Protein AF-0000000072178822 (afdb_homodimer)

Foldseek 3Di:
DPPPPPPPPPPPPPFWDFWKKKKWAFLQQAPVSFTKIKMFRQTFLQFDLFKFKFAKDFDDQPDKDFFFDQPRGPPRAEDPRRHDLRHDDPLCPPPDHTDGLDIDGDDRIWFMFIDHLFTAATLLAKGKYKGAAAWPDFADAAQDQFQHPVPDRGAQARDEPRNLRRVLRTDHNFQVRSLVSSQVNCAQANYFYDGPHLLHTKMWMWMGARHWIKIKIKGTANVNRHIWIKIFTDPNQKMFMWTSADQAFWDDCVPPVTMDTHPCNQVRCVVVVNDDPPDTGTNLLRIGPFDGPDPLQTVQLRVLVQCLQAVVDDFDNDDDTCSVPNGDDRIDRGPHRHYLVSVLVSLQDLPPPHPRRQQDDCNCPQQRNSEDDDDPDPDDDDRHNYSFYQSGQKMWMKGHHDPDPLQARQLGIWIFMFGGGSLQTATAIGTNLQRTGQQLSSDDRSVDDDLSHNNNLSNLLVVLCSVRVNPLSVVSVVLRVVLVVVRVVLSSVCSNVNDRHNVVSNVSRSVSSSVSSVVSSVSNVCSCVCQPPCARPVVRDHHDTDPSCCVVVCVVVPDDDDDPDDPPDPCPVPPVDDPPD/DPPPPPPPPPPPPPFWDFWKKKKWAFLQQADVSFTKIKMFRQTFLQFDLFKFKFAKDFDDQQDKDFFFDQPRGPPRAEDPRRHDLRHDDPLCPPPDHTDGLDIDGDDRIWFMFIDDLFTAATLLFKGKYKGAAAWPDFADAAQDQFQHPVPDRGAQARDEPRNLRRVLRTPHNFQVRSLVSSQVNCAQANYFYDGPHLLHTKMWMWMGARHWIKIKIKGTANVNGHIWIKIFTDPNQKMFMWTSADQAFWDDCVPPVTMDTHPCNQVRCVVVVNDDPPDTGTNLLRIGPFDGPDPLQTVQLRVLVQCLQAVVDDFDNDDDTCSVPNGDDRIGRGPHRHYLVSVLVSLLDLPPPHPRRQQDDCNCPQQRNSEDDDDPDPDDDDRHNYSFYQSGQKMWMKGHHDPDPLQARQLRIWIFMFGGGSLQTATAIGTNLQRTGQQLSSDDRSVDDDLSHNNNLSNLLVVLCSVRVNPLSVVSVVLRVVLVVVRVVLSSVCSNVNDRHNVVSNVSRSVSSSVSSVVSSVSNVCSCVCQPPCARPVVRHHHDTDPSCCVVVCVVVPDDDDPPDDPDPPCPVPPVDDPVD

Organism: Symbiodinium microadriaticum (NCBI:txid2951)

Secondary structure (DSSP, 8-state):
---------------------EEEE-GGGBSSS-EEEEEEEE--TTB----EEEPPEE--TT-EEEEE----BSSS--SSTT-GGGS--GGGTTPPPP-EEEEEEPPSEE--EEESSSEEEETTS-EEEEEEEEES----BBT--TTPPTT--SB-B-B-HHHHHHHHHHH-SSHHHHHHHHHHHHHHH-B---TT-TT-SEEEEEEE-SS-EEEEEEEE-TTSSSEEEEEEEPPTT-EEEE-SS----EE-TT-TTTEEE-TTHHHHHHHTTS--TTSPEEHHHHHEEE--SBTTTTHHHHHHHHHHH-TTS---S--S-TTTS--S-SEE--SS-B-HHHHHHHHT-S-TTSTT-TTSSGGGTTTT---------SS-------SS-TTEEEEEEEEE--SBTTB-TTTSSEEEEESS-GGG---EEEETT--S--GGGT---TTS--TT-HHHHHHHHHHHHTTSHHHHHHHHHHHHHHHHHHHHHHHHHHHHHT---HHHHHHHHHHHHHHHHHHHHHHHHHHHHHTGGGEETTTTEEPPPPHHHHHHTTGGGSSPPPP---SS-S-------S---/---------------------EEEE-GGGBSSS-EEEEEEE---TTB----EEEPPEE--TT-EEEEE----BSSS--SSTT-GGGS--GGGTTPPPP-EEEEEEPPSEE--EEESSSEEEETTS-EEEEEEEEES----BBT--TTPPTT--SB-B-B-HHHHHHHHHHH-SSHHHHHHHHHHHHHHH-B---TT-TT-SEEEEEEE-SS-EEEEEEEE-TTSSSEEEEEEEPPTT-EEEE-SS----B--TT-TTTEEE-TTHHHHHHHTTS--TTSPPBHHHHHEEE--SSTTTTHHHHHHHHHHH-TTS---S--S-TTTS--S-SEE--SS-B-HHHHHHHHT-S-TTSTT-TTSSGGGTTTT---------SS-------SS-TT--EEEEEEE--SBTTB-TTTSSEEEEESS-GGG---EEEETT--S--GGGT---TTS--TT-HHHHHHHHHHHHTTSHHHHHHHHHHHHHHHHHHHHHHHHHHHHHT---HHHHHHHHHHHHHHHHHHHHHHHHHHHHHTGGGEETTTTEEPPPPHHHHHHTTGGGSSPBPP---SS-S-------S---

Nearest PDB structures (foldseek):
  5img-assembly1_C  TM=8.202E-01  e=1.557E-25  Companilactobacillus farciminis KCTC 3681 = DSM 20184
  5imh-assembly1_A  TM=8.055E-01  e=7.286E-23  Companilactobacillus farciminis KCTC 3681 = DSM 20184
  5img-assembly1_C  TM=8.191E-01  e=2.371E-25  Companilactobacillus farciminis KCTC 3681 = DSM 20184
  5imh-assembly1_A  TM=8.042E-01  e=1.113E-22  Companilactobacillus farciminis KCTC 3681 = DSM 20184

InterPro domains:
  IPR005322 Peptidase C69 [PF03577] (116-481)
  IPR005322 Peptidase C69 [PTHR12994] (16-511)

pLDDT: mean 91.38, std 15.52, range [21.86, 98.94]

Sequence (1162 aa):
MIRALSGLLWLDAASRTAACTVFAVGKAATKDGSVLISHSDDGDPQNDARLLYVPAADHRPDEKRPIFHTAETFPRYLGDHMGPDYRPNADTKGYNVSEPIGYIDQVPHTFGYQSGTYGVLNEHGVSVAESTCSAVFGTCGKGSTVGCEPGRKVGAALMSIDTLSYLAMERSRTSREAVELMGQLASKYGFYGPPDSFEGSGESLIVGDPDEAWAFQILSDPTGTSAIWVAKRLPDDQMTVVANMYTIREVNADDKDNFIVSPNLFGVASSKGWWKQGTAFDFTLMYSGGEYAHKYYSGRRMWRGLQMAKPSLSLPTSYEDIRYKPVYPWSVSPDTKVSHHDLMSWHRDWYAGTEFDMTKGVQAGPFGTPDRYQTTSKVQGHWERSIALYRTNAVYVQQLHHPGEGRPQGTASVAWYAAGPPPYAAFVPIPSGVNETIHALQFANPKQFENYSMNWLVRRVMDVCQIRFDVMHKDVNNAQQAAESDADALLEKVRQAGTTSPVELNKIFQEHASQVLQTWKKLMPYLLFRFSGNTDIETMQSLSYPDAWLEASGYKDGPPDAPKEDKCPPKCDLDWENDVVMIRALSGLLWLDAASRTAACTVFAVGKAATKDGSVLISHSDDGDPQNDARLLYVPAADHRPDEKRPIFHTAETFPRYLGDHMGPDYRPNADTKGYNVSEPIGYIDQVPHTFGYQSGTYGVLNEHGVSVAESTCSAVFGTCGKGSTVGCEPGRKVGAALMSIDTLSYLAMERSRTSREAVELMGQLASKYGFYGPPDSFEGSGESLIVGDPDEAWAFQILSDPTGTSAIWVAKRLPDDQMTVVANMYTIREVNADDKDNFIVSPNLFGVASSKGWWKQGTAFDFTLMYSGGEYAHKYYSGRRMWRGLQMAKPSLSLPTSYEDIRYKPVYPWSVSPDTKVSHHDLMSWHRDWYAGTEFDMTKGVQAGPFGTPDRYQTTSKVQGHWERSIALYRTNAVYVQQLHHPGEGRPQGTASVAWYAAGPPPYAAFVPIPSGVNETIHALQFANPKQFENYSMNWLVRRVMDVCQIRFDVMHKDVNNAQQAAESDADALLEKVRQAGTTSPVELNKIFQEHASQVLQTWKKLMPYLLFRFSGNTDIETMQSLSYPDAWLEASGYKDGPPDAPKEDKCPPKCDLDWENDVV

Solvent-accessible surface area (backbone atoms only — not comparable to full-atom values): 59394 Å² total; per-residue (Å²): 136,85,79,78,76,77,73,78,75,77,71,75,69,74,56,72,54,56,66,12,43,26,41,39,33,18,25,71,30,24,70,84,49,26,20,35,40,26,24,33,45,24,35,48,79,54,34,36,47,33,39,40,38,27,67,53,45,78,45,62,85,87,38,63,37,74,35,58,70,77,70,54,30,60,72,43,60,28,37,70,86,64,23,76,82,33,35,84,49,84,82,46,66,90,61,75,68,64,63,64,66,47,71,44,82,44,61,57,59,36,44,26,29,39,35,46,74,39,22,49,38,11,67,60,33,23,30,50,25,50,18,42,7,16,27,64,30,47,20,10,38,40,80,31,54,57,38,32,43,93,88,47,69,59,23,62,4,64,32,36,67,44,53,37,34,42,50,29,32,27,70,32,66,36,26,68,52,21,54,51,49,38,51,52,50,22,40,69,42,0,19,18,33,61,52,66,27,79,54,27,15,14,40,32,33,41,29,27,12,41,81,48,39,31,42,39,41,41,28,17,28,93,83,23,47,21,36,33,36,44,31,39,52,53,57,45,50,21,32,39,56,40,28,27,34,63,66,59,40,80,61,54,81,82,44,65,88,43,27,50,68,38,91,53,48,62,57,54,37,35,76,69,54,74,47,58,91,91,54,88,45,41,48,24,47,67,42,32,50,31,53,45,91,20,40,51,43,21,56,47,38,37,47,49,53,49,32,72,42,22,70,88,55,88,68,76,88,72,79,92,47,61,52,84,53,64,78,69,74,66,58,44,60,47,76,56,66,43,49,74,65,52,54,56,49,54,46,41,30,39,45,73,91,49,100,64,25,33,47,48,64,69,62,10,34,66,41,34,36,62,68,79,75,66,69,80,58,88,70,67,60,28,76,81,54,51,64,31,44,77,50,21,35,29,30,39,42,36,41,14,31,62,61,47,97,72,19,31,56,36,55,22,19,30,40,29,41,16,41,16,27,48,74,53,30,49,52,44,67,45,34,39,30,45,80,60,55,43,64,38,38,54,44,43,49,68,86,49,94,44,100,65,13,39,35,51,36,23,47,47,38,46,46,59,26,57,55,42,26,70,63,45,45,55,58,46,48,51,52,29,52,51,51,38,51,51,44,53,52,48,52,51,52,44,29,74,69,53,59,55,52,39,72,58,45,37,54,56,44,40,52,49,44,46,51,52,42,52,52,45,62,48,44,42,62,47,51,56,57,46,40,44,85,54,18,38,52,89,77,68,40,70,53,52,65,47,66,72,40,43,69,71,36,44,28,62,71,30,47,52,68,29,74,81,64,71,80,58,57,76,75,53,65,69,71,76,70,66,85,74,119,136,82,79,77,77,76,73,79,76,75,70,75,69,73,55,71,54,56,65,13,43,26,41,38,33,18,26,70,30,24,70,82,48,27,19,36,41,26,24,33,44,24,34,47,80,54,35,35,46,32,38,38,39,26,67,52,46,77,46,61,85,86,40,64,37,74,34,58,72,76,72,54,30,60,71,43,60,28,36,71,86,65,24,77,84,32,36,82,49,85,82,45,65,88,61,75,67,63,64,64,65,47,71,43,82,43,59,57,58,37,43,26,28,39,35,46,74,40,22,49,38,10,66,57,32,23,31,49,25,49,18,40,7,17,27,63,31,48,19,10,38,41,80,30,54,57,39,32,42,92,88,46,68,58,23,61,2,63,32,35,69,45,54,35,33,42,50,27,32,27,70,31,65,35,27,69,52,22,54,51,49,40,51,50,49,21,40,68,41,0,19,18,32,60,52,64,26,80,54,26,17,13,39,32,33,41,28,27,13,38,82,48,38,31,41,37,40,40,28,16,28,92,83,23,47,22,36,33,36,42,30,39,52,52,56,45,50,21,31,39,58,40,28,28,34,63,66,58,43,79,60,53,81,83,44,66,90,42,26,51,67,38,91,53,48,61,57,55,38,35,74,70,53,73,46,56,92,90,54,90,44,42,48,24,48,68,44,34,51,34,50,45,91,19,40,52,43,22,58,48,40,36,48,50,53,49,34,72,42,21,69,88,54,87,69,74,90,73,79,91,46,62,53,85,53,65,80,69,77,67,57,43,59,46,76,56,65,42,50,75,65,53,55,56,50,54,46,41,29,40,46,75,93,49,99,65,26,34,45,49,64,68,62,10,36,67,39,34,36,61,67,78,76,65,69,79,59,88,71,68,61,28,75,82,54,52,62,30,42,76,50,21,35,29,30,38,42,36,40,14,30,62,61,50,98,71,20,33,56,36,56,24,19,32,40,28,40,16,42,16,27,48,75,52,30,49,51,44,67,44,32,39,29,43,78,60,57,45,63,40,38,54,42,44,50,70,86,51,94,45,98,65,14,38,34,50,37,24,46,48,37,46,45,57,27,57,56,43,25,72,60,45,45,53,57,45,47,51,50,30,52,52,50,38,50,51,44,52,53,48,53,51,51,44,29,74,68,53,59,55,52,39,70,59,45,36,52,55,44,40,51,50,44,45,52,52,44,52,52,43,61,49,43,42,61,47,51,55,55,44,41,42,83,54,18,37,52,91,76,68,40,67,53,51,64,47,66,72,40,43,69,70,37,44,28,60,70,31,49,52,70,30,74,86,64,68,81,58,54,77,76,56,66,70,70,75,71,64,82,82,112

Structure (mmCIF, N/CA/C/O backbone):
data_AF-0000000072178822-model_v1
#
loop_
_entity.id
_entity.type
_entity.pdbx_description
1 polymer 'Putative dipeptidase'
#
loop_
_atom_site.group_PDB
_atom_site.id
_atom_site.type_symbol
_atom_site.label_atom_id
_atom_site.label_alt_id
_atom_site.label_comp_id
_atom_site.label_asym_id
_atom_site.label_entity_id
_atom_site.label_seq_id
_atom_site.pdbx_PDB_ins_code
_atom_site.Cartn_x
_atom_site.Cartn_y
_atom_site.Cartn_z
_atom_site.occupancy
_atom_site.B_iso_or_equiv
_atom_site.auth_seq_id
_atom_site.auth_comp_id
_atom_site.auth_asym_id
_atom_site.auth_atom_id
_atom_site.pdbx_PDB_model_num
ATOM 1 N N . MET A 1 1 ? -6.168 -33.375 43.469 1 25.89 1 MET A N 1
ATOM 2 C CA . MET A 1 1 ? -5.938 -34.031 42.188 1 25.89 1 MET A CA 1
ATOM 3 C C . MET A 1 1 ? -6.414 -33.188 41.031 1 25.89 1 MET A C 1
ATOM 5 O O . MET A 1 1 ? -7.602 -33.188 40.688 1 25.89 1 MET A O 1
ATOM 9 N N . ILE A 1 2 ? -5.906 -31.922 40.906 1 29.25 2 ILE A N 1
ATOM 10 C CA . ILE A 1 2 ? -6.215 -30.859 39.969 1 29.25 2 ILE A CA 1
ATOM 11 C C . ILE A 1 2 ? -5.957 -31.328 38.531 1 29.25 2 ILE A C 1
ATOM 13 O O . ILE A 1 2 ? -4.832 -31.703 38.188 1 29.25 2 ILE A O 1
ATOM 17 N N . ARG A 1 3 ? -6.988 -31.891 37.906 1 25.64 3 ARG A N 1
ATOM 18 C CA . ARG A 1 3 ? -7.059 -32.406 36.531 1 25.64 3 ARG A CA 1
ATOM 19 C C . ARG A 1 3 ? -6.652 -31.312 35.531 1 25.64 3 ARG A C 1
ATOM 21 O O . ARG A 1 3 ? -7.297 -30.266 35.469 1 25.64 3 ARG A O 1
ATOM 28 N N . ALA A 1 4 ? -5.375 -31.188 35.219 1 28.78 4 ALA A N 1
ATOM 29 C CA . ALA A 1 4 ? -4.754 -30.375 34.188 1 28.78 4 ALA A CA 1
ATOM 30 C C . ALA A 1 4 ? -5.348 -30.688 32.812 1 28.78 4 ALA A C 1
ATOM 32 O O . ALA A 1 4 ? -5.133 -31.781 32.25 1 28.78 4 ALA A O 1
ATOM 33 N N . LEU A 1 5 ? -6.609 -30.266 32.562 1 30.03 5 LEU A N 1
ATOM 34 C CA . LEU A 1 5 ? -7.188 -30.406 31.234 1 30.03 5 LEU A CA 1
ATOM 35 C C . LEU A 1 5 ? -6.316 -29.719 30.188 1 30.03 5 LEU A C 1
ATOM 37 O O . LEU A 1 5 ? -6.168 -28.5 30.219 1 30.03 5 LEU A O 1
ATOM 41 N N . SER A 1 6 ? -5.258 -30.391 29.75 1 29.77 6 SER A N 1
ATOM 42 C CA . SER A 1 6 ? -4.457 -29.969 28.609 1 29.77 6 SER A CA 1
ATOM 43 C C . SER A 1 6 ? -5.324 -29.781 27.375 1 29.77 6 SER A C 1
ATOM 45 O O . SER A 1 6 ? -5.957 -30.719 26.891 1 29.77 6 SER A O 1
ATOM 47 N N . GLY A 1 7 ? -5.992 -28.672 27.297 1 28.84 7 GLY A N 1
ATOM 48 C CA . GLY A 1 7 ? -6.699 -28.297 26.078 1 28.84 7 GLY A CA 1
ATOM 49 C C . GLY A 1 7 ? -5.836 -28.391 24.828 1 28.84 7 GLY A C 1
ATOM 50 O O . GLY A 1 7 ? -4.762 -27.781 24.766 1 28.84 7 GLY A O 1
ATOM 51 N N . LEU A 1 8 ? -5.926 -29.484 24.062 1 32.25 8 LEU A N 1
ATOM 52 C CA . LEU A 1 8 ? -5.398 -29.672 22.719 1 32.25 8 LEU A CA 1
ATOM 53 C C . LEU A 1 8 ? -5.809 -28.531 21.797 1 32.25 8 LEU A C 1
ATOM 55 O O . LEU A 1 8 ? -6.996 -28.344 21.531 1 32.25 8 LEU A O 1
ATOM 59 N N . LEU A 1 9 ? -5.031 -27.469 21.875 1 30.84 9 LEU A N 1
ATOM 60 C CA . LEU A 1 9 ? -5.152 -26.453 20.844 1 30.84 9 LEU A CA 1
ATOM 61 C C . LEU A 1 9 ? -5.035 -27.078 19.453 1 30.84 9 LEU A C 1
ATOM 63 O O . LEU A 1 9 ? -3.986 -27.625 19.109 1 30.84 9 LEU A O 1
ATOM 67 N N . TRP A 1 10 ? -6.156 -27.547 18.938 1 28.52 10 TRP A N 1
ATOM 68 C CA . TRP A 1 10 ? -6.258 -27.875 17.531 1 28.52 10 TRP A CA 1
ATOM 69 C C . TRP A 1 10 ? -5.762 -26.719 16.656 1 28.52 10 TRP A C 1
ATOM 71 O O . TRP A 1 10 ? -6.375 -25.656 16.625 1 28.52 10 TRP A O 1
ATOM 81 N N . LEU A 1 11 ? -4.477 -26.641 16.547 1 32.97 11 LEU A N 1
ATOM 82 C CA . LEU A 1 11 ? -3.93 -25.859 15.445 1 32.97 11 LEU A CA 1
ATOM 83 C C . LEU A 1 11 ? -4.574 -26.234 14.117 1 32.97 11 LEU A C 1
ATOM 85 O O . LEU A 1 11 ? -4.422 -27.375 13.656 1 32.97 11 LEU A O 1
ATOM 89 N N . ASP A 1 12 ? -5.672 -25.734 13.906 1 31.02 12 ASP A N 1
ATOM 90 C CA . ASP A 1 12 ? -6.191 -25.812 12.547 1 31.02 12 ASP A CA 1
ATOM 91 C C . ASP A 1 12 ? -5.121 -25.422 11.531 1 31.02 12 ASP A C 1
ATOM 93 O O . ASP A 1 12 ? -4.688 -24.266 11.484 1 31.02 12 ASP A O 1
ATOM 97 N N . ALA A 1 13 ? -4.383 -26.438 11.234 1 37 13 ALA A N 1
ATOM 98 C CA . ALA A 1 13 ? -3.49 -26.266 10.086 1 37 13 ALA A CA 1
ATOM 99 C C . ALA A 1 13 ? -4.254 -25.781 8.859 1 37 13 ALA A C 1
ATOM 101 O O . ALA A 1 13 ? -5.152 -26.469 8.367 1 37 13 ALA A O 1
ATOM 102 N N . ALA A 1 14 ? -4.215 -24.594 8.719 1 41.25 14 ALA A N 1
ATOM 103 C CA . ALA A 1 14 ? -4.664 -24 7.457 1 41.25 14 ALA A CA 1
ATOM 104 C C . ALA A 1 14 ? -4.23 -24.844 6.266 1 41.25 14 ALA A C 1
ATOM 106 O O . ALA A 1 14 ? -3.039 -25.078 6.066 1 41.25 14 ALA A O 1
ATOM 107 N N . SER A 1 15 ? -5.09 -25.594 5.855 1 41.75 15 SER A N 1
ATOM 108 C CA . SER A 1 15 ? -4.938 -26.422 4.664 1 41.75 15 SER A CA 1
ATOM 109 C C . SER A 1 15 ? -4.238 -25.656 3.545 1 41.75 15 SER A C 1
ATOM 111 O O . SER A 1 15 ? -4.535 -24.484 3.307 1 41.75 15 SER A O 1
ATOM 113 N N . ARG A 1 16 ? -3.145 -26.25 3.1 1 49.5 16 ARG A N 1
ATOM 114 C CA . ARG A 1 16 ? -2.273 -25.938 1.973 1 49.5 16 ARG A CA 1
ATOM 115 C C . ARG A 1 16 ? -3.041 -25.984 0.655 1 49.5 16 ARG A C 1
ATOM 117 O O . ARG A 1 16 ? -3.637 -27.016 0.318 1 49.5 16 ARG A O 1
ATOM 124 N N . THR A 1 17 ? -3.617 -24.781 0.173 1 51.09 17 THR A N 1
ATOM 125 C CA . THR A 1 17 ? -4.473 -24.719 -1.009 1 51.09 17 THR A CA 1
ATOM 126 C C . THR A 1 17 ? -3.637 -24.5 -2.27 1 51.09 17 THR A C 1
ATOM 128 O O . THR A 1 17 ? -2.881 -23.531 -2.363 1 51.09 17 THR A O 1
ATOM 131 N N . ALA A 1 18 ? -3.279 -25.594 -3.041 1 58.84 18 ALA A N 1
ATOM 132 C CA . ALA A 1 18 ? -2.707 -25.438 -4.375 1 58.84 18 ALA A CA 1
ATOM 133 C C . ALA A 1 18 ? -3.799 -25.406 -5.441 1 58.84 18 ALA A C 1
ATOM 135 O O . ALA A 1 18 ? -4.543 -26.375 -5.598 1 58.84 18 ALA A O 1
ATOM 136 N N . ALA A 1 19 ? -4.406 -24.281 -5.945 1 65.44 19 ALA A N 1
ATOM 137 C CA . ALA A 1 19 ? -5.469 -24.172 -6.941 1 65.44 19 ALA A CA 1
ATOM 138 C C . ALA A 1 19 ? -4.93 -23.594 -8.25 1 65.44 19 ALA A C 1
ATOM 140 O O . ALA A 1 19 ? -5.043 -22.391 -8.492 1 65.44 19 ALA A O 1
ATOM 141 N N . CYS A 1 20 ? -4.484 -24.484 -9.164 1 88.62 20 CYS A N 1
ATOM 142 C CA . CYS A 1 20 ? -3.695 -24.109 -10.328 1 88.62 20 CYS A CA 1
ATOM 143 C C . CYS A 1 20 ? -4.543 -24.141 -11.594 1 88.62 20 CYS A C 1
ATOM 145 O O . CYS A 1 20 ? -5.609 -24.766 -11.617 1 88.62 20 CYS A O 1
ATOM 147 N N . THR A 1 21 ? -4.199 -23.375 -12.508 1 96.81 21 THR A N 1
ATOM 148 C CA . THR A 1 21 ? -4.801 -23.359 -13.836 1 96.81 21 THR A CA 1
ATOM 149 C C . THR A 1 21 ? -3.773 -23.75 -14.898 1 96.81 21 THR A C 1
ATOM 151 O O . THR A 1 21 ? -2.637 -23.266 -14.875 1 96.81 21 THR A O 1
ATOM 154 N N . VAL A 1 22 ? -4.227 -24.641 -15.836 1 98.5 22 VAL A N 1
ATOM 155 C CA . VAL A 1 22 ? -3.35 -25.172 -16.875 1 98.5 22 VAL A CA 1
ATOM 156 C C . VAL A 1 22 ? -3.982 -24.969 -18.25 1 98.5 22 VAL A C 1
ATOM 158 O O . VAL A 1 22 ? -5.191 -25.156 -18.422 1 98.5 22 VAL A O 1
ATOM 161 N N . PHE A 1 23 ? -3.15 -24.516 -19.219 1 98.88 23 PHE A N 1
ATOM 162 C CA . PHE A 1 23 ? -3.559 -24.453 -20.609 1 98.88 23 PHE A CA 1
ATOM 163 C C . PHE A 1 23 ? -2.658 -25.328 -21.484 1 98.88 23 PHE A C 1
ATOM 165 O O . PHE A 1 23 ? -1.471 -25.484 -21.188 1 98.88 23 PHE A O 1
ATOM 172 N N . ALA A 1 24 ? -3.225 -25.859 -22.547 1 98.88 24 ALA A N 1
ATOM 173 C CA . ALA A 1 24 ? -2.477 -26.531 -23.609 1 98.88 24 ALA A CA 1
ATOM 174 C C . ALA A 1 24 ? -3.012 -26.156 -24.984 1 98.88 24 ALA A C 1
ATOM 176 O O . ALA A 1 24 ? -4.227 -26.047 -25.172 1 98.88 24 ALA A O 1
ATOM 177 N N . VAL A 1 25 ? -2.109 -25.938 -25.891 1 98.94 25 VAL A N 1
ATOM 178 C CA . VAL A 1 25 ? -2.453 -25.609 -27.266 1 98.94 25 VAL A CA 1
ATOM 179 C C . VAL A 1 25 ? -1.637 -26.484 -28.219 1 98.94 25 VAL A C 1
ATOM 181 O O . VAL A 1 25 ? -0.406 -26.5 -28.156 1 98.94 25 VAL A O 1
ATOM 184 N N . GLY A 1 26 ? -2.324 -27.172 -29.109 1 98.88 26 GLY A N 1
ATOM 185 C CA . GLY A 1 26 ? -1.644 -28.016 -30.078 1 98.88 26 GLY A CA 1
ATOM 186 C C . GLY A 1 26 ? -0.868 -27.234 -31.125 1 98.88 26 GLY A C 1
ATOM 187 O O . GLY A 1 26 ? -1.162 -26.047 -31.359 1 98.88 26 GLY A O 1
ATOM 188 N N . LYS A 1 27 ? 0.072 -27.906 -31.781 1 98.62 27 LYS A N 1
ATOM 189 C CA . LYS A 1 27 ? 1.048 -27.234 -32.625 1 98.62 27 LYS A CA 1
ATOM 190 C C . LYS A 1 27 ? 0.376 -26.641 -33.875 1 98.62 27 LYS A C 1
ATOM 192 O O . LYS A 1 27 ? 0.858 -25.641 -34.438 1 98.62 27 LYS A O 1
ATOM 197 N N . ALA A 1 28 ? -0.755 -27.203 -34.344 1 98.75 28 ALA A N 1
ATOM 198 C CA . ALA A 1 28 ? -1.444 -26.672 -35.5 1 98.75 28 ALA A CA 1
ATOM 199 C C . ALA A 1 28 ? -2.338 -25.484 -35.125 1 98.75 28 ALA A C 1
ATOM 201 O O . ALA A 1 28 ? -2.834 -24.781 -36.031 1 98.75 28 ALA A O 1
ATOM 202 N N . ALA A 1 29 ? -2.48 -25.203 -33.875 1 98.88 29 ALA A N 1
ATOM 203 C CA . ALA A 1 29 ? -3.324 -24.125 -33.375 1 98.88 29 ALA A CA 1
ATOM 204 C C . ALA A 1 29 ? -2.479 -22.938 -32.906 1 98.88 29 ALA A C 1
ATOM 206 O O . ALA A 1 29 ? -3.012 -21.938 -32.406 1 98.88 29 ALA A O 1
ATOM 207 N N . THR A 1 30 ? -1.188 -23.016 -33.062 1 98.69 30 THR A N 1
ATOM 208 C CA . THR A 1 30 ? -0.308 -21.953 -32.562 1 98.69 30 THR A CA 1
ATOM 209 C C . THR A 1 30 ? 0.287 -21.172 -33.75 1 98.69 30 THR A C 1
ATOM 211 O O . THR A 1 30 ? 0.323 -21.672 -34.875 1 98.69 30 THR A O 1
ATOM 214 N N . LYS A 1 31 ? 0.739 -19.969 -33.5 1 97.88 31 LYS A N 1
ATOM 215 C CA . LYS A 1 31 ? 1.238 -19.062 -34.531 1 97.88 31 LYS A CA 1
ATOM 216 C C . LYS A 1 31 ? 2.582 -19.531 -35.062 1 97.88 31 LYS A C 1
ATOM 218 O O . LYS A 1 31 ? 2.879 -19.344 -36.25 1 97.88 31 LYS A O 1
ATOM 223 N N . ASP A 1 32 ? 3.395 -20.172 -34.219 1 96.31 32 ASP A N 1
ATOM 224 C CA . ASP A 1 32 ? 4.75 -20.484 -34.656 1 96.31 32 ASP A CA 1
ATOM 225 C C . ASP A 1 32 ? 4.945 -22 -34.812 1 96.31 32 ASP A C 1
ATOM 227 O O . ASP A 1 32 ? 6.078 -22.469 -34.906 1 96.31 32 ASP A O 1
ATOM 231 N N . GLY A 1 33 ? 3.914 -22.797 -34.625 1 97.19 33 GLY A N 1
ATOM 232 C CA . GLY A 1 33 ? 3.975 -24.234 -34.812 1 97.19 33 GLY A CA 1
ATOM 233 C C . GLY A 1 33 ? 4.469 -24.969 -33.562 1 97.19 33 GLY A C 1
ATOM 234 O O . GLY A 1 33 ? 4.711 -26.188 -33.625 1 97.19 33 GLY A O 1
ATOM 235 N N . SER A 1 34 ? 4.633 -24.312 -32.531 1 98 34 SER A N 1
ATOM 236 C CA . SER A 1 34 ? 5.023 -24.953 -31.266 1 98 34 SER A CA 1
ATOM 237 C C . SER A 1 34 ? 3.816 -25.531 -30.547 1 98 34 SER A C 1
ATOM 239 O O . SER A 1 34 ? 2.684 -25.109 -30.781 1 98 34 SER A O 1
ATOM 241 N N . VAL A 1 35 ? 4.055 -26.547 -29.75 1 98.81 35 VAL A N 1
ATOM 242 C CA . VAL A 1 35 ? 3.107 -26.891 -28.703 1 98.81 35 VAL A CA 1
ATOM 243 C C . VAL A 1 35 ? 3.258 -25.938 -27.516 1 98.81 35 VAL A C 1
ATOM 245 O O . VAL A 1 35 ? 4.375 -25.625 -27.094 1 98.81 35 VAL A O 1
ATOM 248 N N . LEU A 1 36 ? 2.158 -25.406 -27.062 1 98.88 36 LEU A N 1
ATOM 249 C CA . LEU A 1 36 ? 2.199 -24.531 -25.891 1 98.88 36 LEU A CA 1
ATOM 250 C C . LEU A 1 36 ? 1.513 -25.172 -24.703 1 98.88 36 LEU A C 1
ATOM 252 O O . LEU A 1 36 ? 0.409 -25.703 -24.828 1 98.88 36 LEU A O 1
ATOM 256 N N . ILE A 1 37 ? 2.105 -25.188 -23.562 1 98.69 37 ILE A N 1
ATOM 257 C CA . ILE A 1 37 ? 1.507 -25.594 -22.297 1 98.69 37 ILE A CA 1
ATOM 258 C C . ILE A 1 37 ? 1.834 -24.547 -21.219 1 98.69 37 ILE A C 1
ATOM 260 O O . ILE A 1 37 ? 2.9 -23.938 -21.25 1 98.69 37 ILE A O 1
ATOM 264 N N . SER A 1 38 ? 0.942 -24.281 -20.312 1 98.69 38 SER A N 1
ATOM 265 C CA . SER A 1 38 ? 1.216 -23.312 -19.25 1 98.69 38 SER A CA 1
ATOM 266 C C . SER A 1 38 ? 0.602 -23.75 -17.922 1 98.69 38 SER A C 1
ATOM 268 O O . SER A 1 38 ? -0.328 -24.562 -17.906 1 98.69 38 SER A O 1
ATOM 270 N N . HIS A 1 39 ? 1.198 -23.25 -16.875 1 97.69 39 HIS A N 1
ATOM 271 C CA . HIS A 1 39 ? 0.858 -23.641 -15.516 1 97.69 39 HIS A CA 1
ATOM 272 C C . HIS A 1 39 ? 0.969 -22.453 -14.562 1 97.69 39 HIS A C 1
ATOM 274 O O . HIS A 1 39 ? 1.981 -21.734 -14.562 1 97.69 39 HIS A O 1
ATOM 280 N N . SER A 1 40 ? -0.11 -22.234 -13.781 1 97.56 40 SER A N 1
ATOM 281 C CA . SER A 1 40 ? 0.019 -21.359 -12.617 1 97.56 40 SER A CA 1
ATOM 282 C C . SER A 1 40 ? 0.143 -22.172 -11.328 1 97.56 40 SER A C 1
ATOM 284 O O . SER A 1 40 ? -0.752 -22.953 -10.992 1 97.56 40 SER A O 1
ATOM 286 N N . ASP A 1 41 ? 1.225 -22 -10.656 1 95.81 41 ASP A N 1
ATOM 287 C CA . ASP A 1 41 ? 1.43 -22.625 -9.352 1 95.81 41 ASP A CA 1
ATOM 288 C C . ASP A 1 41 ? 0.86 -21.75 -8.227 1 95.81 41 ASP A C 1
ATOM 290 O O . ASP A 1 41 ? 1.587 -20.969 -7.617 1 95.81 41 ASP A O 1
ATOM 294 N N . ASP A 1 42 ? -0.465 -21.969 -8 1 92.81 42 ASP A N 1
ATOM 295 C CA . ASP A 1 42 ? -1.202 -21.125 -7.07 1 92.81 42 ASP A CA 1
ATOM 296 C C . ASP A 1 42 ? -1.148 -21.688 -5.652 1 92.81 42 ASP A C 1
ATOM 298 O O . ASP A 1 42 ? -2.094 -22.344 -5.199 1 92.81 42 ASP A O 1
ATOM 302 N N . GLY A 1 43 ? -0.075 -21.484 -5.016 1 84.5 43 GLY A N 1
ATOM 303 C CA . GLY A 1 43 ? 0.112 -22.062 -3.695 1 84.5 43 GLY A CA 1
ATOM 304 C C . GLY A 1 43 ? -0.055 -21.047 -2.57 1 84.5 43 GLY A C 1
ATOM 305 O O . GLY A 1 43 ? -0.808 -20.094 -2.703 1 84.5 43 GLY A O 1
ATOM 306 N N . ASP A 1 44 ? 0.485 -21.438 -1.374 1 82.06 44 ASP A N 1
ATOM 307 C CA . ASP A 1 44 ? 0.468 -20.609 -0.163 1 82.06 44 ASP A CA 1
ATOM 308 C C . ASP A 1 44 ? 1.768 -19.828 -0.012 1 82.06 44 ASP A C 1
ATOM 310 O O . ASP A 1 44 ? 2.748 -20.094 -0.709 1 82.06 44 ASP A O 1
ATOM 314 N N . PRO A 1 45 ? 1.714 -18.891 0.796 1 81.06 45 PRO A N 1
ATOM 315 C CA . PRO A 1 45 ? 2.906 -18.062 0.975 1 81.06 45 PRO A CA 1
ATOM 316 C C . PRO A 1 45 ? 4.125 -18.859 1.419 1 81.06 45 PRO A C 1
ATOM 318 O O . PRO A 1 45 ? 5.262 -18.406 1.28 1 81.06 45 PRO A O 1
ATOM 321 N N . GLN A 1 46 ? 3.971 -20.078 1.85 1 88 46 GLN A N 1
ATOM 322 C CA . GLN A 1 46 ? 5.082 -20.875 2.355 1 88 46 GLN A CA 1
ATOM 323 C C . GLN A 1 46 ? 5.66 -21.766 1.262 1 88 46 GLN A C 1
ATOM 325 O O . GLN A 1 46 ? 6.703 -22.391 1.453 1 88 46 GLN A O 1
ATOM 330 N N . ASN A 1 47 ? 5.016 -21.766 0.157 1 91.75 47 ASN A N 1
ATOM 331 C CA . ASN A 1 47 ? 5.453 -22.672 -0.906 1 91.75 47 ASN A CA 1
ATOM 332 C C . ASN A 1 47 ? 6.824 -22.266 -1.448 1 91.75 47 ASN A C 1
ATOM 334 O O . ASN A 1 47 ? 7.223 -21.109 -1.347 1 91.75 47 ASN A O 1
ATOM 338 N N . ASP A 1 48 ? 7.551 -23.219 -1.938 1 94.56 48 ASP A N 1
ATOM 339 C CA . ASP A 1 48 ? 8.875 -23.016 -2.52 1 94.56 48 ASP A CA 1
ATOM 340 C C . ASP A 1 48 ? 8.766 -22.453 -3.936 1 94.56 48 ASP A C 1
ATOM 342 O O . ASP A 1 48 ? 8.414 -23.172 -4.871 1 94.56 48 ASP A O 1
ATOM 346 N N . ALA A 1 49 ? 9.133 -21.234 -4.082 1 93.44 49 ALA A N 1
ATOM 347 C CA . ALA A 1 49 ? 8.984 -20.547 -5.367 1 93.44 49 ALA A CA 1
ATOM 348 C C . ALA A 1 49 ? 10.266 -20.625 -6.184 1 93.44 49 ALA A C 1
ATOM 350 O O . ALA A 1 49 ? 10.359 -20.062 -7.273 1 93.44 49 ALA A O 1
ATOM 351 N N . ARG A 1 50 ? 11.344 -21.344 -5.758 1 96 50 ARG A N 1
ATOM 352 C CA . ARG A 1 50 ? 12.625 -21.422 -6.453 1 96 50 ARG A CA 1
ATOM 353 C C . ARG A 1 50 ? 12.492 -22.203 -7.754 1 96 50 ARG A C 1
ATOM 355 O O . ARG A 1 50 ? 11.758 -23.203 -7.82 1 96 50 ARG A O 1
ATOM 362 N N . LEU A 1 51 ? 13.086 -21.781 -8.742 1 98.19 51 LEU A N 1
ATOM 363 C CA . LEU A 1 51 ? 13.367 -22.562 -9.938 1 98.19 51 LEU A CA 1
ATOM 364 C C . LEU A 1 51 ? 14.836 -22.969 -9.977 1 98.19 51 LEU A C 1
ATOM 366 O O . LEU A 1 51 ? 15.727 -22.125 -10.055 1 98.19 51 LEU A O 1
ATOM 370 N N . LEU A 1 52 ? 15.094 -24.297 -9.992 1 98.25 52 LEU A N 1
ATOM 371 C CA . LEU A 1 52 ? 16.453 -24.812 -9.898 1 98.25 52 LEU A CA 1
ATOM 372 C C . LEU A 1 52 ? 16.766 -25.766 -11.047 1 98.25 52 LEU A C 1
ATOM 374 O O . LEU A 1 52 ? 15.844 -26.297 -11.672 1 98.25 52 LEU A O 1
ATOM 378 N N . TYR A 1 53 ? 18.016 -25.875 -11.328 1 98.62 53 TYR A N 1
ATOM 379 C CA . TYR A 1 53 ? 18.438 -26.797 -12.375 1 98.62 53 TYR A CA 1
ATOM 380 C C . TYR A 1 53 ? 18.953 -28.109 -11.789 1 98.62 53 TYR A C 1
ATOM 382 O O . TYR A 1 53 ? 19.781 -28.094 -10.867 1 98.62 53 TYR A O 1
ATOM 390 N N . VAL A 1 54 ? 18.453 -29.219 -12.266 1 98.62 54 VAL A N 1
ATOM 391 C CA . VAL A 1 54 ? 18.953 -30.547 -11.953 1 98.62 54 VAL A CA 1
ATOM 392 C C . VAL A 1 54 ? 19.797 -31.078 -13.109 1 98.62 54 VAL A C 1
ATOM 394 O O . VAL A 1 54 ? 19.281 -31.281 -14.211 1 98.62 54 VAL A O 1
ATOM 397 N N . PRO A 1 55 ? 21.031 -31.344 -12.898 1 98.38 55 PRO A N 1
ATOM 398 C CA . PRO A 1 55 ? 21.906 -31.734 -14.008 1 98.38 55 PRO A CA 1
ATOM 399 C C . PRO A 1 55 ? 21.672 -33.188 -14.461 1 98.38 55 PRO A C 1
ATOM 401 O O . PRO A 1 55 ? 21.25 -34 -13.664 1 98.38 55 PRO A O 1
ATOM 404 N N . ALA A 1 56 ? 21.906 -33.406 -15.766 1 98.25 56 ALA A N 1
ATOM 405 C CA . ALA A 1 56 ? 21.984 -34.781 -16.234 1 98.25 56 ALA A CA 1
ATOM 406 C C . ALA A 1 56 ? 23.062 -35.531 -15.484 1 98.25 56 ALA A C 1
ATOM 408 O O . ALA A 1 56 ? 24.031 -34.969 -14.992 1 98.25 56 ALA A O 1
ATOM 409 N N . ALA A 1 57 ? 22.797 -36.875 -15.461 1 98.06 57 ALA A N 1
ATOM 410 C CA . ALA A 1 57 ? 23.75 -37.688 -14.688 1 98.06 57 ALA A CA 1
ATOM 411 C C . ALA A 1 57 ? 23.781 -39.125 -15.188 1 98.06 57 ALA A C 1
ATOM 413 O O . ALA A 1 57 ? 22.766 -39.656 -15.672 1 98.06 57 ALA A O 1
ATOM 414 N N . ASP A 1 58 ? 24.875 -39.75 -14.953 1 97.94 58 ASP A N 1
ATOM 415 C CA . ASP A 1 58 ? 25.031 -41.188 -15.156 1 97.94 58 ASP A CA 1
ATOM 416 C C . ASP A 1 58 ? 25 -41.938 -13.828 1 97.94 58 ASP A C 1
ATOM 418 O O . ASP A 1 58 ? 25.453 -41.406 -12.805 1 97.94 58 ASP A O 1
ATOM 422 N N . HIS A 1 59 ? 24.406 -43.125 -13.93 1 97.5 59 HIS A N 1
ATOM 423 C CA . HIS A 1 59 ? 24.219 -43.906 -12.711 1 97.5 59 HIS A CA 1
ATOM 424 C C . HIS A 1 59 ? 24.75 -45.312 -12.883 1 97.5 59 HIS A C 1
ATOM 426 O O . HIS A 1 59 ? 24.734 -45.844 -14 1 97.5 59 HIS A O 1
ATOM 432 N N . ARG A 1 60 ? 25.281 -45.938 -11.641 1 92.25 60 ARG A N 1
ATOM 433 C CA . ARG A 1 60 ? 25.75 -47.344 -11.633 1 92.25 60 ARG A CA 1
ATOM 434 C C . ARG A 1 60 ? 24.578 -48.312 -11.789 1 92.25 60 ARG A C 1
ATOM 436 O O . ARG A 1 60 ? 23.453 -48 -11.367 1 92.25 60 ARG A O 1
ATOM 443 N N . PRO A 1 61 ? 24.688 -49.438 -12.414 1 92.69 61 PRO A N 1
ATOM 444 C CA . PRO A 1 61 ? 23.594 -50.375 -12.648 1 92.69 61 PRO A CA 1
ATOM 445 C C . PRO A 1 61 ? 22.891 -50.781 -11.359 1 92.69 61 PRO A C 1
ATOM 447 O O . PRO A 1 61 ? 21.672 -51.062 -11.375 1 92.69 61 PRO A O 1
ATOM 450 N N . ASP A 1 62 ? 23.438 -50.844 -10.266 1 93.19 62 ASP A N 1
ATOM 451 C CA . ASP A 1 62 ? 22.828 -51.312 -9.031 1 93.19 62 ASP A CA 1
ATOM 452 C C . ASP A 1 62 ? 22.344 -50.156 -8.172 1 93.19 62 ASP A C 1
ATOM 454 O O . ASP A 1 62 ? 21.828 -50.375 -7.07 1 93.19 62 ASP A O 1
ATOM 458 N N . GLU A 1 63 ? 22.406 -49.062 -8.789 1 95.62 63 GLU A N 1
ATOM 459 C CA . GLU A 1 63 ? 22 -47.875 -8.023 1 95.62 63 GLU A CA 1
ATOM 460 C C . GLU A 1 63 ? 20.469 -47.781 -7.945 1 95.62 63 GLU A C 1
ATOM 462 O O . GLU A 1 63 ? 19.766 -48.188 -8.875 1 95.62 63 GLU A O 1
ATOM 467 N N . LYS A 1 64 ? 19.953 -47.25 -6.801 1 97.56 64 LYS A N 1
ATOM 468 C CA . LYS A 1 64 ? 18.531 -47 -6.605 1 97.56 64 LYS A CA 1
ATOM 469 C C . LYS A 1 64 ? 18.234 -45.5 -6.59 1 97.56 64 LYS A C 1
ATOM 471 O O . LYS A 1 64 ? 19.094 -44.688 -6.207 1 97.56 64 LYS A O 1
ATOM 476 N N . ARG A 1 65 ? 17.156 -45.219 -7.082 1 97.81 65 ARG A N 1
ATOM 477 C CA . ARG A 1 65 ? 16.656 -43.844 -7.031 1 97.81 65 ARG A CA 1
ATOM 478 C C . ARG A 1 65 ? 15.805 -43.625 -5.789 1 97.81 65 ARG A C 1
ATOM 480 O O . ARG A 1 65 ? 14.727 -44.188 -5.652 1 97.81 65 ARG A O 1
ATOM 487 N N . PRO A 1 66 ? 16.312 -42.75 -4.863 1 97.56 66 PRO A N 1
ATOM 488 C CA . PRO A 1 66 ? 15.484 -42.469 -3.689 1 97.56 66 PRO A CA 1
ATOM 489 C C . PRO A 1 66 ? 14.234 -41.688 -4.027 1 97.56 66 PRO A C 1
ATOM 491 O O . PRO A 1 66 ? 14.266 -40.844 -4.926 1 97.56 66 PRO A O 1
ATOM 494 N N . ILE A 1 67 ? 13.148 -41.969 -3.346 1 97.44 67 ILE A N 1
ATOM 495 C CA . ILE A 1 67 ? 11.891 -41.25 -3.42 1 97.44 67 ILE A CA 1
ATOM 496 C C . ILE A 1 67 ? 11.672 -40.469 -2.123 1 97.44 67 ILE A C 1
ATOM 498 O O . ILE A 1 67 ? 11.82 -41.031 -1.029 1 97.44 67 ILE A O 1
ATOM 502 N N . PHE A 1 68 ? 11.344 -39.188 -2.268 1 94.06 68 PHE A N 1
ATOM 503 C CA . PHE A 1 68 ? 11.156 -38.344 -1.106 1 94.06 68 PHE A CA 1
ATOM 504 C C . PHE A 1 68 ? 9.703 -37.875 -1.004 1 94.06 68 PHE A C 1
ATOM 506 O O . PHE A 1 68 ? 9 -37.812 -2.012 1 94.06 68 PHE A O 1
ATOM 513 N N . HIS A 1 69 ? 9.336 -37.594 0.24 1 88.31 69 HIS A N 1
ATOM 514 C CA . HIS A 1 69 ? 8.078 -36.875 0.417 1 88.31 69 HIS A CA 1
ATOM 515 C C . HIS A 1 69 ? 8.164 -35.469 -0.157 1 88.31 69 HIS A C 1
ATOM 517 O O . HIS A 1 69 ? 9.18 -34.781 0.004 1 88.31 69 HIS A O 1
ATOM 523 N N . THR A 1 70 ? 7.141 -35.094 -0.799 1 78.25 70 THR A N 1
ATOM 524 C CA . THR A 1 70 ? 7.152 -33.75 -1.386 1 78.25 70 THR A CA 1
ATOM 525 C C . THR A 1 70 ? 6.266 -32.812 -0.583 1 78.25 70 THR A C 1
ATOM 527 O O . THR A 1 70 ? 5.039 -32.906 -0.609 1 78.25 70 THR A O 1
ATOM 530 N N . ALA A 1 71 ? 6.711 -31.859 0.245 1 73.88 71 ALA A N 1
ATOM 531 C CA . ALA A 1 71 ? 5.996 -30.922 1.103 1 73.88 7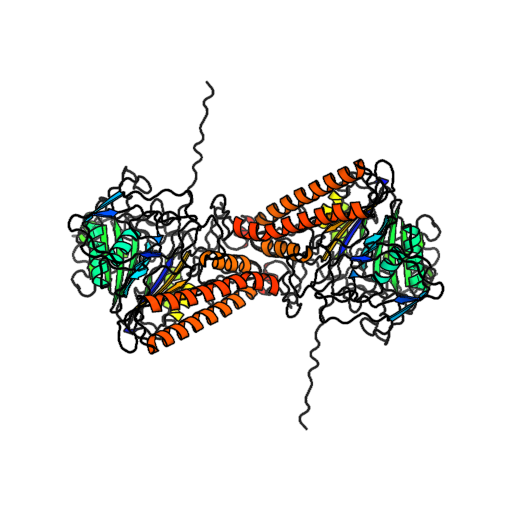1 ALA A CA 1
ATOM 532 C C . ALA A 1 71 ? 5.535 -29.688 0.311 1 73.88 71 ALA A C 1
ATOM 534 O O . ALA A 1 71 ? 4.543 -29.047 0.668 1 73.88 71 ALA A O 1
ATOM 535 N N . GLU A 1 72 ? 5.805 -29.312 -0.866 1 83.56 72 GLU A N 1
ATOM 536 C CA . GLU A 1 72 ? 5.617 -28.125 -1.702 1 83.56 72 GLU A CA 1
ATOM 537 C C . GLU A 1 72 ? 6.074 -26.859 -0.979 1 83.56 72 GLU A C 1
ATOM 539 O O . GLU A 1 72 ? 6.359 -25.844 -1.615 1 83.56 72 GLU A O 1
ATOM 544 N N . THR A 1 73 ? 6.141 -26.906 0.376 1 90.31 73 THR A N 1
ATOM 545 C CA . THR A 1 73 ? 6.605 -25.766 1.176 1 90.31 73 THR A CA 1
ATOM 546 C C . THR A 1 73 ? 8.125 -25.641 1.093 1 90.31 73 THR A C 1
ATOM 548 O O . THR A 1 73 ? 8.82 -26.609 0.792 1 90.31 73 THR A O 1
ATOM 551 N N . PHE A 1 74 ? 8.594 -24.5 1.328 1 93.44 74 PHE A N 1
ATOM 552 C CA . PHE A 1 74 ? 10.023 -24.219 1.313 1 93.44 74 PHE A CA 1
ATOM 553 C C . PHE A 1 74 ? 10.711 -24.844 2.516 1 93.44 74 PHE A C 1
ATOM 555 O O . PHE A 1 74 ? 10.281 -24.656 3.654 1 93.44 74 PHE A O 1
ATOM 562 N N . PRO A 1 75 ? 11.844 -25.594 2.342 1 95.19 75 PRO A N 1
ATOM 563 C CA . PRO A 1 75 ? 12.281 -26.047 1.022 1 95.19 75 PRO A CA 1
ATOM 564 C C . PRO A 1 75 ? 11.602 -27.344 0.598 1 95.19 75 PRO A C 1
ATOM 566 O O . PRO A 1 75 ? 11.391 -28.234 1.425 1 95.19 75 PRO A O 1
ATOM 569 N N . ARG A 1 76 ? 11.289 -27.453 -0.609 1 94.31 76 ARG A N 1
ATOM 570 C CA . ARG A 1 76 ? 10.562 -28.625 -1.08 1 94.31 76 ARG A CA 1
ATOM 571 C C . ARG A 1 76 ? 11.445 -29.875 -1.026 1 94.31 76 ARG A C 1
ATOM 573 O O . ARG A 1 76 ? 10.938 -30.984 -0.894 1 94.31 76 ARG A O 1
ATOM 580 N N . TYR A 1 77 ? 12.672 -29.656 -1.164 1 95.69 77 TYR A N 1
ATOM 581 C CA . TYR A 1 77 ? 13.711 -30.672 -0.995 1 95.69 77 TYR A CA 1
ATOM 582 C C . TYR A 1 77 ? 15.023 -30.031 -0.558 1 95.69 77 TYR A C 1
ATOM 584 O O . TYR A 1 77 ? 15.367 -28.938 -0.989 1 95.69 77 TYR A O 1
ATOM 592 N N . LEU A 1 78 ? 15.719 -30.734 0.233 1 96.31 78 LEU A N 1
ATOM 593 C CA . LEU A 1 78 ? 17.062 -30.344 0.662 1 96.31 78 LEU A CA 1
ATOM 594 C C . LEU A 1 78 ? 17.969 -31.562 0.754 1 96.31 78 LEU A C 1
ATOM 596 O O . LEU A 1 78 ? 17.688 -32.5 1.488 1 96.31 78 LEU A O 1
ATOM 600 N N . GLY A 1 79 ? 19 -31.578 -0.074 1 96.44 79 GLY A N 1
ATOM 601 C CA . GLY A 1 79 ? 19.938 -32.688 -0.081 1 96.44 79 GLY A CA 1
ATOM 602 C C . GLY A 1 79 ? 20.781 -32.75 -1.335 1 96.44 79 GLY A C 1
ATOM 603 O O . GLY A 1 79 ? 20.766 -31.828 -2.145 1 96.44 79 GLY A O 1
ATOM 604 N N . ASP A 1 80 ? 21.453 -33.812 -1.538 1 95.19 80 ASP A N 1
ATOM 605 C CA . ASP A 1 80 ? 22.453 -33.906 -2.594 1 95.19 80 ASP A CA 1
ATOM 606 C C . ASP A 1 80 ? 21.859 -34.531 -3.854 1 95.19 80 ASP A C 1
ATOM 608 O O . ASP A 1 80 ? 22.391 -34.344 -4.953 1 95.19 80 ASP A O 1
ATOM 612 N N . HIS A 1 81 ? 20.812 -35.188 -3.703 1 95.12 81 HIS A N 1
ATOM 613 C CA . HIS A 1 81 ? 20.328 -36.062 -4.762 1 95.12 81 HIS A CA 1
ATOM 614 C C . HIS A 1 81 ? 19.906 -35.25 -5.988 1 95.12 81 HIS A C 1
ATOM 616 O O . HIS A 1 81 ? 20.094 -35.688 -7.125 1 95.12 81 HIS A O 1
ATOM 622 N N . MET A 1 82 ? 19.234 -34.125 -5.805 1 95.81 82 MET A N 1
ATOM 623 C CA . MET A 1 82 ? 18.625 -33.406 -6.914 1 95.81 82 MET A CA 1
ATOM 624 C C . MET A 1 82 ? 19.578 -32.344 -7.473 1 95.81 82 MET A C 1
ATOM 626 O O . MET A 1 82 ? 19.172 -31.484 -8.258 1 95.81 82 MET A O 1
ATOM 630 N N . GLY A 1 83 ? 20.844 -32.375 -7.051 1 95.12 83 GLY A N 1
ATOM 631 C CA . GLY A 1 83 ? 21.828 -31.469 -7.617 1 95.12 83 GLY A CA 1
ATOM 632 C C . GLY A 1 83 ? 22.344 -30.453 -6.609 1 95.12 83 GLY A C 1
ATOM 633 O O . GLY A 1 83 ? 21.828 -30.359 -5.488 1 95.12 83 GLY A O 1
ATOM 634 N N . PRO A 1 84 ? 23.312 -29.641 -7.008 1 96.31 84 PRO A N 1
ATOM 635 C CA . PRO A 1 84 ? 24.047 -28.797 -6.066 1 96.31 84 PRO A CA 1
ATOM 636 C C . PRO A 1 84 ? 23.188 -27.672 -5.5 1 96.31 84 PRO A C 1
ATOM 638 O O . PRO A 1 84 ? 23.375 -27.266 -4.348 1 96.31 84 PRO A O 1
ATOM 641 N N 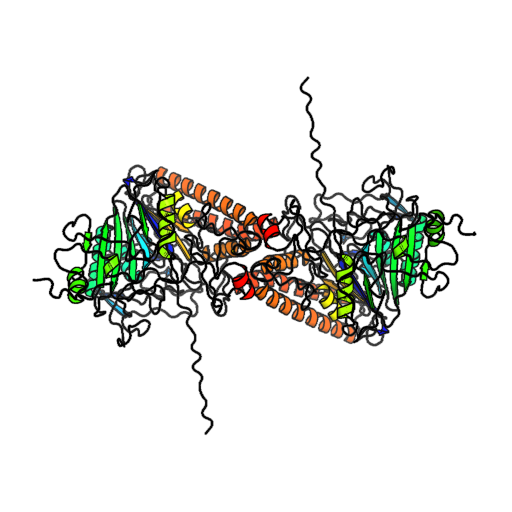. ASP A 1 85 ? 22.297 -27.203 -6.25 1 96.19 85 ASP A N 1
ATOM 642 C CA . ASP A 1 85 ? 21.516 -26.047 -5.828 1 96.19 85 ASP A CA 1
ATOM 643 C C . ASP A 1 85 ? 20.453 -26.422 -4.797 1 96.19 85 ASP A C 1
ATOM 645 O O . ASP A 1 85 ? 19.875 -25.562 -4.145 1 96.19 85 ASP A O 1
ATOM 649 N N . TYR A 1 86 ? 20.266 -27.672 -4.578 1 96.75 86 TYR A N 1
ATOM 650 C CA . TYR A 1 86 ? 19.328 -28.172 -3.57 1 96.75 86 TYR A CA 1
ATOM 651 C C . TYR A 1 86 ? 20.047 -28.469 -2.26 1 96.75 86 TYR A C 1
ATOM 653 O O . TYR A 1 86 ? 19.406 -28.859 -1.275 1 96.75 86 TYR A O 1
ATOM 661 N N . ARG A 1 87 ? 21.344 -28.344 -2.221 1 97 87 ARG A N 1
ATOM 662 C CA . ARG A 1 87 ? 22.094 -28.578 -0.995 1 97 87 ARG A CA 1
ATOM 663 C C . ARG A 1 87 ? 21.875 -27.453 0.007 1 97 87 ARG A C 1
ATOM 665 O O . ARG A 1 87 ? 21.531 -26.328 -0.38 1 97 87 ARG A O 1
ATOM 672 N N . PRO A 1 88 ? 22.031 -27.812 1.278 1 95.44 88 PRO A N 1
ATOM 673 C CA . PRO A 1 88 ? 21.891 -26.75 2.289 1 95.44 88 PRO A CA 1
ATOM 674 C C . PRO A 1 88 ? 22.812 -25.562 2.035 1 95.44 88 PRO A C 1
ATOM 676 O O . PRO A 1 88 ? 23.953 -25.75 1.614 1 95.44 88 PRO A O 1
ATOM 679 N N . ASN A 1 89 ? 22.328 -24.344 2.26 1 92.75 89 ASN A N 1
ATOM 680 C CA . ASN A 1 89 ? 23.047 -23.078 2.146 1 92.75 89 ASN A CA 1
ATOM 681 C C . ASN A 1 89 ? 22.547 -22.047 3.148 1 92.75 89 ASN A C 1
ATOM 683 O O . ASN A 1 89 ? 21.875 -22.391 4.117 1 92.75 89 ASN A O 1
ATOM 687 N N . ALA A 1 90 ? 22.938 -20.797 2.963 1 88.62 90 ALA A N 1
ATOM 688 C CA . ALA A 1 90 ? 22.609 -19.766 3.932 1 88.62 90 ALA A CA 1
ATOM 689 C C . ALA A 1 90 ? 21.109 -19.516 3.99 1 88.62 90 ALA A C 1
ATOM 691 O O . ALA A 1 90 ? 20.562 -19.219 5.055 1 88.62 90 ALA A O 1
ATOM 692 N N . ASP A 1 91 ? 20.406 -19.734 2.93 1 90.06 91 ASP A N 1
ATOM 693 C CA . ASP A 1 91 ? 18.969 -19.453 2.83 1 90.06 91 ASP A CA 1
ATOM 694 C C . ASP A 1 91 ? 18.156 -20.578 3.457 1 90.06 91 ASP A C 1
ATOM 696 O O . ASP A 1 91 ? 16.969 -20.391 3.744 1 90.06 91 ASP A O 1
ATOM 700 N N . THR A 1 92 ? 18.75 -21.656 3.605 1 93.94 92 THR A N 1
ATOM 701 C CA . THR A 1 92 ? 18.016 -22.797 4.117 1 93.94 92 THR A CA 1
ATOM 702 C C . THR A 1 92 ? 18.562 -23.234 5.477 1 93.94 92 THR A C 1
ATOM 704 O O . THR A 1 92 ? 18.359 -24.375 5.902 1 93.94 92 THR A O 1
ATOM 707 N N . LYS A 1 93 ? 19.203 -22.094 6.066 1 86.44 93 LYS A N 1
ATOM 708 C CA . LYS A 1 93 ? 19.734 -22.375 7.402 1 86.44 93 LYS A CA 1
ATOM 709 C C . LYS A 1 93 ? 18.609 -22.656 8.391 1 86.44 93 LYS A C 1
ATOM 711 O O . LYS A 1 93 ? 17.578 -21.969 8.391 1 86.44 93 LYS A O 1
ATOM 716 N N . GLY A 1 94 ? 18.5 -23.812 8.93 1 88.88 94 GLY A N 1
ATOM 717 C CA . GLY A 1 94 ? 17.5 -24.141 9.938 1 88.88 94 GLY A CA 1
ATOM 718 C C . GLY A 1 94 ? 16.516 -25.188 9.469 1 88.88 94 GLY A C 1
ATOM 719 O O . GLY A 1 94 ? 15.602 -25.562 10.211 1 88.88 94 GLY A O 1
ATOM 720 N N . TYR A 1 95 ? 16.609 -25.484 8.227 1 93.75 95 TYR A N 1
ATOM 721 C CA . TYR A 1 95 ? 15.734 -26.531 7.711 1 93.75 95 TYR A CA 1
ATOM 722 C C . TYR A 1 95 ? 16.438 -27.875 7.703 1 93.75 95 TYR A C 1
ATOM 724 O O . TYR A 1 95 ? 17.672 -27.953 7.621 1 93.75 95 TYR A O 1
ATOM 732 N N . ASN A 1 96 ? 15.68 -28.922 7.75 1 93.69 96 ASN A N 1
ATOM 733 C CA . ASN A 1 96 ? 16.219 -30.281 7.777 1 93.69 96 ASN A CA 1
ATOM 734 C C . ASN A 1 96 ? 16.406 -30.844 6.371 1 93.69 96 ASN A C 1
ATOM 736 O O . ASN A 1 96 ? 15.594 -30.578 5.484 1 93.69 96 ASN A O 1
ATOM 740 N N . VAL A 1 97 ? 17.359 -31.641 6.25 1 95.44 97 VAL A N 1
ATOM 741 C CA . VAL A 1 97 ? 17.578 -32.344 5 1 95.44 97 VAL A CA 1
ATOM 742 C C . VAL A 1 97 ? 16.453 -33.375 4.789 1 95.44 97 VAL A C 1
ATOM 744 O O . VAL A 1 97 ? 15.938 -33.938 5.746 1 95.44 97 VAL A O 1
ATOM 747 N N . SER A 1 98 ? 16.172 -33.656 3.576 1 95.19 98 SER A N 1
ATOM 748 C CA . SER A 1 98 ? 15.078 -34.562 3.23 1 95.19 98 SER A CA 1
ATOM 749 C C . SER A 1 98 ? 15.492 -36 3.391 1 95.19 98 SER A C 1
ATOM 751 O O . SER A 1 98 ? 16.609 -36.375 3.039 1 95.19 98 SER A O 1
ATOM 753 N N . GLU A 1 99 ? 14.586 -36.812 3.938 1 94.06 99 GLU A N 1
ATOM 754 C CA . GLU A 1 99 ? 14.805 -38.25 4.074 1 94.06 99 GLU A CA 1
ATOM 755 C C . GLU A 1 99 ? 13.938 -39.031 3.094 1 94.06 99 GLU A C 1
ATOM 757 O O . GLU A 1 99 ? 12.75 -38.719 2.926 1 94.06 99 GLU A O 1
ATOM 762 N N . PRO A 1 100 ? 14.508 -40.031 2.461 1 95.62 100 PRO A N 1
ATOM 763 C CA . PRO A 1 100 ? 13.711 -40.812 1.521 1 95.62 100 PRO A CA 1
ATOM 764 C C . PRO A 1 100 ? 12.625 -41.625 2.213 1 95.62 100 PRO A C 1
ATOM 766 O O . PRO A 1 100 ? 12.836 -42.125 3.316 1 95.62 100 PRO A O 1
ATOM 769 N N . ILE A 1 101 ? 11.562 -41.812 1.535 1 94.94 101 ILE A N 1
ATOM 770 C CA . ILE A 1 101 ? 10.477 -42.625 2.068 1 94.94 101 ILE A CA 1
ATOM 771 C C . ILE A 1 101 ? 10.469 -44 1.372 1 94.94 101 ILE A C 1
ATOM 773 O O . ILE A 1 101 ? 9.688 -44.875 1.729 1 94.94 101 ILE A O 1
ATOM 777 N N . GLY A 1 102 ? 11.266 -44.188 0.338 1 96.62 102 GLY A N 1
ATOM 778 C CA . GLY A 1 102 ? 11.422 -45.406 -0.418 1 96.62 102 GLY A CA 1
ATOM 779 C C . GLY A 1 102 ? 12.406 -45.281 -1.562 1 96.62 102 GLY A C 1
ATOM 780 O O . GLY A 1 102 ? 13.117 -44.281 -1.674 1 96.62 102 GLY A O 1
ATOM 781 N N . TYR A 1 103 ? 12.5 -46.406 -2.336 1 97.38 103 TYR A N 1
ATOM 782 C CA . TYR A 1 103 ? 13.445 -46.469 -3.443 1 97.38 103 TYR A CA 1
ATOM 783 C C . TYR A 1 103 ? 12.844 -47.188 -4.641 1 97.38 103 TYR A C 1
ATOM 785 O O . TYR A 1 103 ? 11.992 -48.062 -4.477 1 97.38 103 TYR A O 1
ATOM 793 N N . ILE A 1 104 ? 13.266 -46.812 -5.793 1 98.12 104 ILE A N 1
ATOM 794 C CA . ILE A 1 104 ? 12.961 -47.562 -7.008 1 98.12 104 ILE A CA 1
ATOM 795 C C . ILE A 1 104 ? 14.25 -47.781 -7.797 1 98.12 104 ILE A C 1
ATOM 797 O O . ILE A 1 104 ? 15.305 -47.25 -7.465 1 98.12 104 ILE A O 1
ATOM 801 N N . ASP A 1 105 ? 14.195 -48.594 -8.859 1 97.38 105 ASP A N 1
ATOM 802 C CA . ASP A 1 105 ? 15.359 -48.812 -9.695 1 97.38 105 ASP A CA 1
ATOM 803 C C . ASP A 1 105 ? 15.789 -47.562 -10.43 1 97.38 105 ASP A C 1
ATOM 805 O O . ASP A 1 105 ? 14.938 -46.781 -10.883 1 97.38 105 ASP A O 1
ATOM 809 N N . GLN A 1 106 ? 17.047 -47.406 -10.5 1 97.75 106 GLN A N 1
ATOM 810 C CA . GLN A 1 106 ? 17.594 -46.281 -11.242 1 97.75 106 GLN A CA 1
ATOM 811 C C . GLN A 1 106 ? 17.875 -46.656 -12.695 1 97.75 106 GLN A C 1
ATOM 813 O O . GLN A 1 106 ? 18.109 -47.844 -13 1 97.75 106 GLN A O 1
ATOM 818 N N . VAL A 1 107 ? 17.75 -45.719 -13.555 1 97.81 107 VAL A N 1
ATOM 819 C CA . VAL A 1 107 ? 18.125 -45.906 -14.953 1 97.81 107 VAL A CA 1
ATOM 820 C C . VAL A 1 107 ? 19.594 -45.531 -15.148 1 97.81 107 VAL A C 1
ATOM 822 O O . VAL A 1 107 ? 20.156 -44.781 -14.344 1 97.81 107 VAL A O 1
ATOM 825 N N . PRO A 1 108 ? 20.219 -45.938 -16.219 1 97.69 108 PRO A N 1
ATOM 826 C CA . PRO A 1 108 ? 21.641 -45.688 -16.406 1 97.69 108 PRO A CA 1
ATOM 827 C C . PRO A 1 108 ? 21.953 -44.188 -16.609 1 97.69 108 PRO A C 1
ATOM 829 O O . PRO A 1 108 ? 23.062 -43.75 -16.297 1 97.69 108 PRO A O 1
ATOM 832 N N . HIS A 1 109 ? 20.969 -43.469 -17.172 1 98.31 109 HIS A N 1
ATOM 833 C CA . HIS A 1 109 ? 21.156 -42.062 -17.469 1 98.31 109 HIS A CA 1
ATOM 834 C C . HIS A 1 109 ? 19.891 -41.281 -17.219 1 98.31 109 HIS A C 1
ATOM 836 O O . HIS A 1 109 ? 18.812 -41.656 -17.656 1 98.31 109 HIS A O 1
ATOM 842 N N . THR A 1 110 ? 20.047 -40.188 -16.484 1 98.56 110 THR A N 1
ATOM 843 C CA . THR A 1 110 ? 18.953 -39.25 -16.297 1 98.56 110 THR A CA 1
ATOM 844 C C . THR A 1 110 ? 19.234 -37.906 -17 1 98.56 110 THR A C 1
ATOM 846 O O . THR A 1 110 ? 20.391 -37.5 -17.078 1 98.56 110 THR A O 1
ATOM 849 N N . PHE A 1 111 ? 18.219 -37.25 -17.469 1 98.56 111 PHE A N 1
ATOM 850 C CA . PHE A 1 111 ? 18.344 -36.031 -18.234 1 98.56 111 PHE A CA 1
ATOM 851 C C . PHE A 1 111 ? 18.344 -34.812 -17.297 1 98.56 111 PHE A C 1
ATOM 853 O O . PHE A 1 111 ? 17.859 -34.875 -16.172 1 98.56 111 PHE A O 1
ATOM 860 N N . GLY A 1 112 ? 18.984 -33.688 -17.812 1 98.31 112 GLY A N 1
ATOM 861 C CA . GLY A 1 112 ? 18.906 -32.438 -17.094 1 98.31 112 GLY A CA 1
ATOM 862 C C . GLY A 1 112 ? 17.578 -31.734 -17.297 1 98.31 112 GLY A C 1
ATOM 863 O O . GLY A 1 112 ? 16.953 -31.859 -18.344 1 98.31 112 GLY A O 1
ATOM 864 N N . TYR A 1 113 ? 17.156 -30.938 -16.281 1 98.38 113 TYR A N 1
ATOM 865 C CA . TYR A 1 113 ? 15.875 -30.25 -16.406 1 98.38 113 TYR A CA 1
ATOM 866 C C . TYR A 1 113 ? 15.766 -29.109 -15.406 1 98.38 113 TYR A C 1
ATOM 868 O O . TYR A 1 113 ? 16.484 -29.094 -14.406 1 98.38 113 TYR A O 1
ATOM 876 N N . GLN A 1 114 ? 14.93 -28.141 -15.789 1 98.06 114 GLN A N 1
ATOM 877 C CA . GLN A 1 114 ? 14.5 -27.109 -14.852 1 98.06 114 GLN A CA 1
ATOM 8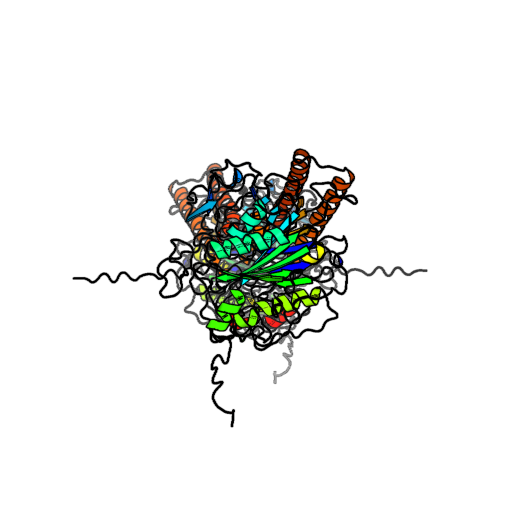78 C C . GLN A 1 114 ? 13.438 -27.625 -13.891 1 98.06 114 GLN A C 1
ATOM 880 O O . GLN A 1 114 ? 12.438 -28.203 -14.32 1 98.06 114 GLN A O 1
ATOM 885 N N . SER A 1 115 ? 13.695 -27.344 -12.633 1 97.19 115 SER A N 1
ATOM 886 C CA . SER A 1 115 ? 12.867 -27.953 -11.594 1 97.19 115 SER A CA 1
ATOM 887 C C . SER A 1 115 ? 12.18 -26.875 -10.75 1 97.19 115 SER A C 1
ATOM 889 O O . SER A 1 115 ? 12.852 -26.109 -10.055 1 97.19 115 SER A O 1
ATOM 891 N N . GLY A 1 116 ? 10.859 -26.781 -10.828 1 95.81 116 GLY A N 1
ATOM 892 C CA . GLY A 1 116 ? 10.016 -26.078 -9.875 1 95.81 116 GLY A CA 1
ATOM 893 C C . GLY A 1 116 ? 9.281 -27.016 -8.93 1 95.81 116 GLY A C 1
ATOM 894 O O . GLY A 1 116 ? 9.812 -28.047 -8.531 1 95.81 116 GLY A O 1
ATOM 895 N N . THR A 1 117 ? 8.086 -26.609 -8.508 1 94.56 117 THR A N 1
ATOM 896 C CA . THR A 1 117 ? 7.277 -27.578 -7.754 1 94.56 117 THR A CA 1
ATOM 897 C C . THR A 1 117 ? 7.094 -28.859 -8.539 1 94.56 117 THR A C 1
ATOM 899 O O . THR A 1 117 ? 7.059 -29.953 -7.961 1 94.56 117 THR A O 1
ATOM 902 N N . TYR A 1 118 ? 7.059 -28.656 -9.797 1 96.12 118 TYR A N 1
ATOM 903 C CA . TYR A 1 118 ? 6.984 -29.75 -10.75 1 96.12 118 TYR A CA 1
ATOM 904 C C . TYR A 1 118 ? 8.109 -29.656 -11.773 1 96.12 118 TYR A C 1
ATOM 906 O O . TYR A 1 118 ? 8.898 -28.719 -11.758 1 96.12 118 TYR A O 1
ATOM 914 N N . GLY A 1 119 ? 8.219 -30.75 -12.547 1 96.62 119 GLY A N 1
ATOM 915 C CA . GLY A 1 119 ? 9.148 -30.672 -13.664 1 96.62 119 GLY A CA 1
ATOM 916 C C . GLY A 1 119 ? 8.727 -29.672 -14.719 1 96.62 119 GLY A C 1
ATOM 917 O O . GLY A 1 119 ? 7.656 -29.797 -15.312 1 96.62 119 GLY A O 1
ATOM 918 N N . VAL A 1 120 ? 9.641 -28.703 -15.023 1 97.69 120 VAL A N 1
ATOM 919 C CA . VAL A 1 120 ? 9.258 -27.578 -15.859 1 97.69 120 VAL A CA 1
ATOM 920 C C . VAL A 1 120 ? 9.617 -27.859 -17.312 1 97.69 120 VAL A C 1
ATOM 922 O O . VAL A 1 120 ? 8.758 -27.828 -18.188 1 97.69 120 VAL A O 1
ATOM 925 N N . LEU A 1 121 ? 10.875 -28.203 -17.562 1 98.5 121 LEU A N 1
ATOM 926 C CA . LEU A 1 121 ? 11.352 -28.484 -18.922 1 98.5 121 LEU A CA 1
ATOM 927 C C . LEU A 1 121 ? 12.641 -29.281 -18.891 1 98.5 121 LEU A C 1
ATOM 929 O O . LEU A 1 121 ? 13.609 -28.906 -18.219 1 98.5 121 LEU A O 1
ATOM 933 N N . ASN A 1 122 ? 12.688 -30.438 -19.594 1 98.25 122 ASN A N 1
ATOM 934 C CA . ASN A 1 122 ? 13.953 -31.156 -19.672 1 98.25 122 ASN A CA 1
ATOM 935 C C . ASN A 1 122 ? 14.664 -30.891 -21 1 98.25 122 ASN A C 1
ATOM 937 O O . ASN A 1 122 ? 14.141 -30.172 -21.859 1 98.25 122 ASN A O 1
ATOM 941 N N . GLU A 1 123 ? 15.812 -31.359 -21.172 1 97 123 GLU A N 1
ATOM 942 C CA . GLU A 1 123 ? 16.703 -31.047 -22.281 1 97 123 GLU A CA 1
ATOM 943 C C . GLU A 1 123 ? 16.172 -31.625 -23.594 1 97 123 GLU A C 1
ATOM 945 O O . GLU A 1 123 ? 16.703 -31.344 -24.672 1 97 123 GLU A O 1
ATOM 950 N N . HIS A 1 124 ? 15.055 -32.406 -23.531 1 96.69 124 HIS A N 1
ATOM 951 C CA . HIS A 1 124 ? 14.484 -33 -24.734 1 96.69 124 HIS A CA 1
ATOM 952 C C . HIS A 1 124 ? 13.164 -32.312 -25.094 1 96.69 124 HIS A C 1
ATOM 954 O O . HIS A 1 124 ? 12.477 -32.75 -26.031 1 96.69 124 HIS A O 1
ATOM 960 N N . GLY A 1 125 ? 12.773 -31.312 -24.375 1 97.5 125 GLY A N 1
ATOM 961 C CA . GLY A 1 125 ? 11.578 -30.547 -24.688 1 97.5 125 GLY A CA 1
ATOM 962 C C . GLY A 1 125 ? 10.32 -31.125 -24.047 1 97.5 125 GLY A C 1
ATOM 963 O O . GLY A 1 125 ? 9.203 -30.797 -24.469 1 97.5 125 GLY A O 1
ATOM 964 N N . VAL A 1 126 ? 10.469 -32 -23.109 1 98.56 126 VAL A N 1
ATOM 965 C CA . VAL A 1 126 ? 9.328 -32.5 -22.359 1 98.56 126 VAL A CA 1
ATOM 966 C C . VAL A 1 126 ? 9.016 -31.562 -21.203 1 98.56 126 VAL A C 1
ATOM 968 O O . VAL A 1 126 ? 9.93 -31.062 -20.531 1 98.56 126 VAL A O 1
ATOM 971 N N . SER A 1 127 ? 7.773 -31.312 -21.016 1 98.12 127 SER A N 1
ATOM 972 C CA . SER A 1 127 ? 7.34 -30.422 -19.953 1 98.12 127 SER A CA 1
ATOM 973 C C . SER A 1 127 ? 6.027 -30.906 -19.328 1 98.12 127 SER A C 1
ATOM 975 O O . SER A 1 127 ? 5.297 -31.688 -19.953 1 98.12 127 SER A O 1
ATOM 977 N N . VAL A 1 128 ? 5.773 -30.453 -18.062 1 98 128 VAL A N 1
ATOM 978 C CA . VAL A 1 128 ? 4.543 -30.828 -17.359 1 98 128 VAL A CA 1
ATOM 979 C C . VAL A 1 128 ? 3.91 -29.578 -16.75 1 98 128 VAL A C 1
ATOM 981 O O . VAL A 1 128 ? 4.617 -28.656 -16.312 1 98 128 VAL A O 1
ATOM 984 N N . ALA A 1 129 ? 2.611 -29.484 -16.75 1 98.06 129 ALA A N 1
ATOM 985 C CA . ALA A 1 129 ? 1.774 -28.516 -16.031 1 98.06 129 ALA A CA 1
ATOM 986 C C . ALA A 1 129 ? 0.762 -29.234 -15.141 1 98.06 129 ALA A C 1
ATOM 988 O O . ALA A 1 129 ? 0.212 -30.266 -15.523 1 98.06 129 ALA A O 1
ATOM 989 N N . GLU A 1 130 ? 0.521 -28.703 -13.977 1 96.62 130 GLU A N 1
ATOM 990 C CA . GLU A 1 130 ? -0.24 -29.469 -13 1 96.62 130 GLU A CA 1
ATOM 991 C C . GLU A 1 130 ? -1.472 -28.703 -12.531 1 96.62 130 GLU A C 1
ATOM 993 O O . GLU A 1 130 ? -1.445 -27.469 -12.445 1 96.62 130 GLU A O 1
ATOM 998 N N . SER A 1 131 ? -2.508 -29.422 -12.234 1 96.25 131 SER A N 1
ATOM 999 C CA . SER A 1 131 ? -3.697 -28.938 -11.539 1 96.25 131 SER A CA 1
ATOM 1000 C C . SER A 1 131 ? -4.211 -29.969 -10.539 1 96.25 131 SER A C 1
ATOM 1002 O O . SER A 1 131 ? -4.602 -31.078 -10.914 1 96.25 131 SER A O 1
ATOM 1004 N N . THR A 1 132 ? -4.266 -29.562 -9.273 1 94.38 132 THR A N 1
ATOM 1005 C CA . THR A 1 132 ? -4.809 -30.453 -8.25 1 94.38 132 THR A CA 1
ATOM 1006 C C . THR A 1 132 ? -6.32 -30.594 -8.406 1 94.38 132 THR A C 1
ATOM 1008 O O . THR A 1 132 ? -7.023 -29.609 -8.641 1 94.38 132 THR A O 1
ATOM 1011 N N . CYS A 1 133 ? -6.758 -31.812 -8.281 1 94.19 133 CYS A N 1
ATOM 1012 C CA . CYS A 1 133 ? -8.172 -32.094 -8.484 1 94.19 133 CYS A CA 1
ATOM 1013 C C . CYS A 1 133 ? -8.734 -32.906 -7.336 1 94.19 133 CYS A C 1
ATOM 1015 O O . CYS A 1 133 ? -8.008 -33.688 -6.688 1 94.19 133 CYS A O 1
ATOM 1017 N N . SER A 1 134 ? -10.062 -32.781 -7.137 1 90.12 134 SER A N 1
ATOM 1018 C CA . SER A 1 134 ? -10.742 -33.688 -6.215 1 90.12 134 SER A CA 1
ATOM 1019 C C . SER A 1 134 ? -11.047 -35.031 -6.879 1 90.12 134 SER A C 1
ATOM 1021 O O . SER A 1 134 ? -11.422 -35.062 -8.055 1 90.12 134 SER A O 1
ATOM 1023 N N . ALA A 1 135 ? -10.836 -36.062 -6.129 1 91.75 135 ALA A N 1
ATOM 1024 C CA . ALA A 1 135 ? -11.094 -37.406 -6.625 1 91.75 135 ALA A CA 1
ATOM 1025 C C . ALA A 1 135 ? -11.859 -38.25 -5.594 1 91.75 135 ALA A C 1
ATOM 1027 O O . ALA A 1 135 ? -11.891 -37.906 -4.41 1 91.75 135 ALA A O 1
ATOM 1028 N N . VAL A 1 136 ? -12.43 -39.312 -6 1 89.81 136 VAL A N 1
ATOM 1029 C CA . VAL A 1 136 ? -13.305 -40.125 -5.152 1 89.81 136 VAL A CA 1
ATOM 1030 C C . VAL A 1 136 ? -12.469 -40.969 -4.203 1 89.81 136 VAL A C 1
ATOM 1032 O O . VAL A 1 136 ? -12.953 -41.375 -3.143 1 89.81 136 VAL A O 1
ATOM 1035 N N . PHE A 1 137 ? -11.266 -41.25 -4.629 1 88.62 137 PHE A N 1
ATOM 1036 C CA . PHE A 1 137 ? -10.367 -42 -3.762 1 88.62 137 PHE A CA 1
ATOM 1037 C C . PHE A 1 137 ? -9.125 -41.188 -3.439 1 88.62 137 PHE A C 1
ATOM 1039 O O . PHE A 1 137 ? -8.727 -40.312 -4.215 1 88.62 137 PHE A O 1
ATOM 1046 N N . GLY A 1 138 ? -8.562 -41.406 -2.283 1 88.75 138 GLY A N 1
ATOM 1047 C CA . GLY A 1 138 ? -7.301 -40.844 -1.846 1 88.75 138 GLY A CA 1
ATOM 1048 C C . GLY A 1 138 ? -6.578 -41.688 -0.818 1 88.75 138 GLY A C 1
ATOM 1049 O O . GLY A 1 138 ? -7.18 -42.562 -0.204 1 88.75 138 GLY A O 1
ATOM 1050 N N . THR A 1 139 ? -5.352 -41.469 -0.711 1 88.5 139 THR A N 1
ATOM 1051 C CA . THR A 1 139 ? -4.547 -42.125 0.311 1 88.5 139 THR A CA 1
ATOM 1052 C C . THR A 1 139 ? -3.387 -41.219 0.74 1 88.5 139 THR A C 1
ATOM 1054 O O . THR A 1 139 ? -3.309 -40.062 0.337 1 88.5 139 THR A O 1
ATOM 1057 N N . CYS A 1 140 ? -2.605 -41.719 1.704 1 87.88 140 CYS A N 1
ATOM 1058 C CA . CYS A 1 140 ? -1.428 -41 2.158 1 87.88 140 CYS A CA 1
ATOM 1059 C C . CYS A 1 140 ? -0.148 -41.688 1.692 1 87.88 140 CYS A C 1
ATOM 1061 O O . CYS A 1 140 ? -0.166 -42.875 1.324 1 87.88 140 CYS A O 1
ATOM 1063 N N . GLY A 1 141 ? 0.861 -40.875 1.69 1 89 141 GLY A N 1
ATOM 1064 C CA . GLY A 1 141 ? 2.156 -41.406 1.294 1 89 141 GLY A CA 1
ATOM 1065 C C . GLY A 1 141 ? 2.703 -42.438 2.268 1 89 141 GLY A C 1
ATOM 1066 O O . GLY A 1 141 ? 2.293 -42.469 3.43 1 89 141 GLY A O 1
ATOM 1067 N N . LYS A 1 142 ? 3.586 -43.125 1.778 1 90.94 142 LYS A N 1
ATOM 1068 C CA . LYS A 1 142 ? 4.199 -44.156 2.576 1 90.94 142 LYS A CA 1
ATOM 1069 C C . LYS A 1 142 ? 4.758 -43.625 3.883 1 90.94 142 LYS A C 1
ATOM 1071 O O . LYS A 1 142 ? 5.523 -42.656 3.879 1 90.94 142 LYS A O 1
ATOM 1076 N N . GLY A 1 143 ? 4.359 -44.219 4.949 1 86.38 143 GLY A N 1
ATOM 1077 C CA . GLY A 1 143 ? 4.844 -43.875 6.273 1 86.38 143 GLY A CA 1
ATOM 1078 C C . GLY A 1 143 ? 4.094 -42.719 6.891 1 86.38 143 GLY A C 1
ATOM 1079 O O . GLY A 1 143 ? 4.242 -42.438 8.078 1 86.38 143 GLY A O 1
ATOM 1080 N N . SER A 1 144 ? 3.34 -42.062 6.125 1 83.19 144 SER A N 1
ATOM 1081 C CA . SER A 1 144 ? 2.602 -40.906 6.637 1 83.19 144 SER A CA 1
ATOM 1082 C C . SER A 1 144 ? 1.227 -41.312 7.152 1 83.19 144 SER A C 1
ATOM 1084 O O . SER A 1 144 ? 0.653 -42.312 6.691 1 83.19 144 SER A O 1
ATOM 1086 N N . THR A 1 145 ? 0.768 -40.5 8.094 1 75.62 145 THR A N 1
ATOM 1087 C CA . THR A 1 145 ? -0.6 -40.688 8.578 1 75.62 145 THR A CA 1
ATOM 1088 C C . THR A 1 145 ? -1.459 -39.469 8.18 1 75.62 145 THR A C 1
ATOM 1090 O O . THR A 1 145 ? -2.678 -39.5 8.352 1 75.62 145 THR A O 1
ATOM 1093 N N . VAL A 1 146 ? -0.798 -38.594 7.625 1 69.38 146 VAL A N 1
ATOM 1094 C CA . VAL A 1 146 ? -1.502 -37.344 7.297 1 69.38 146 VAL A CA 1
ATOM 1095 C C . VAL A 1 146 ? -2.262 -37.531 5.98 1 69.38 146 VAL A C 1
ATOM 1097 O O . VAL A 1 146 ? -1.683 -37.938 4.969 1 69.38 146 VAL A O 1
ATOM 1100 N N . GLY A 1 147 ? -3.586 -37.25 6.07 1 64.62 147 GLY A N 1
ATOM 1101 C CA . GLY A 1 147 ? -4.414 -37.281 4.879 1 64.62 147 GLY A CA 1
ATOM 1102 C C . GLY A 1 147 ? -4.922 -38.688 4.57 1 64.62 147 GLY A C 1
ATOM 1103 O O . GLY A 1 147 ? -5.512 -38.938 3.514 1 64.62 147 GLY A O 1
ATOM 1104 N N . CYS A 1 148 ? -4.586 -39.562 5.48 1 69 148 CYS A N 1
ATOM 1105 C CA . CYS A 1 148 ? -5.023 -40.906 5.246 1 69 148 CYS A CA 1
ATOM 1106 C C . CYS A 1 148 ? -6.52 -41.062 5.5 1 69 148 CYS A C 1
ATOM 1108 O O . CYS A 1 148 ? -7.086 -40.344 6.328 1 69 148 CYS A O 1
ATOM 1110 N N . GLU A 1 149 ? -7.195 -41.781 4.562 1 63.66 149 GLU A N 1
ATOM 1111 C CA . GLU A 1 149 ? -8.609 -42.062 4.797 1 63.66 149 GLU A CA 1
ATOM 1112 C C . GLU A 1 149 ? -8.82 -42.688 6.18 1 63.66 149 GLU A C 1
ATOM 1114 O O . GLU A 1 149 ? -7.922 -43.312 6.73 1 63.66 149 GLU A O 1
ATOM 1119 N N . PRO A 1 150 ? -10.141 -42.312 6.617 1 60.06 150 PRO A N 1
ATOM 1120 C CA . PRO A 1 150 ? -10.461 -42.938 7.906 1 60.06 150 PRO A CA 1
ATOM 1121 C C . PRO A 1 150 ? -10.25 -44.469 7.898 1 60.06 150 PRO A C 1
ATOM 1123 O O . PRO A 1 150 ? -10.68 -45.125 6.965 1 60.06 150 PRO A O 1
ATOM 1126 N N . GLY A 1 151 ? -9.5 -45 8.734 1 58.47 151 GLY A N 1
ATOM 1127 C CA . GLY A 1 151 ? -9.25 -46.406 8.867 1 58.47 151 GLY A CA 1
ATOM 1128 C C . GLY A 1 151 ? -7.883 -46.844 8.352 1 58.47 151 GLY A C 1
ATOM 1129 O O . GLY A 1 151 ? -7.418 -47.938 8.641 1 58.47 151 GLY A O 1
ATOM 1130 N N . ARG A 1 152 ? -7.426 -45.969 7.379 1 61.25 152 ARG A N 1
ATOM 1131 C CA . ARG A 1 152 ? -6.066 -46.281 6.949 1 61.25 152 ARG A CA 1
ATOM 1132 C C . ARG A 1 152 ? -5.035 -45.625 7.859 1 61.25 152 ARG A C 1
ATOM 1134 O O . ARG A 1 152 ? -5.023 -44.406 8 1 61.25 152 ARG A O 1
ATOM 1141 N N . LYS A 1 153 ? -4.375 -46.406 8.602 1 63.88 153 LYS A N 1
ATOM 1142 C CA . LYS A 1 153 ? -3.484 -45.906 9.633 1 63.88 153 LYS A CA 1
ATOM 1143 C C . LYS A 1 153 ? -2.215 -45.312 9.023 1 63.88 153 LYS A C 1
ATOM 1145 O O . LYS A 1 153 ? -1.802 -44.219 9.391 1 63.88 153 LYS A O 1
ATOM 1150 N N . VAL A 1 154 ? -1.617 -46.125 8.016 1 76 154 VAL A N 1
ATOM 1151 C CA . VAL A 1 154 ? -0.352 -45.656 7.449 1 76 154 VAL A CA 1
ATOM 1152 C C . VAL A 1 154 ? -0.367 -45.844 5.934 1 76 154 VAL A C 1
ATOM 1154 O O . VAL A 1 154 ? -0.846 -46.875 5.434 1 76 154 VAL A O 1
ATOM 1157 N N . GLY A 1 155 ? 0.005 -44.938 5.215 1 81.44 155 GLY A N 1
ATOM 1158 C CA . GLY A 1 155 ? 0.011 -45 3.762 1 81.44 155 GLY A CA 1
ATOM 1159 C C . GLY A 1 155 ? 1.06 -45.938 3.211 1 81.44 155 GLY A C 1
ATOM 1160 O O . GLY A 1 155 ? 2.039 -46.25 3.891 1 81.44 155 GLY A O 1
ATOM 1161 N N . ALA A 1 156 ? 0.823 -46.438 1.969 1 88.31 156 ALA A N 1
ATOM 1162 C CA . ALA A 1 156 ? 1.757 -47.344 1.314 1 88.31 156 ALA A CA 1
ATOM 1163 C C . ALA A 1 156 ? 2.207 -46.781 -0.036 1 88.31 156 ALA A C 1
ATOM 1165 O O . ALA A 1 156 ? 3.145 -47.312 -0.645 1 88.31 156 ALA A O 1
ATOM 1166 N N . ALA A 1 157 ? 1.59 -45.781 -0.469 1 93.81 157 ALA A N 1
ATOM 1167 C CA . ALA A 1 157 ? 1.872 -45.219 -1.798 1 93.81 157 ALA A CA 1
ATOM 1168 C C . ALA A 1 157 ? 3.191 -44.469 -1.809 1 93.81 157 ALA A C 1
ATOM 1170 O O . ALA A 1 157 ? 3.496 -43.719 -0.866 1 93.81 157 ALA A O 1
ATOM 1171 N N . LEU A 1 158 ? 3.945 -44.562 -2.869 1 96 158 LEU A N 1
ATOM 1172 C CA . LEU A 1 158 ? 5.262 -43.969 -2.951 1 96 158 LEU A CA 1
ATOM 1173 C C . LEU A 1 158 ? 5.23 -42.719 -3.852 1 96 158 LEU A C 1
ATOM 1175 O O . LEU A 1 158 ? 6.074 -41.844 -3.727 1 96 158 LEU A O 1
ATOM 1179 N N . MET A 1 159 ? 4.305 -42.656 -4.75 1 96.88 159 MET A N 1
ATOM 1180 C CA . MET A 1 159 ? 4.398 -41.688 -5.82 1 96.88 159 MET A CA 1
ATOM 1181 C C . MET A 1 159 ? 3.461 -40.5 -5.559 1 96.88 159 MET A C 1
ATOM 1183 O O . MET A 1 159 ? 2.248 -40.688 -5.449 1 96.88 159 MET A O 1
ATOM 1187 N N . SER A 1 160 ? 3.988 -39.344 -5.406 1 94.75 160 SER A N 1
ATOM 1188 C CA . SER A 1 160 ? 3.219 -38.094 -5.527 1 94.75 160 SER A CA 1
ATOM 1189 C C . SER A 1 160 ? 3.279 -37.562 -6.949 1 94.75 160 SER A C 1
ATOM 1191 O O . SER A 1 160 ? 4.059 -38.031 -7.773 1 94.75 160 SER A O 1
ATOM 1193 N N . ILE A 1 161 ? 2.449 -36.594 -7.234 1 95.94 161 ILE A N 1
ATOM 1194 C CA . ILE A 1 161 ? 2.443 -36.031 -8.586 1 95.94 161 ILE A CA 1
ATOM 1195 C C . ILE A 1 161 ? 3.748 -35.281 -8.836 1 95.94 161 ILE A C 1
ATOM 1197 O O . ILE A 1 161 ? 4.262 -35.281 -9.953 1 95.94 161 ILE A O 1
ATOM 1201 N N . ASP A 1 162 ? 4.301 -34.594 -7.809 1 95.56 162 ASP A N 1
ATOM 1202 C CA . ASP A 1 162 ? 5.598 -33.938 -7.91 1 95.56 162 ASP A CA 1
ATOM 1203 C C . ASP A 1 162 ? 6.691 -34.906 -8.289 1 95.56 162 ASP A C 1
ATOM 1205 O O . ASP A 1 162 ? 7.457 -34.688 -9.227 1 95.56 162 ASP A O 1
ATOM 1209 N N . THR A 1 163 ? 6.703 -36 -7.59 1 96.88 163 THR A N 1
ATOM 1210 C CA . THR A 1 163 ? 7.695 -37.031 -7.824 1 96.88 163 THR A CA 1
ATOM 1211 C C . THR A 1 163 ? 7.566 -37.594 -9.242 1 96.88 163 THR A C 1
ATOM 1213 O O . THR A 1 163 ? 8.562 -37.75 -9.945 1 96.88 163 THR A O 1
ATOM 1216 N N . LEU A 1 164 ? 6.367 -37.875 -9.594 1 98.56 164 LEU A N 1
ATOM 1217 C CA . LEU A 1 164 ? 6.141 -38.406 -10.93 1 98.56 164 LEU A CA 1
ATOM 1218 C C . LEU A 1 164 ? 6.605 -37.438 -12 1 98.56 164 LEU A C 1
ATOM 1220 O O . LEU A 1 164 ? 7.195 -37.812 -13.008 1 98.56 164 LEU A O 1
ATOM 1224 N N . SER A 1 165 ? 6.332 -36.219 -11.828 1 98.06 165 SER A N 1
ATOM 1225 C CA . SER A 1 165 ? 6.746 -35.188 -12.789 1 98.06 165 SER A CA 1
ATOM 1226 C C . SER A 1 165 ? 8.266 -35.125 -12.898 1 98.06 165 SER A C 1
ATOM 1228 O O . SER A 1 165 ? 8.805 -34.969 -14 1 98.06 165 SER A O 1
ATOM 1230 N N . TYR A 1 166 ? 9.023 -35.219 -11.797 1 98.12 166 TYR A N 1
ATOM 1231 C CA . TYR A 1 166 ? 10.477 -35.219 -11.828 1 98.12 166 TYR A CA 1
ATOM 1232 C C . TYR A 1 166 ? 11.008 -36.438 -12.555 1 98.12 166 TYR A C 1
ATOM 1234 O O . TYR A 1 166 ? 11.93 -36.344 -13.367 1 98.12 166 TYR A O 1
ATOM 1242 N N . LEU A 1 167 ? 10.391 -37.531 -12.242 1 98.75 167 LEU A N 1
ATOM 1243 C CA . LEU A 1 167 ? 10.812 -38.75 -12.898 1 98.75 167 LEU A CA 1
ATOM 1244 C C . LEU A 1 167 ? 10.57 -38.688 -14.406 1 98.75 167 LEU A C 1
ATOM 1246 O O . LEU A 1 167 ? 11.375 -39.188 -15.188 1 98.75 167 LEU A O 1
ATOM 1250 N N . ALA A 1 168 ? 9.477 -38.125 -14.766 1 98.81 168 ALA A N 1
ATOM 1251 C CA . ALA A 1 168 ? 9.219 -37.906 -16.188 1 98.81 168 ALA A CA 1
ATOM 1252 C C . ALA A 1 168 ? 10.312 -37.062 -16.828 1 98.81 168 ALA A C 1
ATOM 1254 O O . ALA A 1 168 ? 10.773 -37.344 -17.922 1 98.81 168 ALA A O 1
ATOM 1255 N N . MET A 1 169 ? 10.734 -36 -16.188 1 98.56 169 MET A N 1
ATOM 1256 C CA . MET A 1 169 ? 11.797 -35.125 -16.703 1 98.56 169 MET A CA 1
ATOM 1257 C C . MET A 1 169 ? 13.109 -35.906 -16.828 1 98.56 169 MET A C 1
ATOM 1259 O O . MET A 1 169 ? 13.859 -35.719 -17.781 1 98.56 169 MET A O 1
ATOM 1263 N N . GLU A 1 170 ? 13.336 -36.781 -15.938 1 98.69 170 GLU A N 1
ATOM 1264 C CA . GLU A 1 170 ? 14.609 -37.5 -15.859 1 98.69 170 GLU A CA 1
ATOM 1265 C C . GLU A 1 170 ? 14.703 -38.562 -16.953 1 98.69 170 GLU A C 1
ATOM 1267 O O . GLU A 1 170 ? 15.797 -38.875 -17.422 1 98.69 170 GLU A O 1
ATOM 1272 N N . ARG A 1 171 ? 13.562 -39.094 -17.359 1 98.75 171 ARG A N 1
ATOM 1273 C CA . ARG A 1 171 ? 13.664 -40.375 -18.031 1 98.75 171 ARG A CA 1
ATOM 1274 C C . ARG A 1 171 ? 12.961 -40.375 -19.375 1 98.75 171 ARG A C 1
ATOM 1276 O O . ARG A 1 171 ? 13.008 -41.344 -20.125 1 98.75 171 ARG A O 1
ATOM 1283 N N . SER A 1 172 ? 12.273 -39.25 -19.719 1 98.75 172 SER A N 1
ATOM 1284 C CA . SER A 1 172 ? 11.453 -39.312 -20.922 1 98.75 172 SER A CA 1
ATOM 1285 C C . SER A 1 172 ? 11.961 -38.344 -21.969 1 98.75 172 SER A C 1
ATOM 1287 O O . SER A 1 172 ? 12.453 -37.25 -21.641 1 98.75 172 SER A O 1
ATOM 1289 N N . ARG A 1 173 ? 11.773 -38.688 -23.266 1 98.38 173 ARG A N 1
ATOM 1290 C CA . ARG A 1 173 ? 12.148 -37.844 -24.391 1 98.38 173 ARG A CA 1
ATOM 1291 C C . ARG A 1 173 ? 10.914 -37.312 -25.125 1 98.38 173 ARG A C 1
ATOM 1293 O O . ARG A 1 173 ? 11.008 -36.375 -25.922 1 98.38 173 ARG A O 1
ATOM 1300 N N . THR A 1 174 ? 9.781 -37.938 -24.828 1 98.75 174 THR A N 1
ATOM 1301 C CA . THR A 1 174 ? 8.516 -37.531 -25.422 1 98.75 174 THR A CA 1
ATOM 1302 C C . THR A 1 174 ? 7.418 -37.5 -24.359 1 98.75 174 THR A C 1
ATOM 1304 O O . THR A 1 174 ? 7.562 -38.062 -23.281 1 98.75 174 THR A O 1
ATOM 1307 N N . SER A 1 175 ? 6.383 -36.75 -24.719 1 98.81 175 SER A N 1
ATOM 1308 C CA . SER A 1 175 ? 5.262 -36.688 -23.781 1 98.81 175 SER A CA 1
ATOM 1309 C C . SER A 1 175 ? 4.566 -38.031 -23.656 1 98.81 175 SER A C 1
ATOM 1311 O O . SER A 1 175 ? 4.102 -38.406 -22.578 1 98.81 175 SER A O 1
ATOM 1313 N N . ARG A 1 176 ? 4.457 -38.75 -24.688 1 98.75 176 ARG A N 1
ATOM 1314 C CA . ARG A 1 176 ? 3.869 -40.094 -24.641 1 98.75 176 ARG A CA 1
ATOM 1315 C C . ARG A 1 176 ? 4.648 -41 -23.703 1 98.75 176 ARG A C 1
ATOM 1317 O O . ARG A 1 176 ? 4.062 -41.688 -22.859 1 98.75 176 ARG A O 1
ATOM 1324 N N . GLU A 1 177 ? 5.992 -41 -23.875 1 98.62 177 GLU A N 1
ATOM 1325 C CA . GLU A 1 177 ? 6.852 -41.75 -22.969 1 98.62 177 GLU A CA 1
ATOM 1326 C C . GLU A 1 177 ? 6.633 -41.312 -21.516 1 98.62 177 GLU A C 1
ATOM 1328 O O . GLU A 1 177 ? 6.617 -42.156 -20.609 1 98.62 177 GLU A O 1
ATOM 1333 N N . ALA A 1 178 ? 6.492 -40.094 -21.328 1 98.94 178 ALA A N 1
ATOM 1334 C CA . ALA A 1 178 ? 6.336 -39.531 -20 1 98.94 178 ALA A CA 1
ATOM 1335 C C . ALA A 1 178 ? 5.039 -40 -19.344 1 98.94 178 ALA A C 1
ATOM 1337 O O . ALA A 1 178 ? 5.035 -40.438 -18.188 1 98.94 178 ALA A O 1
ATOM 1338 N N . VAL A 1 179 ? 3.914 -39.906 -20.031 1 98.81 179 VAL A N 1
ATOM 1339 C CA . VAL A 1 179 ? 2.615 -40.312 -19.5 1 98.81 179 VAL A CA 1
ATOM 1340 C C . VAL A 1 179 ? 2.611 -41.812 -19.188 1 98.81 179 VAL A C 1
ATOM 1342 O O . VAL A 1 179 ? 2.088 -42.25 -18.156 1 98.81 179 VAL A O 1
ATOM 1345 N N . GLU A 1 180 ? 3.168 -42.562 -20.062 1 98.75 180 GLU A N 1
ATOM 1346 C CA . GLU A 1 180 ? 3.254 -44 -19.844 1 98.75 180 GLU A CA 1
ATOM 1347 C C . GLU A 1 180 ? 4.109 -44.344 -18.625 1 98.75 180 GLU A C 1
ATOM 1349 O O . GLU A 1 180 ? 3.734 -45.156 -17.797 1 98.75 180 GLU A O 1
ATOM 1354 N N . LEU A 1 181 ? 5.246 -43.688 -18.594 1 98.88 181 LEU A N 1
ATOM 1355 C CA . LEU A 1 181 ? 6.152 -43.906 -17.469 1 98.88 181 LEU A CA 1
ATOM 1356 C C . LEU A 1 181 ? 5.469 -43.562 -16.156 1 98.88 181 LEU A C 1
ATOM 1358 O O . LEU A 1 181 ? 5.5 -44.344 -15.203 1 98.88 181 LEU A O 1
ATOM 1362 N N . MET A 1 182 ? 4.879 -42.375 -16.047 1 98.88 182 MET A N 1
ATOM 1363 C CA . MET A 1 182 ? 4.23 -41.938 -14.82 1 98.88 182 MET A CA 1
ATOM 1364 C C . MET A 1 182 ? 3.105 -42.906 -14.43 1 98.88 182 MET A C 1
ATOM 1366 O O . MET A 1 182 ? 2.988 -43.281 -13.258 1 98.88 182 MET A O 1
ATOM 1370 N N . GLY A 1 183 ? 2.299 -43.25 -15.383 1 98.88 183 GLY A N 1
ATOM 1371 C CA . GLY A 1 183 ? 1.226 -44.188 -15.109 1 98.88 183 GLY A CA 1
ATOM 1372 C C . GLY A 1 183 ? 1.721 -45.531 -14.578 1 98.88 183 GLY A C 1
ATOM 1373 O O . GLY A 1 183 ? 1.186 -46.031 -13.602 1 98.88 183 GLY A O 1
ATOM 1374 N N . GLN A 1 184 ? 2.729 -46.062 -15.234 1 98.69 184 GLN A N 1
ATOM 1375 C CA . GLN A 1 184 ? 3.275 -47.344 -14.836 1 98.69 184 GLN A CA 1
ATOM 1376 C C . GLN A 1 184 ? 3.85 -47.281 -13.422 1 98.69 184 GLN A C 1
ATOM 1378 O O . GLN A 1 184 ? 3.619 -48.188 -12.617 1 98.69 184 GLN A O 1
ATOM 1383 N N . LEU A 1 185 ? 4.59 -46.281 -13.141 1 98.75 185 LEU A N 1
ATOM 1384 C CA . LEU A 1 185 ? 5.191 -46.125 -11.82 1 98.75 185 LEU A CA 1
ATOM 1385 C C . LEU A 1 185 ? 4.117 -45.969 -10.75 1 98.75 185 LEU A C 1
ATOM 1387 O O . LEU A 1 185 ? 4.223 -46.562 -9.664 1 98.75 185 LEU A O 1
ATOM 1391 N N . ALA A 1 186 ? 3.109 -45.219 -11.031 1 98.62 186 ALA A N 1
ATOM 1392 C CA . ALA A 1 186 ? 2.018 -45 -10.086 1 98.62 186 ALA A CA 1
ATOM 1393 C C . ALA A 1 186 ? 1.261 -46.312 -9.844 1 98.62 186 ALA A C 1
ATOM 1395 O O . ALA A 1 186 ? 0.875 -46.625 -8.711 1 98.62 186 ALA A O 1
ATOM 1396 N N . SER A 1 187 ? 1.008 -47 -10.906 1 98.56 187 SER A N 1
ATOM 1397 C CA . SER A 1 187 ? 0.306 -48.281 -10.789 1 98.56 187 SER A CA 1
ATOM 1398 C C . SER A 1 187 ? 1.117 -49.281 -9.969 1 98.56 187 SER A C 1
ATOM 1400 O O . SER A 1 187 ? 0.555 -50.062 -9.195 1 98.56 187 SER A O 1
ATOM 1402 N N . LYS A 1 188 ? 2.359 -49.281 -10.172 1 98.38 188 LYS A N 1
ATOM 1403 C CA . LYS A 1 188 ? 3.234 -50.25 -9.531 1 98.38 188 LYS A CA 1
ATOM 1404 C C . LYS A 1 188 ? 3.488 -49.906 -8.07 1 98.38 188 LYS A C 1
ATOM 1406 O O . LYS A 1 188 ? 3.514 -50.781 -7.203 1 98.38 188 LYS A O 1
ATOM 1411 N N . TYR A 1 189 ? 3.697 -48.625 -7.781 1 97.88 189 TYR A N 1
ATOM 1412 C CA . TYR A 1 189 ? 4.207 -48.219 -6.469 1 97.88 189 TYR A CA 1
ATOM 1413 C C . TYR A 1 189 ? 3.164 -47.438 -5.691 1 97.88 189 TYR A C 1
ATOM 1415 O O . TYR A 1 189 ? 3.41 -47.031 -4.555 1 97.88 189 TYR A O 1
ATOM 1423 N N . GLY A 1 190 ? 2.051 -47.219 -6.266 1 96.19 190 GLY A N 1
ATOM 1424 C CA . GLY A 1 190 ? 0.989 -46.469 -5.613 1 96.19 190 GLY A CA 1
ATOM 1425 C C . GLY A 1 190 ? 1.104 -44.969 -5.82 1 96.19 190 GLY A C 1
ATOM 1426 O O . GLY A 1 190 ? 2.203 -44.469 -6.016 1 96.19 190 GLY A O 1
ATOM 1427 N N . PHE A 1 191 ? -0.11 -44.312 -5.711 1 96 191 PHE A N 1
ATOM 1428 C CA . PHE A 1 191 ? -0.193 -42.875 -5.859 1 96 191 PHE A CA 1
ATOM 1429 C C . PHE A 1 191 ? -0.938 -42.25 -4.688 1 96 191 PHE A C 1
ATOM 1431 O O . PHE A 1 191 ? -1.944 -42.781 -4.227 1 96 191 PHE A O 1
ATOM 1438 N N . TYR A 1 192 ? -0.378 -41.125 -4.195 1 92.25 192 TYR A N 1
ATOM 1439 C CA . TYR A 1 192 ? -1.09 -40.344 -3.195 1 92.25 192 TYR A CA 1
ATOM 1440 C C . TYR A 1 192 ? -1.104 -38.844 -3.576 1 92.25 192 TYR A C 1
ATOM 1442 O O . TYR A 1 192 ? -0.135 -38.344 -4.141 1 92.25 192 TYR A O 1
ATOM 1450 N N . GLY A 1 193 ? -2.273 -38.188 -3.428 1 88.56 193 GLY A N 1
ATOM 1451 C CA . GLY A 1 193 ? -2.414 -36.75 -3.627 1 88.56 193 GLY A CA 1
ATOM 1452 C C . GLY A 1 193 ? -2.062 -35.938 -2.395 1 88.56 193 GLY A C 1
ATOM 1453 O O . GLY A 1 193 ? -1.467 -36.469 -1.45 1 88.56 193 GLY A O 1
ATOM 1454 N N . PRO A 1 194 ? -2.285 -34.625 -2.486 1 79 194 PRO A N 1
ATOM 1455 C CA . PRO A 1 194 ? -1.979 -33.781 -1.319 1 79 194 PRO A CA 1
ATOM 1456 C C . PRO A 1 194 ? -2.775 -34.188 -0.082 1 79 194 PRO A C 1
ATOM 1458 O O . PRO A 1 194 ? -3.969 -34.5 -0.181 1 79 194 PRO A O 1
ATOM 1461 N N . PRO A 1 195 ? -2 -34.188 1.012 1 63.22 195 PRO A N 1
ATOM 1462 C CA . PRO A 1 195 ? -2.654 -34.625 2.248 1 63.22 195 PRO A CA 1
ATOM 1463 C C . PRO A 1 195 ? -3.639 -33.594 2.789 1 63.22 195 PRO A C 1
ATOM 1465 O O . PRO A 1 195 ? -3.367 -32.406 2.732 1 63.22 195 PRO A O 1
ATOM 1468 N N . ASP A 1 196 ? -4.695 -34.062 3.389 1 58.5 196 ASP A N 1
ATOM 1469 C CA . ASP A 1 196 ? -5.609 -33.25 4.191 1 58.5 196 ASP A CA 1
ATOM 1470 C C . ASP A 1 196 ? -5.988 -31.953 3.463 1 58.5 196 ASP A C 1
ATOM 1472 O O . ASP A 1 196 ? -6.094 -30.891 4.082 1 58.5 196 ASP A O 1
ATOM 1476 N N . SER A 1 197 ? -6.074 -32.125 2.18 1 64.19 197 SER A N 1
ATOM 1477 C CA . SER A 1 197 ? -6.387 -30.922 1.432 1 64.19 197 SER A CA 1
ATOM 1478 C C . SER A 1 197 ? -7.859 -30.875 1.037 1 64.19 197 SER A C 1
ATOM 1480 O O . SER A 1 197 ? -8.453 -31.906 0.713 1 64.19 197 SER A O 1
ATOM 1482 N N . PHE A 1 198 ? -8.398 -29.719 1.266 1 61.84 198 PHE A N 1
ATOM 1483 C CA . PHE A 1 198 ? -9.742 -29.516 0.741 1 61.84 198 PHE A CA 1
ATOM 1484 C C . PHE A 1 198 ? -9.758 -29.641 -0.779 1 61.84 198 PHE A C 1
ATOM 1486 O O . PHE A 1 198 ? -10.812 -29.828 -1.384 1 61.84 198 PHE A O 1
ATOM 1493 N N . GLU A 1 199 ? -8.562 -29.609 -1.374 1 68.62 199 GLU A N 1
ATOM 1494 C CA . GLU A 1 199 ? -8.422 -29.625 -2.828 1 68.62 199 GLU A CA 1
ATOM 1495 C C . GLU A 1 199 ? -8.648 -31.016 -3.396 1 68.62 199 GLU A C 1
ATOM 1497 O O . GLU A 1 199 ? -8.938 -31.172 -4.586 1 68.62 199 GLU A O 1
ATOM 1502 N N . GLY A 1 200 ? -8.547 -31.938 -2.547 1 73.56 200 GLY A N 1
ATOM 1503 C CA . GLY A 1 200 ? -8.812 -33.312 -2.979 1 73.56 200 GLY A CA 1
ATOM 1504 C C . GLY A 1 200 ? -7.559 -34.156 -3.084 1 73.56 200 GLY A C 1
ATOM 1505 O O . GLY A 1 200 ? -6.488 -33.75 -2.625 1 73.56 200 GLY A O 1
ATOM 1506 N N . SER A 1 201 ? -7.77 -35.344 -3.598 1 85.38 201 SER A N 1
ATOM 1507 C CA . SER A 1 201 ? -6.75 -36.375 -3.537 1 85.38 201 SER A CA 1
ATOM 1508 C C . SER A 1 201 ? -6.258 -36.75 -4.934 1 85.38 201 SER A C 1
ATOM 1510 O O . SER A 1 201 ? -5.375 -37.594 -5.082 1 85.38 201 SER A O 1
ATOM 1512 N N . GLY A 1 202 ? -6.785 -36.125 -5.973 1 92.75 202 GLY A N 1
ATOM 1513 C CA . GLY A 1 202 ? -6.402 -36.406 -7.344 1 92.75 202 GLY A CA 1
ATOM 1514 C C . GLY A 1 202 ? -5.547 -35.312 -7.973 1 92.75 202 GLY A C 1
ATOM 1515 O O . GLY A 1 202 ? -5.348 -34.25 -7.379 1 92.75 202 GLY A O 1
ATOM 1516 N N . GLU A 1 203 ? -5 -35.656 -9.148 1 96.38 203 GLU A N 1
ATOM 1517 C CA . GLU A 1 203 ? -4.145 -34.719 -9.867 1 96.38 203 GLU A CA 1
ATOM 1518 C C . GLU A 1 203 ? -4.391 -34.812 -11.375 1 96.38 203 GLU A C 1
ATOM 1520 O O . GLU A 1 203 ? -4.738 -35.875 -11.898 1 96.38 203 GLU A O 1
ATOM 1525 N N . SER A 1 204 ? -4.262 -33.688 -11.961 1 97.44 204 SER A N 1
ATOM 1526 C CA . SER A 1 204 ? -4.266 -33.594 -13.422 1 97.44 204 SER A CA 1
ATOM 1527 C C . SER A 1 204 ? -3 -32.938 -13.93 1 97.44 204 SER A C 1
ATOM 1529 O O . SER A 1 204 ? -2.584 -31.891 -13.406 1 97.44 204 SER A O 1
ATOM 1531 N N . LEU A 1 205 ? -2.357 -33.531 -14.922 1 98.25 205 LEU A N 1
ATOM 1532 C CA . LEU A 1 205 ? -1.224 -32.938 -15.609 1 98.25 205 LEU A CA 1
ATOM 1533 C C . LEU A 1 205 ? -1.531 -32.719 -17.094 1 98.25 205 LEU A C 1
ATOM 1535 O O . LEU A 1 205 ? -2.305 -33.5 -17.688 1 98.25 205 LEU A O 1
ATOM 1539 N N . ILE A 1 206 ? -1.043 -31.688 -17.594 1 98.75 206 ILE A N 1
ATOM 1540 C CA . ILE A 1 206 ? -0.755 -31.641 -19.016 1 98.75 206 ILE A CA 1
ATOM 1541 C C . ILE A 1 206 ? 0.728 -31.922 -19.25 1 98.75 206 ILE A C 1
ATOM 1543 O O . ILE A 1 206 ? 1.589 -31.328 -18.609 1 98.75 206 ILE A O 1
ATOM 1547 N N . VAL A 1 207 ? 1.004 -32.844 -20.109 1 98.88 207 VAL A N 1
ATOM 1548 C CA . VAL A 1 207 ? 2.367 -33.219 -20.484 1 98.88 207 VAL A CA 1
ATOM 1549 C C . VAL A 1 207 ? 2.586 -32.906 -21.969 1 98.88 207 VAL A C 1
ATOM 1551 O O . VAL A 1 207 ? 1.807 -33.375 -22.828 1 98.88 207 VAL A O 1
ATOM 1554 N N . GLY A 1 208 ? 3.602 -32.156 -22.234 1 98.81 208 GLY A N 1
ATOM 1555 C CA . GLY A 1 208 ? 3.826 -31.781 -23.609 1 98.81 208 GLY A CA 1
ATOM 1556 C C . GLY A 1 208 ? 5.246 -32.031 -24.094 1 98.81 208 GLY A C 1
ATOM 1557 O O . GLY A 1 208 ? 6.156 -32.188 -23.266 1 98.81 208 GLY A O 1
ATOM 1558 N N . ASP A 1 209 ? 5.453 -32.156 -25.328 1 98.81 209 ASP A N 1
ATOM 1559 C CA . ASP A 1 209 ? 6.695 -32.125 -26.109 1 98.81 209 ASP A CA 1
ATOM 1560 C C . ASP A 1 209 ? 6.496 -31.438 -27.453 1 98.81 209 ASP A C 1
ATOM 1562 O O . ASP A 1 209 ? 5.418 -30.906 -27.734 1 98.81 209 ASP A O 1
ATOM 1566 N N . PRO A 1 210 ? 7.531 -31.297 -28.266 1 98.31 210 PRO A N 1
ATOM 1567 C CA . PRO A 1 210 ? 7.391 -30.531 -29.516 1 98.31 210 PRO A CA 1
ATOM 1568 C C . PRO A 1 210 ? 6.355 -31.141 -30.453 1 98.31 210 PRO A C 1
ATOM 1570 O O . PRO A 1 210 ? 5.91 -30.484 -31.391 1 98.31 210 PRO A O 1
ATOM 1573 N N . ASP A 1 211 ? 5.922 -32.344 -30.219 1 98.5 211 ASP A N 1
ATOM 1574 C CA . ASP A 1 211 ? 5.047 -33.031 -31.172 1 98.5 211 ASP A CA 1
ATOM 1575 C C . ASP A 1 211 ? 3.592 -33 -30.703 1 98.5 211 ASP A C 1
ATOM 1577 O O . ASP A 1 211 ? 2.676 -32.875 -31.531 1 98.5 211 ASP A O 1
ATOM 1581 N N . GLU A 1 212 ? 3.373 -33.188 -29.453 1 98.56 212 GLU A N 1
ATOM 1582 C CA . GLU A 1 212 ? 2.002 -33.375 -28.984 1 98.56 212 GLU A CA 1
ATOM 1583 C C . GLU A 1 212 ? 1.889 -33.094 -27.5 1 98.56 212 GLU A C 1
ATOM 1585 O O . GLU A 1 212 ? 2.9 -32.938 -26.812 1 98.56 212 GLU A O 1
ATOM 1590 N N . ALA A 1 213 ? 0.697 -32.906 -27.047 1 98.88 213 ALA A N 1
ATOM 1591 C CA . ALA A 1 213 ? 0.369 -32.75 -25.641 1 98.88 213 ALA A CA 1
ATOM 1592 C C . ALA A 1 213 ? -0.669 -33.75 -25.188 1 98.88 213 ALA A C 1
ATOM 1594 O O . ALA A 1 213 ? -1.539 -34.156 -25.969 1 98.88 213 ALA A O 1
ATOM 1595 N N . TRP A 1 214 ? -0.549 -34.188 -23.969 1 98.88 214 TRP A N 1
ATOM 1596 C CA . TRP A 1 214 ? -1.451 -35.156 -23.344 1 98.88 214 TRP A CA 1
ATOM 1597 C C . TRP A 1 214 ? -2.014 -34.594 -22.031 1 98.88 214 TRP A C 1
ATOM 1599 O O . TRP A 1 214 ? -1.295 -33.969 -21.266 1 98.88 214 TRP A O 1
ATOM 1609 N N . ALA A 1 215 ? -3.336 -34.781 -21.859 1 98.81 215 ALA A N 1
ATOM 1610 C CA . ALA A 1 215 ? -3.871 -34.688 -20.5 1 98.81 215 ALA A CA 1
ATOM 1611 C C . ALA A 1 215 ? -3.721 -36.031 -19.75 1 98.81 215 ALA A C 1
ATOM 1613 O O . ALA A 1 215 ? -4.02 -37.094 -20.312 1 98.81 215 ALA A O 1
ATOM 1614 N N . PHE A 1 216 ? -3.191 -35.969 -18.562 1 98.88 216 PHE A N 1
ATOM 1615 C CA . PHE A 1 216 ? -2.99 -37.094 -17.688 1 98.88 216 PHE A CA 1
ATOM 1616 C C . PHE A 1 216 ? -3.689 -36.906 -16.359 1 98.88 216 PHE A C 1
ATOM 1618 O O . PHE A 1 216 ? -3.301 -36.031 -15.578 1 98.88 216 PHE A O 1
ATOM 1625 N N . GLN A 1 217 ? -4.742 -37.656 -16.062 1 98.75 217 GLN A N 1
ATOM 1626 C CA . GLN A 1 217 ? -5.508 -37.531 -14.828 1 98.75 217 GLN A CA 1
ATOM 1627 C C . GLN A 1 217 ? -5.438 -38.781 -13.992 1 98.75 217 GLN A C 1
ATOM 1629 O O . GLN A 1 217 ? -5.621 -39.906 -14.516 1 98.75 217 GLN A O 1
ATOM 1634 N N . ILE A 1 218 ? -5.156 -38.625 -12.68 1 98.5 218 ILE A N 1
ATOM 1635 C CA . ILE A 1 218 ? -4.758 -39.781 -11.875 1 98.5 218 ILE A CA 1
ATOM 1636 C C . ILE A 1 218 ? -5.34 -39.625 -10.469 1 98.5 218 ILE A C 1
ATOM 1638 O O . ILE A 1 218 ? -5.504 -38.531 -9.961 1 98.5 218 ILE A O 1
ATOM 1642 N N . LEU A 1 219 ? -5.68 -40.781 -9.805 1 96.19 219 LEU A N 1
ATOM 1643 C CA . LEU A 1 219 ? -6.066 -40.906 -8.406 1 96.19 219 LEU A CA 1
ATOM 1644 C C . LEU A 1 219 ? -5.594 -42.25 -7.832 1 96.19 219 LEU A C 1
ATOM 1646 O O . LEU A 1 219 ? -5.184 -43.125 -8.578 1 96.19 219 LEU A O 1
ATOM 1650 N N . SER A 1 220 ? -5.605 -42.312 -6.531 1 94.25 220 SER A N 1
ATOM 1651 C CA . SER A 1 220 ? -5.328 -43.594 -5.887 1 94.25 220 SER A CA 1
ATOM 1652 C C . SER A 1 220 ? -6.418 -44.625 -6.195 1 94.25 220 SER A C 1
ATOM 1654 O O . SER A 1 220 ? -7.578 -44.25 -6.402 1 94.25 220 SER A O 1
ATOM 1656 N N . ASP A 1 221 ? -6.055 -45.844 -6.227 1 94 221 ASP A N 1
ATOM 1657 C CA . ASP A 1 221 ? -7.113 -46.844 -6.262 1 94 221 ASP A CA 1
ATOM 1658 C C . ASP A 1 221 ? -7.672 -47.094 -4.863 1 94 221 ASP A C 1
ATOM 1660 O O . ASP A 1 221 ? -7.152 -46.562 -3.875 1 94 221 ASP A O 1
ATOM 1664 N N . PRO A 1 222 ? -8.742 -47.875 -4.758 1 90.44 222 PRO A N 1
ATOM 1665 C CA . PRO A 1 222 ? -9.383 -48.031 -3.451 1 90.44 222 PRO A CA 1
ATOM 1666 C C . PRO A 1 222 ? -8.469 -48.719 -2.432 1 90.44 222 PRO A C 1
ATOM 1668 O O . PRO A 1 222 ? -8.648 -48.562 -1.225 1 90.44 222 PRO A O 1
ATOM 1671 N N . THR A 1 223 ? -7.469 -49.469 -2.867 1 90.94 223 THR A N 1
ATOM 1672 C CA . THR A 1 223 ? -6.59 -50.188 -1.951 1 90.94 223 THR A CA 1
ATOM 1673 C C . THR A 1 223 ? -5.523 -49.25 -1.382 1 90.94 223 THR A C 1
ATOM 1675 O O . THR A 1 223 ? -4.898 -49.562 -0.367 1 90.94 223 THR A O 1
ATOM 1678 N N . GLY A 1 224 ? -5.254 -48.219 -2.086 1 90.69 224 GLY A N 1
ATOM 1679 C CA . GLY A 1 224 ? -4.211 -47.281 -1.672 1 90.69 224 GLY A CA 1
ATOM 1680 C C . GLY A 1 224 ? -2.82 -47.75 -2.066 1 90.69 224 GLY A C 1
ATOM 1681 O O . GLY A 1 224 ? -1.827 -47.125 -1.689 1 90.69 224 GLY A O 1
ATOM 1682 N N . THR A 1 225 ? -2.686 -48.781 -2.779 1 93.75 225 THR A N 1
ATOM 1683 C CA . THR A 1 225 ? -1.381 -49.344 -3.105 1 93.75 225 THR A CA 1
ATOM 1684 C C . THR A 1 225 ? -1.109 -49.25 -4.605 1 93.75 225 THR A C 1
ATOM 1686 O O . THR A 1 225 ? -0.036 -49.625 -5.07 1 93.75 225 THR A O 1
ATOM 1689 N N . SER A 1 226 ? -2.061 -48.781 -5.332 1 96.81 226 SER A N 1
ATOM 1690 C CA . SER A 1 226 ? -1.955 -48.594 -6.773 1 96.81 226 SER A CA 1
ATOM 1691 C C . SER A 1 226 ? -2.629 -47.312 -7.211 1 96.81 226 SER A C 1
ATOM 1693 O O . SER A 1 226 ? -2.879 -46.406 -6.387 1 96.81 226 SER A O 1
ATOM 1695 N N . ALA A 1 227 ? -2.828 -47.188 -8.578 1 98.19 227 ALA A N 1
ATOM 1696 C CA . ALA A 1 227 ? -3.414 -45.938 -9.102 1 98.19 227 ALA A CA 1
ATOM 1697 C C . ALA A 1 227 ? -4.406 -46.25 -10.219 1 98.19 227 ALA A C 1
ATOM 1699 O O . ALA A 1 227 ? -4.324 -47.281 -10.867 1 98.19 227 ALA A O 1
ATOM 1700 N N . ILE A 1 228 ? -5.371 -45.406 -10.344 1 98.5 228 ILE A N 1
ATOM 1701 C CA . ILE A 1 228 ? -6.234 -45.312 -11.516 1 98.5 228 ILE A CA 1
ATOM 1702 C C . ILE A 1 228 ? -5.879 -44.094 -12.328 1 98.5 228 ILE A C 1
ATOM 1704 O O . ILE A 1 228 ? -5.754 -43 -11.766 1 98.5 228 ILE A O 1
ATOM 1708 N N . TRP A 1 229 ? -5.711 -44.219 -13.641 1 98.81 229 TRP A N 1
ATOM 1709 C CA . TRP A 1 229 ? -5.344 -43.031 -14.422 1 98.81 229 TRP A CA 1
ATOM 1710 C C . TRP A 1 229 ? -5.766 -43.188 -15.883 1 98.81 229 TRP A C 1
ATOM 1712 O O . TRP A 1 229 ? -6.016 -44.312 -16.344 1 98.81 229 TRP A O 1
ATOM 1722 N N . VAL A 1 230 ? -5.926 -42.125 -16.516 1 98.88 230 VAL A N 1
ATOM 1723 C CA . VAL A 1 230 ? -6.234 -42.031 -17.938 1 98.88 230 VAL A CA 1
ATOM 1724 C C . VAL A 1 230 ? -5.426 -40.906 -18.562 1 98.88 230 VAL A C 1
ATOM 1726 O O . VAL A 1 230 ? -5.176 -39.875 -17.922 1 98.88 230 VAL A O 1
ATOM 1729 N N . ALA A 1 231 ? -4.938 -41.094 -19.719 1 98.88 231 ALA A N 1
ATOM 1730 C CA . ALA A 1 231 ? -4.305 -40.031 -20.516 1 98.88 231 ALA A CA 1
ATOM 1731 C C . ALA A 1 231 ? -5.012 -39.875 -21.859 1 98.88 231 ALA A C 1
ATOM 1733 O O . ALA A 1 231 ? -5.402 -40.844 -22.484 1 98.88 231 ALA A O 1
ATOM 1734 N N . LYS A 1 232 ? -5.246 -38.688 -22.234 1 98.88 232 LYS A N 1
ATOM 1735 C CA . LYS A 1 232 ? -5.895 -38.344 -23.5 1 98.88 232 LYS A CA 1
ATOM 1736 C C . LYS A 1 232 ? -5.066 -37.344 -24.281 1 98.88 232 LYS A C 1
ATOM 1738 O O . LYS A 1 232 ? -4.637 -36.344 -23.75 1 98.88 232 LYS A O 1
ATOM 1743 N N . ARG A 1 233 ? -4.844 -37.656 -25.516 1 98.88 233 ARG A N 1
ATOM 1744 C CA . ARG A 1 233 ? -4.066 -36.781 -26.391 1 98.88 233 ARG A CA 1
ATOM 1745 C C . ARG A 1 233 ? -4.895 -35.562 -26.844 1 98.88 233 ARG A C 1
ATOM 1747 O O . ARG A 1 233 ? -6.074 -35.719 -27.172 1 98.88 233 ARG A O 1
ATOM 1754 N N . LEU A 1 234 ? -4.312 -34.406 -26.797 1 98.88 234 LEU A N 1
ATOM 1755 C CA . LEU A 1 234 ? -4.945 -33.188 -27.328 1 98.88 234 LEU A CA 1
ATOM 1756 C C . LEU A 1 234 ? -4.816 -33.125 -28.844 1 98.88 234 LEU A C 1
ATOM 1758 O O . LEU A 1 234 ? -3.713 -33.25 -29.391 1 98.88 234 LEU A O 1
ATOM 1762 N N . PRO A 1 235 ? -5.934 -32.938 -29.578 1 98.81 235 PRO A N 1
ATOM 1763 C CA . PRO A 1 235 ? -5.793 -32.75 -31.016 1 98.81 235 PRO A CA 1
ATOM 1764 C C . PRO A 1 235 ? -4.895 -31.547 -31.359 1 98.81 235 PRO A C 1
ATOM 1766 O O . PRO A 1 235 ? -4.934 -30.516 -30.688 1 98.81 235 PRO A O 1
ATOM 1769 N N . ASP A 1 236 ? -4.137 -31.688 -32.438 1 98.69 236 ASP A N 1
ATOM 1770 C CA . ASP A 1 236 ? -3.096 -30.719 -32.812 1 98.69 236 ASP A CA 1
ATOM 1771 C C . ASP A 1 236 ? -3.689 -29.344 -33.031 1 98.69 236 ASP A C 1
ATOM 1773 O O . ASP A 1 236 ? -3.006 -28.328 -32.875 1 98.69 236 ASP A O 1
ATOM 1777 N N . ASP A 1 237 ? -4.93 -29.219 -33.438 1 98.81 237 ASP A N 1
ATOM 1778 C CA . ASP A 1 237 ? -5.527 -27.938 -33.844 1 98.81 237 ASP A CA 1
ATOM 1779 C C . ASP A 1 237 ? -6.445 -27.406 -32.75 1 98.81 237 ASP A C 1
ATOM 1781 O O . ASP A 1 237 ? -7.332 -26.594 -33 1 98.81 237 ASP A O 1
ATOM 1785 N N . GLN A 1 238 ? -6.234 -27.859 -31.578 1 98.81 238 GLN A N 1
ATOM 1786 C CA . GLN A 1 238 ? -7.156 -27.469 -30.516 1 98.81 238 GLN A CA 1
ATOM 1787 C C . GLN A 1 238 ? -6.398 -27.016 -29.266 1 98.81 238 GLN A C 1
ATOM 1789 O O . GLN A 1 238 ? -5.176 -27.141 -29.203 1 98.81 238 GLN A O 1
ATOM 1794 N N . MET A 1 239 ? -7.133 -26.375 -28.422 1 98.75 239 MET A N 1
ATOM 1795 C CA . MET A 1 239 ? -6.641 -26 -27.094 1 98.75 239 MET A CA 1
ATOM 1796 C C . MET A 1 239 ? -7.57 -26.516 -26 1 98.75 239 MET A C 1
ATOM 1798 O O . MET A 1 239 ? -8.766 -26.719 -26.234 1 98.75 239 MET A O 1
ATOM 1802 N N . THR A 1 240 ? -7.02 -26.797 -24.828 1 98.81 240 THR A N 1
ATOM 1803 C CA . THR A 1 240 ? -7.812 -27.188 -23.656 1 98.81 240 THR A CA 1
ATOM 1804 C C . THR A 1 240 ? -7.352 -26.438 -22.422 1 98.81 240 THR A C 1
ATOM 1806 O O . THR A 1 240 ? -6.328 -25.75 -22.438 1 98.81 240 THR A O 1
ATOM 1809 N N . VAL A 1 241 ? -8.18 -26.453 -21.375 1 98.75 241 VAL A N 1
ATOM 1810 C CA . VAL A 1 241 ? -7.922 -25.828 -20.078 1 98.75 241 VAL A CA 1
ATOM 1811 C C . VAL A 1 241 ? -8.375 -26.75 -18.953 1 98.75 241 VAL A C 1
ATOM 1813 O O . VAL A 1 241 ? -9.414 -27.406 -19.062 1 98.75 241 VAL A O 1
ATOM 1816 N N . VAL A 1 242 ? -7.574 -26.938 -17.984 1 98.25 242 VAL A N 1
ATOM 1817 C CA . VAL A 1 242 ? -7.895 -27.672 -16.766 1 98.25 242 VAL A CA 1
ATOM 1818 C C . VAL A 1 242 ? -7.699 -26.766 -15.547 1 98.25 242 VAL A C 1
ATOM 1820 O O . VAL A 1 242 ? -6.625 -26.203 -15.359 1 98.25 242 VAL A O 1
ATOM 1823 N N . ALA A 1 243 ? -8.781 -26.703 -14.773 1 97.38 243 ALA A N 1
ATOM 1824 C CA . ALA A 1 243 ? -8.703 -25.922 -13.547 1 97.38 243 ALA A CA 1
ATOM 1825 C C . ALA A 1 243 ? -9.281 -26.688 -12.359 1 97.38 243 ALA A C 1
ATOM 1827 O O . ALA A 1 243 ? -10.461 -26.547 -12.039 1 97.38 243 ALA A O 1
ATOM 1828 N N . ASN A 1 244 ? -8.547 -27.484 -11.711 1 95.56 244 ASN A N 1
ATOM 1829 C CA . ASN A 1 244 ? -8.773 -28.125 -10.422 1 95.56 244 ASN A CA 1
ATOM 1830 C C . ASN A 1 244 ? -9.977 -29.062 -10.469 1 95.56 244 ASN A C 1
ATOM 1832 O O . ASN A 1 244 ? -10.664 -29.25 -9.461 1 95.56 244 ASN A O 1
ATOM 1836 N N . MET A 1 245 ? -10.242 -29.578 -11.523 1 95.69 245 MET A N 1
ATOM 1837 C CA . MET A 1 245 ? -11.219 -30.656 -11.711 1 95.69 245 MET A CA 1
ATOM 1838 C C . MET A 1 245 ? -10.867 -31.516 -12.914 1 95.69 245 MET A C 1
ATOM 1840 O O . MET A 1 245 ? -10.328 -31 -13.906 1 95.69 245 MET A O 1
ATOM 1844 N N . TYR A 1 246 ? -11.148 -32.812 -12.75 1 97.06 246 TYR A N 1
ATOM 1845 C CA . TYR A 1 246 ? -10.961 -33.656 -13.922 1 97.06 246 TYR A CA 1
ATOM 1846 C C . TYR A 1 246 ? -11.828 -33.188 -15.078 1 97.06 246 TYR A C 1
ATOM 1848 O O . TYR A 1 246 ? -12.938 -32.719 -14.875 1 97.06 246 TYR A O 1
ATOM 1856 N N . THR A 1 247 ? -11.312 -33.406 -16.312 1 98.12 247 THR A N 1
ATOM 1857 C CA . THR A 1 247 ? -12.031 -32.906 -17.469 1 98.12 247 THR A CA 1
ATOM 1858 C C . THR A 1 247 ? -12.188 -33.969 -18.547 1 98.12 247 THR A C 1
ATOM 1860 O O . THR A 1 247 ? -12.969 -33.812 -19.484 1 98.12 247 THR A O 1
ATOM 1863 N N . ILE A 1 248 ? -11.438 -35.062 -18.438 1 98.5 248 ILE A N 1
ATOM 1864 C CA . ILE A 1 248 ? -11.586 -36.125 -19.406 1 98.5 248 ILE A CA 1
ATOM 1865 C C . ILE A 1 248 ? -12.906 -36.875 -19.188 1 98.5 248 ILE A C 1
ATOM 1867 O O . ILE A 1 248 ? -13.18 -37.375 -18.094 1 98.5 248 ILE A O 1
ATOM 1871 N N . ARG A 1 249 ? -13.68 -36.969 -20.203 1 96.81 249 ARG A N 1
ATOM 1872 C CA . ARG A 1 249 ? -15 -37.594 -20.109 1 96.81 249 ARG A CA 1
ATOM 1873 C C . ARG A 1 249 ? -14.992 -38.969 -20.75 1 96.81 249 ARG A C 1
ATOM 1875 O O . ARG A 1 249 ? -14.367 -39.906 -20.234 1 96.81 249 ARG A O 1
ATOM 1882 N N . GLU A 1 250 ? -15.484 -39.062 -21.906 1 96.19 250 GLU A N 1
ATOM 1883 C CA . GLU A 1 250 ? -15.586 -40.375 -22.562 1 96.19 250 GLU A CA 1
ATOM 1884 C C . GLU A 1 250 ? -14.203 -40.938 -22.875 1 96.19 250 GLU A C 1
ATOM 1886 O O . GLU A 1 250 ? -13.375 -40.25 -23.484 1 96.19 250 GLU A O 1
ATOM 1891 N N . VAL A 1 251 ? -14.039 -42.219 -22.469 1 98.06 251 VAL A N 1
ATOM 1892 C CA . VAL A 1 251 ? -12.75 -42.875 -22.672 1 98.06 251 VAL A CA 1
ATOM 1893 C C . VAL A 1 251 ? -12.914 -44.031 -23.656 1 98.06 251 VAL A C 1
ATOM 1895 O O . VAL A 1 251 ? -13.82 -44.875 -23.516 1 98.06 251 VAL A O 1
ATOM 1898 N N . ASN A 1 252 ? -12.039 -44.031 -24.641 1 96.88 252 ASN A N 1
ATOM 1899 C CA . ASN A 1 252 ? -11.945 -45.156 -25.562 1 96.88 252 ASN A CA 1
ATOM 1900 C C . ASN A 1 252 ? -10.594 -45.875 -25.453 1 96.88 252 ASN A C 1
ATOM 1902 O O . ASN A 1 252 ? -9.641 -45.5 -26.156 1 96.88 252 ASN A O 1
ATOM 1906 N N . ALA A 1 253 ? -10.562 -46.938 -24.75 1 95.19 253 ALA A N 1
ATOM 1907 C CA . ALA A 1 253 ? -9.312 -47.656 -24.453 1 95.19 253 ALA A CA 1
ATOM 1908 C C . ALA A 1 253 ? -8.758 -48.312 -25.703 1 95.19 253 ALA A C 1
ATOM 1910 O O . ALA A 1 253 ? -7.582 -48.688 -25.75 1 95.19 253 ALA A O 1
ATOM 1911 N N . ASP A 1 254 ? -9.531 -48.5 -26.734 1 95.88 254 ASP A N 1
ATOM 1912 C CA . ASP A 1 254 ? -9.086 -49.156 -27.953 1 95.88 254 ASP A CA 1
ATOM 1913 C C . ASP A 1 254 ? -8.383 -48.188 -28.891 1 95.88 254 ASP A C 1
ATOM 1915 O O . ASP A 1 254 ? -7.684 -48.594 -29.812 1 95.88 254 ASP A O 1
ATOM 1919 N N . ASP A 1 255 ? -8.648 -46.969 -28.703 1 97.81 255 ASP A N 1
ATOM 1920 C CA . ASP A 1 255 ? -7.969 -45.938 -29.469 1 97.81 255 ASP A CA 1
ATOM 1921 C C . ASP A 1 255 ? -6.59 -45.625 -28.891 1 97.81 255 ASP A C 1
ATOM 1923 O O . ASP A 1 255 ? -6.398 -44.625 -28.219 1 97.81 255 ASP A O 1
ATOM 1927 N N . LYS A 1 256 ? -5.629 -46.375 -29.219 1 96.75 256 LYS A N 1
ATOM 1928 C CA . LYS A 1 256 ? -4.305 -46.312 -28.609 1 96.75 256 LYS A CA 1
ATOM 1929 C C . LYS A 1 256 ? -3.549 -45.062 -29.047 1 96.75 256 LYS A C 1
ATOM 1931 O O . LYS A 1 256 ? -2.561 -44.688 -28.406 1 96.75 256 LYS A O 1
ATOM 1936 N N . ASP A 1 257 ? -3.988 -44.438 -30.094 1 97.56 257 ASP A N 1
ATOM 1937 C CA . ASP A 1 257 ? -3.344 -43.219 -30.578 1 97.56 257 ASP A CA 1
ATOM 1938 C C . ASP A 1 257 ? -3.689 -42.031 -29.688 1 97.56 257 ASP A C 1
ATOM 1940 O O . ASP A 1 257 ? -2.92 -41.062 -29.594 1 97.56 257 ASP A O 1
ATOM 1944 N N . ASN A 1 258 ? -4.844 -42.188 -29.047 1 98.44 258 ASN A N 1
ATOM 1945 C CA . ASN A 1 258 ? -5.324 -41 -28.359 1 98.44 258 ASN A CA 1
ATOM 1946 C C . ASN A 1 258 ? -5.598 -41.281 -26.891 1 98.44 258 ASN A C 1
ATOM 1948 O O . ASN A 1 258 ? -5.898 -40.344 -26.125 1 98.44 258 ASN A O 1
ATOM 1952 N N . PHE A 1 259 ? -5.5 -42.5 -26.484 1 98.69 259 PHE A N 1
ATOM 1953 C CA . PHE A 1 259 ? -5.746 -42.812 -25.078 1 98.69 259 PHE A CA 1
ATOM 1954 C C . PHE A 1 259 ? -4.699 -43.812 -24.562 1 98.69 259 PHE A C 1
ATOM 1956 O O . PHE A 1 259 ? -4.266 -44.688 -25.281 1 98.69 259 PHE A O 1
ATOM 1963 N N . ILE A 1 260 ? -4.289 -43.594 -23.391 1 98.69 260 ILE A N 1
ATOM 1964 C CA . ILE A 1 260 ? -3.543 -44.531 -22.562 1 98.69 260 ILE A CA 1
ATOM 1965 C C . ILE A 1 260 ? -4.203 -44.656 -21.188 1 98.69 260 ILE A C 1
ATOM 1967 O O . ILE A 1 260 ? -4.52 -43.625 -20.562 1 98.69 260 ILE A O 1
ATOM 1971 N N . VAL A 1 261 ? -4.48 -45.875 -20.703 1 98.56 261 VAL A N 1
ATOM 1972 C CA . VAL A 1 261 ? -5.293 -46 -19.5 1 98.56 261 VAL A CA 1
ATOM 1973 C C . VAL A 1 261 ? -4.668 -47.031 -18.547 1 98.56 261 VAL A C 1
ATOM 1975 O O . VAL A 1 261 ? -3.895 -47.875 -18.984 1 98.56 261 VAL A O 1
ATOM 1978 N N . SER A 1 262 ? -4.926 -46.938 -17.344 1 98.5 262 SER A N 1
ATOM 1979 C CA . SER A 1 262 ? -4.508 -47.938 -16.375 1 98.5 262 SER A CA 1
ATOM 1980 C C . SER A 1 262 ? -5.289 -49.25 -16.562 1 98.5 262 SER A C 1
ATOM 1982 O O . SER A 1 262 ? -6.453 -49.219 -16.953 1 98.5 262 SER A O 1
ATOM 1984 N N . PRO A 1 263 ? -4.684 -50.344 -16.172 1 96.62 263 PRO A N 1
ATOM 1985 C CA . PRO A 1 263 ? -5.348 -51.625 -16.391 1 96.62 263 PRO A CA 1
ATOM 1986 C C . PRO A 1 263 ? -6.598 -51.812 -15.531 1 96.62 263 PRO A C 1
ATOM 1988 O O . PRO A 1 263 ? -7.488 -52.594 -15.883 1 96.62 263 PRO A O 1
ATOM 1991 N N . ASN A 1 264 ? -6.688 -51.156 -14.461 1 97.75 264 ASN A N 1
ATOM 1992 C CA . ASN A 1 264 ? -7.777 -51.344 -13.516 1 97.75 264 ASN A CA 1
ATOM 1993 C C . ASN A 1 264 ? -8.867 -50.281 -13.688 1 97.75 264 ASN A C 1
ATOM 1995 O O . ASN A 1 264 ? -9.797 -50.219 -12.883 1 97.75 264 ASN A O 1
ATOM 1999 N N . LEU A 1 265 ? -8.766 -49.438 -14.703 1 97.81 265 LEU A N 1
ATOM 2000 C CA . LEU A 1 265 ? -9.656 -48.312 -14.898 1 97.81 265 LEU A CA 1
ATOM 2001 C C . LEU A 1 265 ? -11.117 -48.75 -14.906 1 97.81 265 LEU A C 1
ATOM 2003 O O . LEU A 1 265 ? -11.938 -48.219 -14.148 1 97.81 265 LEU A O 1
ATOM 2007 N N . PHE A 1 266 ? -11.453 -49.719 -15.695 1 96.94 266 PHE A N 1
ATOM 2008 C CA . PHE A 1 266 ? -12.82 -50.188 -15.891 1 96.94 266 PHE A CA 1
ATOM 2009 C C . PHE A 1 266 ? -13.242 -51.125 -14.766 1 96.94 266 PHE A C 1
ATOM 2011 O O . PHE A 1 266 ? -14.375 -51.062 -14.289 1 96.94 266 PHE A O 1
ATOM 2018 N N . GLY A 1 267 ? -12.344 -51.969 -14.414 1 96.69 267 GLY A N 1
ATOM 2019 C CA . GLY A 1 267 ? -12.641 -52.969 -13.398 1 96.69 267 GLY A CA 1
ATOM 2020 C C . GLY A 1 267 ? -13.07 -52.375 -12.078 1 96.69 267 GLY A C 1
ATOM 2021 O O . GLY A 1 267 ? -14.008 -52.875 -11.445 1 96.69 267 GLY A O 1
ATOM 2022 N N . VAL A 1 268 ? -12.391 -51.375 -11.641 1 96.06 268 VAL A N 1
ATOM 2023 C CA . VAL A 1 268 ? -12.711 -50.75 -10.367 1 96.06 268 VAL A CA 1
ATOM 2024 C C . VAL A 1 268 ? -14.117 -50.125 -10.422 1 96.06 268 VAL A C 1
ATOM 2026 O O . VAL A 1 268 ? -14.914 -50.312 -9.5 1 96.06 268 VAL A O 1
ATOM 2029 N N . ALA A 1 269 ? -14.422 -49.406 -11.461 1 95.06 269 ALA A N 1
ATOM 2030 C CA . ALA A 1 269 ? -15.75 -48.781 -11.602 1 95.06 269 ALA A CA 1
ATOM 2031 C C . ALA A 1 269 ? -16.844 -49.844 -11.625 1 95.06 269 ALA A C 1
ATOM 2033 O O . ALA A 1 269 ? -17.906 -49.688 -11.023 1 95.06 269 ALA A O 1
ATOM 2034 N N . SER A 1 270 ? -16.562 -50.906 -12.336 1 94.31 270 SER A N 1
ATOM 2035 C CA . SER A 1 270 ? -17.516 -52 -12.422 1 94.31 270 SER A CA 1
ATOM 2036 C C . SER A 1 270 ? -17.734 -52.656 -11.062 1 94.31 270 SER A C 1
ATOM 2038 O O . SER A 1 270 ? -18.875 -52.938 -10.68 1 94.31 270 SER A O 1
ATOM 2040 N N . SER A 1 271 ? -16.703 -52.906 -10.391 1 94.12 271 SER A N 1
ATOM 2041 C CA . SER A 1 271 ? -16.781 -53.562 -9.086 1 94.12 271 SER A CA 1
ATOM 2042 C C . SER A 1 271 ? -17.562 -52.719 -8.086 1 94.12 271 SER A C 1
ATOM 2044 O O . SER A 1 271 ? -18.172 -53.25 -7.156 1 94.12 271 SER A O 1
ATOM 2046 N N . LYS A 1 272 ? -17.594 -51.438 -8.297 1 91.44 272 LYS A N 1
ATOM 2047 C CA . LYS A 1 272 ? -18.312 -50.531 -7.422 1 91.44 272 LYS A CA 1
ATOM 2048 C C . LYS A 1 272 ? -19.766 -50.375 -7.883 1 91.44 272 LYS A C 1
ATOM 2050 O O . LYS A 1 272 ? -20.562 -49.719 -7.207 1 91.44 272 LYS A O 1
ATOM 2055 N N . GLY A 1 273 ? -20.047 -50.938 -9.062 1 90.25 273 GLY A N 1
ATOM 2056 C CA . GLY A 1 273 ? -21.391 -50.812 -9.625 1 90.25 273 GLY A CA 1
ATOM 2057 C C . GLY A 1 273 ? -21.641 -49.5 -10.312 1 90.25 273 GLY A C 1
ATOM 2058 O O . GLY A 1 273 ? -22.781 -49.094 -10.531 1 90.25 273 GLY A O 1
ATOM 2059 N N . TRP A 1 274 ? -20.562 -48.75 -10.586 1 91.44 274 TRP A N 1
ATOM 2060 C CA . TRP A 1 274 ? -20.703 -47.406 -11.148 1 91.44 274 TRP A CA 1
ATOM 2061 C C . TRP A 1 274 ? -20.812 -47.469 -12.672 1 91.44 274 TRP A C 1
ATOM 2063 O O . TRP A 1 274 ? -21.312 -46.531 -13.305 1 91.44 274 TRP A O 1
ATOM 2073 N N . TRP A 1 275 ? -20.375 -48.531 -13.258 1 92.25 275 TRP A N 1
ATOM 2074 C CA . TRP A 1 275 ? -20.266 -48.656 -14.711 1 92.25 275 TRP A CA 1
ATOM 2075 C C . TRP A 1 275 ? -20.516 -50.094 -15.148 1 92.25 275 TRP A C 1
ATOM 2077 O O . TRP A 1 275 ? -20.125 -51.031 -14.453 1 92.25 275 TRP A O 1
ATOM 2087 N N . LYS A 1 276 ? -21.109 -50.188 -16.297 1 91.81 276 LYS A N 1
ATOM 2088 C CA . LYS A 1 276 ? -21.359 -51.5 -16.875 1 91.81 276 LYS A CA 1
ATOM 2089 C C . LYS A 1 276 ? -20.625 -51.688 -18.203 1 91.81 276 LYS A C 1
ATOM 2091 O O . LYS A 1 276 ? -20.656 -50.781 -19.047 1 91.81 276 LYS A O 1
ATOM 2096 N N . GLN A 1 277 ? -20.141 -52.844 -18.328 1 91.12 277 GLN A N 1
ATOM 2097 C CA . GLN A 1 277 ? -19.453 -53.156 -19.578 1 91.12 277 GLN A CA 1
ATOM 2098 C C . GLN A 1 277 ? -20.375 -53 -20.781 1 91.12 277 GLN A C 1
ATOM 2100 O O . GLN A 1 277 ? -21.531 -53.406 -20.734 1 91.12 277 GLN A O 1
ATOM 2105 N N . GLY A 1 278 ? -19.844 -52.375 -21.812 1 90.69 278 GLY A N 1
ATOM 2106 C CA . GLY A 1 278 ? -20.641 -52.156 -23.016 1 90.69 278 GLY A CA 1
ATOM 2107 C C . GLY A 1 278 ? -21.234 -50.75 -23.078 1 90.69 278 GLY A C 1
ATOM 2108 O O . GLY A 1 278 ? -21.734 -50.344 -24.125 1 90.69 278 GLY A O 1
ATOM 2109 N N . THR A 1 279 ? -21.219 -50.062 -22.031 1 91.94 279 THR A N 1
ATOM 2110 C CA . THR A 1 279 ? -21.672 -48.688 -22.031 1 91.94 279 THR A CA 1
ATOM 2111 C C . THR A 1 279 ? -20.484 -47.719 -22.094 1 91.94 279 THR A C 1
ATOM 2113 O O . THR A 1 279 ? -19.344 -48.125 -21.891 1 91.94 279 THR A O 1
ATOM 2116 N N . ALA A 1 280 ? -20.859 -46.531 -22.453 1 94 280 ALA A N 1
ATOM 2117 C CA . ALA A 1 280 ? -19.797 -45.531 -22.516 1 94 280 ALA A CA 1
ATOM 2118 C C . ALA A 1 280 ? -19.188 -45.281 -21.141 1 94 280 ALA A C 1
ATOM 2120 O O . ALA A 1 280 ? -19.906 -45.25 -20.141 1 94 280 ALA A O 1
ATOM 2121 N N . PHE A 1 281 ? -17.922 -45.156 -21.094 1 95.88 281 PHE A N 1
ATOM 2122 C CA . PHE A 1 281 ? -17.219 -44.906 -19.844 1 95.88 281 PHE A CA 1
ATOM 2123 C C . PHE A 1 281 ? -16.812 -43.438 -19.75 1 95.88 281 PHE A C 1
ATOM 2125 O O . PHE A 1 281 ? -16.062 -42.938 -20.594 1 95.88 281 PHE A O 1
ATOM 2132 N N . ASP A 1 282 ? -17.312 -42.781 -18.75 1 96.38 282 ASP A N 1
ATOM 2133 C CA . ASP A 1 282 ? -17 -41.375 -18.453 1 96.38 282 ASP A CA 1
ATOM 2134 C C . ASP A 1 282 ? -16.125 -41.25 -17.219 1 96.38 282 ASP A C 1
ATOM 2136 O O . ASP A 1 282 ? -16.594 -41.406 -16.094 1 96.38 282 ASP A O 1
ATOM 2140 N N . PHE A 1 283 ? -14.859 -40.906 -17.422 1 97.56 283 PHE A N 1
ATOM 2141 C CA . PHE A 1 283 ? -13.875 -40.875 -16.344 1 97.56 283 PHE A CA 1
ATOM 2142 C C . PHE A 1 283 ? -14.25 -39.844 -15.281 1 97.56 283 PHE A C 1
ATOM 2144 O O . PHE A 1 283 ? -14.18 -40.125 -14.086 1 97.56 283 PHE A O 1
ATOM 2151 N N . THR A 1 284 ? -14.547 -38.594 -15.68 1 96.62 284 THR A N 1
ATOM 2152 C CA . THR A 1 284 ? -14.883 -37.5 -14.758 1 96.62 284 THR A CA 1
ATOM 2153 C C . THR A 1 284 ? -16.125 -37.844 -13.945 1 96.62 284 THR A C 1
ATOM 2155 O O . THR A 1 284 ? -16.156 -37.656 -12.734 1 96.62 284 THR A O 1
ATOM 2158 N N . LEU A 1 285 ? -17.109 -38.344 -14.594 1 94.5 285 LEU A N 1
ATOM 2159 C CA . LEU A 1 285 ? -18.312 -38.75 -13.891 1 94.5 285 LEU A CA 1
ATOM 2160 C C . LEU A 1 285 ? -18 -39.75 -12.789 1 94.5 285 LEU A C 1
ATOM 2162 O O . LEU A 1 285 ? -18.531 -39.656 -11.688 1 94.5 285 LEU A O 1
ATOM 2166 N N . MET A 1 286 ? -17.156 -40.75 -13.117 1 94 286 MET A N 1
ATOM 2167 C CA . MET A 1 286 ? -16.922 -41.875 -12.219 1 94 286 MET A CA 1
ATOM 2168 C C . MET A 1 286 ? -15.945 -41.5 -11.117 1 94 286 MET A C 1
ATOM 2170 O O . MET A 1 286 ? -16.109 -41.906 -9.961 1 94 286 MET A O 1
ATOM 2174 N N . TYR A 1 287 ? -14.93 -40.688 -11.445 1 94.44 287 TYR A N 1
ATOM 2175 C CA . TYR A 1 287 ? -13.789 -40.688 -10.539 1 94.44 287 TYR A CA 1
ATOM 2176 C C . TYR A 1 287 ? -13.516 -39.281 -10 1 94.44 287 TYR A C 1
ATOM 2178 O O . TYR A 1 287 ? -12.68 -39.125 -9.117 1 94.44 287 TYR A O 1
ATOM 2186 N N . SER A 1 288 ? -14.148 -38.281 -10.516 1 94.25 288 SER A N 1
ATOM 2187 C CA . SER A 1 288 ? -13.953 -36.906 -10.016 1 94.25 288 SER A CA 1
ATOM 2188 C C . SER A 1 288 ? -14.734 -36.688 -8.719 1 94.25 288 SER A C 1
ATOM 2190 O O . SER A 1 288 ? -15.805 -37.25 -8.531 1 94.25 288 SER A O 1
ATOM 2192 N N . GLY A 1 289 ? -14.125 -35.906 -7.844 1 90.19 289 GLY A N 1
ATOM 2193 C CA . GLY A 1 289 ? -14.859 -35.406 -6.688 1 90.19 289 GLY A CA 1
ATOM 2194 C C . GLY A 1 289 ? -15.633 -34.125 -6.973 1 90.19 289 GLY A C 1
ATOM 2195 O O . GLY A 1 289 ? -16.312 -33.594 -6.086 1 90.19 289 GLY A O 1
ATOM 2196 N N . GLY A 1 290 ? -15.531 -33.625 -8.227 1 91.12 290 GLY A N 1
ATOM 2197 C CA . GLY A 1 290 ? -16.219 -32.375 -8.594 1 91.12 290 GLY A CA 1
ATOM 2198 C C . GLY A 1 290 ? -15.469 -31.141 -8.164 1 91.12 290 GLY A C 1
ATOM 2199 O O . GLY A 1 290 ? -14.266 -31.188 -7.902 1 91.12 290 GLY A O 1
ATOM 2200 N N . GLU A 1 291 ? -16.203 -30 -8.281 1 91.5 291 GLU A N 1
ATOM 2201 C CA . GLU A 1 291 ? -15.633 -28.734 -7.812 1 91.5 291 GLU A CA 1
ATOM 2202 C C . GLU A 1 291 ? -15.5 -28.719 -6.293 1 91.5 291 GLU A C 1
ATOM 2204 O O . GLU A 1 291 ? -16.328 -29.312 -5.586 1 91.5 291 GLU A O 1
ATOM 2209 N N . TYR A 1 292 ? -14.484 -28.109 -5.82 1 85.88 292 TYR A N 1
ATOM 2210 C CA . TYR A 1 292 ? -14.297 -27.938 -4.383 1 85.88 292 TYR A CA 1
ATOM 2211 C C . TYR A 1 292 ? -14.25 -26.469 -4.016 1 85.88 292 TYR A C 1
ATOM 2213 O O . TYR A 1 292 ? -14.258 -25.594 -4.895 1 85.88 292 TYR A O 1
ATOM 2221 N N . ALA A 1 293 ? -14.281 -26.125 -2.732 1 87.94 293 ALA A N 1
ATOM 2222 C CA . ALA A 1 293 ? -14.305 -24.781 -2.16 1 87.94 293 ALA A CA 1
ATOM 2223 C C . ALA A 1 293 ? -15.664 -24.125 -2.363 1 87.94 293 ALA A C 1
ATOM 2225 O O . ALA A 1 293 ? -16.391 -23.875 -1.399 1 87.94 293 ALA A O 1
ATOM 2226 N N . HIS A 1 294 ? -16.016 -23.891 -3.65 1 92.88 294 HIS A N 1
ATOM 2227 C CA . HIS A 1 294 ? -17.344 -23.375 -3.971 1 92.88 294 HIS A CA 1
ATOM 2228 C C . HIS A 1 294 ? -17.734 -23.703 -5.41 1 92.88 294 HIS A C 1
ATOM 2230 O O . HIS A 1 294 ? -16.891 -24.156 -6.195 1 92.88 294 HIS A O 1
ATOM 2236 N N . LYS A 1 295 ? -19.031 -23.531 -5.672 1 94 295 LYS A N 1
ATOM 2237 C CA . LYS A 1 295 ? -19.484 -23.656 -7.051 1 94 295 LYS A CA 1
ATOM 2238 C C . LYS A 1 295 ? -18.828 -22.625 -7.949 1 94 295 LYS A C 1
ATOM 2240 O O . LYS A 1 295 ? -18.641 -21.469 -7.543 1 94 295 LYS A O 1
ATOM 2245 N N . TYR A 1 296 ? -18.391 -23 -9.141 1 96.12 296 TYR A N 1
ATOM 2246 C CA . TYR A 1 296 ? -17.766 -22.188 -10.172 1 96.12 296 TYR A CA 1
ATOM 2247 C C . TYR A 1 296 ? -16.266 -22.047 -9.93 1 96.12 296 TYR A C 1
ATOM 2249 O O . TYR A 1 296 ? -15.562 -21.359 -10.672 1 96.12 296 TYR A O 1
ATOM 2257 N N . TYR A 1 297 ? -15.75 -22.688 -8.859 1 95.75 297 TYR A N 1
ATOM 2258 C CA . TYR A 1 297 ? -14.328 -22.609 -8.555 1 95.75 297 TYR A CA 1
ATOM 2259 C C . TYR A 1 297 ? -13.492 -23.062 -9.75 1 95.75 297 TYR A C 1
ATOM 2261 O O . TYR A 1 297 ? -12.477 -22.438 -10.078 1 95.75 297 TYR A O 1
ATOM 2269 N N . SER A 1 298 ? -13.898 -24.094 -10.398 1 96.06 298 SER A N 1
ATOM 2270 C CA . SER A 1 298 ? -13.203 -24.672 -11.539 1 96.06 298 SER A CA 1
ATOM 2271 C C . SER A 1 298 ? -13.844 -24.25 -12.859 1 96.06 298 SER A C 1
ATOM 2273 O O . SER A 1 298 ? -13.172 -23.703 -13.734 1 96.06 298 SER A O 1
ATOM 2275 N N . GLY A 1 299 ? -15.141 -24.406 -12.883 1 96.88 299 GLY A N 1
ATOM 2276 C CA . GLY A 1 299 ? -15.867 -24.203 -14.125 1 96.88 299 GLY A CA 1
ATOM 2277 C C . GLY A 1 299 ? -15.766 -22.781 -14.648 1 96.88 299 GLY A C 1
ATOM 2278 O O . GLY A 1 299 ? -15.648 -22.562 -15.859 1 96.88 299 GLY A O 1
ATOM 2279 N N . ARG A 1 300 ? -15.82 -21.812 -13.82 1 97.25 300 ARG A N 1
ATOM 2280 C CA . ARG A 1 300 ? -15.742 -20.422 -14.258 1 97.25 300 ARG A CA 1
ATOM 2281 C C . ARG A 1 300 ? -14.398 -20.141 -14.93 1 97.25 300 ARG A C 1
ATOM 2283 O O . ARG A 1 300 ? -14.344 -19.406 -15.922 1 97.25 300 ARG A O 1
ATOM 2290 N N . ARG A 1 301 ? -13.352 -20.625 -14.391 1 98.19 301 ARG A N 1
ATOM 2291 C CA . ARG A 1 301 ? -12.039 -20.453 -15.008 1 98.19 301 ARG A CA 1
ATOM 2292 C C . ARG A 1 301 ? -11.961 -21.188 -16.344 1 98.19 301 ARG A C 1
ATOM 2294 O O . ARG A 1 301 ? -11.383 -20.688 -17.312 1 98.19 301 ARG A O 1
ATOM 2301 N N . MET A 1 302 ? -12.523 -22.375 -16.391 1 98.38 302 MET A N 1
ATOM 2302 C CA . MET A 1 302 ? -12.555 -23.125 -17.641 1 98.38 302 MET A CA 1
ATOM 2303 C C . MET A 1 302 ? -13.367 -22.375 -18.703 1 98.38 302 MET A C 1
ATOM 2305 O O . MET A 1 302 ? -12.945 -22.266 -19.859 1 98.38 302 MET A O 1
ATOM 2309 N N . TRP A 1 303 ? -14.523 -21.859 -18.234 1 98.5 303 TRP A N 1
ATOM 2310 C CA . TRP A 1 303 ? -15.328 -21.016 -19.125 1 98.5 303 TRP A CA 1
ATOM 2311 C C . TRP A 1 303 ? -14.5 -19.875 -19.703 1 98.5 303 TRP A C 1
ATOM 2313 O O . TRP A 1 303 ? -14.484 -19.672 -20.922 1 98.5 303 TRP A O 1
ATOM 2323 N N . ARG A 1 304 ? -13.828 -19.172 -18.875 1 98.56 304 ARG A N 1
ATOM 2324 C CA . ARG A 1 304 ? -13.07 -18 -19.297 1 98.56 304 ARG A CA 1
ATOM 2325 C C . ARG A 1 304 ? -11.961 -18.375 -20.266 1 98.56 304 ARG A C 1
ATOM 2327 O O . ARG A 1 304 ? -11.742 -17.703 -21.281 1 98.56 304 ARG A O 1
ATOM 2334 N N . GLY A 1 305 ? -11.164 -19.469 -19.953 1 98.62 305 GLY A N 1
ATOM 2335 C CA . GLY A 1 305 ? -10.117 -19.938 -20.844 1 98.62 305 GLY A CA 1
ATOM 2336 C C . GLY A 1 305 ? -10.633 -20.266 -22.234 1 98.62 305 GLY A C 1
ATOM 2337 O O . GLY A 1 305 ? -10.055 -19.828 -23.234 1 98.62 305 GLY A O 1
ATOM 2338 N N . LEU A 1 306 ? -11.75 -20.969 -22.281 1 98.69 306 LEU A N 1
ATOM 2339 C CA . LEU A 1 306 ? -12.344 -21.344 -23.547 1 98.69 306 LEU A CA 1
ATOM 2340 C C . LEU A 1 306 ? -12.852 -20.125 -24.297 1 98.69 306 LEU A C 1
ATOM 2342 O O . LEU A 1 306 ? -12.672 -20.016 -25.516 1 98.69 306 LEU A O 1
ATOM 2346 N N . GLN A 1 307 ? -13.438 -19.234 -23.562 1 98.19 307 GLN A N 1
ATOM 2347 C CA . GLN A 1 307 ? -13.977 -18.016 -24.156 1 98.19 307 GLN A CA 1
ATOM 2348 C C . GLN A 1 307 ? -12.859 -17.172 -24.766 1 98.19 307 GLN A C 1
ATOM 2350 O O . GLN A 1 307 ? -13.031 -16.562 -25.828 1 98.19 307 GLN A O 1
ATOM 2355 N N . MET A 1 308 ? -11.75 -17.047 -24.125 1 98.19 308 MET A N 1
ATOM 2356 C CA . MET A 1 308 ? -10.633 -16.25 -24.625 1 98.19 308 MET A CA 1
ATOM 2357 C C . MET A 1 308 ? -10.039 -16.891 -25.875 1 98.19 308 MET A C 1
ATOM 2359 O O . MET A 1 308 ? -9.617 -16.172 -26.797 1 98.19 308 MET A O 1
ATOM 2363 N N . ALA A 1 309 ? -10.047 -18.172 -25.984 1 98.62 309 ALA A N 1
ATOM 2364 C CA . ALA A 1 309 ? -9.5 -18.875 -27.141 1 98.62 309 ALA A CA 1
ATOM 2365 C C . ALA A 1 309 ? -10.477 -18.828 -28.312 1 98.62 309 ALA A C 1
ATOM 2367 O O . ALA A 1 309 ? -10.062 -18.734 -29.469 1 98.62 309 ALA A O 1
ATOM 2368 N N . LYS A 1 310 ? -11.758 -18.922 -27.969 1 98.56 310 LYS A N 1
ATOM 2369 C CA . LYS A 1 310 ? -12.797 -19 -28.984 1 98.56 310 LYS A CA 1
ATOM 2370 C C . LYS A 1 310 ? -13.992 -18.125 -28.625 1 98.56 310 LYS A C 1
ATOM 2372 O O . LYS A 1 310 ? -15.086 -18.625 -28.359 1 98.56 310 LYS A O 1
ATOM 2377 N N . PRO A 1 311 ? -13.836 -16.828 -28.75 1 97.38 311 PRO A N 1
ATOM 2378 C CA . PRO A 1 311 ? -14.906 -15.898 -28.391 1 97.38 311 PRO A CA 1
ATOM 2379 C C . PRO A 1 311 ? -16.188 -16.109 -29.188 1 97.38 311 PRO A C 1
ATOM 2381 O O . PRO A 1 311 ? -17.266 -15.703 -28.766 1 97.38 311 PRO A O 1
ATOM 2384 N N . SER A 1 312 ? -16.125 -16.781 -30.344 1 97.88 312 SER A N 1
ATOM 2385 C CA . SER A 1 312 ? -17.297 -17.031 -31.172 1 97.88 312 SER A CA 1
ATOM 2386 C C . SER A 1 312 ? -18.172 -18.109 -30.578 1 97.88 312 SER A C 1
ATOM 2388 O O . SER A 1 312 ? -19.328 -18.281 -30.984 1 97.88 312 SER A O 1
ATOM 2390 N N . LEU A 1 313 ? -17.594 -18.844 -29.656 1 96.81 313 LEU A N 1
ATOM 2391 C CA . LEU A 1 313 ? -18.344 -19.922 -29.016 1 96.81 313 LEU A CA 1
ATOM 2392 C C . LEU A 1 313 ? -19.078 -19.406 -27.766 1 96.81 313 LEU A C 1
ATOM 2394 O O . LEU A 1 313 ? -18.438 -18.938 -26.828 1 96.81 313 LEU A O 1
ATOM 2398 N N . SER A 1 314 ? -20.375 -19.453 -27.781 1 95.75 314 SER A N 1
ATOM 2399 C CA . SER A 1 314 ? -21.156 -19.062 -26.625 1 95.75 314 SER A CA 1
ATOM 2400 C C . SER A 1 314 ? -21.281 -20.203 -25.625 1 95.75 314 SER A C 1
ATOM 2402 O O . SER A 1 314 ? -21.797 -21.281 -25.953 1 95.75 314 SER A O 1
ATOM 2404 N N . LEU A 1 315 ? -20.766 -20.047 -24.469 1 97.56 315 LEU A N 1
ATOM 2405 C CA . LEU A 1 315 ? -20.844 -21.016 -23.391 1 97.56 315 LEU A CA 1
ATOM 2406 C C . LEU A 1 315 ? -21.547 -20.438 -22.172 1 97.56 315 LEU A C 1
ATOM 2408 O O . LEU A 1 315 ? -21.406 -19.25 -21.859 1 97.56 315 LEU A O 1
ATOM 2412 N N . PRO A 1 316 ? -22.328 -21.219 -21.438 1 97.75 316 PRO A N 1
ATOM 2413 C CA . PRO A 1 316 ? -23.031 -20.688 -20.266 1 97.75 316 PRO A CA 1
ATOM 2414 C C . PRO A 1 316 ? -22.078 -20.391 -19.109 1 97.75 316 PRO A C 1
ATOM 2416 O O . PRO A 1 316 ? -21.109 -21.125 -18.891 1 97.75 316 PRO A O 1
ATOM 2419 N N . THR A 1 317 ? -22.406 -19.391 -18.359 1 97 317 THR A N 1
ATOM 2420 C CA . THR A 1 317 ? -21.594 -19.016 -17.203 1 97 317 THR A CA 1
ATOM 2421 C C . THR A 1 317 ? -22.141 -19.641 -15.938 1 97 317 THR A C 1
ATOM 2423 O O . THR A 1 317 ? -21.484 -19.625 -14.891 1 97 317 THR A O 1
ATOM 2426 N N . SER A 1 318 ? -23.328 -20.188 -15.961 1 95.88 318 SER A N 1
ATOM 2427 C CA . SER A 1 318 ? -23.953 -20.859 -14.82 1 95.88 318 SER A CA 1
ATOM 2428 C C . SER A 1 318 ? -24.312 -22.297 -15.172 1 95.88 318 SER A C 1
ATOM 2430 O O . SER A 1 318 ? -24.516 -22.625 -16.344 1 95.88 318 SER A O 1
ATOM 2432 N N . TYR A 1 319 ? -24.312 -23.094 -14.242 1 95.5 319 TYR A N 1
ATOM 2433 C CA . TYR A 1 319 ? -24.625 -24.5 -14.367 1 95.5 319 TYR A CA 1
ATOM 2434 C C . TYR A 1 319 ? -24.953 -25.109 -13.016 1 95.5 319 TYR A C 1
ATOM 2436 O O . TYR A 1 319 ? -24.734 -24.484 -11.977 1 95.5 319 TYR A O 1
ATOM 2444 N N . GLU A 1 320 ? -25.547 -26.234 -12.984 1 91.56 320 GLU A N 1
ATOM 2445 C CA . GLU A 1 320 ? -25.891 -26.922 -11.742 1 91.56 320 GLU A CA 1
ATOM 2446 C C . GLU A 1 320 ? -24.688 -27.656 -11.164 1 91.56 320 GLU A C 1
ATOM 2448 O O . GLU A 1 320 ? -24.25 -27.375 -10.039 1 91.56 320 GLU A O 1
ATOM 2453 N N . ASP A 1 321 ? -24.094 -28.609 -11.883 1 92.88 321 ASP A N 1
ATOM 2454 C CA . ASP A 1 321 ? -22.938 -29.438 -11.523 1 92.88 321 ASP A CA 1
ATOM 2455 C C . ASP A 1 321 ? -22.234 -29.969 -12.766 1 92.88 321 ASP A C 1
ATOM 2457 O O . ASP A 1 321 ? -22.75 -30.859 -13.445 1 92.88 321 ASP A O 1
ATOM 2461 N N . ILE A 1 322 ? -21.031 -29.531 -13 1 93.25 322 ILE A N 1
ATOM 2462 C CA . ILE A 1 322 ? -20.391 -29.844 -14.273 1 93.25 322 ILE A CA 1
ATOM 2463 C C . ILE A 1 322 ? -19.797 -31.266 -14.227 1 93.25 322 ILE A C 1
ATOM 2465 O O . ILE A 1 322 ? -19.422 -31.812 -15.258 1 93.25 322 ILE A O 1
ATOM 2469 N N . ARG A 1 323 ? -19.703 -31.875 -13.07 1 93.5 323 ARG A N 1
ATOM 2470 C CA . ARG A 1 323 ? -19.344 -33.281 -13 1 93.5 323 ARG A CA 1
ATOM 2471 C C . ARG A 1 323 ? -20.438 -34.156 -13.594 1 93.5 323 ARG A C 1
ATOM 2473 O O . ARG A 1 323 ? -20.156 -35.031 -14.43 1 93.5 323 ARG A O 1
ATOM 2480 N N . TYR A 1 324 ? -21.688 -33.875 -13.281 1 91.38 324 TYR A N 1
ATOM 2481 C CA . TYR A 1 324 ? -22.797 -34.719 -13.656 1 91.38 324 TYR A CA 1
ATOM 2482 C C . TYR A 1 324 ? -23.469 -34.25 -14.93 1 91.38 324 TYR A C 1
ATOM 2484 O O . TYR A 1 324 ? -24.031 -35.031 -15.688 1 91.38 324 TYR A O 1
ATOM 2492 N N . LYS A 1 325 ? -23.453 -32.938 -15.141 1 92.44 325 LYS A N 1
ATOM 2493 C CA . LYS A 1 325 ? -24.031 -32.312 -16.312 1 92.44 325 LYS A CA 1
ATOM 2494 C C . LYS A 1 325 ? -23.047 -31.359 -16.969 1 92.44 325 LYS A C 1
ATOM 2496 O O . LYS A 1 325 ? -23.156 -30.141 -16.844 1 92.44 325 LYS A O 1
ATOM 2501 N N . PRO A 1 326 ? -22.188 -31.938 -17.703 1 94.69 326 PRO A N 1
ATOM 2502 C CA . PRO A 1 326 ? -21.156 -31.094 -18.312 1 94.69 326 PRO A CA 1
ATOM 2503 C C . PRO A 1 326 ? -21.719 -30.062 -19.281 1 94.69 326 PRO A C 1
ATOM 2505 O O . PRO A 1 326 ? -22.625 -30.375 -20.047 1 94.69 326 PRO A O 1
ATOM 2508 N N . VAL A 1 327 ? -21.156 -28.844 -19.25 1 96.75 327 VAL A N 1
ATOM 2509 C CA . VAL A 1 327 ? -21.672 -27.797 -20.141 1 96.75 327 VAL A CA 1
ATOM 2510 C C . VAL A 1 327 ? -20.531 -27.281 -21.031 1 96.75 327 VAL A C 1
ATOM 2512 O O . VAL A 1 327 ? -20.766 -26.516 -21.969 1 96.75 327 VAL A O 1
ATOM 2515 N N . TYR A 1 328 ? -19.312 -27.688 -20.797 1 98.06 328 TYR A N 1
ATOM 2516 C CA . TYR A 1 328 ? -18.172 -27.219 -21.562 1 98.06 328 TYR A CA 1
ATOM 2517 C C . TYR A 1 328 ? -17.562 -28.344 -22.375 1 98.06 328 TYR A C 1
ATOM 2519 O O . TYR A 1 328 ? -17.453 -29.484 -21.906 1 98.06 328 TYR A O 1
ATOM 2527 N N . PRO A 1 329 ? -17.141 -28 -23.625 1 98.06 329 PRO A N 1
ATOM 2528 C CA . PRO A 1 329 ? -16.344 -28.984 -24.359 1 98.06 329 PRO A CA 1
ATOM 2529 C C . PRO A 1 329 ? -14.961 -29.203 -23.75 1 98.06 329 PRO A C 1
ATOM 2531 O O . PRO A 1 329 ? -14.43 -28.312 -23.078 1 98.06 329 PRO A O 1
ATOM 2534 N N . TRP A 1 330 ? -14.414 -30.438 -23.938 1 98.12 330 TRP A N 1
ATOM 2535 C CA . TRP A 1 330 ? -13.094 -30.734 -23.391 1 98.12 330 TRP A CA 1
ATOM 2536 C C . TRP A 1 330 ? -12.023 -29.859 -24.047 1 98.12 330 TRP A C 1
ATOM 2538 O O . TRP A 1 330 ? -11.055 -29.469 -23.391 1 98.12 330 TRP A O 1
ATOM 2548 N N . SER A 1 331 ? -12.117 -29.625 -25.328 1 98.62 331 SER A N 1
ATOM 2549 C CA . SER A 1 331 ? -11.188 -28.781 -26.094 1 98.62 331 SER A CA 1
ATOM 2550 C C . SER A 1 331 ? -11.898 -28.062 -27.219 1 98.62 331 SER A C 1
ATOM 2552 O O . SER A 1 331 ? -13.016 -28.422 -27.594 1 98.62 331 SER A O 1
ATOM 2554 N N . VAL A 1 332 ? -11.266 -26.984 -27.734 1 98.75 332 VAL A N 1
ATOM 2555 C CA . VAL A 1 332 ? -11.82 -26.203 -28.828 1 98.75 332 VAL A CA 1
ATOM 2556 C C . VAL A 1 332 ? -10.711 -25.812 -29.797 1 98.75 332 VAL A C 1
ATOM 2558 O O . VAL A 1 332 ? -9.547 -25.734 -29.422 1 98.75 332 VAL A O 1
ATOM 2561 N N . SER A 1 333 ? -11.125 -25.625 -31.047 1 98.75 333 SER A N 1
ATOM 2562 C CA . SER A 1 333 ? -10.242 -24.938 -31.984 1 98.75 333 SER A CA 1
ATOM 2563 C C . SER A 1 333 ? -10.297 -23.422 -31.797 1 98.75 333 SER A C 1
ATOM 2565 O O . SER A 1 333 ? -11.344 -22.812 -32 1 98.75 333 SER A O 1
ATOM 2567 N N . PRO A 1 334 ? -9.211 -22.844 -31.438 1 98.81 334 PRO A N 1
ATOM 2568 C CA . PRO A 1 334 ? -9.258 -21.391 -31.25 1 98.81 334 PRO A CA 1
ATOM 2569 C C . PRO A 1 334 ? -9.664 -20.656 -32.531 1 98.81 334 PRO A C 1
ATOM 2571 O O . PRO A 1 334 ? -9.375 -21.109 -33.625 1 98.81 334 PRO A O 1
ATOM 2574 N N . ASP A 1 335 ? -10.297 -19.438 -32.406 1 98.69 335 ASP A N 1
ATOM 2575 C CA . ASP A 1 335 ? -10.727 -18.641 -33.531 1 98.69 335 ASP A CA 1
ATOM 2576 C C . ASP A 1 335 ? -9.523 -18.078 -34.281 1 98.69 335 ASP A C 1
ATOM 2578 O O . ASP A 1 335 ? -9.586 -17.859 -35.5 1 98.69 335 ASP A O 1
ATOM 2582 N N . THR A 1 336 ? -8.5 -17.734 -33.531 1 98.5 336 THR A N 1
ATOM 2583 C CA . THR A 1 336 ? -7.23 -17.297 -34.094 1 98.5 336 THR A CA 1
ATOM 2584 C C . THR A 1 336 ? -6.07 -18.094 -33.5 1 98.5 336 THR A C 1
ATOM 2586 O O . THR A 1 336 ? -6.16 -18.578 -32.375 1 98.5 336 THR A O 1
ATOM 2589 N N . LYS A 1 337 ? -5.023 -18.266 -34.281 1 98.69 337 LYS A N 1
ATOM 2590 C CA . LYS A 1 337 ? -3.854 -18.969 -33.781 1 98.69 337 LYS A CA 1
ATOM 2591 C C . LYS A 1 337 ? -3.322 -18.297 -32.5 1 98.69 337 LYS A C 1
ATOM 2593 O O . LYS A 1 337 ? -3.336 -17.062 -32.406 1 98.69 337 LYS A O 1
ATOM 2598 N N . VAL A 1 338 ? -2.809 -19.094 -31.609 1 98.75 338 VAL A N 1
ATOM 2599 C CA . VAL A 1 338 ? -2.439 -18.672 -30.25 1 98.75 338 VAL A CA 1
ATOM 2600 C C . VAL A 1 338 ? -0.922 -18.547 -30.156 1 98.75 338 VAL A C 1
ATOM 2602 O O . VAL A 1 338 ? -0.183 -19.344 -30.734 1 98.75 338 VAL A O 1
ATOM 2605 N N . SER A 1 339 ? -0.429 -17.531 -29.5 1 98.56 339 SER A N 1
ATOM 2606 C CA . SER A 1 339 ? 0.99 -17.375 -29.203 1 98.56 339 SER A CA 1
ATOM 2607 C C . SER A 1 339 ? 1.261 -17.531 -27.703 1 98.56 339 SER A C 1
ATOM 2609 O O . SER A 1 339 ? 0.326 -17.594 -26.906 1 98.56 339 SER A O 1
ATOM 2611 N N . HIS A 1 340 ? 2.59 -17.609 -27.375 1 98.62 340 HIS A N 1
ATOM 2612 C CA . HIS A 1 340 ? 2.955 -17.672 -25.969 1 98.62 340 HIS A CA 1
ATOM 2613 C C . HIS A 1 340 ? 2.518 -16.406 -25.234 1 98.62 340 HIS A C 1
ATOM 2615 O O . HIS A 1 340 ? 2.182 -16.453 -24.047 1 98.62 340 HIS A O 1
ATOM 2621 N N . HIS A 1 341 ? 2.422 -15.266 -25.875 1 98.62 341 HIS A N 1
ATOM 2622 C CA . HIS A 1 341 ? 1.951 -14.023 -25.266 1 98.62 341 HIS A CA 1
ATOM 2623 C C . HIS A 1 341 ? 0.473 -14.117 -24.906 1 98.62 341 HIS A C 1
ATOM 2625 O O . HIS A 1 341 ? 0.029 -13.5 -23.922 1 98.62 341 HIS A O 1
ATOM 2631 N N . ASP A 1 342 ? -0.285 -14.812 -25.719 1 98.75 342 ASP A N 1
ATOM 2632 C CA . ASP A 1 342 ? -1.685 -15.031 -25.375 1 98.75 342 ASP A CA 1
ATOM 2633 C C . ASP A 1 342 ? -1.806 -15.805 -24.062 1 98.75 342 ASP A C 1
ATOM 2635 O O . ASP A 1 342 ? -2.607 -15.438 -23.188 1 98.75 342 ASP A O 1
ATOM 2639 N N . LEU A 1 343 ? -1.047 -16.828 -23.906 1 98.81 343 LEU A N 1
ATOM 2640 C CA . LEU A 1 343 ? -1.088 -17.594 -22.672 1 98.81 343 LEU A CA 1
ATOM 2641 C C . LEU A 1 343 ? -0.637 -16.734 -21.484 1 98.81 343 LEU A C 1
ATOM 2643 O O . LEU A 1 343 ? -1.195 -16.844 -20.391 1 98.81 343 LEU A O 1
ATOM 2647 N N . MET A 1 344 ? 0.469 -15.914 -21.688 1 98.75 344 MET A N 1
ATOM 2648 C CA . MET A 1 344 ? 0.864 -14.977 -20.641 1 98.75 344 MET A CA 1
ATOM 2649 C C . MET A 1 344 ? -0.314 -14.102 -20.219 1 98.75 344 MET A C 1
ATOM 2651 O O . MET A 1 344 ? -0.586 -13.953 -19.016 1 98.75 344 MET A O 1
ATOM 2655 N N . SER A 1 345 ? -1.035 -13.625 -21.172 1 98.5 345 SER A N 1
ATOM 2656 C CA . SER A 1 345 ? -2.184 -12.758 -20.922 1 98.5 345 SER A CA 1
ATOM 2657 C C . SER A 1 345 ? -3.309 -13.531 -20.234 1 98.5 345 SER A C 1
ATOM 2659 O O . SER A 1 345 ? -4.008 -12.984 -19.375 1 98.5 345 SER A O 1
ATOM 2661 N N . TRP A 1 346 ? -3.541 -14.805 -20.688 1 98.75 346 TRP A N 1
ATOM 2662 C CA . TRP A 1 346 ? -4.586 -15.617 -20.078 1 98.75 346 TRP A CA 1
ATOM 2663 C C . TRP A 1 346 ? -4.32 -15.82 -18.594 1 98.75 346 TRP A C 1
ATOM 2665 O O . TRP A 1 346 ? -5.242 -15.75 -17.781 1 98.75 346 TRP A O 1
ATOM 2675 N N . HIS A 1 347 ? -3.094 -16 -18.203 1 98.75 347 HIS A N 1
ATOM 2676 C CA . HIS A 1 347 ? -2.744 -16.219 -16.797 1 98.75 347 HIS A CA 1
ATOM 2677 C C . HIS A 1 347 ? -2.84 -14.922 -16 1 98.75 347 HIS A C 1
ATOM 2679 O O . HIS A 1 347 ? -2.834 -14.953 -14.773 1 98.75 347 HIS A O 1
ATOM 2685 N N . ARG A 1 348 ? -2.928 -13.773 -16.688 1 98.62 348 ARG A N 1
ATOM 2686 C CA . ARG A 1 348 ? -3.07 -12.484 -16.031 1 98.62 348 ARG A CA 1
ATOM 2687 C C . ARG A 1 348 ? -4.539 -12.078 -15.914 1 98.62 348 ARG A C 1
ATOM 2689 O O . ARG A 1 348 ? -4.855 -11 -15.422 1 98.62 348 ARG A O 1
ATOM 2696 N N . ASP A 1 349 ? -5.484 -12.953 -16.281 1 98.62 349 ASP A N 1
ATOM 2697 C CA . ASP A 1 349 ? -6.879 -12.547 -16.438 1 98.62 349 ASP A CA 1
ATOM 2698 C C . ASP A 1 349 ? -7.641 -12.688 -15.125 1 98.62 349 ASP A C 1
ATOM 2700 O O . ASP A 1 349 ? -7.52 -13.695 -14.438 1 98.62 349 ASP A O 1
ATOM 2704 N N . TRP A 1 350 ? -8.398 -11.648 -14.812 1 98.31 350 TRP A N 1
ATOM 2705 C CA . TRP A 1 350 ? -9.266 -11.602 -13.641 1 98.31 350 TRP A CA 1
ATOM 2706 C C . TRP A 1 350 ? -10.719 -11.406 -14.055 1 98.31 350 TRP A C 1
ATOM 2708 O O . TRP A 1 350 ? -11.469 -10.68 -13.398 1 98.31 350 TRP A O 1
ATOM 2718 N N . TYR A 1 351 ? -11.078 -11.969 -15.219 1 98.31 351 TYR A N 1
ATOM 2719 C CA . TYR A 1 351 ? -12.398 -11.906 -15.852 1 98.31 351 TYR A CA 1
ATOM 2720 C C . TYR A 1 351 ? -12.68 -10.516 -16.391 1 98.31 351 TYR A C 1
ATOM 2722 O O . TYR A 1 351 ? -13.82 -10.055 -16.375 1 98.31 351 TYR A O 1
ATOM 2730 N N . ALA A 1 352 ? -11.656 -9.82 -16.781 1 97.88 352 ALA A N 1
ATOM 2731 C CA . ALA A 1 352 ? -11.773 -8.453 -17.281 1 97.88 352 ALA A CA 1
ATOM 2732 C C . ALA A 1 352 ? -12.781 -8.367 -18.422 1 97.88 352 ALA A C 1
ATOM 2734 O O . ALA A 1 352 ? -12.758 -9.188 -19.344 1 97.88 352 ALA A O 1
ATOM 2735 N N . GLY A 1 353 ? -13.641 -7.391 -18.297 1 97.25 353 GLY A N 1
ATOM 2736 C CA . GLY A 1 353 ? -14.578 -7.117 -19.375 1 97.25 353 GLY A CA 1
ATOM 2737 C C . GLY A 1 353 ? -15.812 -7.992 -19.344 1 97.25 353 GLY A C 1
ATOM 2738 O O . GLY A 1 353 ? -16.703 -7.871 -20.188 1 97.25 353 GLY A O 1
ATOM 2739 N N . THR A 1 354 ? -15.938 -8.898 -18.406 1 97.62 354 THR A N 1
ATOM 2740 C CA . THR A 1 354 ? -17.109 -9.75 -18.25 1 97.62 354 THR A CA 1
ATOM 2741 C C . THR A 1 354 ? -17.938 -9.312 -17.047 1 97.62 354 THR A C 1
ATOM 2743 O O . THR A 1 354 ? -17.594 -8.344 -16.359 1 97.62 354 THR A O 1
ATOM 2746 N N . GLU A 1 355 ? -19.078 -9.992 -16.797 1 96.44 355 GLU A N 1
ATOM 2747 C CA . GLU A 1 355 ? -19.938 -9.695 -15.656 1 96.44 355 GLU A CA 1
ATOM 2748 C C . GLU A 1 355 ? -19.266 -10.094 -14.344 1 96.44 355 GLU A C 1
ATOM 2750 O O . GLU A 1 355 ? -19.734 -9.711 -13.266 1 96.44 355 GLU A O 1
ATOM 2755 N N . PHE A 1 356 ? -18.078 -10.781 -14.414 1 97.5 356 PHE A N 1
ATOM 2756 C CA . PHE A 1 356 ? -17.375 -11.25 -13.227 1 97.5 356 PHE A CA 1
ATOM 2757 C C . PHE A 1 356 ? -16.094 -10.469 -13.023 1 97.5 356 PHE A C 1
ATOM 2759 O O . PHE A 1 356 ? -15.195 -10.914 -12.297 1 97.5 356 PHE A O 1
ATOM 2766 N N . ASP A 1 357 ? -15.977 -9.344 -13.711 1 98.19 357 ASP A N 1
ATOM 2767 C CA . ASP A 1 357 ? -14.766 -8.523 -13.633 1 98.19 357 ASP A CA 1
ATOM 2768 C C . ASP A 1 357 ? -14.438 -8.164 -12.188 1 98.19 357 ASP A C 1
ATOM 2770 O O . ASP A 1 357 ? -15.18 -7.418 -11.539 1 98.19 357 ASP A O 1
ATOM 2774 N N . MET A 1 358 ? -13.281 -8.625 -11.773 1 97.94 358 MET A N 1
ATOM 2775 C CA . MET A 1 358 ? -12.961 -8.57 -10.344 1 97.94 358 MET A CA 1
ATOM 2776 C C . MET A 1 358 ? -12.461 -7.18 -9.953 1 97.94 358 MET A C 1
ATOM 2778 O O . MET A 1 358 ? -12.219 -6.91 -8.781 1 97.94 358 MET A O 1
ATOM 2782 N N . THR A 1 359 ? -12.273 -6.23 -10.883 1 98.12 359 THR A N 1
ATOM 2783 C CA . THR A 1 359 ? -11.844 -4.871 -10.586 1 98.12 359 THR A CA 1
ATOM 2784 C C . THR A 1 359 ? -13.039 -3.951 -10.375 1 98.12 359 THR A C 1
ATOM 2786 O O . THR A 1 359 ? -12.883 -2.738 -10.219 1 98.12 359 THR A O 1
ATOM 2789 N N . LYS A 1 360 ? -14.211 -4.52 -10.43 1 96.81 360 LYS A N 1
ATOM 2790 C CA . LYS A 1 360 ? -15.43 -3.73 -10.305 1 96.81 360 LYS A CA 1
ATOM 2791 C C . LYS A 1 360 ? -16.141 -4.004 -8.977 1 96.81 360 LYS A C 1
ATOM 2793 O O . LYS A 1 360 ? -15.906 -5.043 -8.352 1 96.81 360 LYS A O 1
ATOM 2798 N N . GLY A 1 361 ? -16.953 -3.02 -8.547 1 95.38 361 GLY A N 1
ATOM 2799 C CA . GLY A 1 361 ? -17.766 -3.176 -7.352 1 95.38 361 GLY A CA 1
ATOM 2800 C C . GLY A 1 361 ? -17.047 -2.803 -6.074 1 95.38 361 GLY A C 1
ATOM 2801 O O . GLY A 1 361 ? -15.844 -2.527 -6.102 1 95.38 361 GLY A O 1
ATOM 2802 N N . VAL A 1 362 ? -17.766 -2.861 -4.918 1 96.75 362 VAL A N 1
ATOM 2803 C CA . VAL A 1 362 ? -17.25 -2.463 -3.611 1 96.75 362 VAL A CA 1
ATOM 2804 C C . VAL A 1 362 ? -16.141 -3.416 -3.178 1 96.75 362 VAL A C 1
ATOM 2806 O O . VAL A 1 362 ? -15.18 -3.002 -2.531 1 96.75 362 VAL A O 1
ATOM 2809 N N . GLN A 1 363 ? -16.266 -4.68 -3.633 1 95.88 363 GLN A N 1
ATOM 2810 C CA . GLN A 1 363 ? -15.32 -5.703 -3.209 1 95.88 363 GLN A CA 1
ATOM 2811 C C . GLN A 1 363 ? -13.922 -5.418 -3.756 1 95.88 363 GLN A C 1
ATOM 2813 O O . GLN A 1 363 ? -12.93 -5.902 -3.213 1 95.88 363 GLN A O 1
ATOM 2818 N N . ALA A 1 364 ? -13.828 -4.617 -4.816 1 97.75 364 ALA A N 1
ATOM 2819 C CA . ALA A 1 364 ? -12.539 -4.297 -5.426 1 97.75 364 ALA A CA 1
ATOM 2820 C C . ALA A 1 364 ? -11.859 -3.141 -4.699 1 97.75 364 ALA A C 1
ATOM 2822 O O . ALA A 1 364 ? -10.734 -2.76 -5.035 1 97.75 364 ALA A O 1
ATOM 2823 N N . GLY A 1 365 ? -12.516 -2.592 -3.623 1 97.38 365 GLY A N 1
ATOM 2824 C CA . GLY A 1 365 ? -11.969 -1.448 -2.91 1 97.38 365 GLY A CA 1
ATOM 2825 C C . GLY A 1 365 ? -12.031 -0.161 -3.711 1 97.38 365 GLY A C 1
ATOM 2826 O O . GLY A 1 365 ? -12.57 -0.138 -4.816 1 97.38 365 GLY A O 1
ATOM 2827 N N . PRO A 1 366 ? -11.461 0.878 -3.129 1 97.62 366 PRO A N 1
ATOM 2828 C CA . PRO A 1 366 ? -11.602 2.191 -3.764 1 97.62 366 PRO A CA 1
ATOM 2829 C C . PRO A 1 366 ? -10.883 2.273 -5.109 1 97.62 366 PRO A C 1
ATOM 2831 O O . PRO A 1 366 ? -11.273 3.07 -5.969 1 97.62 366 PRO A O 1
ATOM 2834 N N . PHE A 1 367 ? -9.875 1.415 -5.285 1 98.19 367 PHE A N 1
ATOM 2835 C CA . PHE A 1 367 ? -9.031 1.652 -6.453 1 98.19 367 PHE A CA 1
ATOM 2836 C C . PHE A 1 367 ? -8.977 0.416 -7.34 1 98.19 367 PHE A C 1
ATOM 2838 O O . PHE A 1 367 ? -8.008 0.217 -8.078 1 98.19 367 PHE A O 1
ATOM 2845 N N . GLY A 1 368 ? -9.898 -0.466 -7.242 1 98.06 368 GLY A N 1
ATOM 2846 C CA . GLY A 1 368 ? -10.211 -1.478 -8.242 1 98.06 368 GLY A CA 1
ATOM 2847 C C . GLY A 1 368 ? -9.211 -2.619 -8.266 1 98.06 368 GLY A C 1
ATOM 2848 O O . GLY A 1 368 ? -8.812 -3.074 -9.344 1 98.06 368 GLY A O 1
ATOM 2849 N N . THR A 1 369 ? -8.703 -3.104 -7.125 1 98.44 369 THR A N 1
ATOM 2850 C CA . THR A 1 369 ? -7.805 -4.254 -7.117 1 98.44 369 THR A CA 1
ATOM 2851 C C . THR A 1 369 ? -8.578 -5.539 -7.402 1 98.44 369 THR A C 1
ATOM 2853 O O . THR A 1 369 ? -9.695 -5.719 -6.922 1 98.44 369 THR A O 1
ATOM 2856 N N . PRO A 1 370 ? -8.023 -6.418 -8.25 1 98.19 370 PRO A N 1
ATOM 2857 C CA . PRO A 1 370 ? -8.672 -7.711 -8.492 1 98.19 370 PRO A CA 1
ATOM 2858 C C . PRO A 1 370 ? -8.328 -8.75 -7.426 1 98.19 370 PRO A C 1
ATOM 2860 O O . PRO A 1 370 ? -8.891 -9.852 -7.43 1 98.19 370 PRO A O 1
ATOM 2863 N N . ASP A 1 371 ? -7.406 -8.461 -6.512 1 97.31 371 ASP A N 1
ATOM 2864 C CA . ASP A 1 371 ? -6.922 -9.43 -5.531 1 97.31 371 ASP A CA 1
ATOM 2865 C C . ASP A 1 371 ? -7.941 -9.641 -4.418 1 97.31 371 ASP A C 1
ATOM 2867 O O . ASP A 1 371 ? -8.5 -8.68 -3.889 1 97.31 371 ASP A O 1
ATOM 2871 N N . ARG A 1 372 ? -8.266 -10.922 -4.168 1 96.5 372 ARG A N 1
ATOM 2872 C CA . ARG A 1 372 ? -9.148 -11.359 -3.092 1 96.5 372 ARG A CA 1
ATOM 2873 C C . ARG A 1 372 ? -8.414 -12.297 -2.137 1 96.5 372 ARG A C 1
ATOM 2875 O O . ARG A 1 372 ? -8.008 -13.398 -2.523 1 96.5 372 ARG A O 1
ATOM 2882 N N . TYR A 1 373 ? -8.273 -11.852 -0.913 1 94.81 373 TYR A N 1
ATOM 2883 C CA . TYR A 1 373 ? -7.496 -12.625 0.049 1 94.81 373 TYR A CA 1
ATOM 2884 C C . TYR A 1 373 ? -8.344 -13.703 0.702 1 94.81 373 TYR A C 1
ATOM 2886 O O . TYR A 1 373 ? -9.57 -13.594 0.756 1 94.81 373 TYR A O 1
ATOM 2894 N N . GLN A 1 374 ? -7.629 -14.664 1.182 1 89.38 374 GLN A N 1
ATOM 2895 C CA . GLN A 1 374 ? -8.289 -15.711 1.95 1 89.38 374 GLN A CA 1
ATOM 2896 C C . GLN A 1 374 ? -8.938 -15.148 3.211 1 89.38 374 GLN A C 1
ATOM 2898 O O . GLN A 1 374 ? -8.359 -14.289 3.879 1 89.38 374 GLN A O 1
ATOM 2903 N N . THR A 1 375 ? -10.172 -15.688 3.486 1 88.94 375 THR A N 1
ATOM 2904 C CA . THR A 1 375 ? -10.93 -15.211 4.637 1 88.94 375 THR A CA 1
ATOM 2905 C C . THR A 1 375 ? -11.07 -16.312 5.688 1 88.94 375 THR A C 1
ATOM 2907 O O . THR A 1 375 ? -11.375 -17.453 5.355 1 88.94 375 THR A O 1
ATOM 2910 N N . THR A 1 376 ? -10.727 -16.047 6.91 1 85.88 376 THR A N 1
ATOM 2911 C CA . THR A 1 376 ? -10.969 -16.969 8.016 1 85.88 376 THR A CA 1
ATOM 2912 C C . THR A 1 376 ? -12.094 -16.469 8.906 1 85.88 376 THR A C 1
ATOM 2914 O O . THR A 1 376 ? -12.242 -16.906 10.047 1 85.88 376 THR A O 1
ATOM 2917 N N . SER A 1 377 ? -12.984 -15.797 8.43 1 87.19 377 SER A N 1
ATOM 2918 C CA . SER A 1 377 ? -14.102 -15.188 9.141 1 87.19 377 SER A CA 1
ATOM 2919 C C . SER A 1 377 ? -15.281 -16.156 9.25 1 87.19 377 SER A C 1
ATOM 2921 O O . SER A 1 377 ? -15.375 -17.109 8.477 1 87.19 377 SER A O 1
ATOM 2923 N N . LYS A 1 378 ? -16.109 -15.883 10.219 1 89.44 378 LYS A N 1
ATOM 2924 C CA . LYS A 1 378 ? -17.328 -16.672 10.383 1 89.44 378 LYS A CA 1
ATOM 2925 C C . LYS A 1 378 ? -18.422 -16.203 9.422 1 89.44 378 LYS A C 1
ATOM 2927 O O . LYS A 1 378 ? -19.422 -16.891 9.242 1 89.44 378 LYS A O 1
ATOM 2932 N N . VAL A 1 379 ? -18.141 -15.094 8.828 1 91.81 379 VAL A N 1
ATOM 2933 C CA . VAL A 1 379 ? -19.094 -14.625 7.812 1 91.81 379 VAL A CA 1
ATOM 2934 C C . VAL A 1 379 ? -19.109 -15.594 6.637 1 91.81 379 VAL A C 1
ATOM 2936 O O . VAL A 1 379 ? -18.062 -15.914 6.066 1 91.81 379 VAL A O 1
ATOM 2939 N N . GLN A 1 380 ? -20.312 -16.078 6.293 1 91.62 380 GLN A N 1
ATOM 2940 C CA . GLN A 1 380 ? -20.438 -17.047 5.215 1 91.62 380 GLN A CA 1
ATOM 2941 C C . GLN A 1 380 ? -20.391 -16.359 3.85 1 91.62 380 GLN A C 1
ATOM 2943 O O . GLN A 1 380 ? -20.938 -15.273 3.67 1 91.62 380 GLN A O 1
ATOM 2948 N N . GLY A 1 381 ? -19.688 -16.984 2.971 1 94 381 GLY A N 1
ATOM 2949 C CA . GLY A 1 381 ? -19.578 -16.5 1.605 1 94 381 GLY A CA 1
ATOM 2950 C C . GLY A 1 381 ? -18.281 -16.938 0.926 1 94 381 GLY A C 1
ATOM 2951 O O . GLY A 1 381 ? -17.484 -17.656 1.512 1 94 381 GLY A O 1
ATOM 2952 N N . HIS A 1 382 ? -18.156 -16.547 -0.367 1 95 382 HIS A N 1
ATOM 2953 C CA . HIS A 1 382 ? -16.953 -16.875 -1.142 1 95 382 HIS A CA 1
ATOM 2954 C C . HIS A 1 382 ? -16.594 -15.734 -2.088 1 95 382 HIS A C 1
ATOM 2956 O O . HIS A 1 382 ? -17.469 -15.016 -2.574 1 95 382 HIS A O 1
ATOM 2962 N N . TRP A 1 383 ? -15.367 -15.586 -2.258 1 94.25 383 TRP A N 1
ATOM 2963 C CA . TRP A 1 383 ? -14.898 -14.773 -3.377 1 94.25 383 TRP A CA 1
ATOM 2964 C C . TRP A 1 383 ? -14.906 -15.578 -4.672 1 94.25 383 TRP A C 1
ATOM 2966 O O . TRP A 1 383 ? -14.68 -16.797 -4.656 1 94.25 383 TRP A O 1
ATOM 2976 N N . GLU A 1 384 ? -15.102 -14.82 -5.816 1 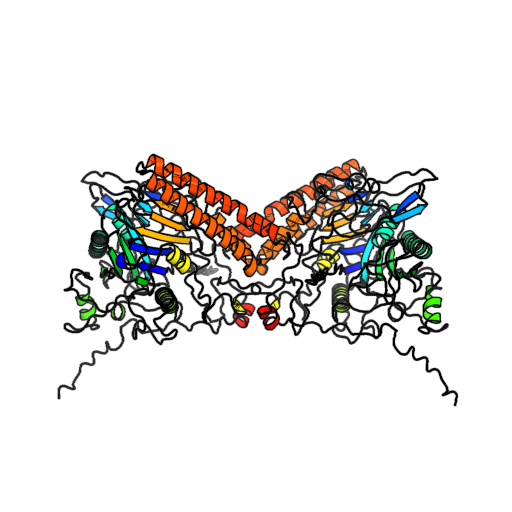93.94 384 GLU A N 1
ATOM 2977 C CA . GLU A 1 384 ? -14.797 -15.43 -7.109 1 93.94 384 GLU A CA 1
ATOM 2978 C C . GLU A 1 384 ? -13.336 -15.852 -7.191 1 93.94 384 GLU A C 1
ATOM 2980 O O . GLU A 1 384 ? -12.445 -15.148 -6.703 1 93.94 384 GLU A O 1
ATOM 2985 N N . ARG A 1 385 ? -13.094 -17.031 -7.766 1 95.56 385 ARG A N 1
ATOM 2986 C CA . ARG A 1 385 ? -11.75 -17.547 -8.023 1 95.56 385 ARG A CA 1
ATOM 2987 C C . ARG A 1 385 ? -11.328 -17.281 -9.469 1 95.56 385 ARG A C 1
ATOM 2989 O O . ARG A 1 385 ? -11.742 -18 -10.375 1 95.56 385 ARG A O 1
ATOM 2996 N N . SER A 1 386 ? -10.453 -16.312 -9.688 1 96.94 386 SER A N 1
ATOM 2997 C CA . SER A 1 386 ? -10.031 -15.969 -11.047 1 96.94 386 SER A CA 1
ATOM 2998 C C . SER A 1 386 ? -8.789 -16.766 -11.445 1 96.94 386 SER A C 1
ATOM 3000 O O . SER A 1 386 ? -8.219 -17.484 -10.633 1 96.94 386 SER A O 1
ATOM 3002 N N . ILE A 1 387 ? -8.383 -16.625 -12.734 1 98.12 387 ILE A N 1
ATOM 3003 C CA . ILE A 1 387 ? -7.164 -17.266 -13.219 1 98.12 387 ILE A CA 1
ATOM 3004 C C . ILE A 1 387 ? -5.941 -16.594 -12.602 1 98.12 387 ILE A C 1
ATOM 3006 O O . ILE A 1 387 ? -5.07 -17.25 -12.039 1 98.12 387 ILE A O 1
ATOM 3010 N N . ALA A 1 388 ? -5.969 -15.242 -12.688 1 97.75 388 ALA A N 1
ATOM 3011 C CA . ALA A 1 388 ? -4.938 -14.5 -11.969 1 97.75 388 ALA A CA 1
ATOM 3012 C C . ALA A 1 388 ? -5.18 -14.539 -10.461 1 97.75 388 ALA A C 1
ATOM 3014 O O . ALA A 1 388 ? -6.309 -14.352 -10.008 1 97.75 388 ALA A O 1
ATOM 3015 N N . LEU A 1 389 ? -4.137 -14.844 -9.758 1 96.06 389 LEU A N 1
ATOM 3016 C CA . LEU A 1 389 ? -4.281 -14.992 -8.312 1 96.06 389 LEU A CA 1
ATOM 3017 C C . LEU A 1 389 ? -3.105 -14.352 -7.586 1 96.06 389 LEU A C 1
ATOM 3019 O O . LEU A 1 389 ? -1.949 -14.539 -7.969 1 96.06 389 LEU A O 1
ATOM 3023 N N . TYR A 1 390 ? -3.357 -13.672 -6.465 1 95.44 390 TYR A N 1
ATOM 3024 C CA . TYR A 1 390 ? -2.355 -12.914 -5.723 1 95.44 390 TYR A CA 1
ATOM 3025 C C . TYR A 1 390 ? -1.349 -13.852 -5.062 1 95.44 390 TYR A C 1
ATOM 3027 O O . TYR A 1 390 ? -0.213 -13.453 -4.789 1 95.44 390 TYR A O 1
ATOM 3035 N N . ARG A 1 391 ? -1.688 -15.102 -4.801 1 93.38 391 ARG A N 1
ATOM 3036 C CA . ARG A 1 391 ? -0.805 -15.984 -4.039 1 93.38 391 ARG A CA 1
ATOM 3037 C C . ARG A 1 391 ? -0.037 -16.922 -4.965 1 93.38 391 ARG A C 1
ATOM 3039 O O . ARG A 1 391 ? 0.58 -17.891 -4.508 1 93.38 391 ARG A O 1
ATOM 3046 N N . THR A 1 392 ? -0.17 -16.688 -6.266 1 96.38 392 THR A N 1
ATOM 3047 C CA . THR A 1 392 ? 0.567 -17.516 -7.215 1 96.38 392 THR A CA 1
ATOM 3048 C C . THR A 1 392 ? 2.068 -17.438 -6.945 1 96.38 392 THR A C 1
ATOM 3050 O O . THR A 1 392 ? 2.621 -16.344 -6.801 1 96.38 392 THR A O 1
ATOM 3053 N N . ASN A 1 393 ? 2.727 -18.578 -6.879 1 94.75 393 ASN A N 1
ATOM 3054 C CA . ASN A 1 393 ? 4.164 -18.656 -6.629 1 94.75 393 ASN A CA 1
ATOM 3055 C C . ASN A 1 393 ? 4.965 -18.484 -7.91 1 94.75 393 ASN A C 1
ATOM 3057 O O . ASN A 1 393 ? 6.055 -17.906 -7.895 1 94.75 393 ASN A O 1
ATOM 3061 N N . ALA A 1 394 ? 4.438 -19.047 -8.953 1 96.12 394 ALA A N 1
ATOM 3062 C CA . ALA A 1 394 ? 5.09 -18.953 -10.258 1 96.12 394 ALA A CA 1
ATOM 3063 C C . ALA A 1 394 ? 4.133 -19.344 -11.375 1 96.12 394 ALA A C 1
ATOM 3065 O O . ALA A 1 394 ? 3.137 -20.031 -11.141 1 96.12 394 ALA A O 1
ATOM 3066 N N . VAL A 1 395 ? 4.441 -18.797 -12.492 1 98.19 395 VAL A N 1
ATOM 3067 C CA . VAL A 1 395 ? 3.76 -19.203 -13.711 1 98.19 395 VAL A CA 1
ATOM 3068 C C . VAL A 1 395 ? 4.785 -19.484 -14.805 1 98.19 395 VAL A C 1
ATOM 3070 O O . VAL A 1 395 ? 5.77 -18.766 -14.953 1 98.19 395 VAL A O 1
ATOM 3073 N N . TYR A 1 396 ? 4.551 -20.531 -15.516 1 97.88 396 TYR A N 1
ATOM 3074 C CA . TYR A 1 396 ? 5.402 -20.703 -16.688 1 97.88 396 TYR A CA 1
ATOM 3075 C C . TYR A 1 396 ? 4.57 -21.047 -17.922 1 97.88 396 TYR A C 1
ATOM 3077 O O . TYR A 1 396 ? 3.486 -21.625 -17.812 1 97.88 396 TYR A O 1
ATOM 3085 N N . VAL A 1 397 ? 5.031 -20.594 -19.031 1 98.75 397 VAL A N 1
ATOM 3086 C CA . VAL A 1 397 ? 4.547 -20.859 -20.375 1 98.75 397 VAL A CA 1
ATOM 3087 C C . VAL A 1 397 ? 5.637 -21.562 -21.188 1 98.75 397 VAL A C 1
ATOM 3089 O O . VAL A 1 397 ? 6.695 -20.984 -21.438 1 98.75 397 VAL A O 1
ATOM 3092 N N . GLN A 1 398 ? 5.324 -22.781 -21.578 1 98.44 398 GLN A N 1
ATOM 3093 C CA . GLN A 1 398 ? 6.281 -23.578 -22.344 1 98.44 398 GLN A CA 1
ATOM 3094 C C . GLN A 1 398 ? 6.012 -23.5 -23.844 1 98.44 398 GLN A C 1
ATOM 3096 O O . GLN A 1 398 ? 4.895 -23.75 -24.281 1 98.44 398 GLN A O 1
ATOM 3101 N N . GLN A 1 399 ? 7.012 -23.094 -24.5 1 98.62 399 GLN A N 1
ATOM 3102 C CA . GLN A 1 399 ? 7.02 -23.062 -25.969 1 98.62 399 GLN A CA 1
ATOM 3103 C C . GLN A 1 399 ? 7.902 -24.172 -26.531 1 98.62 399 GLN A C 1
ATOM 3105 O O . GLN A 1 399 ? 9.117 -23.984 -26.672 1 98.62 399 GLN A O 1
ATOM 3110 N N . LEU A 1 400 ? 7.238 -25.25 -27 1 98.62 400 LEU A N 1
ATOM 3111 C CA . LEU A 1 400 ? 7.969 -26.484 -27.312 1 98.62 400 LEU A CA 1
ATOM 3112 C C . LEU A 1 400 ? 8.047 -26.688 -28.828 1 98.62 400 LEU A C 1
ATOM 3114 O O . LEU A 1 400 ? 7.016 -26.812 -29.484 1 98.62 400 LEU A O 1
ATOM 3118 N N . HIS A 1 401 ? 9.211 -26.781 -29.328 1 96.81 401 HIS A N 1
ATOM 3119 C CA . HIS A 1 401 ? 9.453 -26.938 -30.766 1 96.81 401 HIS A CA 1
ATOM 3120 C C . HIS A 1 401 ? 10.688 -27.797 -31.016 1 96.81 401 HIS A C 1
ATOM 3122 O O . HIS A 1 401 ? 11.602 -27.859 -30.188 1 96.81 401 HIS A O 1
ATOM 3128 N N . HIS A 1 402 ? 10.672 -28.484 -32.156 1 95.94 402 HIS A N 1
ATOM 3129 C CA . HIS A 1 402 ? 11.867 -29.219 -32.562 1 95.94 402 HIS A CA 1
ATOM 3130 C C . HIS A 1 402 ? 12.961 -28.266 -33.031 1 95.94 402 HIS A C 1
ATOM 3132 O O . HIS A 1 402 ? 12.672 -27.188 -33.562 1 95.94 402 HIS A O 1
ATOM 3138 N N . PRO A 1 403 ? 14.188 -28.781 -32.719 1 94.19 403 PRO A N 1
ATOM 3139 C CA . PRO A 1 403 ? 15.227 -28.016 -33.406 1 94.19 403 PRO A CA 1
ATOM 3140 C C . PRO A 1 403 ? 15.078 -28.047 -34.938 1 94.19 403 PRO A C 1
ATOM 3142 O O . PRO A 1 403 ? 14.609 -29.062 -35.5 1 94.19 403 PRO A O 1
ATOM 3145 N N . GLY A 1 404 ? 15.523 -26.953 -35.562 1 89.81 404 GLY A N 1
ATOM 3146 C CA . GLY A 1 404 ? 15.375 -26.797 -37 1 89.81 404 GLY A CA 1
ATOM 3147 C C . GLY A 1 404 ? 14.625 -25.531 -37.375 1 89.81 404 GLY A C 1
ATOM 3148 O O . GLY A 1 404 ? 14.18 -24.781 -36.5 1 89.81 404 GLY A O 1
ATOM 3149 N N . GLU A 1 405 ? 14.539 -25.234 -38.656 1 84.06 405 GLU A N 1
ATOM 3150 C CA . GLU A 1 405 ? 13.82 -24.078 -39.188 1 84.06 405 GLU A CA 1
ATOM 3151 C C . GLU A 1 405 ? 14.195 -22.797 -38.438 1 84.06 405 GLU A C 1
ATOM 3153 O O . GLU A 1 405 ? 13.328 -22.094 -37.938 1 84.06 405 GLU A O 1
ATOM 3158 N N . GLY A 1 406 ? 15.43 -22.641 -38.219 1 87.81 406 GLY A N 1
ATOM 3159 C CA . GLY A 1 406 ? 15.914 -21.406 -37.625 1 87.81 406 GLY A CA 1
ATOM 3160 C C . GLY A 1 406 ? 15.945 -21.453 -36.094 1 87.81 406 GLY A C 1
ATOM 3161 O O . GLY A 1 406 ? 16.141 -20.422 -35.438 1 87.81 406 GLY A O 1
ATOM 3162 N N . ARG A 1 407 ? 15.656 -22.625 -35.531 1 93.38 407 ARG A N 1
ATOM 3163 C CA . ARG A 1 407 ? 15.742 -22.812 -34.094 1 93.38 407 ARG A CA 1
ATOM 3164 C C . ARG A 1 407 ? 16.828 -23.828 -33.75 1 93.38 407 ARG A C 1
ATOM 3166 O O . ARG A 1 407 ? 16.578 -25.047 -33.75 1 93.38 407 ARG A O 1
ATOM 3173 N N . PRO A 1 408 ? 18.016 -23.328 -33.5 1 93.19 408 PRO A N 1
ATOM 3174 C CA . PRO A 1 408 ? 19.094 -24.266 -33.125 1 93.19 408 PRO A CA 1
ATOM 3175 C C . PRO A 1 408 ? 18.75 -25.094 -31.891 1 93.19 408 PRO A C 1
ATOM 3177 O O . PRO A 1 408 ? 17.875 -24.719 -31.109 1 93.19 408 PRO A O 1
ATOM 3180 N N . GLN A 1 409 ? 19.531 -26.141 -31.828 1 90.12 409 GLN A N 1
ATOM 3181 C CA . GLN A 1 409 ? 19.391 -26.984 -30.641 1 90.12 409 GLN A CA 1
ATOM 3182 C C . GLN A 1 409 ? 19.594 -26.188 -29.359 1 90.12 409 GLN A C 1
ATOM 3184 O O . GLN A 1 409 ? 20.484 -25.344 -29.297 1 90.12 409 GLN A O 1
ATOM 3189 N N . GLY A 1 410 ? 18.812 -26.375 -28.406 1 93.44 410 GLY A N 1
ATOM 3190 C CA . GLY A 1 410 ? 18.938 -25.688 -27.141 1 93.44 410 GLY A CA 1
ATOM 3191 C C . GLY A 1 410 ? 18.047 -24.469 -27.031 1 93.44 410 GLY A C 1
ATOM 3192 O O . GLY A 1 410 ? 17.797 -23.969 -25.922 1 93.44 410 GLY A O 1
ATOM 3193 N N . THR A 1 411 ? 17.656 -23.938 -28.203 1 95.31 411 THR A N 1
ATOM 3194 C CA . THR A 1 411 ? 16.797 -22.766 -28.156 1 95.31 411 THR A CA 1
ATOM 3195 C C . THR A 1 411 ? 15.438 -23.078 -28.797 1 95.31 411 THR A C 1
ATOM 3197 O O . THR A 1 411 ? 14.586 -22.188 -28.906 1 95.31 411 THR A O 1
ATOM 3200 N N . ALA A 1 412 ? 15.281 -24.297 -29.203 1 94.62 412 ALA A N 1
ATOM 3201 C CA . ALA A 1 412 ? 14.039 -24.656 -29.891 1 94.62 412 ALA A CA 1
ATOM 3202 C C . ALA A 1 412 ? 12.867 -24.688 -28.922 1 94.62 412 ALA A C 1
ATOM 3204 O O . ALA A 1 412 ? 11.766 -24.219 -29.25 1 94.62 412 ALA A O 1
ATOM 3205 N N . SER A 1 413 ? 13.078 -25.219 -27.734 1 97.75 413 SER A N 1
ATOM 3206 C CA . SER A 1 413 ? 12.086 -25.188 -26.672 1 97.75 413 SER A CA 1
ATOM 3207 C C . SER A 1 413 ? 12.484 -24.203 -25.578 1 97.75 413 SER A C 1
ATOM 3209 O O . SER A 1 413 ? 13.656 -24.141 -25.188 1 97.75 413 SER A O 1
ATOM 3211 N N . VAL A 1 414 ? 11.484 -23.406 -25.141 1 98.31 414 VAL A N 1
ATOM 3212 C CA . VAL A 1 414 ? 11.758 -22.328 -24.203 1 98.31 414 VAL A CA 1
ATOM 3213 C C . VAL A 1 414 ? 10.727 -22.344 -23.078 1 98.31 414 VAL A C 1
ATOM 3215 O O . VAL A 1 414 ? 9.523 -22.484 -23.328 1 98.31 414 VAL A O 1
ATOM 3218 N N . ALA A 1 415 ? 11.219 -22.281 -21.844 1 98.44 415 ALA A N 1
ATOM 3219 C CA . ALA A 1 415 ? 10.359 -22.031 -20.688 1 98.44 415 ALA A CA 1
ATOM 3220 C C . ALA A 1 415 ? 10.312 -20.531 -20.359 1 98.44 415 ALA A C 1
ATOM 3222 O O . ALA A 1 415 ? 11.328 -19.953 -19.984 1 98.44 415 ALA A O 1
ATOM 3223 N N . TRP A 1 416 ? 9.195 -19.922 -20.562 1 98.69 416 TRP A N 1
ATOM 3224 C CA . TRP A 1 416 ? 8.953 -18.562 -20.062 1 98.69 416 TRP A CA 1
ATOM 3225 C C . TRP A 1 416 ? 8.469 -18.594 -18.625 1 98.69 416 TRP A C 1
ATOM 3227 O O . TRP A 1 416 ? 7.395 -19.109 -18.328 1 98.69 416 TRP A O 1
ATOM 3237 N N . TYR A 1 417 ? 9.25 -17.984 -17.734 1 98.44 417 TYR A N 1
ATOM 3238 C CA . TYR A 1 417 ? 9.008 -18.156 -16.297 1 98.44 417 TYR A CA 1
ATOM 3239 C C . TYR A 1 417 ? 8.734 -16.828 -15.625 1 98.44 417 TYR A C 1
ATOM 3241 O O . TYR A 1 417 ? 9.516 -15.875 -15.758 1 98.44 417 TYR A O 1
ATOM 3249 N N . ALA A 1 418 ? 7.613 -16.719 -14.969 1 98.44 418 ALA A N 1
ATOM 3250 C CA . ALA A 1 418 ? 7.27 -15.602 -14.102 1 98.44 418 ALA A CA 1
ATOM 3251 C C . ALA A 1 418 ? 7.348 -16 -12.633 1 98.44 418 ALA A C 1
ATOM 3253 O O . ALA A 1 418 ? 6.629 -16.906 -12.188 1 98.44 418 ALA A O 1
ATOM 3254 N N . ALA A 1 419 ? 8.219 -15.297 -11.867 1 96.81 419 ALA A N 1
ATOM 3255 C CA . ALA A 1 419 ? 8.516 -15.664 -10.484 1 96.81 419 ALA A CA 1
ATOM 3256 C C . ALA A 1 419 ? 7.543 -14.984 -9.516 1 96.81 419 ALA A C 1
ATOM 3258 O O . ALA A 1 419 ? 7.961 -14.273 -8.609 1 96.81 419 ALA A O 1
ATOM 3259 N N . GLY A 1 420 ? 6.277 -15.234 -9.625 1 96.81 420 GLY A N 1
ATOM 3260 C CA . GLY A 1 420 ? 5.25 -14.664 -8.766 1 96.81 420 GLY A CA 1
ATOM 3261 C C . GLY A 1 420 ? 3.924 -14.469 -9.477 1 96.81 420 GLY A C 1
ATOM 3262 O O . GLY A 1 420 ? 3.715 -15 -10.57 1 96.81 420 GLY A O 1
ATOM 3263 N N . PRO A 1 421 ? 2.98 -13.719 -8.859 1 97.5 421 PRO A N 1
ATOM 3264 C CA . PRO A 1 421 ? 1.686 -13.469 -9.5 1 97.5 421 PRO A CA 1
ATOM 3265 C C . PRO A 1 421 ? 1.818 -12.758 -10.844 1 97.5 421 PRO A C 1
ATOM 3267 O O . PRO A 1 421 ? 2.434 -11.695 -10.93 1 97.5 421 PRO A O 1
ATOM 3270 N N . PRO A 1 422 ? 1.19 -13.289 -11.797 1 97.5 422 PRO A N 1
ATOM 3271 C CA . PRO A 1 422 ? 1.479 -12.867 -13.172 1 97.5 422 PRO A CA 1
ATOM 3272 C C . PRO A 1 422 ? 1.083 -11.414 -13.438 1 97.5 422 PRO A C 1
ATOM 3274 O O . PRO A 1 422 ? 1.744 -10.727 -14.219 1 97.5 422 PRO A O 1
ATOM 3277 N N . PRO A 1 423 ? 0.041 -10.859 -12.797 1 98.31 423 PRO A N 1
ATOM 3278 C CA . PRO A 1 423 ? -0.248 -9.445 -13.039 1 98.31 423 PRO A CA 1
ATOM 3279 C C . PRO A 1 423 ? 0.902 -8.531 -12.633 1 98.31 423 PRO A C 1
ATOM 3281 O O . PRO A 1 423 ? 0.954 -7.371 -13.055 1 98.31 423 PRO A O 1
ATOM 3284 N N . TYR A 1 424 ? 1.837 -9.031 -11.867 1 98.69 424 TYR A N 1
ATOM 3285 C CA . TYR A 1 424 ? 2.877 -8.172 -11.312 1 98.69 424 TYR A CA 1
ATOM 3286 C C . TYR A 1 424 ? 4.262 -8.648 -11.734 1 98.69 424 TYR A C 1
ATOM 3288 O O . TYR A 1 424 ? 5.273 -8.055 -11.352 1 98.69 424 TYR A O 1
ATOM 3296 N N . ALA A 1 425 ? 4.359 -9.758 -12.484 1 98.56 425 ALA A N 1
ATOM 3297 C CA . ALA A 1 425 ? 5.629 -10.367 -12.867 1 98.56 425 ALA A CA 1
ATOM 3298 C C . ALA A 1 425 ? 5.84 -10.297 -14.375 1 98.56 425 ALA A C 1
ATOM 3300 O O . ALA A 1 425 ? 4.879 -10.18 -15.141 1 98.56 425 ALA A O 1
ATOM 3301 N N . ALA A 1 426 ? 7.043 -10.258 -14.758 1 98.69 426 ALA A N 1
ATOM 3302 C CA . ALA A 1 426 ? 7.383 -10.453 -16.156 1 98.69 426 ALA A CA 1
ATOM 3303 C C . ALA A 1 426 ? 7.926 -11.859 -16.406 1 98.69 426 ALA A C 1
ATOM 3305 O O . ALA A 1 426 ? 8.531 -12.461 -15.516 1 98.69 426 ALA A O 1
ATOM 3306 N N . PHE A 1 427 ? 7.688 -12.297 -17.609 1 98.81 427 PHE A N 1
ATOM 3307 C CA . PHE A 1 427 ? 8.211 -13.594 -18 1 98.81 427 PHE A CA 1
ATOM 3308 C C . PHE A 1 427 ? 9.625 -13.469 -18.547 1 98.81 427 PHE A C 1
ATOM 3310 O O . PHE A 1 427 ? 9.883 -12.641 -19.422 1 98.81 427 PHE A O 1
ATOM 3317 N N . VAL A 1 428 ? 10.531 -14.328 -18.016 1 98.62 428 VAL A N 1
ATOM 3318 C CA . VAL A 1 428 ? 11.875 -14.422 -18.562 1 98.62 428 VAL A CA 1
ATOM 3319 C C . VAL A 1 428 ? 12.055 -15.766 -19.266 1 98.62 428 VAL A C 1
ATOM 3321 O O . VAL A 1 428 ? 11.562 -16.797 -18.797 1 98.62 428 VAL A O 1
ATOM 3324 N N . PRO A 1 429 ? 12.719 -15.75 -20.406 1 98.62 429 PRO A N 1
ATOM 3325 C CA . PRO A 1 429 ? 12.891 -17 -21.172 1 98.62 429 PRO A CA 1
ATOM 3326 C C . PRO A 1 429 ? 14.07 -17.828 -20.672 1 98.62 429 PRO A C 1
ATOM 3328 O O . PRO A 1 429 ? 15.141 -17.281 -20.406 1 98.62 429 PRO A O 1
ATOM 3331 N N . ILE A 1 430 ? 13.875 -19.109 -20.562 1 98.44 430 ILE A N 1
ATOM 3332 C CA . ILE A 1 430 ? 14.914 -20.078 -20.266 1 98.44 430 ILE A CA 1
ATOM 3333 C C . ILE A 1 430 ? 14.898 -21.188 -21.312 1 98.44 430 ILE A C 1
ATOM 3335 O O . ILE A 1 430 ? 14.188 -22.188 -21.156 1 98.44 430 ILE A O 1
ATOM 3339 N N . PRO A 1 431 ? 15.742 -21.078 -22.281 1 97.88 431 PRO A N 1
ATOM 3340 C CA . PRO A 1 431 ? 15.805 -22.125 -23.297 1 97.88 431 PRO A CA 1
ATOM 3341 C C . PRO A 1 431 ? 16.25 -23.469 -22.734 1 97.88 431 PRO A C 1
ATOM 3343 O O . PRO A 1 431 ? 16.984 -23.516 -21.734 1 97.88 431 PRO A O 1
ATOM 3346 N N . SER A 1 432 ? 15.867 -24.516 -23.438 1 96.81 432 SER A N 1
ATOM 3347 C CA . SER A 1 432 ? 16.125 -25.875 -22.984 1 96.81 432 SER A CA 1
ATOM 3348 C C . SER A 1 432 ? 17.625 -26.156 -22.906 1 96.81 432 SER A C 1
ATOM 3350 O O . SER A 1 432 ? 18.062 -27.062 -22.203 1 96.81 432 SER A O 1
ATOM 3352 N N . GLY A 1 433 ? 18.422 -25.359 -23.578 1 96.88 433 GLY A N 1
ATOM 3353 C CA . GLY A 1 433 ? 19.875 -25.547 -23.578 1 96.88 433 GLY A CA 1
ATOM 3354 C C . GLY A 1 433 ? 20.562 -24.922 -22.375 1 96.88 433 GLY A C 1
ATOM 3355 O O . GLY A 1 433 ? 21.734 -25.188 -22.125 1 96.88 433 GLY A O 1
ATOM 3356 N N . VAL A 1 434 ? 19.859 -24.047 -21.672 1 97.94 434 VAL A N 1
ATOM 3357 C CA . VAL A 1 434 ? 20.391 -23.516 -20.422 1 97.94 434 VAL A CA 1
ATOM 3358 C C . VAL A 1 434 ? 20.5 -24.641 -19.391 1 97.94 434 VAL A C 1
ATOM 3360 O O . VAL A 1 434 ? 19.516 -25.297 -19.078 1 97.94 434 VAL A O 1
ATOM 3363 N N . ASN A 1 435 ? 21.734 -24.875 -18.906 1 98 435 ASN A N 1
ATOM 3364 C CA . ASN A 1 435 ? 21.938 -26.031 -18.047 1 98 435 ASN A CA 1
ATOM 3365 C C . ASN A 1 435 ? 22.516 -25.625 -16.688 1 98 435 ASN A C 1
ATOM 3367 O O . ASN A 1 435 ? 23.406 -26.312 -16.156 1 98 435 ASN A O 1
ATOM 3371 N N . GLU A 1 436 ? 22.062 -24.547 -16.156 1 97.88 436 GLU A N 1
ATOM 3372 C CA . GLU A 1 436 ? 22.328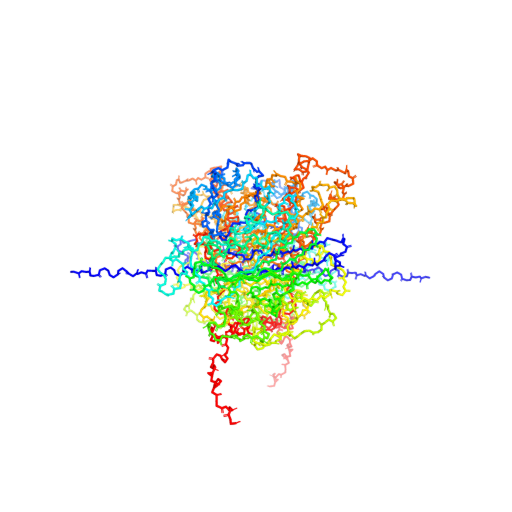 -24.094 -14.805 1 97.88 436 GLU A CA 1
ATOM 3373 C C . GLU A 1 436 ? 21.156 -23.297 -14.25 1 97.88 436 GLU A C 1
ATOM 3375 O O . GLU A 1 436 ? 20.266 -22.875 -15 1 97.88 436 GLU A O 1
ATOM 3380 N N . THR A 1 437 ? 21.188 -23.141 -12.984 1 98.25 437 THR A N 1
ATOM 3381 C CA . THR A 1 437 ? 20.156 -22.344 -12.336 1 98.25 437 THR A CA 1
ATOM 3382 C C . THR A 1 437 ? 20.344 -20.859 -12.641 1 98.25 437 THR A C 1
ATOM 3384 O O . THR A 1 437 ? 21.453 -20.344 -12.562 1 98.25 437 THR A O 1
ATOM 3387 N N . ILE A 1 438 ? 19.281 -20.219 -13.078 1 98.31 438 ILE A N 1
ATOM 3388 C CA . ILE A 1 438 ? 19.297 -18.766 -13.195 1 98.31 438 ILE A CA 1
ATOM 3389 C C . ILE A 1 438 ? 19.312 -18.141 -11.805 1 98.31 438 ILE A C 1
ATOM 3391 O O . ILE A 1 438 ? 18.375 -18.344 -11.016 1 98.31 438 ILE A O 1
ATOM 3395 N N . HIS A 1 439 ? 20.266 -17.312 -11.516 1 97.75 439 HIS A N 1
ATOM 3396 C CA . HIS A 1 439 ? 20.5 -16.797 -10.164 1 97.75 439 HIS A CA 1
ATOM 3397 C C . HIS A 1 439 ? 19.312 -15.977 -9.68 1 97.75 439 HIS A C 1
ATOM 3399 O O . HIS A 1 439 ? 18.906 -16.078 -8.516 1 97.75 439 HIS A O 1
ATOM 3405 N N . ALA A 1 440 ? 18.719 -15.219 -10.531 1 98.19 440 ALA A N 1
ATOM 3406 C CA . ALA A 1 440 ? 17.594 -14.359 -10.172 1 98.19 440 ALA A CA 1
ATOM 3407 C C . ALA A 1 440 ? 16.406 -15.18 -9.672 1 98.19 440 ALA A C 1
ATOM 3409 O O . ALA A 1 440 ? 15.523 -14.648 -9 1 98.19 440 ALA A O 1
ATOM 3410 N N . LEU A 1 441 ? 16.391 -16.484 -10 1 98.06 441 LEU A N 1
ATOM 3411 C CA . LEU A 1 441 ? 15.25 -17.344 -9.703 1 98.06 441 LEU A CA 1
ATOM 3412 C C . LEU A 1 441 ? 15.609 -18.375 -8.648 1 98.06 441 LEU A C 1
ATOM 3414 O O . LEU A 1 441 ? 14.797 -19.266 -8.328 1 98.06 441 LEU A O 1
ATOM 3418 N N . GLN A 1 442 ? 16.766 -18.297 -8.062 1 96.62 442 GLN A N 1
ATOM 3419 C CA . GLN A 1 442 ? 17.344 -19.328 -7.223 1 96.62 442 GLN A CA 1
ATOM 3420 C C . GLN A 1 442 ? 16.891 -19.203 -5.773 1 96.62 442 GLN A C 1
ATOM 3422 O O . GLN A 1 442 ? 16.828 -20.188 -5.043 1 96.62 442 GLN A O 1
ATOM 3427 N N . PHE A 1 443 ? 16.562 -17.984 -5.371 1 93.94 443 PHE A N 1
ATOM 3428 C CA . PHE A 1 443 ? 16.281 -17.719 -3.967 1 93.94 443 PHE A CA 1
ATOM 3429 C C . PHE A 1 443 ? 14.844 -17.234 -3.785 1 93.94 443 PHE A C 1
ATOM 3431 O O . PHE A 1 443 ? 14.375 -16.375 -4.535 1 93.94 443 PHE A O 1
ATOM 3438 N N . ALA A 1 444 ? 14.172 -17.859 -2.754 1 94.81 444 ALA A N 1
ATOM 3439 C CA . ALA A 1 444 ? 12.781 -17.484 -2.502 1 94.81 444 ALA A CA 1
ATOM 3440 C C . ALA A 1 444 ? 12.336 -17.938 -1.117 1 94.81 444 ALA A C 1
ATOM 3442 O O . ALA A 1 444 ? 11.219 -18.438 -0.952 1 94.81 444 ALA A O 1
ATOM 3443 N N . ASN A 1 445 ? 13.242 -17.875 -0.111 1 95.06 445 ASN A N 1
ATOM 3444 C CA . ASN A 1 445 ? 12.836 -18.156 1.262 1 95.06 445 ASN A CA 1
ATOM 3445 C C . ASN A 1 445 ? 11.719 -17.234 1.726 1 95.06 445 ASN A C 1
ATOM 3447 O O . ASN A 1 445 ? 11.914 -16.016 1.809 1 95.06 445 ASN A O 1
ATOM 3451 N N . PRO A 1 446 ? 10.562 -17.781 2.033 1 93.12 446 PRO A N 1
ATOM 3452 C CA . PRO A 1 446 ? 9.43 -16.906 2.373 1 93.12 446 PRO A CA 1
ATOM 3453 C C . PRO A 1 446 ? 9.625 -16.203 3.709 1 93.12 446 PRO A C 1
ATOM 3455 O O . PRO A 1 446 ? 8.875 -15.266 4.023 1 93.12 446 PRO A O 1
ATOM 3458 N N . LYS A 1 447 ? 10.586 -16.562 4.516 1 93.06 447 LYS A N 1
ATOM 3459 C CA . LYS A 1 447 ? 10.773 -16 5.848 1 93.06 447 LYS A CA 1
ATOM 3460 C C . LYS A 1 447 ? 11.969 -15.062 5.883 1 93.06 447 LYS A C 1
ATOM 3462 O O . LYS A 1 447 ? 12.352 -14.57 6.949 1 93.06 447 LYS A O 1
ATOM 3467 N N . GLN A 1 448 ? 12.531 -14.82 4.695 1 93.31 448 GLN A N 1
ATOM 3468 C CA . GLN A 1 448 ? 13.695 -13.945 4.609 1 93.31 448 GLN A CA 1
ATOM 3469 C C . GLN A 1 448 ? 13.688 -13.141 3.312 1 93.31 448 GLN A C 1
ATOM 3471 O O . GLN A 1 448 ? 13.859 -13.703 2.229 1 93.31 448 GLN A O 1
ATOM 3476 N N . PHE A 1 449 ? 13.617 -11.859 3.488 1 94.12 449 PHE A N 1
ATOM 3477 C CA . PHE A 1 449 ? 13.641 -11.016 2.299 1 94.12 449 PHE A CA 1
ATOM 3478 C C . PHE A 1 449 ? 15.039 -10.977 1.692 1 94.12 449 PHE A C 1
ATOM 3480 O O . PHE A 1 449 ? 16.016 -10.68 2.387 1 94.12 449 PHE A O 1
ATOM 3487 N N . GLU A 1 450 ? 15.094 -11.234 0.425 1 92.25 450 GLU A N 1
ATOM 3488 C CA . GLU A 1 450 ? 16.328 -11.117 -0.344 1 92.25 450 GLU A CA 1
ATOM 3489 C C . GLU A 1 450 ? 16.141 -10.195 -1.547 1 92.25 450 GLU A C 1
ATOM 3491 O O . GLU A 1 450 ? 15.32 -10.469 -2.426 1 92.25 450 GLU A O 1
ATOM 3496 N N . ASN A 1 451 ? 16.953 -9.18 -1.651 1 94.19 451 ASN A N 1
ATOM 3497 C CA . ASN A 1 451 ? 16.797 -8.172 -2.699 1 94.19 451 ASN A CA 1
ATOM 3498 C C . ASN A 1 451 ? 17.359 -8.664 -4.035 1 94.19 451 ASN A C 1
ATOM 3500 O O . ASN A 1 451 ? 17.359 -7.926 -5.02 1 94.19 451 ASN A O 1
ATOM 3504 N N . TYR A 1 452 ? 17.828 -9.961 -4.121 1 95.81 452 TYR A N 1
ATOM 3505 C CA . TYR A 1 452 ? 18.281 -10.578 -5.363 1 95.81 452 TYR A CA 1
ATOM 3506 C C . TYR A 1 452 ? 17.359 -11.719 -5.77 1 95.81 452 TYR A C 1
ATOM 3508 O O . TYR A 1 452 ? 17.672 -12.5 -6.664 1 95.81 452 TYR A O 1
ATOM 3516 N N . SER A 1 453 ? 16.266 -11.859 -5.043 1 97.12 453 SER A N 1
ATOM 3517 C CA . SER A 1 453 ? 15.203 -12.797 -5.387 1 97.12 453 SER A CA 1
ATOM 3518 C C . SER A 1 453 ? 14.141 -12.141 -6.254 1 97.12 453 SER A C 1
ATOM 3520 O O . SER A 1 453 ? 13.422 -11.242 -5.797 1 97.12 453 SER A O 1
ATOM 3522 N N . MET A 1 454 ? 13.938 -12.672 -7.441 1 98.31 454 MET A N 1
ATOM 3523 C CA . MET A 1 454 ? 12.898 -12.133 -8.312 1 98.31 454 MET A CA 1
ATOM 3524 C C . MET A 1 454 ? 11.516 -12.312 -7.684 1 98.31 454 MET A C 1
ATOM 3526 O O . MET A 1 454 ? 10.672 -11.422 -7.789 1 98.31 454 MET A O 1
ATOM 3530 N N . ASN A 1 455 ? 11.328 -13.414 -7.016 1 97.31 455 ASN A N 1
ATOM 3531 C CA . ASN A 1 455 ? 10.047 -13.664 -6.371 1 97.31 455 ASN A CA 1
ATOM 3532 C C . ASN A 1 455 ? 9.719 -12.586 -5.34 1 97.31 455 ASN A C 1
ATOM 3534 O O . ASN A 1 455 ? 8.617 -12.031 -5.34 1 97.31 455 ASN A O 1
ATOM 3538 N N . TRP A 1 456 ? 10.672 -12.219 -4.516 1 97.06 456 TRP A N 1
ATOM 3539 C CA . TRP A 1 456 ? 10.461 -11.203 -3.488 1 97.06 456 TRP A CA 1
ATOM 3540 C C . TRP A 1 456 ? 10.203 -9.836 -4.117 1 97.06 456 TRP A C 1
ATOM 3542 O O . TRP A 1 456 ? 9.359 -9.07 -3.645 1 97.06 456 TRP A O 1
ATOM 3552 N N . LEU A 1 457 ? 10.969 -9.562 -5.137 1 98.31 457 LEU A N 1
ATOM 3553 C CA . LEU A 1 457 ? 10.812 -8.25 -5.758 1 98.31 457 LEU A CA 1
ATOM 3554 C C . LEU A 1 457 ? 9.445 -8.125 -6.414 1 98.31 457 LEU A C 1
ATOM 3556 O O . LEU A 1 457 ? 8.828 -7.059 -6.367 1 98.31 457 LEU A O 1
ATOM 3560 N N . VAL A 1 458 ? 8.93 -9.203 -6.984 1 98.19 458 VAL A N 1
ATOM 3561 C CA . VAL A 1 458 ? 7.594 -9.211 -7.57 1 98.19 458 VAL A CA 1
ATOM 3562 C C . VAL A 1 458 ? 6.547 -9.039 -6.473 1 98.19 458 VAL A C 1
ATOM 3564 O O . VAL A 1 458 ? 5.59 -8.273 -6.633 1 98.19 458 VAL A O 1
ATOM 3567 N N . ARG A 1 459 ? 6.711 -9.688 -5.414 1 96.69 459 ARG A N 1
ATOM 3568 C CA . ARG A 1 459 ? 5.773 -9.586 -4.301 1 96.69 459 ARG A CA 1
ATOM 3569 C C . ARG A 1 459 ? 5.742 -8.164 -3.738 1 96.69 459 ARG A C 1
ATOM 3571 O O . ARG A 1 459 ? 4.684 -7.664 -3.355 1 96.69 459 ARG A O 1
ATOM 3578 N N . ARG A 1 460 ? 6.887 -7.527 -3.717 1 97.19 460 ARG A N 1
ATOM 3579 C CA . ARG A 1 460 ? 6.945 -6.145 -3.256 1 97.19 460 ARG A CA 1
ATOM 3580 C C . ARG A 1 460 ? 6.152 -5.223 -4.18 1 97.19 460 ARG A C 1
ATOM 3582 O O . ARG A 1 460 ? 5.453 -4.32 -3.719 1 97.19 460 ARG A O 1
ATOM 3589 N N . VAL A 1 461 ? 6.367 -5.434 -5.398 1 98.56 461 VAL A N 1
ATOM 3590 C CA . VAL A 1 461 ? 5.641 -4.633 -6.379 1 98.56 461 VAL A CA 1
ATOM 3591 C C . VAL A 1 461 ? 4.141 -4.875 -6.234 1 98.56 461 VAL A C 1
ATOM 3593 O O . VAL A 1 461 ? 3.348 -3.93 -6.262 1 98.56 461 VAL A O 1
ATOM 3596 N N . MET A 1 462 ? 3.744 -6.129 -6.039 1 98.12 462 MET A N 1
ATOM 3597 C CA . MET A 1 462 ? 2.34 -6.473 -5.832 1 98.12 462 MET A CA 1
ATOM 3598 C C . MET A 1 462 ? 1.778 -5.75 -4.613 1 98.12 462 MET A C 1
ATOM 3600 O O . MET A 1 462 ? 0.717 -5.125 -4.688 1 98.12 462 MET A O 1
ATOM 3604 N N . ASP A 1 463 ? 2.475 -5.809 -3.539 1 97.94 463 ASP A N 1
ATOM 3605 C CA . ASP A 1 463 ? 2.018 -5.195 -2.295 1 97.94 463 ASP A CA 1
ATOM 3606 C C . ASP A 1 463 ? 1.852 -3.686 -2.457 1 97.94 463 ASP A C 1
ATOM 3608 O O . ASP A 1 463 ? 0.822 -3.123 -2.076 1 97.94 463 ASP A O 1
ATOM 3612 N N . VAL A 1 464 ? 2.807 -3.061 -3.082 1 98.38 464 VAL A N 1
ATOM 3613 C CA . VAL A 1 464 ? 2.789 -1.607 -3.215 1 98.38 464 VAL A CA 1
ATOM 3614 C C . VAL A 1 464 ? 1.675 -1.189 -4.172 1 98.38 464 VAL A C 1
ATOM 3616 O O . VAL A 1 464 ? 1.042 -0.148 -3.98 1 98.38 464 VAL A O 1
ATOM 3619 N N . CYS A 1 465 ? 1.355 -2.02 -5.117 1 98.56 465 CYS A N 1
ATOM 3620 C CA . CYS A 1 465 ? 0.3 -1.701 -6.074 1 98.56 465 CYS A CA 1
ATOM 3621 C C . CYS A 1 465 ? -1.058 -1.634 -5.383 1 98.56 465 CYS A C 1
ATOM 3623 O O . CYS A 1 465 ? -1.997 -1.036 -5.91 1 98.56 465 CYS A O 1
ATOM 3625 N N . GLN A 1 466 ? -1.165 -2.262 -4.191 1 98.31 466 GLN A N 1
ATOM 3626 C CA . GLN A 1 466 ? -2.445 -2.262 -3.492 1 98.31 466 GLN A CA 1
ATOM 3627 C C . GLN A 1 466 ? -2.793 -0.865 -2.982 1 98.31 466 GLN A C 1
ATOM 3629 O O . GLN A 1 466 ? -3.938 -0.601 -2.611 1 98.31 466 GLN A O 1
ATOM 3634 N N . ILE A 1 467 ? -1.791 0.052 -2.973 1 98.31 467 ILE A N 1
ATOM 3635 C CA . ILE A 1 467 ? -1.996 1.415 -2.494 1 98.31 467 ILE A CA 1
ATOM 3636 C C . ILE A 1 467 ? -2.906 2.17 -3.463 1 98.31 467 ILE A C 1
ATOM 3638 O O . ILE A 1 467 ? -3.82 2.879 -3.039 1 98.31 467 ILE A O 1
ATOM 3642 N N . ARG A 1 468 ? -2.674 2.027 -4.691 1 98 468 ARG A N 1
ATOM 3643 C CA . ARG A 1 468 ? -3.367 2.713 -5.777 1 98 468 ARG A CA 1
ATOM 3644 C C . ARG A 1 468 ? -3.324 1.89 -7.059 1 98 468 ARG A C 1
ATOM 3646 O O . ARG A 1 468 ? -2.734 2.312 -8.055 1 98 468 ARG A O 1
ATOM 3653 N N . PHE A 1 469 ? -4.055 0.78 -6.977 1 98.56 469 PHE A N 1
ATOM 3654 C CA . PHE A 1 469 ? -3.941 -0.246 -8.008 1 98.56 469 PHE A CA 1
ATOM 3655 C C . PHE A 1 469 ? -4.238 0.335 -9.383 1 98.56 469 PHE A C 1
ATOM 3657 O O . PHE A 1 469 ? -3.494 0.096 -10.336 1 98.56 469 PHE A O 1
ATOM 3664 N N . ASP A 1 470 ? -5.254 1.093 -9.562 1 97.62 470 ASP A N 1
ATOM 3665 C CA . ASP A 1 470 ? -5.77 1.557 -10.844 1 97.62 470 ASP A CA 1
ATOM 3666 C C . ASP A 1 470 ? -4.715 2.359 -11.602 1 97.62 470 ASP A C 1
ATOM 3668 O O . ASP A 1 470 ? -4.668 2.326 -12.836 1 97.62 470 ASP A O 1
ATOM 3672 N N . VAL A 1 471 ? -3.801 2.996 -10.812 1 97.44 471 VAL A N 1
ATOM 3673 C CA . VAL A 1 471 ? -2.807 3.842 -11.469 1 97.44 471 VAL A CA 1
ATOM 3674 C C . VAL A 1 471 ? -1.457 3.125 -11.492 1 97.44 471 VAL A C 1
ATOM 3676 O O . VAL A 1 471 ? -0.777 3.104 -12.516 1 97.44 471 VAL A O 1
ATOM 3679 N N . MET A 1 472 ? -1.049 2.475 -10.43 1 98.44 472 MET A N 1
ATOM 3680 C CA . MET A 1 472 ? 0.279 1.885 -10.297 1 98.44 472 MET A CA 1
ATOM 3681 C C . MET A 1 472 ? 0.431 0.667 -11.203 1 98.44 472 MET A C 1
ATOM 3683 O O . MET A 1 472 ? 1.503 0.437 -11.766 1 98.44 472 MET A O 1
ATOM 3687 N N . HIS A 1 473 ? -0.634 -0.112 -11.367 1 98.56 473 HIS A N 1
ATOM 3688 C CA . HIS A 1 473 ? -0.556 -1.325 -12.172 1 98.56 473 HIS A CA 1
ATOM 3689 C C . HIS A 1 473 ? -0.275 -0.998 -13.633 1 98.56 473 HIS A C 1
ATOM 3691 O O . HIS A 1 473 ? 0.319 -1.805 -14.352 1 98.56 473 HIS A O 1
ATOM 3697 N N . LYS A 1 474 ? -0.662 0.204 -14.102 1 98.19 474 LYS A N 1
ATOM 3698 C CA . LYS A 1 474 ? -0.35 0.614 -15.461 1 98.19 474 LYS A CA 1
ATOM 3699 C C . LYS A 1 474 ? 1.158 0.67 -15.688 1 98.19 474 LYS A C 1
ATOM 3701 O O . LYS A 1 474 ? 1.649 0.256 -16.734 1 98.19 474 LYS A O 1
ATOM 3706 N N . ASP A 1 475 ? 1.847 1.191 -14.703 1 98.38 475 ASP A N 1
ATOM 3707 C CA . ASP A 1 475 ? 3.303 1.249 -14.797 1 98.38 475 ASP A CA 1
ATOM 3708 C C . ASP A 1 475 ? 3.908 -0.152 -14.789 1 98.38 475 ASP A C 1
ATOM 3710 O O . ASP A 1 475 ? 4.902 -0.411 -15.469 1 98.38 475 ASP A O 1
ATOM 3714 N N . VAL A 1 476 ? 3.346 -1.054 -14.008 1 98.75 476 VAL A N 1
ATOM 3715 C CA . VAL A 1 476 ? 3.812 -2.436 -13.969 1 98.75 476 VAL A CA 1
ATOM 3716 C C . VAL A 1 476 ? 3.592 -3.094 -15.328 1 98.75 476 VAL A C 1
ATOM 3718 O O . VAL A 1 476 ? 4.488 -3.76 -15.859 1 98.75 476 VAL A O 1
ATOM 3721 N N . ASN A 1 477 ? 2.41 -2.889 -15.891 1 98.5 477 ASN A N 1
ATOM 3722 C CA . ASN A 1 477 ? 2.105 -3.426 -17.219 1 98.5 477 ASN A CA 1
ATOM 3723 C C . ASN A 1 477 ? 3.1 -2.936 -18.266 1 98.5 477 ASN A C 1
ATOM 3725 O O . ASN A 1 477 ? 3.535 -3.705 -19.125 1 98.5 477 ASN A O 1
ATOM 3729 N N . ASN A 1 478 ? 3.424 -1.658 -18.188 1 98.56 478 ASN A N 1
ATOM 3730 C CA . ASN A 1 478 ? 4.406 -1.105 -19.109 1 98.56 478 ASN A CA 1
ATOM 3731 C C . ASN A 1 478 ? 5.762 -1.783 -18.969 1 98.56 478 ASN A C 1
ATOM 3733 O O . ASN A 1 478 ? 6.418 -2.1 -19.953 1 98.56 478 ASN A O 1
ATOM 3737 N N . ALA A 1 479 ? 6.168 -1.98 -17.766 1 98.75 479 ALA A N 1
ATOM 3738 C CA . ALA A 1 479 ? 7.438 -2.65 -17.5 1 98.75 479 ALA A CA 1
ATOM 3739 C C . ALA A 1 479 ? 7.41 -4.09 -18.016 1 98.75 479 ALA A C 1
ATOM 3741 O O . ALA A 1 479 ? 8.406 -4.582 -18.562 1 98.75 479 ALA A O 1
ATOM 3742 N N . GLN A 1 480 ? 6.262 -4.777 -17.828 1 98.69 480 GLN A N 1
ATOM 3743 C CA . GLN A 1 480 ? 6.086 -6.141 -18.312 1 98.69 480 GLN A CA 1
ATOM 3744 C C . GLN A 1 480 ? 6.246 -6.207 -19.828 1 98.69 480 GLN A C 1
ATOM 3746 O O . GLN A 1 480 ? 6.996 -7.035 -20.344 1 98.69 480 GLN A O 1
ATOM 3751 N N . GLN A 1 481 ? 5.57 -5.34 -20.5 1 98.5 481 GLN A N 1
ATOM 3752 C CA . GLN A 1 481 ? 5.613 -5.32 -21.969 1 98.5 481 GLN A CA 1
ATOM 3753 C C . GLN A 1 481 ? 7.031 -5.082 -22.469 1 98.5 481 GLN A C 1
ATOM 3755 O O . GLN A 1 481 ? 7.488 -5.754 -23.391 1 98.5 481 GLN A O 1
ATOM 3760 N N . ALA A 1 482 ? 7.691 -4.141 -21.797 1 98.69 482 ALA A N 1
ATOM 3761 C CA . ALA A 1 482 ? 9.062 -3.844 -22.203 1 98.69 482 ALA A CA 1
ATOM 3762 C C . ALA A 1 482 ? 9.977 -5.047 -21.969 1 98.69 482 ALA A C 1
ATOM 3764 O O . ALA A 1 482 ? 10.75 -5.426 -22.844 1 98.69 482 ALA A O 1
ATOM 3765 N N . ALA A 1 483 ? 9.891 -5.637 -20.844 1 98.75 483 ALA A N 1
ATOM 3766 C CA . ALA A 1 483 ? 10.75 -6.77 -20.484 1 98.75 483 ALA A CA 1
ATOM 3767 C C . ALA A 1 483 ? 10.5 -7.953 -21.406 1 98.75 483 ALA A C 1
ATOM 3769 O O . ALA A 1 483 ? 11.445 -8.609 -21.859 1 98.75 483 ALA A O 1
ATOM 3770 N N . GLU A 1 484 ? 9.281 -8.242 -21.703 1 98.75 484 GLU A N 1
ATOM 3771 C CA . GLU A 1 484 ? 8.922 -9.406 -22.5 1 98.75 484 GLU A CA 1
ATOM 3772 C C . GLU A 1 484 ? 9.227 -9.18 -23.984 1 98.75 484 GLU A C 1
ATOM 3774 O O . GLU A 1 484 ? 9.633 -10.109 -24.688 1 98.75 484 GLU A O 1
ATOM 3779 N N . SER A 1 485 ? 9.07 -7.953 -24.422 1 98.5 485 SER A N 1
ATOM 3780 C CA . SER A 1 485 ? 9.492 -7.613 -25.766 1 98.5 485 SER A CA 1
ATOM 3781 C C . SER A 1 485 ? 11.008 -7.77 -25.938 1 98.5 485 SER A C 1
ATOM 3783 O O . SER A 1 485 ? 11.477 -8.312 -26.938 1 98.5 485 SER A O 1
ATOM 3785 N N . ASP A 1 486 ? 11.734 -7.258 -24.953 1 98.62 486 ASP A N 1
ATOM 3786 C CA . ASP A 1 486 ? 13.188 -7.41 -24.953 1 98.62 486 ASP A CA 1
ATOM 3787 C C . ASP A 1 486 ? 13.586 -8.883 -24.969 1 98.62 486 ASP A C 1
ATOM 3789 O O . ASP A 1 486 ? 14.555 -9.266 -25.625 1 98.62 486 ASP A O 1
ATOM 3793 N N . ALA A 1 487 ? 12.875 -9.664 -24.281 1 98.75 487 ALA A N 1
ATOM 3794 C CA . ALA A 1 487 ? 13.141 -11.102 -24.219 1 98.75 487 ALA A CA 1
ATOM 3795 C C . ALA A 1 487 ? 12.945 -11.75 -25.594 1 98.75 487 ALA A C 1
ATOM 3797 O O . ALA A 1 487 ? 13.758 -12.57 -26.016 1 98.75 487 ALA A O 1
ATOM 3798 N N . ASP A 1 488 ? 11.883 -11.43 -26.266 1 98.38 488 ASP A N 1
ATOM 3799 C CA . ASP A 1 488 ? 11.633 -11.938 -27.609 1 98.38 488 ASP A CA 1
ATOM 3800 C C . ASP A 1 488 ? 12.773 -11.562 -28.562 1 98.38 488 ASP A C 1
ATOM 3802 O O . ASP A 1 488 ? 13.25 -12.398 -29.328 1 98.38 488 ASP A O 1
ATOM 3806 N N . ALA A 1 489 ? 13.117 -10.32 -28.453 1 98.56 489 ALA A N 1
ATOM 3807 C CA . ALA A 1 489 ? 14.188 -9.836 -29.312 1 98.56 489 ALA A CA 1
ATOM 3808 C C . ALA A 1 489 ? 15.5 -10.562 -29.031 1 98.56 489 ALA A C 1
ATOM 3810 O O . ALA A 1 489 ? 16.234 -10.906 -29.953 1 98.56 489 ALA A O 1
ATOM 3811 N N . LEU A 1 490 ? 15.742 -10.766 -27.781 1 98.56 490 LEU A N 1
ATOM 3812 C CA . LEU A 1 490 ? 16.953 -11.469 -27.391 1 98.56 490 LEU A CA 1
ATOM 3813 C C . LEU A 1 490 ? 16.969 -12.891 -27.938 1 98.56 490 LEU A C 1
ATOM 3815 O O . LEU A 1 490 ? 17.969 -13.359 -28.469 1 98.56 490 LEU A O 1
ATOM 3819 N N . LEU A 1 491 ? 15.898 -13.641 -27.781 1 97.44 491 LEU A N 1
ATOM 3820 C CA . LEU A 1 491 ? 15.797 -15.016 -28.25 1 97.44 491 LEU A CA 1
ATOM 3821 C C . LEU A 1 491 ? 16.016 -15.086 -29.766 1 97.44 491 LEU A C 1
ATOM 3823 O O . LEU A 1 491 ? 16.703 -15.984 -30.25 1 97.44 491 LEU A O 1
ATOM 3827 N N . GLU A 1 492 ? 15.406 -14.188 -30.484 1 96.62 492 GLU A N 1
ATOM 3828 C CA . GLU A 1 492 ? 15.586 -14.141 -31.922 1 96.62 492 GLU A CA 1
ATOM 3829 C C . GLU A 1 492 ? 17.047 -13.898 -32.281 1 96.62 492 GLU A C 1
ATOM 3831 O O . GLU A 1 492 ? 17.562 -14.531 -33.219 1 96.62 492 GLU A O 1
ATOM 3836 N N . LYS A 1 493 ? 17.609 -12.977 -31.562 1 97.81 493 LYS A N 1
ATOM 3837 C CA . LYS A 1 493 ? 19.016 -12.688 -31.812 1 97.81 493 LYS A CA 1
ATOM 3838 C C . LYS A 1 493 ? 19.875 -13.922 -31.562 1 97.81 493 LYS A C 1
ATOM 3840 O O . LYS A 1 493 ? 20.797 -14.211 -32.344 1 97.81 493 LYS A O 1
ATOM 3845 N N . VAL A 1 494 ? 19.625 -14.609 -30.516 1 97.81 494 VAL A N 1
ATOM 3846 C CA . VAL A 1 494 ? 20.375 -15.797 -30.156 1 97.81 494 VAL A CA 1
ATOM 3847 C C . VAL A 1 494 ? 20.172 -16.875 -31.219 1 97.81 494 VAL A C 1
ATOM 3849 O O . VAL A 1 494 ? 21.125 -17.562 -31.609 1 97.81 494 VAL A O 1
ATOM 3852 N N . ARG A 1 495 ? 18.969 -17.078 -31.719 1 96.19 495 ARG A N 1
ATOM 3853 C CA . ARG A 1 495 ? 18.656 -18.047 -32.75 1 96.19 495 ARG A CA 1
ATOM 3854 C C . ARG A 1 495 ? 19.344 -17.719 -34.062 1 96.19 495 ARG A C 1
ATOM 3856 O O . ARG A 1 495 ? 19.906 -18.594 -34.719 1 96.19 495 ARG A O 1
ATOM 3863 N N . GLN A 1 496 ? 19.312 -16.516 -34.438 1 95.94 496 GLN A N 1
ATOM 3864 C CA . GLN A 1 496 ? 19.969 -16.078 -35.656 1 95.94 496 GLN A CA 1
ATOM 3865 C C . GLN A 1 496 ? 21.469 -16.312 -35.625 1 95.94 496 GLN A C 1
ATOM 3867 O O . GLN A 1 496 ? 22.094 -16.625 -36.625 1 95.94 496 GLN A O 1
ATOM 3872 N N . ALA A 1 497 ? 21.969 -16.156 -34.438 1 96.38 497 ALA A N 1
ATOM 3873 C CA . ALA A 1 497 ? 23.406 -16.375 -34.281 1 96.38 497 ALA A CA 1
ATOM 3874 C C . ALA A 1 497 ? 23.75 -17.859 -34.312 1 96.38 497 ALA A C 1
ATOM 3876 O O . ALA A 1 497 ? 24.906 -18.234 -34.438 1 96.38 497 ALA A O 1
ATOM 3877 N N . GLY A 1 498 ? 22.781 -18.703 -34.219 1 94.12 498 GLY A N 1
ATOM 3878 C CA . GLY A 1 498 ? 22.984 -20.141 -34.219 1 94.12 498 GLY A CA 1
ATOM 3879 C C . GLY A 1 498 ? 23.625 -20.672 -32.969 1 94.12 498 GLY A C 1
ATOM 3880 O O . GLY A 1 498 ? 24.281 -21.719 -33 1 94.12 498 GLY A O 1
ATOM 3881 N N . THR A 1 499 ? 23.531 -19.969 -31.875 1 89.88 499 THR A N 1
ATOM 3882 C CA . THR A 1 499 ? 24.188 -20.328 -30.625 1 89.88 499 THR A CA 1
ATOM 3883 C C . THR A 1 499 ? 23.625 -21.625 -30.062 1 89.88 499 THR A C 1
ATOM 3885 O O . THR A 1 499 ? 22.422 -21.734 -29.844 1 89.88 499 THR A O 1
ATOM 3888 N N . THR A 1 500 ? 24.531 -22.562 -29.734 1 89.56 500 THR A N 1
ATOM 3889 C CA . THR A 1 500 ? 24.094 -23.844 -29.188 1 89.56 500 THR A CA 1
ATOM 3890 C C . THR A 1 500 ? 24.875 -24.203 -27.922 1 89.56 500 THR A C 1
ATOM 3892 O O . THR A 1 500 ? 24.484 -25.094 -27.172 1 89.56 500 THR A O 1
ATOM 3895 N N . SER A 1 501 ? 25.969 -23.531 -27.672 1 94.69 501 SER A N 1
ATOM 3896 C CA . SER A 1 501 ? 26.812 -23.812 -26.516 1 94.69 501 SER A CA 1
ATOM 3897 C C . SER A 1 501 ? 26.078 -23.531 -25.203 1 94.69 501 SER A C 1
ATOM 3899 O O . SER A 1 501 ? 25.641 -22.406 -24.969 1 94.69 501 SER A O 1
ATOM 3901 N N . PRO A 1 502 ? 25.984 -24.516 -24.359 1 96.19 502 PRO A N 1
ATOM 3902 C CA . PRO A 1 502 ? 25.328 -24.281 -23.062 1 96.19 502 PRO A CA 1
ATOM 3903 C C . PRO A 1 502 ? 26 -23.172 -22.266 1 96.19 502 PRO A C 1
ATOM 3905 O O . PRO A 1 502 ? 25.312 -22.375 -21.609 1 96.19 502 PRO A O 1
ATOM 3908 N N . VAL A 1 503 ? 27.297 -23.094 -22.328 1 97.44 503 VAL A N 1
ATOM 3909 C CA . VAL A 1 503 ? 28.047 -22.062 -21.594 1 97.44 503 VAL A CA 1
ATOM 3910 C C . VAL A 1 503 ? 27.609 -20.672 -22.062 1 97.44 503 VAL A C 1
ATOM 3912 O O . VAL A 1 503 ? 27.391 -19.781 -21.25 1 97.44 503 VAL A O 1
ATOM 3915 N N . GLU A 1 504 ? 27.5 -20.531 -23.375 1 97.81 504 GLU A N 1
ATOM 3916 C CA . GLU A 1 504 ? 27.094 -19.25 -23.938 1 97.81 504 GLU A CA 1
ATOM 3917 C C . GLU A 1 504 ? 25.625 -18.953 -23.625 1 97.81 504 GLU A C 1
ATOM 3919 O O . GLU A 1 504 ? 25.281 -17.828 -23.297 1 97.81 504 GLU A O 1
ATOM 3924 N N . LEU A 1 505 ? 24.797 -19.922 -23.781 1 98.19 505 LEU A N 1
ATOM 3925 C CA . LEU A 1 505 ? 23.391 -19.75 -23.469 1 98.19 505 LEU A CA 1
ATOM 3926 C C . LEU A 1 505 ? 23.203 -19.375 -22 1 98.19 505 LEU A C 1
ATOM 3928 O O . LEU A 1 505 ? 22.422 -18.469 -21.688 1 98.19 505 LEU A O 1
ATOM 3932 N N . ASN A 1 506 ? 23.969 -20.062 -21.109 1 98.62 506 ASN A N 1
ATOM 3933 C CA . ASN A 1 506 ? 23.922 -19.734 -19.703 1 98.62 506 ASN A CA 1
ATOM 3934 C C . ASN A 1 506 ? 24.234 -18.25 -19.453 1 98.62 506 ASN A C 1
ATOM 3936 O O . ASN A 1 506 ? 23.5 -17.562 -18.766 1 98.62 506 ASN A O 1
ATOM 3940 N N . LYS A 1 507 ? 25.297 -17.828 -20.047 1 98.5 507 LYS A N 1
ATOM 3941 C CA . LYS A 1 507 ? 25.75 -16.453 -19.844 1 98.5 507 LYS A CA 1
ATOM 3942 C C . LYS A 1 507 ? 24.688 -15.453 -20.312 1 98.5 507 LYS A C 1
ATOM 3944 O O . LYS A 1 507 ? 24.359 -14.5 -19.609 1 98.5 507 LYS A O 1
ATOM 3949 N N . ILE A 1 508 ? 24.141 -15.648 -21.5 1 98.56 508 ILE A N 1
ATOM 3950 C CA . ILE A 1 508 ? 23.188 -14.727 -22.125 1 98.56 508 ILE A CA 1
ATOM 3951 C C . ILE A 1 508 ? 21.938 -14.617 -21.266 1 98.56 508 ILE A C 1
ATOM 3953 O O . ILE A 1 508 ? 21.484 -13.516 -20.953 1 98.56 508 ILE A O 1
ATOM 3957 N N . PHE A 1 509 ? 21.438 -15.688 -20.828 1 98.62 509 PHE A N 1
ATOM 3958 C CA . PHE A 1 509 ? 20.125 -15.664 -20.172 1 98.62 509 PHE A CA 1
ATOM 3959 C C . PHE A 1 509 ? 20.266 -15.375 -18.688 1 98.62 509 PHE A C 1
ATOM 3961 O O . PHE A 1 509 ? 19.344 -14.875 -18.047 1 98.62 509 PHE A O 1
ATOM 3968 N N . GLN A 1 510 ? 21.469 -15.602 -18.094 1 98.56 510 GLN A N 1
ATOM 3969 C CA . GLN A 1 510 ? 21.797 -15.055 -16.781 1 98.56 510 GLN A CA 1
ATOM 3970 C C . GLN A 1 510 ? 21.75 -13.523 -16.797 1 98.56 510 GLN A C 1
ATOM 3972 O O . GLN A 1 510 ? 21.141 -12.906 -15.914 1 98.56 510 GLN A O 1
ATOM 3977 N N . GLU A 1 511 ? 22.391 -13.023 -17.766 1 98.62 511 GLU A N 1
ATOM 3978 C CA . GLU A 1 511 ? 22.484 -11.57 -17.875 1 98.62 511 GLU A CA 1
ATOM 3979 C C . GLU A 1 511 ? 21.109 -10.953 -18.094 1 98.62 511 GLU A C 1
ATOM 3981 O O . GLU A 1 511 ? 20.781 -9.922 -17.5 1 98.62 511 GLU A O 1
ATOM 3986 N N . HIS A 1 512 ? 20.344 -11.555 -18.906 1 98.75 512 HIS A N 1
ATOM 3987 C CA . HIS A 1 512 ? 19 -11.031 -19.188 1 98.75 512 HIS A CA 1
ATOM 3988 C C . HIS A 1 512 ? 18.141 -11.055 -17.938 1 98.75 512 HIS A C 1
ATOM 3990 O O . HIS A 1 512 ? 17.469 -10.062 -17.609 1 98.75 512 HIS A O 1
ATOM 3996 N N . ALA A 1 513 ? 18.109 -12.188 -17.266 1 98.69 513 ALA A N 1
ATOM 3997 C CA . ALA A 1 513 ? 17.328 -12.305 -16.047 1 98.69 513 ALA A CA 1
ATOM 3998 C C . ALA A 1 513 ? 17.766 -11.281 -15 1 98.69 513 ALA A C 1
ATOM 4000 O O . ALA A 1 513 ? 16.953 -10.727 -14.273 1 98.69 513 ALA A O 1
ATOM 4001 N N . SER A 1 514 ? 19.062 -11.055 -14.938 1 98.56 514 SER A N 1
ATOM 4002 C CA . SER A 1 514 ? 19.609 -10.055 -14.031 1 98.56 514 SER A CA 1
ATOM 4003 C C . SER A 1 514 ? 19.094 -8.656 -14.383 1 98.56 514 SER A C 1
ATOM 4005 O O . SER A 1 514 ? 18.812 -7.855 -13.492 1 98.56 514 SER A O 1
ATOM 4007 N N . GLN A 1 515 ? 19.047 -8.359 -15.648 1 98.62 515 GLN A N 1
ATOM 4008 C CA . GLN A 1 515 ? 18.531 -7.062 -16.078 1 98.62 515 GLN A CA 1
ATOM 4009 C C . GLN A 1 515 ? 17.078 -6.887 -15.688 1 98.62 515 GLN A C 1
ATOM 4011 O O . GLN A 1 515 ? 16.672 -5.809 -15.234 1 98.62 515 GLN A O 1
ATOM 4016 N N . VAL A 1 516 ? 16.281 -7.918 -15.867 1 98.81 516 VAL A N 1
ATOM 4017 C CA . VAL A 1 516 ? 14.883 -7.859 -15.469 1 98.81 516 VAL A CA 1
ATOM 4018 C C . VAL A 1 516 ? 14.781 -7.691 -13.961 1 98.81 516 VAL A C 1
ATOM 4020 O O . VAL A 1 516 ? 13.969 -6.898 -13.469 1 98.81 516 VAL A O 1
ATOM 4023 N N . LEU A 1 517 ? 15.602 -8.422 -13.227 1 98.75 517 LEU A N 1
ATOM 4024 C CA . LEU A 1 517 ? 15.648 -8.289 -11.773 1 98.75 517 LEU A CA 1
ATOM 4025 C C . LEU A 1 517 ? 15.93 -6.848 -11.367 1 98.75 517 LEU A C 1
ATOM 4027 O O . LEU A 1 517 ? 15.281 -6.312 -10.461 1 98.75 517 LEU A O 1
ATOM 4031 N N . GLN A 1 518 ? 16.875 -6.184 -12.023 1 98.62 518 GLN A N 1
ATOM 4032 C CA . GLN A 1 518 ? 17.219 -4.801 -11.711 1 98.62 518 GLN A CA 1
ATOM 4033 C C . GLN A 1 518 ? 16.047 -3.863 -11.992 1 98.62 518 GLN A C 1
ATOM 4035 O O . GLN A 1 518 ? 15.812 -2.914 -11.234 1 98.62 518 GLN A O 1
ATOM 4040 N N . THR A 1 519 ? 15.375 -4.117 -13.039 1 98.69 519 THR A N 1
ATOM 4041 C CA . THR A 1 519 ? 14.195 -3.32 -13.367 1 98.69 519 THR A CA 1
ATOM 4042 C C . THR A 1 519 ? 13.141 -3.432 -12.266 1 98.69 519 THR A C 1
ATOM 4044 O O . THR A 1 519 ? 12.578 -2.424 -11.836 1 98.69 519 THR A O 1
ATOM 4047 N N . TRP A 1 520 ? 12.898 -4.617 -11.812 1 98.56 520 TRP A N 1
ATOM 4048 C CA . TRP A 1 520 ? 11.891 -4.828 -10.781 1 98.56 520 TRP A CA 1
ATOM 4049 C C . TRP A 1 520 ? 12.359 -4.266 -9.438 1 98.56 520 TRP A C 1
ATOM 4051 O O . TRP A 1 520 ? 11.547 -3.789 -8.641 1 98.56 520 TRP A O 1
ATOM 4061 N N . LYS A 1 521 ? 13.664 -4.312 -9.219 1 97.81 521 LYS A N 1
ATOM 4062 C CA . LYS A 1 521 ? 14.234 -3.725 -8.008 1 97.81 521 LYS A CA 1
ATOM 4063 C C . LYS A 1 521 ? 13.953 -2.227 -7.941 1 97.81 521 LYS A C 1
ATOM 4065 O O . LYS A 1 521 ? 13.703 -1.683 -6.863 1 97.81 521 LYS A O 1
ATOM 4070 N N . LYS A 1 522 ? 13.883 -1.579 -9.078 1 97.81 522 LYS A N 1
ATOM 4071 C CA . LYS A 1 522 ? 13.703 -0.133 -9.148 1 97.81 522 LYS A CA 1
ATOM 4072 C C . LYS A 1 522 ? 12.219 0.23 -9.234 1 97.81 522 LYS A C 1
ATOM 4074 O O . LYS A 1 522 ? 11.844 1.375 -8.977 1 97.81 522 LYS A O 1
ATOM 4079 N N . LEU A 1 523 ? 11.414 -0.715 -9.547 1 98.19 523 LEU A N 1
ATOM 4080 C CA . LEU A 1 523 ? 10.016 -0.435 -9.852 1 98.19 523 LEU A CA 1
ATOM 4081 C C . LEU A 1 523 ? 9.25 -0.06 -8.586 1 98.19 523 LEU A C 1
ATOM 4083 O O . LEU A 1 523 ? 8.469 0.896 -8.586 1 98.19 523 LEU A O 1
ATOM 4087 N N . MET A 1 524 ? 9.492 -0.748 -7.496 1 96.12 524 MET A N 1
ATOM 4088 C CA . MET A 1 524 ? 8.758 -0.481 -6.266 1 96.12 524 MET A CA 1
ATOM 4089 C C . MET A 1 524 ? 9.062 0.915 -5.734 1 96.12 524 MET A C 1
ATOM 4091 O O . MET A 1 524 ? 8.156 1.717 -5.516 1 96.12 524 MET A O 1
ATOM 4095 N N . PRO A 1 525 ? 10.375 1.289 -5.578 1 96 525 PRO A N 1
ATOM 4096 C CA . PRO A 1 525 ? 10.633 2.652 -5.113 1 96 525 PRO A CA 1
ATOM 4097 C C . PRO A 1 525 ? 10.125 3.717 -6.078 1 96 525 PRO A C 1
ATOM 4099 O O . PRO A 1 525 ? 9.703 4.793 -5.652 1 96 525 PRO A O 1
ATOM 4102 N N . TYR A 1 526 ? 10.164 3.441 -7.391 1 97.56 526 TYR A N 1
ATOM 4103 C CA . TYR A 1 526 ? 9.633 4.371 -8.383 1 97.56 526 TYR A CA 1
ATOM 4104 C C . TYR A 1 526 ? 8.148 4.621 -8.156 1 97.56 526 TYR A C 1
ATOM 4106 O O . TYR A 1 526 ? 7.699 5.77 -8.148 1 97.56 526 TYR A O 1
ATOM 4114 N N . LEU A 1 527 ? 7.359 3.553 -7.934 1 98.38 527 LEU A N 1
ATOM 4115 C CA . LEU A 1 527 ? 5.918 3.67 -7.734 1 98.38 527 LEU A CA 1
ATOM 4116 C C . LEU A 1 527 ? 5.605 4.441 -6.461 1 98.38 527 LEU A C 1
ATOM 4118 O O . LEU A 1 527 ? 4.711 5.293 -6.449 1 98.38 527 LEU A O 1
ATOM 4122 N N . LEU A 1 528 ? 6.359 4.195 -5.387 1 97.38 528 LEU A N 1
ATOM 4123 C CA . LEU A 1 528 ? 6.141 4.859 -4.105 1 97.38 528 LEU A CA 1
ATOM 4124 C C . LEU A 1 528 ? 6.445 6.352 -4.211 1 97.38 528 LEU A C 1
ATOM 4126 O O . LEU A 1 528 ? 5.789 7.168 -3.559 1 97.38 528 LEU A O 1
ATOM 4130 N N . PHE A 1 529 ? 7.418 6.664 -5.059 1 97 529 PHE A N 1
ATOM 4131 C CA . PHE A 1 529 ? 7.75 8.07 -5.254 1 97 529 PHE A CA 1
ATOM 4132 C C . PHE A 1 529 ? 6.754 8.734 -6.191 1 97 529 PHE A C 1
ATOM 4134 O O . PHE A 1 529 ? 6.199 9.789 -5.871 1 97 529 PHE A O 1
ATOM 4141 N N . ARG A 1 530 ? 6.418 8.117 -7.297 1 97 530 ARG A N 1
ATOM 4142 C CA . ARG A 1 530 ? 5.637 8.68 -8.391 1 97 530 ARG A CA 1
ATOM 4143 C C . ARG A 1 530 ? 4.227 9.023 -7.938 1 97 530 ARG A C 1
ATOM 4145 O O . ARG A 1 530 ? 3.635 10 -8.406 1 97 530 ARG A O 1
ATOM 4152 N N . PHE A 1 531 ? 3.742 8.297 -6.969 1 97.38 531 PHE A N 1
ATOM 4153 C CA . PHE A 1 531 ? 2.354 8.492 -6.57 1 97.38 531 PHE A CA 1
ATOM 4154 C C . PHE A 1 531 ? 2.244 8.711 -5.066 1 97.38 531 PHE A C 1
ATOM 4156 O O . PHE A 1 531 ? 1.229 8.367 -4.457 1 97.38 531 PHE A O 1
ATOM 4163 N N . SER A 1 532 ? 3.301 9.219 -4.465 1 95.94 532 SER A N 1
ATOM 4164 C CA . SER A 1 532 ? 3.357 9.445 -3.023 1 95.94 532 SER A CA 1
ATOM 4165 C C . SER A 1 532 ? 2.221 10.344 -2.559 1 95.94 532 SER A C 1
ATOM 4167 O O . SER A 1 532 ? 1.931 11.359 -3.191 1 95.94 532 SER A O 1
ATOM 4169 N N . GLY A 1 533 ? 1.563 9.93 -1.453 1 94.62 533 GLY A N 1
ATOM 4170 C CA . GLY A 1 533 ? 0.509 10.75 -0.872 1 94.62 533 GLY A CA 1
ATOM 4171 C C . GLY A 1 533 ? -0.7 10.891 -1.776 1 94.62 533 GLY A C 1
ATOM 4172 O O . GLY A 1 533 ? -1.376 11.922 -1.757 1 94.62 533 GLY A O 1
ATOM 4173 N N . ASN A 1 534 ? -0.899 9.898 -2.67 1 95.81 534 ASN A N 1
ATOM 4174 C CA . ASN A 1 534 ? -1.993 9.93 -3.633 1 95.81 534 ASN A CA 1
ATOM 4175 C C . ASN A 1 534 ? -1.884 11.125 -4.57 1 95.81 534 ASN A C 1
ATOM 4177 O O . ASN A 1 534 ? -2.896 11.711 -4.957 1 95.81 534 ASN A O 1
ATOM 4181 N N . THR A 1 535 ? -0.682 11.539 -4.844 1 94.94 535 THR A N 1
ATOM 4182 C CA . THR A 1 535 ? -0.376 12.641 -5.75 1 94.94 535 THR A CA 1
ATOM 4183 C C . THR A 1 535 ? 0.496 12.164 -6.906 1 94.94 535 THR A C 1
ATOM 4185 O O . THR A 1 535 ? 1.466 11.438 -6.699 1 94.94 535 THR A O 1
ATOM 4188 N N . ASP A 1 536 ? 0.064 12.516 -8.141 1 94.69 536 ASP A N 1
ATOM 4189 C CA . ASP A 1 536 ? 0.987 12.336 -9.258 1 94.69 536 ASP A CA 1
ATOM 4190 C C . ASP A 1 536 ? 2.115 13.367 -9.203 1 94.69 536 ASP A C 1
ATOM 4192 O O . ASP A 1 536 ? 1.909 14.539 -9.531 1 94.69 536 ASP A O 1
ATOM 4196 N N . ILE A 1 537 ? 3.311 12.992 -8.828 1 93.38 537 ILE A N 1
ATOM 4197 C CA . ILE A 1 537 ? 4.41 13.898 -8.523 1 93.38 537 ILE A CA 1
ATOM 4198 C C . ILE A 1 537 ? 4.84 14.633 -9.789 1 93.38 537 ILE A C 1
ATOM 4200 O O . ILE A 1 537 ? 5.348 15.758 -9.719 1 93.38 537 ILE A O 1
ATOM 4204 N N . GLU A 1 538 ? 4.59 14.086 -10.953 1 90.69 538 GLU A N 1
ATOM 4205 C CA . GLU A 1 538 ? 4.953 14.742 -12.203 1 90.69 538 GLU A CA 1
ATOM 4206 C C . GLU A 1 538 ? 4.074 15.961 -12.461 1 90.69 538 GLU A C 1
ATOM 4208 O O . GLU A 1 538 ? 4.566 17 -12.898 1 90.69 538 GLU A O 1
ATOM 4213 N N . THR A 1 539 ? 2.838 15.883 -12.109 1 90.12 539 THR A N 1
ATOM 4214 C CA . THR A 1 539 ? 1.91 16.984 -12.375 1 90.12 539 THR A CA 1
ATOM 4215 C C . THR A 1 539 ? 1.57 17.719 -11.086 1 90.12 539 THR A C 1
ATOM 4217 O O . THR A 1 539 ? 1.002 18.812 -11.117 1 90.12 539 THR A O 1
ATOM 4220 N N . MET A 1 540 ? 1.899 17.062 -9.969 1 89.5 540 MET A N 1
ATOM 4221 C CA . MET A 1 540 ? 1.587 17.562 -8.633 1 89.5 540 MET A CA 1
ATOM 4222 C C . MET A 1 540 ? 0.081 17.703 -8.445 1 89.5 540 MET A C 1
ATOM 4224 O O . MET A 1 540 ? -0.377 18.625 -7.766 1 89.5 540 MET A O 1
ATOM 4228 N N . GLN A 1 541 ? -0.642 16.828 -9.117 1 89.69 541 GLN A N 1
ATOM 4229 C CA . GLN A 1 541 ? -2.094 16.781 -8.969 1 89.69 541 GLN A CA 1
ATOM 4230 C C . GLN A 1 541 ? -2.529 15.586 -8.133 1 89.69 541 GLN A C 1
ATOM 4232 O O . GLN A 1 541 ? -1.962 14.5 -8.25 1 89.69 541 GLN A O 1
ATOM 4237 N N . SER A 1 542 ? -3.488 15.867 -7.277 1 91.19 542 SER A N 1
ATOM 4238 C CA . SER A 1 542 ? -4.078 14.773 -6.512 1 91.19 542 SER A CA 1
ATOM 4239 C C . SER A 1 542 ? -4.809 13.797 -7.422 1 91.19 542 SER A C 1
ATOM 4241 O O . SER A 1 542 ? -5.469 14.203 -8.383 1 91.19 542 SER A O 1
ATOM 4243 N N . LEU A 1 543 ? -4.668 12.555 -7.117 1 93.81 543 LEU A N 1
ATOM 4244 C CA . LEU A 1 543 ? -5.375 11.508 -7.855 1 93.81 543 LEU A CA 1
ATOM 4245 C C . LEU A 1 543 ? -6.781 11.312 -7.301 1 93.81 543 LEU A C 1
ATOM 4247 O O . LEU A 1 543 ? -6.949 10.984 -6.125 1 93.81 543 LEU A O 1
ATOM 4251 N N . SER A 1 544 ? -7.781 11.5 -8.148 1 93.94 544 SER A N 1
ATOM 4252 C CA . SER A 1 544 ? -9.164 11.414 -7.695 1 93.94 544 SER A CA 1
ATOM 4253 C C . SER A 1 544 ? -9.602 9.961 -7.527 1 93.94 544 SER A C 1
ATOM 4255 O O . SER A 1 544 ? -8.984 9.055 -8.086 1 93.94 544 SER A O 1
ATOM 4257 N N . TYR A 1 545 ? -10.664 9.734 -6.676 1 96.38 545 TYR A N 1
ATOM 4258 C CA . TYR A 1 545 ? -11.344 8.445 -6.625 1 96.38 545 TYR A CA 1
ATOM 4259 C C . TYR A 1 545 ? -12.086 8.172 -7.934 1 96.38 545 TYR A C 1
ATOM 4261 O O . TYR A 1 545 ? -12.531 9.102 -8.609 1 96.38 545 TYR A O 1
ATOM 4269 N N . PRO A 1 546 ? -12.195 6.898 -8.281 1 96.12 546 PRO A N 1
ATOM 4270 C CA . PRO A 1 546 ? -13.141 6.574 -9.352 1 96.12 546 PRO A CA 1
ATOM 4271 C C . PRO A 1 546 ? -14.578 6.945 -9 1 96.12 546 PRO A C 1
ATOM 4273 O O . PRO A 1 546 ? -14.992 6.793 -7.852 1 96.12 546 PRO A O 1
ATOM 4276 N N . ASP A 1 547 ? -15.383 7.367 -10.008 1 96.19 547 ASP A N 1
ATOM 4277 C CA . ASP A 1 547 ? -16.766 7.785 -9.805 1 96.19 547 ASP A CA 1
ATOM 4278 C C . ASP A 1 547 ? -17.594 6.664 -9.172 1 96.19 547 ASP A C 1
ATOM 4280 O O . ASP A 1 547 ? -18.391 6.91 -8.266 1 96.19 547 ASP A O 1
ATOM 4284 N N . ALA A 1 548 ? -17.375 5.465 -9.664 1 95.69 548 ALA A N 1
ATOM 4285 C CA . ALA A 1 548 ? -18.156 4.328 -9.164 1 95.69 548 ALA A CA 1
ATOM 4286 C C . ALA A 1 548 ? -17.953 4.148 -7.664 1 95.69 548 ALA A C 1
ATOM 4288 O O . ALA A 1 548 ? -18.891 3.783 -6.949 1 95.69 548 ALA A O 1
ATOM 4289 N N . TRP A 1 549 ? -16.766 4.383 -7.164 1 96.81 549 TRP A N 1
ATOM 4290 C CA . TRP A 1 549 ? -16.5 4.273 -5.734 1 96.81 549 TRP A CA 1
ATOM 4291 C C . TRP A 1 549 ? -17.203 5.387 -4.961 1 96.81 549 TRP A C 1
ATOM 4293 O O . TRP A 1 549 ? -17.797 5.148 -3.902 1 96.81 549 TRP A O 1
ATOM 4303 N N . LEU A 1 550 ? -17.109 6.645 -5.434 1 96.75 550 LEU A N 1
ATOM 4304 C CA . LEU A 1 550 ? -17.766 7.773 -4.777 1 96.75 550 LEU A CA 1
ATOM 4305 C C . LEU A 1 550 ? -19.266 7.543 -4.648 1 96.75 550 LEU A C 1
ATOM 4307 O O . LEU A 1 550 ? -19.859 7.883 -3.631 1 96.75 550 LEU A O 1
ATOM 4311 N N . GLU A 1 551 ? -19.844 6.906 -5.633 1 95.19 551 GLU A N 1
ATOM 4312 C CA . GLU A 1 551 ? -21.266 6.613 -5.629 1 95.19 551 GLU A CA 1
ATOM 4313 C C . GLU A 1 551 ? -21.609 5.527 -4.609 1 95.19 551 GLU A C 1
ATOM 4315 O O . GLU A 1 551 ? -22.641 5.59 -3.951 1 95.19 551 GLU A O 1
ATOM 4320 N N . ALA A 1 552 ? -20.703 4.621 -4.465 1 94.44 552 ALA A N 1
ATOM 4321 C CA . ALA A 1 552 ? -21 3.443 -3.652 1 94.44 552 ALA A CA 1
ATOM 4322 C C . ALA A 1 552 ? -20.625 3.68 -2.189 1 94.44 552 ALA A C 1
ATOM 4324 O O . ALA A 1 552 ? -21.188 3.041 -1.293 1 94.44 552 ALA A O 1
ATOM 4325 N N . SER A 1 553 ? -19.703 4.594 -1.894 1 93.88 553 SER A N 1
ATOM 4326 C CA . SER A 1 553 ? -19.094 4.684 -0.572 1 93.88 553 SER A CA 1
ATOM 4327 C C . SER A 1 553 ? -19.766 5.758 0.276 1 93.88 553 SER A C 1
ATOM 4329 O O . SER A 1 553 ? -19.281 6.094 1.358 1 93.88 553 SER A O 1
ATOM 4331 N N . GLY A 1 554 ? -20.766 6.398 -0.151 1 90.75 554 GLY A N 1
ATOM 4332 C CA . GLY A 1 554 ? -21.5 7.363 0.647 1 90.75 554 GLY A CA 1
ATOM 4333 C C . GLY A 1 554 ? -20.969 8.773 0.525 1 90.75 554 GLY A C 1
ATOM 4334 O O . GLY A 1 554 ? -21.281 9.633 1.356 1 90.75 554 GLY A O 1
ATOM 4335 N N . TYR A 1 555 ? -20.172 9.055 -0.425 1 95.06 555 TYR A N 1
ATOM 4336 C CA . TYR A 1 555 ? -19.641 10.383 -0.689 1 95.06 555 TYR A CA 1
ATOM 4337 C C . TYR A 1 555 ? -20.766 11.406 -0.828 1 95.06 555 TYR A C 1
ATOM 4339 O O . TYR A 1 555 ? -20.656 12.531 -0.333 1 95.06 555 TYR A O 1
ATOM 4347 N N . LYS A 1 556 ? -21.891 11.023 -1.365 1 93.81 556 LYS A N 1
ATOM 4348 C CA . LYS A 1 556 ? -23.031 11.891 -1.6 1 93.81 556 LYS A CA 1
ATOM 4349 C C . LYS A 1 556 ? -23.766 12.195 -0.298 1 93.81 556 LYS A C 1
ATOM 4351 O O . LYS A 1 556 ? -24.438 13.219 -0.182 1 93.81 556 LYS A O 1
ATOM 4356 N N . ASP A 1 557 ? -23.547 11.289 0.621 1 93.5 557 ASP A N 1
ATOM 4357 C CA . ASP A 1 557 ? -24.266 11.414 1.892 1 93.5 557 ASP A CA 1
ATOM 4358 C C . ASP A 1 557 ? -23.375 12.086 2.945 1 93.5 557 ASP A C 1
ATOM 4360 O O . ASP A 1 557 ? -23.734 12.102 4.129 1 93.5 557 ASP A O 1
ATOM 4364 N N . GLY A 1 558 ? -22.234 12.57 2.537 1 94.31 558 GLY A N 1
ATOM 4365 C CA . GLY A 1 558 ? -21.359 13.297 3.447 1 94.31 558 GLY A CA 1
ATOM 4366 C C . GLY A 1 558 ? -21.938 14.625 3.893 1 94.31 558 GLY A C 1
ATOM 4367 O O . GLY A 1 558 ? -23.125 14.883 3.715 1 94.31 558 GLY A O 1
ATOM 4368 N N . PRO A 1 559 ? -21.078 15.422 4.543 1 95.44 559 PRO A N 1
ATOM 4369 C CA . PRO A 1 559 ? -21.562 16.734 4.977 1 95.44 559 PRO A CA 1
ATOM 4370 C C . PRO A 1 559 ? -22.188 17.531 3.836 1 95.44 559 PRO A C 1
ATOM 4372 O O . PRO A 1 559 ? -21.688 17.484 2.703 1 95.44 559 PRO A O 1
ATOM 4375 N N . PRO A 1 560 ? -23.234 18.25 4.113 1 94 560 PRO A N 1
ATOM 4376 C CA . PRO A 1 560 ? -23.828 19.078 3.074 1 94 560 PRO A CA 1
ATOM 4377 C C . PRO A 1 560 ? -22.953 20.266 2.684 1 94 560 PRO A C 1
ATOM 4379 O O . PRO A 1 560 ? -21.938 20.531 3.342 1 94 560 PRO A O 1
ATOM 4382 N N . ASP A 1 561 ? -23.266 20.953 1.651 1 90.44 561 ASP A N 1
ATOM 4383 C CA . ASP A 1 561 ? -22.562 22.172 1.23 1 90.44 561 ASP A CA 1
ATOM 4384 C C . ASP A 1 561 ? -22.578 23.219 2.336 1 90.44 561 ASP A C 1
ATOM 4386 O O . ASP A 1 561 ? -23.5 23.266 3.15 1 90.44 561 ASP A O 1
ATOM 4390 N N . ALA A 1 562 ? -21.5 23.969 2.359 1 86 562 ALA A N 1
ATOM 4391 C CA . ALA A 1 562 ? -21.469 25.078 3.318 1 86 562 ALA A CA 1
ATOM 4392 C C . ALA A 1 562 ? -22.625 26.031 3.092 1 86 562 ALA A C 1
ATOM 4394 O O . ALA A 1 562 ? -23.031 26.266 1.952 1 86 562 ALA A O 1
ATOM 4395 N N . PRO A 1 563 ? -23.203 26.5 4.148 1 76 563 PRO A N 1
ATOM 4396 C CA . PRO A 1 563 ? -24.281 27.469 3.959 1 76 563 PRO A CA 1
ATOM 4397 C C . PRO A 1 563 ? -23.875 28.656 3.09 1 76 563 PRO A C 1
ATOM 4399 O O . PRO A 1 563 ? -22.734 29.125 3.174 1 76 563 PRO A O 1
ATOM 4402 N N . LYS A 1 564 ? -24.516 28.969 1.934 1 64 564 LYS A N 1
ATOM 4403 C CA . LYS A 1 564 ? -24.234 30.078 1.019 1 64 564 LYS A CA 1
ATOM 4404 C C . LYS A 1 564 ? -24.688 31.406 1.616 1 64 564 LYS A C 1
ATOM 4406 O O . LYS A 1 564 ? -25.875 31.609 1.883 1 64 564 LYS A O 1
ATOM 4411 N N . GLU A 1 565 ? -24.312 31.656 2.82 1 55.5 565 GLU A N 1
ATOM 4412 C CA . GLU A 1 565 ? -24.969 32.875 3.283 1 55.5 565 GLU A CA 1
ATOM 4413 C C . GLU A 1 565 ? -24.406 34.094 2.576 1 55.5 565 GLU A C 1
ATOM 4415 O O . GLU A 1 565 ? -23.25 34.094 2.143 1 55.5 565 GLU A O 1
ATOM 4420 N N . ASP A 1 566 ? -25.312 35.062 2.285 1 51.34 566 ASP A N 1
ATOM 4421 C CA . ASP A 1 566 ? -25.031 36.438 1.862 1 51.34 566 ASP A CA 1
ATOM 4422 C C . ASP A 1 566 ? -23.891 37.031 2.691 1 51.34 566 ASP A C 1
ATOM 4424 O O . ASP A 1 566 ? -23.844 36.844 3.91 1 51.34 566 ASP A O 1
ATOM 4428 N N . LYS A 1 567 ? -22.719 37.188 2.086 1 53.81 567 LYS A N 1
ATOM 4429 C CA . LYS A 1 567 ? -21.547 37.844 2.678 1 53.81 567 LYS A CA 1
ATOM 4430 C C . LYS A 1 567 ? -21.953 38.875 3.73 1 53.81 567 LYS A C 1
ATOM 4432 O O . LYS A 1 567 ? -21.094 39.406 4.422 1 53.81 567 LYS A O 1
ATOM 4437 N N . CYS A 1 568 ? -23.094 39.594 3.537 1 51.47 568 CYS A N 1
ATOM 4438 C CA . CYS A 1 568 ? -23.453 40.656 4.484 1 51.47 568 CYS A CA 1
ATOM 4439 C C . CYS A 1 568 ? -24.141 40.062 5.715 1 51.47 568 CYS A C 1
ATOM 4441 O O . CYS A 1 568 ? -25 39.188 5.594 1 51.47 568 CYS A O 1
ATOM 4443 N N . PRO A 1 569 ? -23.609 40.062 6.957 1 50.94 569 PRO A N 1
ATOM 4444 C CA . PRO A 1 569 ? -24.422 39.656 8.094 1 50.94 569 PRO A CA 1
ATOM 4445 C C . PRO A 1 569 ? -25.922 39.875 7.859 1 50.94 569 PRO A C 1
ATOM 4447 O O . PRO A 1 569 ? -26.297 40.75 7.059 1 50.94 569 PRO A O 1
ATOM 4450 N N . PRO A 1 570 ? -26.812 38.969 8.133 1 41.53 570 PRO A N 1
ATOM 4451 C CA . PRO A 1 570 ? -28.234 39.156 7.809 1 41.53 570 PRO A CA 1
ATOM 4452 C C . PRO A 1 570 ? -28.656 40.625 7.824 1 41.53 570 PRO A C 1
ATOM 4454 O O . PRO A 1 570 ? -29.219 41.125 6.84 1 41.53 570 PRO A O 1
ATOM 4457 N N . LYS A 1 571 ? -29.609 41.094 8.922 1 45.5 571 LYS A N 1
ATOM 4458 C CA . LYS A 1 571 ? -30.578 42.188 8.719 1 45.5 571 LYS A CA 1
ATOM 4459 C C . LYS A 1 571 ? -29.859 43.5 8.438 1 45.5 571 LYS A C 1
ATOM 4461 O O . LYS A 1 571 ? -29.719 44.344 9.336 1 45.5 571 LYS A O 1
ATOM 4466 N N . CYS A 1 572 ? -28.828 43.438 7.836 1 40.53 572 CYS A N 1
ATOM 4467 C CA . CYS A 1 572 ? -28.484 44.812 7.383 1 40.53 572 CYS A CA 1
ATOM 4468 C C . CYS A 1 572 ? -29.656 45.438 6.641 1 40.53 572 CYS A C 1
ATOM 4470 O O . CYS A 1 572 ? -29.484 46.438 5.934 1 40.53 572 CYS A O 1
ATOM 4472 N N . ASP A 1 573 ? -30.641 44.719 6.383 1 35.12 573 ASP A N 1
ATOM 4473 C CA . ASP A 1 573 ? -31.828 45.531 6.117 1 35.12 573 ASP A CA 1
ATOM 4474 C C . ASP A 1 573 ? -32.188 46.406 7.316 1 35.12 573 ASP A C 1
ATOM 4476 O O . ASP A 1 573 ? -32.625 45.906 8.352 1 35.12 573 ASP A O 1
ATOM 4480 N N . LEU A 1 574 ? -31.25 47.281 7.785 1 32.91 574 LEU A N 1
ATOM 4481 C CA . LEU A 1 574 ? -31.734 48.406 8.594 1 32.91 574 LEU A CA 1
ATOM 4482 C C . LEU A 1 574 ? -33.094 48.875 8.117 1 32.91 574 LEU A C 1
ATOM 4484 O O . LEU A 1 574 ? -33.219 49.719 7.215 1 32.91 574 LEU A O 1
ATOM 4488 N N . ASP A 1 575 ? -34.031 48.125 7.621 1 30.72 575 ASP A N 1
ATOM 4489 C CA . ASP A 1 575 ? -35.281 48.844 7.738 1 30.72 575 ASP A CA 1
ATOM 4490 C C . ASP A 1 575 ? -35.594 49.188 9.188 1 30.72 575 ASP A C 1
ATOM 4492 O O . ASP A 1 575 ? -36.25 48.438 9.906 1 30.72 575 ASP A O 1
ATOM 4496 N N . TRP A 1 576 ? -34.688 49.719 10.102 1 29.3 576 TRP A N 1
ATOM 4497 C CA . TRP A 1 576 ? -35.125 50.531 11.227 1 29.3 576 TRP A CA 1
ATOM 4498 C C . TRP A 1 576 ? -36.125 51.594 10.773 1 29.3 576 TRP A C 1
ATOM 4500 O O . TRP A 1 576 ? -35.75 52.719 10.477 1 29.3 576 TRP A O 1
ATOM 4510 N N . GLU A 1 577 ? -36.906 51.469 9.695 1 26.3 577 GLU A N 1
ATOM 4511 C CA . GLU A 1 577 ? -37.969 52.469 9.664 1 26.3 577 GLU A CA 1
ATOM 4512 C C . GLU A 1 577 ? -38.625 52.625 11.031 1 26.3 577 GLU A C 1
ATOM 4514 O O . GLU A 1 577 ? -38.344 51.844 11.953 1 26.3 577 GLU A O 1
ATOM 4519 N N . ASN A 1 578 ? -40.125 52.781 11.078 1 27.11 578 ASN A N 1
ATOM 4520 C CA . ASN A 1 578 ? -41.312 53.562 11.461 1 27.11 578 ASN A CA 1
ATOM 4521 C C . ASN A 1 578 ? -41.906 53.062 12.766 1 27.11 578 ASN A C 1
ATOM 4523 O O . ASN A 1 578 ? -43.031 53.469 13.133 1 27.11 578 ASN A O 1
ATOM 4527 N N . ASP A 1 579 ? -41.562 51.906 13.383 1 24.88 579 ASP A N 1
ATOM 4528 C CA . ASP A 1 579 ? -42.562 51.844 14.43 1 24.88 579 ASP A CA 1
ATOM 4529 C C . ASP A 1 579 ? -42.281 52.812 15.555 1 24.88 579 ASP A C 1
ATOM 4531 O O . ASP A 1 579 ? -41.781 52.438 16.625 1 24.88 579 ASP A O 1
ATOM 4535 N N . VAL A 1 580 ? -41.531 53.938 15.289 1 23.97 580 VAL A N 1
ATOM 4536 C CA . VAL A 1 580 ? -41.906 55.125 16.078 1 23.97 580 VAL A CA 1
ATOM 4537 C C . VAL A 1 580 ? -43.312 55.562 15.734 1 23.97 580 VAL A C 1
ATOM 4539 O O . VAL A 1 580 ? -43.594 56 14.602 1 23.97 580 VAL A O 1
ATOM 4542 N N . VAL A 1 581 ? -44.5 54.719 15.883 1 21.86 581 VAL A N 1
ATOM 4543 C CA . VAL A 1 581 ? -45.562 55.594 16.391 1 21.86 581 VAL A CA 1
ATOM 4544 C C . VAL A 1 581 ? -45.312 55.906 17.859 1 21.86 581 VAL A C 1
ATOM 4546 O O . VAL A 1 581 ? -44.906 55 18.641 1 21.86 581 VAL A O 1
ATOM 4549 N N . MET B 1 1 ? -6.816 32.312 -44.062 1 25.78 1 MET B N 1
ATOM 4550 C CA . MET B 1 1 ? -6.766 33.062 -42.812 1 25.78 1 MET B CA 1
ATOM 4551 C C . MET B 1 1 ? -7.219 32.188 -41.625 1 25.78 1 MET B C 1
ATOM 4553 O O . MET B 1 1 ? -8.422 32.031 -41.406 1 25.78 1 MET B O 1
ATOM 4557 N N . ILE B 1 2 ? -6.566 31.047 -41.406 1 27.28 2 ILE B N 1
ATOM 4558 C CA . ILE B 1 2 ? -6.762 29.969 -40.438 1 27.28 2 ILE B CA 1
ATOM 4559 C C . ILE B 1 2 ? -6.648 30.531 -39.031 1 27.28 2 ILE B C 1
ATOM 4561 O O . ILE B 1 2 ? -5.586 31.016 -38.625 1 27.28 2 ILE B O 1
ATOM 4565 N N . ARG B 1 3 ? -7.738 31.031 -38.531 1 24.22 3 ARG B N 1
ATOM 4566 C CA . ARG B 1 3 ? -7.906 31.531 -37.156 1 24.22 3 ARG B CA 1
ATOM 4567 C C . ARG B 1 3 ? -7.516 30.469 -36.125 1 24.22 3 ARG B C 1
ATOM 4569 O O . ARG B 1 3 ? -8.141 29.406 -36.062 1 24.22 3 ARG B O 1
ATOM 4576 N N . ALA B 1 4 ? -6.223 30.359 -35.844 1 29.84 4 ALA B N 1
ATOM 4577 C CA . ALA B 1 4 ? -5.656 29.547 -34.75 1 29.84 4 ALA B CA 1
ATOM 4578 C C . ALA B 1 4 ? -6.297 29.875 -33.406 1 29.84 4 ALA B C 1
ATOM 4580 O O . ALA B 1 4 ? -6.102 30.969 -32.875 1 29.84 4 ALA B O 1
ATOM 4581 N N . LEU B 1 5 ? -7.539 29.391 -33.156 1 29.06 5 LEU B N 1
ATOM 4582 C CA . LEU B 1 5 ? -8.18 29.516 -31.859 1 29.06 5 LEU B CA 1
ATOM 4583 C C . LEU B 1 5 ? -7.297 28.922 -30.766 1 29.06 5 LEU B C 1
ATOM 4585 O O . LEU B 1 5 ? -7.023 27.719 -30.75 1 29.06 5 LEU B O 1
ATOM 4589 N N . SER B 1 6 ? -6.352 29.719 -30.281 1 29.67 6 SER B N 1
ATOM 4590 C CA . SER B 1 6 ? -5.566 29.422 -29.094 1 29.67 6 SER B CA 1
ATOM 4591 C C . SER B 1 6 ? -6.465 29.141 -27.891 1 29.67 6 SER B C 1
ATOM 4593 O O . SER B 1 6 ? -7.207 30.016 -27.453 1 29.67 6 SER B O 1
ATOM 4595 N N . GLY B 1 7 ? -7.051 27.969 -27.844 1 29.39 7 GLY B N 1
ATOM 4596 C CA . GLY B 1 7 ? -7.762 27.547 -26.641 1 29.39 7 GLY B CA 1
ATOM 4597 C C . GLY B 1 7 ? -6.945 27.703 -25.375 1 29.39 7 GLY B C 1
ATOM 4598 O O . GLY B 1 7 ? -5.832 27.188 -25.281 1 29.39 7 GLY B O 1
ATOM 4599 N N . LEU B 1 8 ? -7.145 28.781 -24.641 1 32 8 LEU B N 1
ATOM 4600 C CA . LEU B 1 8 ? -6.68 29.031 -23.281 1 32 8 LEU B CA 1
ATOM 4601 C C . LEU B 1 8 ? -7.012 27.859 -22.375 1 32 8 LEU B C 1
ATOM 4603 O O . LEU B 1 8 ? -8.188 27.547 -22.141 1 32 8 LEU B O 1
ATOM 4607 N N . LEU B 1 9 ? -6.117 26.891 -22.391 1 31.17 9 LEU B N 1
ATOM 4608 C CA . LEU B 1 9 ? -6.164 25.875 -21.344 1 31.17 9 LEU B CA 1
ATOM 4609 C C . LEU B 1 9 ? -6.18 26.516 -19.969 1 31.17 9 LEU B C 1
ATOM 4611 O O . LEU B 1 9 ? -5.215 27.188 -19.578 1 31.17 9 LEU B O 1
ATOM 4615 N N . TRP B 1 10 ? -7.359 26.875 -19.5 1 28.8 10 TRP B N 1
ATOM 4616 C CA . TRP B 1 10 ? -7.547 27.172 -18.078 1 28.8 10 TRP B CA 1
ATOM 4617 C C . TRP B 1 10 ? -6.98 26.062 -17.203 1 28.8 10 TRP B C 1
ATOM 4619 O O . TRP B 1 10 ? -7.496 24.938 -17.203 1 28.8 10 TRP B O 1
ATOM 4629 N N . LEU B 1 11 ? -5.715 26.125 -17.031 1 32.91 11 LEU B N 1
ATOM 4630 C CA . LEU B 1 11 ? -5.145 25.375 -15.906 1 32.91 11 LEU B CA 1
ATOM 4631 C C . LEU B 1 11 ? -5.863 25.719 -14.609 1 32.91 11 LEU B C 1
ATOM 4633 O O . LEU B 1 11 ? -5.812 26.844 -14.141 1 32.91 11 LEU B O 1
ATOM 4637 N N . ASP B 1 12 ? -6.93 25.125 -14.43 1 30.89 12 ASP B N 1
ATOM 4638 C CA . ASP B 1 12 ? -7.484 25.188 -13.078 1 30.89 12 ASP B CA 1
ATOM 4639 C C . ASP B 1 12 ? -6.414 24.875 -12.031 1 30.89 12 ASP B C 1
ATOM 4641 O O . ASP B 1 12 ? -5.926 23.734 -11.961 1 30.89 12 ASP B O 1
ATOM 4645 N N . ALA B 1 13 ? -5.742 25.922 -11.719 1 37 13 ALA B N 1
ATOM 4646 C CA . ALA B 1 13 ? -4.867 25.828 -10.555 1 37 13 ALA B CA 1
ATOM 4647 C C . ALA B 1 13 ? -5.633 25.312 -9.336 1 37 13 ALA B C 1
ATOM 4649 O O . ALA B 1 13 ? -6.566 25.969 -8.859 1 37 13 ALA B O 1
ATOM 4650 N N . ALA B 1 14 ? -5.562 24.125 -9.195 1 40.88 14 ALA B N 1
ATOM 4651 C CA . ALA B 1 14 ? -6.012 23.516 -7.949 1 40.88 14 ALA B CA 1
ATOM 4652 C C . ALA B 1 14 ? -5.621 24.375 -6.75 1 40.88 14 ALA B C 1
ATOM 4654 O O . ALA B 1 14 ? -4.441 24.672 -6.539 1 40.88 14 ALA B O 1
ATOM 4655 N N . SER B 1 15 ? -6.52 25.109 -6.363 1 41.53 15 SER B N 1
ATOM 4656 C CA . SER B 1 15 ? -6.414 25.938 -5.168 1 41.53 15 SER B CA 1
ATOM 4657 C C . SER B 1 15 ? -5.707 25.203 -4.039 1 41.53 15 SER B C 1
ATOM 4659 O O . SER B 1 15 ? -5.965 24.016 -3.807 1 41.53 15 SER B O 1
ATOM 4661 N N . ARG B 1 16 ? -4.641 25.828 -3.561 1 49.69 16 ARG B N 1
ATOM 4662 C CA . ARG B 1 16 ? -3.777 25.531 -2.418 1 49.69 16 ARG B CA 1
ATOM 4663 C C . ARG B 1 16 ? -4.57 25.547 -1.116 1 49.69 16 ARG B C 1
ATOM 4665 O O . ARG B 1 16 ? -5.219 26.547 -0.788 1 49.69 16 ARG B O 1
ATOM 4672 N N . THR B 1 17 ? -5.113 24.328 -0.655 1 51.19 17 THR B N 1
ATOM 4673 C CA . THR B 1 17 ? -5.973 24.234 0.521 1 51.19 17 THR B CA 1
ATOM 4674 C C . THR B 1 17 ? -5.141 24.062 1.787 1 51.19 17 THR B C 1
ATOM 4676 O O . THR B 1 17 ? -4.336 23.141 1.884 1 51.19 17 THR B O 1
ATOM 4679 N N . ALA B 1 18 ? -4.852 25.156 2.57 1 58.97 18 ALA B N 1
ATOM 4680 C CA . ALA B 1 18 ? -4.281 25.031 3.908 1 58.97 18 ALA B CA 1
ATOM 4681 C C . ALA B 1 18 ? -5.375 24.953 4.969 1 58.97 18 ALA B C 1
ATOM 4683 O O . ALA B 1 18 ? -6.18 25.875 5.113 1 58.97 18 ALA B O 1
ATOM 4684 N N . ALA B 1 19 ? -5.922 23.797 5.449 1 65.19 19 ALA B N 1
ATOM 4685 C CA . ALA B 1 19 ? -6.977 23.625 6.445 1 65.19 19 ALA B CA 1
ATOM 4686 C C . ALA B 1 19 ? -6.414 23.078 7.758 1 65.19 19 ALA B C 1
ATOM 4688 O O . ALA B 1 19 ? -6.449 21.875 8.008 1 65.19 19 ALA B O 1
ATOM 4689 N N . CYS B 1 20 ? -6.039 24 8.664 1 88.44 20 CYS B N 1
ATOM 4690 C CA . CYS B 1 20 ? -5.238 23.672 9.844 1 88.44 20 CYS B CA 1
ATOM 4691 C C . CYS B 1 20 ? -6.098 23.656 11.102 1 88.44 20 CYS B C 1
ATOM 4693 O O . CYS B 1 20 ? -7.199 24.203 11.109 1 88.44 20 CYS B O 1
ATOM 4695 N N . THR B 1 21 ? -5.711 22.906 12.023 1 96.88 21 THR B N 1
ATOM 4696 C CA . THR B 1 21 ? -6.32 22.844 13.344 1 96.88 21 THR B CA 1
ATOM 4697 C C . THR B 1 21 ? -5.328 23.297 14.414 1 96.88 21 THR B C 1
ATOM 4699 O O . THR B 1 21 ? -4.164 22.891 14.406 1 96.88 21 THR B O 1
ATOM 4702 N N . VAL B 1 22 ? -5.844 24.172 15.352 1 98.5 22 VAL B N 1
ATOM 4703 C CA . VAL B 1 22 ? -5.016 24.766 16.391 1 98.5 22 VAL B CA 1
ATOM 4704 C C . VAL B 1 22 ? -5.645 24.516 17.766 1 98.5 22 VAL B C 1
ATOM 4706 O O . VAL B 1 22 ? -6.863 24.625 17.922 1 98.5 22 VAL B O 1
ATOM 4709 N N . PHE B 1 23 ? -4.797 24.125 18.734 1 98.88 23 PHE B N 1
ATOM 4710 C CA . PHE B 1 23 ? -5.211 24.031 20.125 1 98.88 23 PHE B CA 1
ATOM 4711 C C . PHE B 1 23 ? -4.371 24.953 21 1 98.88 23 PHE B C 1
ATOM 4713 O O . PHE B 1 23 ? -3.197 25.188 20.719 1 98.88 23 PHE B O 1
ATOM 4720 N N . ALA B 1 24 ? -4.984 25.438 22.078 1 98.94 24 ALA B N 1
ATOM 4721 C CA . ALA B 1 24 ? -4.285 26.172 23.141 1 98.94 24 ALA B CA 1
ATOM 4722 C C . ALA B 1 24 ? -4.812 25.766 24.516 1 98.94 24 ALA B C 1
ATOM 4724 O O . ALA B 1 24 ? -6.016 25.578 24.688 1 98.94 24 ALA B O 1
ATOM 4725 N N . VAL B 1 25 ? -3.896 25.594 25.422 1 98.94 25 VAL B N 1
ATOM 4726 C CA . VAL B 1 25 ? -4.234 25.25 26.797 1 98.94 25 VAL B CA 1
ATOM 4727 C C . VAL B 1 25 ? -3.479 26.172 27.766 1 98.94 25 VAL B C 1
ATOM 4729 O O . VAL B 1 25 ? -2.25 26.266 27.703 1 98.94 25 VAL B O 1
ATOM 4732 N N . GLY B 1 26 ? -4.227 26.812 28.656 1 98.88 26 GLY B N 1
ATOM 4733 C CA . GLY B 1 26 ? -3.607 27.688 29.625 1 98.88 26 GLY B CA 1
ATOM 4734 C C . GLY B 1 26 ? -2.795 26.953 30.672 1 98.88 26 GLY B C 1
ATOM 4735 O O . GLY B 1 26 ? -3.014 25.766 30.906 1 98.88 26 GLY B O 1
ATOM 4736 N N . LYS B 1 27 ? -1.901 27.688 31.344 1 98.62 27 LYS B N 1
ATOM 4737 C CA . LYS B 1 27 ? -0.895 27.078 32.219 1 98.62 27 LYS B CA 1
ATOM 4738 C C . LYS B 1 27 ? -1.54 26.438 33.438 1 98.62 27 LYS B C 1
ATOM 4740 O O . LYS B 1 27 ? -1.004 25.469 34 1 98.62 27 LYS B O 1
ATOM 4745 N N . ALA B 1 28 ? -2.705 26.938 33.875 1 98.75 28 ALA B N 1
ATOM 4746 C CA . ALA B 1 28 ? -3.373 26.359 35.062 1 98.75 28 ALA B CA 1
ATOM 4747 C C . ALA B 1 28 ? -4.188 25.125 34.656 1 98.75 28 ALA B C 1
ATOM 4749 O O . ALA B 1 28 ? -4.637 24.375 35.531 1 98.75 28 ALA B O 1
ATOM 4750 N N . ALA B 1 29 ? -4.305 24.828 33.406 1 98.88 29 ALA B N 1
ATOM 4751 C CA . ALA B 1 29 ? -5.074 23.688 32.906 1 98.88 29 ALA B CA 1
ATOM 4752 C C . ALA B 1 29 ? -4.152 22.578 32.438 1 98.88 29 ALA B C 1
ATOM 4754 O O . ALA B 1 29 ? -4.621 21.547 31.953 1 98.88 29 ALA B O 1
ATOM 4755 N N . THR B 1 30 ? -2.879 22.719 32.594 1 98.69 30 THR B N 1
ATOM 4756 C CA . THR B 1 30 ? -1.93 21.719 32.125 1 98.69 30 THR B CA 1
ATOM 4757 C C . THR B 1 30 ? -1.302 20.984 33.281 1 98.69 30 THR B C 1
ATOM 4759 O O . THR B 1 30 ? -1.311 21.469 34.438 1 98.69 30 THR B O 1
ATOM 4762 N N . LYS B 1 31 ? -0.765 19.812 33.062 1 97.88 31 LYS B N 1
ATOM 4763 C CA . LYS B 1 31 ? -0.221 18.938 34.094 1 97.88 31 LYS B CA 1
ATOM 4764 C C . LYS B 1 31 ? 1.085 19.484 34.656 1 97.88 31 LYS B C 1
ATOM 4766 O O . LYS B 1 31 ? 1.38 19.312 35.844 1 97.88 31 LYS B O 1
ATOM 4771 N N . ASP B 1 32 ? 1.863 20.172 33.812 1 96.31 32 ASP B N 1
ATOM 4772 C CA . ASP B 1 32 ? 3.191 20.578 34.281 1 96.31 32 ASP B CA 1
ATOM 4773 C C . ASP B 1 32 ? 3.293 22.094 34.406 1 96.31 32 ASP B C 1
ATOM 4775 O O . ASP B 1 32 ? 4.395 22.641 34.531 1 96.31 32 ASP B O 1
ATOM 4779 N N . GLY B 1 33 ? 2.217 22.812 34.219 1 97.19 33 GLY B N 1
ATOM 4780 C CA . GLY B 1 33 ? 2.188 24.266 34.406 1 97.19 33 GLY B CA 1
ATOM 4781 C C . GLY B 1 33 ? 2.648 25.031 33.188 1 97.19 33 GLY B C 1
ATOM 4782 O O . GLY B 1 33 ? 2.807 26.25 33.219 1 97.19 33 GLY B O 1
ATOM 4783 N N . SER B 1 34 ? 2.877 24.375 32.125 1 98 34 SER B N 1
ATOM 4784 C CA . SER B 1 34 ? 3.238 25.031 30.875 1 98 34 SER B CA 1
ATOM 4785 C C . SER B 1 34 ? 2.004 25.547 30.141 1 98 34 SER B C 1
ATOM 4787 O O . SER B 1 34 ? 0.897 25.047 30.344 1 98 34 SER B O 1
ATOM 4789 N N . VAL B 1 35 ? 2.184 26.562 29.344 1 98.81 35 VAL B N 1
ATOM 4790 C CA . VAL B 1 35 ? 1.227 26.859 28.297 1 98.81 35 VAL B CA 1
ATOM 4791 C C . VAL B 1 35 ? 1.447 25.922 27.109 1 98.81 35 VAL B C 1
ATOM 4793 O O . VAL B 1 35 ? 2.586 25.672 26.703 1 98.81 35 VAL B O 1
ATOM 4796 N N . LEU B 1 36 ? 0.388 25.312 26.641 1 98.88 36 LEU B N 1
ATOM 4797 C CA . LEU B 1 36 ? 0.492 24.438 25.469 1 98.88 36 LEU B CA 1
ATOM 4798 C C . LEU B 1 36 ? -0.223 25.062 24.266 1 98.88 36 LEU B C 1
ATOM 4800 O O . LEU B 1 36 ? -1.357 25.516 24.391 1 98.88 36 LEU B O 1
ATOM 4804 N N . ILE B 1 37 ? 0.365 25.109 23.141 1 98.69 37 ILE B N 1
ATOM 4805 C CA . ILE B 1 37 ? -0.255 25.469 21.859 1 98.69 37 ILE B CA 1
ATOM 4806 C C . ILE B 1 37 ? 0.152 24.469 20.797 1 98.69 37 ILE B C 1
ATOM 4808 O O . ILE B 1 37 ? 1.255 23.906 20.828 1 98.69 37 ILE B O 1
ATOM 4812 N N . SER B 1 38 ? -0.7 24.141 19.875 1 98.69 38 SER B N 1
ATOM 4813 C CA . SER B 1 38 ? -0.359 23.188 18.812 1 98.69 38 SER B CA 1
ATOM 4814 C C . SER B 1 38 ? -0.988 23.578 17.484 1 98.69 38 SER B C 1
ATOM 4816 O O . SER B 1 38 ? -1.967 24.328 17.453 1 98.69 38 SER B O 1
ATOM 4818 N N . HIS B 1 39 ? -0.356 23.125 16.438 1 97.69 39 HIS B N 1
ATOM 4819 C CA . HIS B 1 39 ? -0.709 23.484 15.07 1 97.69 39 HIS B CA 1
ATOM 4820 C C . HIS B 1 39 ? -0.519 22.312 14.117 1 97.69 39 HIS B C 1
ATOM 4822 O O . HIS B 1 39 ? 0.531 21.656 14.133 1 97.69 39 HIS B O 1
ATOM 4828 N N . SER B 1 40 ? -1.569 22.016 13.328 1 97.56 40 SER B N 1
ATOM 4829 C CA . SER B 1 40 ? -1.38 21.156 12.164 1 97.56 40 SER B CA 1
ATOM 4830 C C . SER B 1 40 ? -1.295 21.969 10.883 1 97.56 40 SER B C 1
ATOM 4832 O O . SER B 1 40 ? -2.232 22.688 10.531 1 97.56 40 SER B O 1
ATOM 4834 N N . ASP B 1 41 ? -0.198 21.875 10.203 1 95.81 41 ASP B N 1
ATOM 4835 C CA . ASP B 1 41 ? -0.022 22.5 8.906 1 95.81 41 ASP B CA 1
ATOM 4836 C C . ASP B 1 41 ? -0.529 21.609 7.781 1 95.81 41 ASP B C 1
ATOM 4838 O O . ASP B 1 41 ? 0.247 20.859 7.176 1 95.81 41 ASP B O 1
ATOM 4842 N N . ASP B 1 42 ? -1.86 21.75 7.543 1 92.81 42 ASP B N 1
ATOM 4843 C CA . ASP B 1 42 ? -2.543 20.844 6.613 1 92.81 42 ASP B CA 1
ATOM 4844 C C . ASP B 1 42 ? -2.51 21.406 5.191 1 92.81 42 ASP B C 1
ATOM 4846 O O . ASP B 1 42 ? -3.506 21.953 4.707 1 92.81 42 ASP B O 1
ATOM 4850 N N . GLY B 1 43 ? -1.41 21.297 4.578 1 84.38 43 GLY B N 1
ATOM 4851 C CA . GLY B 1 43 ? -1.249 21.875 3.258 1 84.38 43 GLY B CA 1
ATOM 4852 C C . GLY B 1 43 ? -1.347 20.859 2.135 1 84.38 43 GLY B C 1
ATOM 4853 O O . GLY B 1 43 ? -2.037 19.859 2.266 1 84.38 43 GLY B O 1
ATOM 4854 N N . ASP B 1 44 ? -0.826 21.281 0.945 1 82.19 44 ASP B N 1
ATOM 4855 C CA . ASP B 1 44 ? -0.785 20.453 -0.266 1 82.19 44 ASP B CA 1
ATOM 4856 C C . ASP B 1 44 ? 0.559 19.75 -0.403 1 82.19 44 ASP B C 1
ATOM 4858 O O . ASP B 1 44 ? 1.515 20.078 0.305 1 82.19 44 ASP B O 1
ATOM 4862 N N . PRO B 1 45 ? 0.573 18.812 -1.21 1 81.19 45 PRO B N 1
ATOM 4863 C CA . PRO B 1 45 ? 1.812 18.047 -1.378 1 81.19 45 PRO B CA 1
ATOM 4864 C C . PRO B 1 45 ? 2.988 18.922 -1.812 1 81.19 45 PRO B C 1
ATOM 4866 O O . PRO B 1 45 ? 4.145 18.516 -1.66 1 81.19 45 PRO B O 1
ATOM 4869 N N . GLN B 1 46 ? 2.771 20.125 -2.246 1 88 46 GLN B N 1
ATOM 4870 C CA . GLN B 1 46 ? 3.84 20.984 -2.74 1 88 46 GLN B CA 1
ATOM 4871 C C . GLN B 1 46 ? 4.352 21.922 -1.641 1 88 46 GLN B C 1
ATOM 4873 O O . GLN B 1 46 ? 5.359 22.609 -1.82 1 88 46 GLN B O 1
ATOM 4878 N N . ASN B 1 47 ? 3.697 21.875 -0.545 1 91.75 47 ASN B N 1
ATOM 4879 C CA . ASN B 1 47 ? 4.07 22.797 0.524 1 91.75 47 ASN B CA 1
ATOM 4880 C C . ASN B 1 47 ? 5.457 22.484 1.079 1 91.75 47 ASN B C 1
ATOM 4882 O O . ASN B 1 47 ? 5.922 21.344 0.985 1 91.75 47 ASN B O 1
ATOM 4886 N N . ASP B 1 48 ? 6.129 23.469 1.571 1 94.62 48 ASP B N 1
ATOM 4887 C CA . ASP B 1 48 ? 7.453 23.344 2.164 1 94.62 48 ASP B CA 1
ATOM 4888 C C . ASP B 1 48 ? 7.371 22.766 3.578 1 94.62 48 ASP B C 1
ATOM 4890 O O . ASP B 1 48 ? 6.965 23.469 4.512 1 94.62 48 ASP B O 1
ATOM 4894 N N . ALA B 1 49 ? 7.805 21.562 3.73 1 93.44 49 ALA B N 1
ATOM 4895 C CA . ALA B 1 49 ? 7.68 20.875 5.016 1 93.44 49 ALA B CA 1
ATOM 4896 C C . ALA B 1 49 ? 8.953 21.047 5.844 1 93.44 49 ALA B C 1
ATOM 4898 O O . ALA B 1 49 ? 9.055 20.484 6.941 1 93.44 49 ALA B O 1
ATOM 4899 N N . ARG B 1 50 ? 9.984 21.812 5.445 1 96 50 ARG B N 1
ATOM 4900 C CA . ARG B 1 50 ? 11.25 21.984 6.152 1 96 50 ARG B CA 1
ATOM 4901 C C . ARG B 1 50 ? 11.055 22.75 7.453 1 96 50 ARG B C 1
ATOM 4903 O O . ARG B 1 50 ? 10.258 23.703 7.508 1 96 50 ARG B O 1
ATOM 4910 N N . LEU B 1 51 ? 11.664 22.359 8.438 1 98.19 51 LEU B N 1
ATOM 4911 C CA . LEU B 1 51 ? 11.891 23.156 9.641 1 98.19 51 LEU B CA 1
ATOM 4912 C C . LEU B 1 51 ? 13.328 23.656 9.688 1 98.19 51 LEU B C 1
ATOM 4914 O O . LEU B 1 51 ? 14.266 22.859 9.773 1 98.19 51 LEU B O 1
ATOM 4918 N N . LEU B 1 52 ? 13.508 25 9.703 1 98.25 52 LEU B N 1
ATOM 4919 C CA . LEU B 1 52 ? 14.844 25.594 9.617 1 98.25 52 LEU B CA 1
ATOM 4920 C C . LEU B 1 52 ? 15.078 26.562 10.766 1 98.25 52 LEU B C 1
ATOM 4922 O O . LEU B 1 52 ? 14.125 27.047 11.375 1 98.25 52 LEU B O 1
ATOM 4926 N N . TYR B 1 53 ? 16.312 26.75 11.055 1 98.62 53 TYR B N 1
ATOM 4927 C CA . TYR B 1 53 ? 16.672 27.688 12.109 1 98.62 53 TYR B CA 1
ATOM 4928 C C . TYR B 1 53 ? 17.109 29.031 11.523 1 98.62 53 TYR B C 1
ATOM 4930 O O . TYR B 1 53 ? 17.938 29.062 10.609 1 98.62 53 TYR B O 1
ATOM 4938 N N . VAL B 1 54 ? 16.547 30.109 11.992 1 98.62 54 VAL B N 1
ATOM 4939 C CA . VAL B 1 54 ? 16.969 31.469 11.68 1 98.62 54 VAL B CA 1
ATOM 4940 C C . VAL B 1 54 ? 17.766 32.062 12.844 1 98.62 54 VAL B C 1
ATOM 4942 O O . VAL B 1 54 ? 17.234 32.219 13.945 1 98.62 54 VAL B O 1
ATOM 4945 N N . PRO B 1 55 ? 18.984 32.375 12.648 1 98.38 55 PRO B N 1
ATOM 4946 C CA . PRO B 1 55 ? 19.828 32.844 13.758 1 98.38 55 PRO B CA 1
ATOM 4947 C C . PRO B 1 55 ? 19.5 34.25 14.211 1 98.38 55 PRO B C 1
ATOM 4949 O O . PRO B 1 55 ? 19.031 35.062 13.414 1 98.38 55 PRO B O 1
ATOM 4952 N N . ALA B 1 56 ? 19.703 34.5 15.523 1 98.19 56 ALA B N 1
ATOM 4953 C CA . ALA B 1 56 ? 19.703 35.875 15.992 1 98.19 56 ALA B CA 1
ATOM 4954 C C . ALA B 1 56 ? 20.734 36.719 15.25 1 98.19 56 ALA B C 1
ATOM 4956 O O . ALA B 1 56 ? 21.734 36.188 14.766 1 98.19 56 ALA B O 1
ATOM 4957 N N . ALA B 1 57 ? 20.391 38.031 15.219 1 98.06 57 ALA B N 1
ATOM 4958 C CA . ALA B 1 57 ? 21.297 38.875 14.461 1 98.06 57 ALA B CA 1
ATOM 4959 C C . ALA B 1 57 ? 21.234 40.312 14.961 1 98.06 57 ALA B C 1
ATOM 4961 O O . ALA B 1 57 ? 20.188 40.781 15.445 1 98.06 57 ALA B O 1
ATOM 4962 N N . ASP B 1 58 ? 22.297 41 14.75 1 97.94 58 ASP B N 1
ATOM 4963 C CA . ASP B 1 58 ? 22.375 42.469 14.953 1 97.94 58 ASP B CA 1
ATOM 4964 C C . ASP B 1 58 ? 22.312 43.188 13.617 1 97.94 58 ASP B C 1
ATOM 4966 O O . ASP B 1 58 ? 22.812 42.719 12.609 1 97.94 58 ASP B O 1
ATOM 4970 N N . HIS B 1 59 ? 21.641 44.344 13.719 1 97.5 59 HIS B N 1
ATOM 4971 C CA . HIS B 1 59 ? 21.438 45.094 12.5 1 97.5 59 HIS B CA 1
ATOM 4972 C C . HIS B 1 59 ? 21.875 46.562 12.672 1 97.5 59 HIS B C 1
ATOM 4974 O O . HIS B 1 59 ? 21.812 47.094 13.781 1 97.5 59 HIS B O 1
ATOM 4980 N N . ARG B 1 60 ? 22.359 47.219 11.438 1 92.75 60 ARG B N 1
ATOM 4981 C CA . ARG B 1 60 ? 22.734 48.625 11.43 1 92.75 60 ARG B CA 1
ATOM 4982 C C . ARG B 1 60 ? 21.5 49.531 11.578 1 92.75 60 ARG B C 1
ATOM 4984 O O . ARG B 1 60 ? 20.406 49.156 11.141 1 92.75 60 ARG B O 1
ATOM 4991 N N . PRO B 1 61 ? 21.562 50.656 12.195 1 92.88 61 PRO B N 1
ATOM 4992 C CA . PRO B 1 61 ? 20.406 51.562 12.414 1 92.88 61 PRO B CA 1
ATOM 4993 C C . PRO B 1 61 ? 19.688 51.906 11.117 1 92.88 61 PRO B C 1
ATOM 4995 O O . PRO B 1 61 ? 18.469 52.094 11.109 1 92.88 61 PRO B O 1
ATOM 4998 N N . ASP B 1 62 ? 20.234 52 10.023 1 93.25 62 ASP B N 1
ATOM 4999 C CA . ASP B 1 62 ? 19.609 52.438 8.781 1 93.25 62 ASP B CA 1
ATOM 5000 C C . ASP B 1 62 ? 19.219 51.25 7.922 1 93.25 62 ASP B C 1
ATOM 5002 O O . ASP B 1 62 ? 18.703 51.406 6.816 1 93.25 62 ASP B O 1
ATOM 5006 N N . GLU B 1 63 ? 19.344 50.156 8.547 1 95.62 63 GLU B N 1
ATOM 5007 C CA . GLU B 1 63 ? 19 48.938 7.781 1 95.62 63 GLU B CA 1
ATOM 5008 C C . GLU B 1 63 ? 17.484 48.75 7.68 1 95.62 63 GLU B C 1
ATOM 5010 O O . GLU B 1 63 ? 16.75 49.125 8.602 1 95.62 63 GLU B O 1
ATOM 5015 N N . LYS B 1 64 ? 17.031 48.188 6.531 1 97.62 64 LYS B N 1
ATOM 5016 C CA . LYS B 1 64 ? 15.625 47.844 6.32 1 97.62 64 LYS B CA 1
ATOM 5017 C C . LYS B 1 64 ? 15.414 46.344 6.301 1 97.62 64 LYS B C 1
ATOM 5019 O O . LYS B 1 64 ? 16.312 45.594 5.926 1 97.62 64 LYS B O 1
ATOM 5024 N N . ARG B 1 65 ? 14.336 46 6.793 1 97.81 65 ARG B N 1
ATOM 5025 C CA . ARG B 1 65 ? 13.922 44.594 6.738 1 97.81 65 ARG B CA 1
ATOM 5026 C C . ARG B 1 65 ? 13.094 44.312 5.488 1 97.81 65 ARG B C 1
ATOM 5028 O O . ARG B 1 65 ? 11.992 44.844 5.34 1 97.81 65 ARG B O 1
ATOM 5035 N N . PRO B 1 66 ? 13.664 43.5 4.574 1 97.56 66 PRO B N 1
ATOM 5036 C CA . PRO B 1 66 ? 12.859 43.156 3.393 1 97.56 66 PRO B CA 1
ATOM 5037 C C . PRO B 1 66 ? 11.656 42.281 3.719 1 97.56 66 PRO B C 1
ATOM 5039 O O . PRO B 1 66 ? 11.727 41.438 4.621 1 97.56 66 PRO B O 1
ATOM 5042 N N . ILE B 1 67 ? 10.562 42.531 3.021 1 97.5 67 ILE B N 1
ATOM 5043 C CA . ILE B 1 67 ? 9.352 41.719 3.08 1 97.5 67 ILE B CA 1
ATOM 5044 C C . ILE B 1 67 ? 9.188 40.938 1.781 1 97.5 67 ILE B C 1
ATOM 5046 O O . ILE B 1 67 ? 9.328 41.5 0.69 1 97.5 67 ILE B O 1
ATOM 5050 N N . PHE B 1 68 ? 8.93 39.656 1.917 1 94.25 68 PHE B N 1
ATOM 5051 C CA . PHE B 1 68 ? 8.797 38.781 0.755 1 94.25 68 PHE B CA 1
ATOM 5052 C C . PHE B 1 68 ? 7.379 38.25 0.642 1 94.25 68 PHE B C 1
ATOM 5054 O O . PHE B 1 68 ? 6.656 38.156 1.639 1 94.25 68 PHE B O 1
ATOM 5061 N N . HIS B 1 69 ? 7.039 37.938 -0.602 1 88.25 69 HIS B N 1
ATOM 5062 C CA . HIS B 1 69 ? 5.832 37.125 -0.779 1 88.25 69 HIS B CA 1
ATOM 5063 C C . HIS B 1 69 ? 6.004 35.719 -0.191 1 88.25 69 HIS B C 1
ATOM 5065 O O . HIS B 1 69 ? 7.062 35.125 -0.334 1 88.25 69 HIS B O 1
ATOM 5071 N N . THR B 1 70 ? 5 35.281 0.438 1 78.31 70 THR B N 1
ATOM 5072 C CA . THR B 1 70 ? 5.09 33.938 1.029 1 78.31 70 THR B CA 1
ATOM 5073 C C . THR B 1 70 ? 4.27 32.938 0.227 1 78.31 70 THR B C 1
ATOM 5075 O O . THR B 1 70 ? 3.037 32.969 0.258 1 78.31 70 THR B O 1
ATOM 5078 N N . ALA B 1 71 ? 4.773 32.031 -0.59 1 73.81 71 ALA B N 1
ATOM 5079 C CA . ALA B 1 71 ? 4.117 31.062 -1.452 1 73.81 71 ALA B CA 1
ATOM 5080 C C . ALA B 1 71 ? 3.711 29.828 -0.66 1 73.81 71 ALA B C 1
ATOM 5082 O O . ALA B 1 71 ? 2.758 29.125 -1.025 1 73.81 71 ALA B O 1
ATOM 5083 N N . GLU B 1 72 ? 4.031 29.453 0.511 1 83.75 72 GLU B N 1
ATOM 5084 C CA . GLU B 1 72 ? 3.9 28.25 1.341 1 83.75 72 GLU B CA 1
ATOM 5085 C C . GLU B 1 72 ? 4.438 27.016 0.621 1 83.75 72 GLU B C 1
ATOM 5087 O O . GLU B 1 72 ? 4.777 26.016 1.259 1 83.75 72 GLU B O 1
ATOM 5092 N N . THR B 1 73 ? 4.512 27.062 -0.73 1 90.38 73 THR B N 1
ATOM 5093 C CA . THR B 1 73 ? 5.055 25.953 -1.526 1 90.38 73 THR B CA 1
ATOM 5094 C C . THR B 1 73 ? 6.574 25.922 -1.43 1 90.38 73 THR B C 1
ATOM 5096 O O . THR B 1 73 ? 7.211 26.938 -1.114 1 90.38 73 THR B O 1
ATOM 5099 N N . PHE B 1 74 ? 7.113 24.797 -1.677 1 93.44 74 PHE B N 1
ATOM 5100 C CA . PHE B 1 74 ? 8.555 24.609 -1.65 1 93.44 74 PHE B CA 1
ATOM 5101 C C . PHE B 1 74 ? 9.219 25.281 -2.846 1 93.44 74 PHE B C 1
ATOM 5103 O O . PHE B 1 74 ? 8.812 25.062 -3.99 1 93.44 74 PHE B O 1
ATOM 5110 N N . PRO B 1 75 ? 10.297 26.078 -2.654 1 95.19 75 PRO B N 1
ATOM 5111 C CA . PRO B 1 75 ? 10.695 26.578 -1.335 1 95.19 75 PRO B CA 1
ATOM 5112 C C . PRO B 1 75 ? 9.93 27.828 -0.919 1 95.19 75 PRO B C 1
ATOM 5114 O O . PRO B 1 75 ? 9.672 28.703 -1.749 1 95.19 75 PRO B O 1
ATOM 5117 N N . ARG B 1 76 ? 9.602 27.922 0.287 1 94.38 76 ARG B N 1
ATOM 5118 C CA . ARG B 1 76 ? 8.805 29.047 0.749 1 94.38 76 ARG B CA 1
ATOM 5119 C C . ARG B 1 76 ? 9.609 30.344 0.702 1 94.38 76 ARG B C 1
ATOM 5121 O O . ARG B 1 76 ? 9.039 31.422 0.565 1 94.38 76 ARG B O 1
ATOM 5128 N N . TYR B 1 77 ? 10.844 30.203 0.849 1 95.69 77 TYR B N 1
ATOM 5129 C CA . TYR B 1 77 ? 11.82 31.266 0.688 1 95.69 77 TYR B CA 1
ATOM 5130 C C . TYR B 1 77 ? 13.172 30.719 0.259 1 95.69 77 TYR B C 1
ATOM 5132 O O . TYR B 1 77 ? 13.57 29.641 0.685 1 95.69 77 TYR B O 1
ATOM 5140 N N . LEU B 1 78 ? 13.836 31.453 -0.524 1 96.25 78 LEU B N 1
ATOM 5141 C CA . LEU B 1 78 ? 15.203 31.156 -0.945 1 96.25 78 LEU B CA 1
ATOM 5142 C C . LEU B 1 78 ? 16.047 32.438 -1.031 1 96.25 78 LEU B C 1
ATOM 5144 O O . LEU B 1 78 ? 15.695 33.344 -1.77 1 96.25 78 LEU B O 1
ATOM 5148 N N . GLY B 1 79 ? 17.047 32.5 -0.193 1 96.44 79 GLY B N 1
ATOM 5149 C CA . GLY B 1 79 ? 17.922 33.656 -0.179 1 96.44 79 GLY B CA 1
ATOM 5150 C C . GLY B 1 79 ? 18.75 33.781 1.083 1 96.44 79 GLY B C 1
ATOM 5151 O O . GLY B 1 79 ? 18.797 32.844 1.889 1 96.44 79 GLY B O 1
ATOM 5152 N N . ASP B 1 80 ? 19.359 34.875 1.286 1 95.19 80 ASP B N 1
ATOM 5153 C CA . ASP B 1 80 ? 20.344 35.031 2.35 1 95.19 80 ASP B CA 1
ATOM 5154 C C . ASP B 1 80 ? 19.703 35.625 3.604 1 95.19 80 ASP B C 1
ATOM 5156 O O . ASP B 1 80 ? 20.234 35.469 4.707 1 95.19 80 ASP B O 1
ATOM 5160 N N . HIS B 1 81 ? 18.625 36.188 3.445 1 95 81 HIS B N 1
ATOM 5161 C CA . HIS B 1 81 ? 18.062 37.031 4.5 1 95 81 HIS B CA 1
ATOM 5162 C C . HIS B 1 81 ? 17.688 36.219 5.723 1 95 81 HIS B C 1
ATOM 5164 O O . HIS B 1 81 ? 17.844 36.656 6.859 1 95 81 HIS B O 1
ATOM 5170 N N . MET B 1 82 ? 17.078 35.031 5.539 1 95.69 82 MET B N 1
ATOM 5171 C CA . MET B 1 82 ? 16.516 34.281 6.648 1 95.69 82 MET B CA 1
ATOM 5172 C C . MET B 1 82 ? 17.531 33.281 7.211 1 95.69 82 MET B C 1
ATOM 5174 O O . MET B 1 82 ? 17.172 32.406 8.008 1 95.69 82 MET B O 1
ATOM 5178 N N . GLY B 1 83 ? 18.797 33.406 6.805 1 95 83 GLY B N 1
ATOM 5179 C CA . GLY B 1 83 ? 19.812 32.562 7.375 1 95 83 GLY B CA 1
ATOM 5180 C C . GLY B 1 83 ? 20.406 31.562 6.375 1 95 83 GLY B C 1
ATOM 5181 O O . GLY B 1 83 ? 19.906 31.453 5.25 1 95 83 GLY B O 1
ATOM 5182 N N . PRO B 1 84 ? 21.422 30.812 6.773 1 96.19 84 PRO B N 1
ATOM 5183 C CA . PRO B 1 84 ? 22.219 30.016 5.836 1 96.19 84 PRO B CA 1
ATOM 5184 C C . PRO B 1 84 ? 21.422 28.844 5.262 1 96.19 84 PRO B C 1
ATOM 5186 O O . PRO B 1 84 ? 21.641 28.438 4.117 1 96.19 84 PRO B O 1
ATOM 5189 N N . ASP B 1 85 ? 20.547 28.328 6.004 1 96.06 85 ASP B N 1
ATOM 5190 C CA . ASP B 1 85 ? 19.859 27.125 5.578 1 96.06 85 ASP B CA 1
ATOM 5191 C C . ASP B 1 85 ? 18.781 27.438 4.535 1 96.06 85 ASP B C 1
ATOM 5193 O O . ASP B 1 85 ? 18.266 26.547 3.873 1 96.06 85 ASP B O 1
ATOM 5197 N N . TYR B 1 86 ? 18.516 28.672 4.316 1 96.69 86 TYR B N 1
ATOM 5198 C CA . TYR B 1 86 ? 17.562 29.109 3.301 1 96.69 86 TYR B CA 1
ATOM 5199 C C . TYR B 1 86 ? 18.266 29.453 1.995 1 96.69 86 TYR B C 1
ATOM 5201 O O . TYR B 1 86 ? 17.625 29.797 1.003 1 96.69 86 TYR B O 1
ATOM 5209 N N . ARG B 1 87 ? 19.578 29.422 1.977 1 97 87 ARG B N 1
ATOM 5210 C CA . ARG B 1 87 ? 20.328 29.688 0.756 1 97 87 ARG B CA 1
ATOM 5211 C C . ARG B 1 87 ? 20.172 28.547 -0.246 1 97 87 ARG B C 1
ATOM 5213 O O . ARG B 1 87 ? 19.906 27.406 0.138 1 97 87 ARG B O 1
ATOM 5220 N N . PRO B 1 88 ? 20.312 28.906 -1.512 1 95.38 88 PRO B N 1
ATOM 5221 C CA . PRO B 1 88 ? 20.25 27.844 -2.521 1 95.38 88 PRO B CA 1
ATOM 5222 C C . PRO B 1 88 ? 21.25 26.719 -2.258 1 95.38 88 PRO B C 1
ATOM 5224 O O . PRO B 1 88 ? 22.375 26.984 -1.836 1 95.38 88 PRO B O 1
ATOM 5227 N N . ASN B 1 89 ? 20.828 25.469 -2.492 1 92.75 89 ASN B N 1
ATOM 5228 C CA . ASN B 1 89 ? 21.641 24.266 -2.373 1 92.75 89 ASN B CA 1
ATOM 5229 C C . ASN B 1 89 ? 21.203 23.203 -3.383 1 92.75 89 ASN B C 1
ATOM 5231 O O . ASN B 1 89 ? 20.531 23.516 -4.363 1 92.75 89 ASN B O 1
ATOM 5235 N N . ALA B 1 90 ? 21.672 21.969 -3.182 1 88.44 90 ALA B N 1
ATOM 5236 C CA . ALA B 1 90 ? 21.422 20.922 -4.152 1 88.44 90 ALA B CA 1
ATOM 5237 C C . ALA B 1 90 ? 19.938 20.594 -4.234 1 88.44 90 ALA B C 1
ATOM 5239 O O . ALA B 1 90 ? 19.422 20.25 -5.305 1 88.44 90 ALA B O 1
ATOM 5240 N N . ASP B 1 91 ? 19.203 20.766 -3.186 1 90.06 91 ASP B N 1
ATOM 5241 C CA . ASP B 1 91 ? 17.797 20.391 -3.105 1 90.06 91 ASP B CA 1
ATOM 5242 C C . ASP B 1 91 ? 16.906 21.469 -3.738 1 90.06 91 ASP B C 1
ATOM 5244 O O . ASP B 1 91 ? 15.742 21.219 -4.039 1 90.06 91 ASP B O 1
ATOM 5248 N N . THR B 1 92 ? 17.453 22.578 -3.877 1 93.94 92 THR B N 1
ATOM 5249 C CA . THR B 1 92 ? 16.656 23.688 -4.395 1 93.94 92 THR B CA 1
ATOM 5250 C C . THR B 1 92 ? 17.203 24.156 -5.746 1 93.94 92 THR B C 1
ATOM 5252 O O . THR B 1 92 ? 16.922 25.281 -6.168 1 93.94 92 THR B O 1
ATOM 5255 N N . LYS B 1 93 ? 17.891 23.031 -6.336 1 85.44 93 LYS B N 1
ATOM 5256 C CA . LYS B 1 93 ? 18.438 23.328 -7.664 1 85.44 93 LYS B CA 1
ATOM 5257 C C . LYS B 1 93 ? 17.312 23.547 -8.672 1 85.44 93 LYS B C 1
ATOM 5259 O O . LYS B 1 93 ? 16.328 22.797 -8.695 1 85.44 93 LYS B O 1
ATOM 5264 N N . GLY B 1 94 ? 17.078 24.703 -9.172 1 88.88 94 GLY B N 1
ATOM 5265 C CA . GLY B 1 94 ? 16.078 24.984 -10.188 1 88.88 94 GLY B CA 1
ATOM 5266 C C . GLY B 1 94 ? 15.016 25.969 -9.734 1 88.88 94 GLY B C 1
ATOM 5267 O O . GLY B 1 94 ? 14.102 26.297 -10.492 1 88.88 94 GLY B O 1
ATOM 5268 N N . TYR B 1 95 ? 15.117 26.281 -8.5 1 93.81 95 TYR B N 1
ATOM 5269 C CA . TYR B 1 95 ? 14.172 27.266 -7.992 1 93.81 95 TYR B CA 1
ATOM 5270 C C . TYR B 1 95 ? 14.789 28.656 -7.984 1 93.81 95 TYR B C 1
ATOM 5272 O O . TYR B 1 95 ? 16.016 28.797 -7.891 1 93.81 95 TYR B O 1
ATOM 5280 N N . ASN B 1 96 ? 13.977 29.656 -8.047 1 93.69 96 ASN B N 1
ATOM 5281 C CA . ASN B 1 96 ? 14.438 31.047 -8.07 1 93.69 96 ASN B CA 1
ATOM 5282 C C . ASN B 1 96 ? 14.578 31.609 -6.66 1 93.69 96 ASN B C 1
ATOM 5284 O O . ASN B 1 96 ? 13.773 31.312 -5.781 1 93.69 96 ASN B O 1
ATOM 5288 N N . VAL B 1 97 ? 15.469 32.469 -6.523 1 95.44 97 VAL B N 1
ATOM 5289 C CA . VAL B 1 97 ? 15.633 33.188 -5.273 1 95.44 97 VAL B CA 1
ATOM 5290 C C . VAL B 1 97 ? 14.453 34.125 -5.066 1 95.44 97 VAL B C 1
ATOM 5292 O O . VAL B 1 97 ? 13.914 34.688 -6.031 1 95.44 97 VAL B O 1
ATOM 5295 N N . SER B 1 98 ? 14.141 34.375 -3.861 1 95.25 98 SER B N 1
ATOM 5296 C CA . SER B 1 98 ? 12.992 35.219 -3.523 1 95.25 98 SER B CA 1
ATOM 5297 C C . SER B 1 98 ? 13.328 36.719 -3.682 1 95.25 98 SER B C 1
ATOM 5299 O O . SER B 1 98 ? 14.422 37.156 -3.324 1 95.25 98 SER B O 1
ATOM 5301 N N . GLU B 1 99 ? 12.375 37.438 -4.242 1 94.12 99 GLU B N 1
ATOM 5302 C CA . GLU B 1 99 ? 12.508 38.875 -4.383 1 94.12 99 GLU B CA 1
ATOM 5303 C C . GLU B 1 99 ? 11.594 39.625 -3.408 1 94.12 99 GLU B C 1
ATOM 5305 O O . GLU B 1 99 ? 10.422 39.25 -3.25 1 94.12 99 GLU B O 1
ATOM 5310 N N . PRO B 1 100 ? 12.102 40.656 -2.779 1 95.69 100 PRO B N 1
ATOM 5311 C CA . PRO B 1 100 ? 11.25 41.406 -1.848 1 95.69 100 PRO B CA 1
ATOM 5312 C C . PRO B 1 100 ? 10.125 42.156 -2.549 1 95.69 100 PRO B C 1
ATOM 5314 O O . PRO B 1 100 ? 10.32 42.656 -3.648 1 95.69 100 PRO B O 1
ATOM 5317 N N . ILE B 1 101 ? 9.055 42.281 -1.878 1 94.94 101 ILE B N 1
ATOM 5318 C CA . ILE B 1 101 ? 7.93 43.031 -2.42 1 94.94 101 ILE B CA 1
ATOM 5319 C C . ILE B 1 101 ? 7.836 44.375 -1.728 1 94.94 101 ILE B C 1
ATOM 5321 O O . ILE B 1 101 ? 7.004 45.219 -2.096 1 94.94 101 ILE B O 1
ATOM 5325 N N . GLY B 1 102 ? 8.609 44.594 -0.688 1 96.69 102 GLY B N 1
ATOM 5326 C CA . GLY B 1 102 ? 8.672 45.844 0.07 1 96.69 102 GLY B CA 1
ATOM 5327 C C . GLY B 1 102 ? 9.656 45.781 1.223 1 96.69 102 GLY B C 1
ATOM 5328 O O . GLY B 1 102 ? 10.43 44.844 1.34 1 96.69 102 GLY B O 1
ATOM 5329 N N . TYR B 1 103 ? 9.672 46.906 2.006 1 97.38 103 TYR B N 1
ATOM 5330 C CA . TYR B 1 103 ? 10.602 47.031 3.123 1 97.38 103 TYR B CA 1
ATOM 5331 C C . TYR B 1 103 ? 9.945 47.719 4.312 1 97.38 103 TYR B C 1
ATOM 5333 O O . TYR B 1 103 ? 9.039 48.531 4.141 1 97.38 103 TYR B O 1
ATOM 5341 N N . ILE B 1 104 ? 10.375 47.344 5.457 1 98.12 104 ILE B N 1
ATOM 5342 C CA . ILE B 1 104 ? 10.016 48.094 6.668 1 98.12 104 ILE B CA 1
ATOM 5343 C C . ILE B 1 104 ? 11.281 48.406 7.473 1 98.12 104 ILE B C 1
ATOM 5345 O O . ILE B 1 104 ? 12.367 47.906 7.152 1 98.12 104 ILE B O 1
ATOM 5349 N N . ASP B 1 105 ? 11.164 49.188 8.531 1 97.38 105 ASP B N 1
ATOM 5350 C CA . ASP B 1 105 ? 12.312 49.5 9.375 1 97.38 105 ASP B CA 1
ATOM 5351 C C . ASP B 1 105 ? 12.805 48.25 10.109 1 97.38 105 ASP B C 1
ATOM 5353 O O . ASP B 1 105 ? 12 47.438 10.555 1 97.38 105 ASP B O 1
ATOM 5357 N N . GLN B 1 106 ? 14.07 48.188 10.203 1 97.81 106 GLN B N 1
ATOM 5358 C CA . GLN B 1 106 ? 14.672 47.094 10.953 1 97.81 106 GLN B CA 1
ATOM 5359 C C . GLN B 1 106 ? 14.906 47.5 12.406 1 97.81 106 GLN B C 1
ATOM 5361 O O . GLN B 1 106 ? 15.039 48.688 12.727 1 97.81 106 GLN B O 1
ATOM 5366 N N . VAL B 1 107 ? 14.852 46.531 13.258 1 97.81 107 VAL B N 1
ATOM 5367 C CA . VAL B 1 107 ? 15.195 46.75 14.664 1 97.81 107 VAL B CA 1
ATOM 5368 C C . VAL B 1 107 ? 16.688 46.438 14.875 1 97.81 107 VAL B C 1
ATOM 5370 O O . VAL B 1 107 ? 17.312 45.75 14.078 1 97.81 107 VAL B O 1
ATOM 5373 N N . PRO B 1 108 ? 17.266 46.906 15.953 1 97.69 108 PRO B N 1
ATOM 5374 C CA . PRO B 1 108 ? 18.703 46.75 16.156 1 97.69 108 PRO B CA 1
ATOM 5375 C C . PRO B 1 108 ? 19.094 45.281 16.359 1 97.69 108 PRO B C 1
ATOM 5377 O O . PRO B 1 108 ? 20.234 44.906 16.062 1 97.69 108 PRO B O 1
ATOM 5380 N N . HIS B 1 109 ? 18.141 44.5 16.922 1 98.31 109 HIS B N 1
ATOM 5381 C CA . HIS B 1 109 ? 18.422 43.094 17.219 1 98.31 109 HIS B CA 1
ATOM 5382 C C . HIS B 1 109 ? 17.203 42.219 16.953 1 98.31 109 HIS B C 1
ATOM 5384 O O . HIS B 1 109 ? 16.094 42.562 17.375 1 98.31 109 HIS B O 1
ATOM 5390 N N . THR B 1 110 ? 17.438 41.156 16.234 1 98.56 110 THR B N 1
ATOM 5391 C CA . THR B 1 110 ? 16.391 40.125 16.031 1 98.56 110 THR B CA 1
ATOM 5392 C C . THR B 1 110 ? 16.75 38.844 16.734 1 98.56 110 THR B C 1
ATOM 5394 O O . THR B 1 110 ? 17.922 38.5 16.844 1 98.56 110 THR B O 1
ATOM 5397 N N . PHE B 1 111 ? 15.781 38.125 17.188 1 98.56 111 PHE B N 1
ATOM 5398 C CA . PHE B 1 111 ? 15.961 36.875 17.953 1 98.56 111 PHE B CA 1
ATOM 5399 C C . PHE B 1 111 ? 16.047 35.688 17.016 1 98.56 111 PHE B C 1
ATOM 5401 O O . PHE B 1 111 ? 15.57 35.719 15.891 1 98.56 111 PHE B O 1
ATOM 5408 N N . GLY B 1 112 ? 16.766 34.625 17.531 1 98.25 112 GLY B N 1
ATOM 5409 C CA . GLY B 1 112 ? 16.766 33.344 16.828 1 98.25 112 GLY B CA 1
ATOM 5410 C C . GLY B 1 112 ? 15.477 32.562 17.016 1 98.25 112 GLY B C 1
ATOM 5411 O O . GLY B 1 112 ? 14.828 32.656 18.062 1 98.25 112 GLY B O 1
ATOM 5412 N N . TYR B 1 113 ? 15.102 31.75 16 1 98.31 113 TYR B N 1
ATOM 5413 C CA . TYR B 1 113 ? 13.867 31 16.109 1 98.31 113 TYR B CA 1
ATOM 5414 C C . TYR B 1 113 ? 13.836 29.844 15.117 1 98.31 113 TYR B C 1
ATOM 5416 O O . TYR B 1 113 ? 14.562 29.859 14.117 1 98.31 113 TYR B O 1
ATOM 5424 N N . GLN B 1 114 ? 13.055 28.812 15.477 1 98.06 114 GLN B N 1
ATOM 5425 C CA . GLN B 1 114 ? 12.703 27.766 14.539 1 98.06 114 GLN B CA 1
ATOM 5426 C C . GLN B 1 114 ? 11.617 28.219 13.57 1 98.06 114 GLN B C 1
ATOM 5428 O O . GLN B 1 114 ? 10.578 28.734 13.992 1 98.06 114 GLN B O 1
ATOM 5433 N N . SER B 1 115 ? 11.898 27.969 12.312 1 97.12 115 SER B N 1
ATOM 5434 C CA . SER B 1 115 ? 11.039 28.5 11.266 1 97.12 115 SER B CA 1
ATOM 5435 C C . SER B 1 115 ? 10.43 27.391 10.414 1 97.12 115 SER B C 1
ATOM 5437 O O . SER B 1 115 ? 11.148 26.656 9.734 1 97.12 115 SER B O 1
ATOM 5439 N N . GLY B 1 116 ? 9.125 27.203 10.492 1 95.81 116 GLY B N 1
ATOM 5440 C CA . GLY B 1 116 ? 8.336 26.453 9.531 1 95.81 116 GLY B CA 1
ATOM 5441 C C . GLY B 1 116 ? 7.555 27.344 8.578 1 95.81 116 GLY B C 1
ATOM 5442 O O . GLY B 1 116 ? 8.031 28.422 8.188 1 95.81 116 GLY B O 1
ATOM 5443 N N . THR B 1 117 ? 6.391 26.891 8.141 1 94.56 117 THR B N 1
ATOM 5444 C CA . THR B 1 117 ? 5.539 27.797 7.375 1 94.56 117 THR B CA 1
ATOM 5445 C C . THR B 1 117 ? 5.27 29.078 8.156 1 94.56 117 THR B C 1
ATOM 5447 O O . THR B 1 117 ? 5.176 30.156 7.578 1 94.56 117 THR B O 1
ATOM 5450 N N . TYR B 1 118 ? 5.238 28.859 9.422 1 96.12 118 TYR B N 1
ATOM 5451 C CA . TYR B 1 118 ? 5.086 29.953 10.375 1 96.12 118 TYR B CA 1
ATOM 5452 C C . TYR B 1 118 ? 6.203 29.938 11.406 1 96.12 118 TYR B C 1
ATOM 5454 O O . TYR B 1 118 ? 7.047 29.031 11.406 1 96.12 118 TYR B O 1
ATOM 5462 N N . GLY B 1 119 ? 6.238 31.031 12.18 1 96.69 119 GLY B N 1
ATOM 5463 C CA . GLY B 1 119 ? 7.156 31.016 13.305 1 96.69 119 GLY B CA 1
ATOM 5464 C C . GLY B 1 119 ? 6.789 29.984 14.352 1 96.69 119 GLY B C 1
ATOM 5465 O O . GLY B 1 119 ? 5.703 30.031 14.938 1 96.69 119 GLY B O 1
ATOM 5466 N N . VAL B 1 120 ? 7.75 29.078 14.664 1 97.69 120 VAL B N 1
ATOM 5467 C CA . VAL B 1 120 ? 7.434 27.922 15.5 1 97.69 120 VAL B CA 1
ATOM 5468 C C . VAL B 1 120 ? 7.762 28.234 16.969 1 97.69 120 VAL B C 1
ATOM 5470 O O . VAL B 1 120 ? 6.898 28.125 17.828 1 97.69 120 VAL B O 1
ATOM 5473 N N . LEU B 1 121 ? 8.984 28.656 17.219 1 98.5 121 LEU B N 1
ATOM 5474 C CA . LEU B 1 121 ? 9.43 28.953 18.578 1 98.5 121 LEU B CA 1
ATOM 5475 C C . LEU B 1 121 ? 10.672 29.844 18.562 1 98.5 121 LEU B C 1
ATOM 5477 O O . LEU B 1 121 ? 11.664 29.516 17.906 1 98.5 121 LEU B O 1
ATOM 5481 N N . ASN B 1 122 ? 10.648 30.984 19.266 1 98.19 122 ASN B N 1
ATOM 5482 C CA . ASN B 1 122 ? 11.867 31.781 19.359 1 98.19 122 ASN B CA 1
ATOM 5483 C C . ASN B 1 122 ? 12.578 31.547 20.688 1 98.19 122 ASN B C 1
ATOM 5485 O O . ASN B 1 122 ? 12.094 30.812 21.547 1 98.19 122 ASN B O 1
ATOM 5489 N N . GLU B 1 123 ? 13.695 32.094 20.875 1 96.94 123 GLU B N 1
ATOM 5490 C CA . GLU B 1 123 ? 14.594 31.844 22 1 96.94 123 GLU B CA 1
ATOM 5491 C C . GLU B 1 123 ? 14.016 32.375 23.297 1 96.94 123 GLU B C 1
ATOM 5493 O O . GLU B 1 123 ? 14.547 32.125 24.391 1 96.94 123 GLU B O 1
ATOM 5498 N N . HIS B 1 124 ? 12.859 33.094 23.234 1 96.62 124 HIS B N 1
ATOM 5499 C CA . HIS B 1 124 ? 12.242 33.656 24.422 1 96.62 124 HIS B CA 1
ATOM 5500 C C . HIS B 1 124 ? 10.961 32.906 24.781 1 96.62 124 HIS B C 1
ATOM 5502 O O . HIS B 1 124 ? 10.242 33.281 25.719 1 96.62 124 HIS B O 1
ATOM 5508 N N . GLY B 1 125 ? 10.641 31.859 24.047 1 97.44 125 GLY B N 1
ATOM 5509 C CA . GLY B 1 125 ? 9.484 31.031 24.359 1 97.44 125 GLY B CA 1
ATOM 5510 C C . GLY B 1 125 ? 8.203 31.531 23.703 1 97.44 125 GLY B C 1
ATOM 5511 O O . GLY B 1 125 ? 7.109 31.125 24.094 1 97.44 125 GLY B O 1
ATOM 5512 N N . VAL B 1 126 ? 8.297 32.406 22.766 1 98.56 126 VAL B N 1
ATOM 5513 C CA . VAL B 1 126 ? 7.137 32.844 22 1 98.56 126 VAL B CA 1
ATOM 5514 C C . VAL B 1 126 ? 6.895 31.891 20.844 1 98.56 126 VAL B C 1
ATOM 5516 O O . VAL B 1 126 ? 7.84 31.453 20.188 1 98.56 126 VAL B O 1
ATOM 5519 N N . SER B 1 127 ? 5.68 31.547 20.641 1 98.19 127 SER B N 1
ATOM 5520 C CA . SER B 1 127 ? 5.309 30.641 19.562 1 98.19 127 SER B CA 1
ATOM 5521 C C . SER B 1 127 ? 3.979 31.047 18.938 1 98.19 127 SER B C 1
ATOM 5523 O O . SER B 1 127 ? 3.193 31.781 19.547 1 98.19 127 SER B O 1
ATOM 5525 N N . VAL B 1 128 ? 3.768 30.594 17.656 1 98 128 VAL B N 1
ATOM 5526 C CA . VAL B 1 128 ? 2.525 30.875 16.953 1 98 128 VAL B CA 1
ATOM 5527 C C . VAL B 1 128 ? 1.977 29.594 16.328 1 98 128 VAL B C 1
ATOM 5529 O O . VAL B 1 128 ? 2.742 28.734 15.906 1 98 128 VAL B O 1
ATOM 5532 N N . ALA B 1 129 ? 0.683 29.406 16.328 1 98.12 129 ALA B N 1
ATOM 5533 C CA . ALA B 1 129 ? -0.089 28.406 15.609 1 98.12 129 ALA B CA 1
ATOM 5534 C C . ALA B 1 129 ? -1.132 29.047 14.703 1 98.12 129 ALA B C 1
ATOM 5536 O O . ALA B 1 129 ? -1.743 30.062 15.078 1 98.12 129 ALA B O 1
ATOM 5537 N N . GLU B 1 130 ? -1.332 28.516 13.539 1 96.69 130 GLU B N 1
ATOM 5538 C CA . GLU B 1 130 ? -2.127 29.234 12.547 1 96.69 130 GLU B CA 1
ATOM 5539 C C . GLU B 1 130 ? -3.307 28.391 12.07 1 96.69 130 GLU B C 1
ATOM 5541 O O . GLU B 1 130 ? -3.203 27.172 11.977 1 96.69 130 GLU B O 1
ATOM 5546 N N . SER B 1 131 ? -4.383 29.047 11.758 1 96.25 131 SER B N 1
ATOM 5547 C CA . SER B 1 131 ? -5.531 28.5 11.055 1 96.25 131 SER B CA 1
ATOM 5548 C C . SER B 1 131 ? -6.098 29.484 10.047 1 96.25 131 SER B C 1
ATOM 5550 O O . SER B 1 131 ? -6.555 30.562 10.422 1 96.25 131 SER B O 1
ATOM 5552 N N . THR B 1 132 ? -6.121 29.094 8.781 1 94.44 132 THR B N 1
ATOM 5553 C CA . THR B 1 132 ? -6.707 29.938 7.754 1 94.44 132 THR B CA 1
ATOM 5554 C C . THR B 1 132 ? -8.227 29.984 7.895 1 94.44 132 THR B C 1
ATOM 5556 O O . THR B 1 132 ? -8.867 28.969 8.117 1 94.44 132 THR B O 1
ATOM 5559 N N . CYS B 1 133 ? -8.734 31.172 7.77 1 94.31 133 CYS B N 1
ATOM 5560 C CA . CYS B 1 133 ? -10.164 31.375 7.961 1 94.31 133 CYS B CA 1
ATOM 5561 C C . CYS B 1 133 ? -10.766 32.156 6.805 1 94.31 133 CYS B C 1
ATOM 5563 O O . CYS B 1 133 ? -10.07 32.938 6.152 1 94.31 133 CYS B O 1
ATOM 5565 N N . SER B 1 134 ? -12.086 31.953 6.598 1 90.44 134 SER B N 1
ATOM 5566 C CA . SER B 1 134 ? -12.812 32.812 5.668 1 90.44 134 SER B CA 1
ATOM 5567 C C . SER B 1 134 ? -13.203 34.125 6.324 1 90.44 134 SER B C 1
ATOM 5569 O O . SER B 1 134 ? -13.594 34.156 7.492 1 90.44 134 SER B O 1
ATOM 5571 N N . ALA B 1 135 ? -13.031 35.188 5.574 1 92 135 ALA B N 1
ATOM 5572 C CA . ALA B 1 135 ? -13.375 36.531 6.066 1 92 135 ALA B CA 1
ATOM 5573 C C . ALA B 1 135 ? -14.188 37.281 5.031 1 92 135 ALA B C 1
ATOM 5575 O O . ALA B 1 135 ? -14.195 36.938 3.848 1 92 135 ALA B O 1
ATOM 5576 N N . VAL B 1 136 ? -14.82 38.312 5.438 1 90.06 136 VAL B N 1
ATOM 5577 C CA . VAL B 1 136 ? -15.742 39.062 4.586 1 90.06 136 VAL B CA 1
ATOM 5578 C C . VAL B 1 136 ? -14.953 39.969 3.641 1 90.06 136 VAL B C 1
ATOM 5580 O O . VAL B 1 136 ? -15.453 40.344 2.576 1 90.06 136 VAL B O 1
ATOM 5583 N N . PHE B 1 137 ? -13.773 40.312 4.066 1 88.94 137 PHE B N 1
ATOM 5584 C CA . PHE B 1 137 ? -12.922 41.125 3.207 1 88.94 137 PHE B CA 1
ATOM 5585 C C . PHE B 1 137 ? -11.617 40.406 2.895 1 88.94 137 PHE B C 1
ATOM 5587 O O . PHE B 1 137 ? -11.18 39.531 3.672 1 88.94 137 PHE B O 1
ATOM 5594 N N . GLY B 1 138 ? -11.062 40.656 1.744 1 88.81 138 GLY B N 1
ATOM 5595 C CA . GLY B 1 138 ? -9.766 40.156 1.318 1 88.81 138 GLY B CA 1
ATOM 5596 C C . GLY B 1 138 ? -9.086 41.031 0.301 1 88.81 138 GLY B C 1
ATOM 5597 O O . GLY B 1 138 ? -9.727 41.906 -0.311 1 88.81 138 GLY B O 1
ATOM 5598 N N . THR B 1 139 ? -7.848 40.875 0.208 1 88.62 139 THR B N 1
ATOM 5599 C CA . THR B 1 139 ? -7.07 41.594 -0.806 1 88.62 139 THR B CA 1
ATOM 5600 C C . THR B 1 139 ? -5.852 40.781 -1.223 1 88.62 139 THR B C 1
ATOM 5602 O O . THR B 1 139 ? -5.707 39.625 -0.817 1 88.62 139 THR B O 1
ATOM 5605 N N . CYS B 1 140 ? -5.102 41.312 -2.172 1 88 140 CYS B N 1
ATOM 5606 C CA . CYS B 1 140 ? -3.879 40.656 -2.619 1 88 140 CYS B CA 1
ATOM 5607 C C . CYS B 1 140 ? -2.645 41.438 -2.146 1 88 140 CYS B C 1
ATOM 5609 O O . CYS B 1 140 ? -2.734 42.594 -1.79 1 88 140 CYS B O 1
ATOM 5611 N N . GLY B 1 141 ? -1.589 40.688 -2.133 1 89.12 141 GLY B N 1
ATOM 5612 C CA . GLY B 1 141 ? -0.331 41.281 -1.728 1 89.12 141 GLY B CA 1
ATOM 5613 C C . GLY B 1 141 ? 0.165 42.344 -2.701 1 89.12 141 GLY B C 1
ATOM 5614 O O . GLY B 1 141 ? -0.225 42.344 -3.869 1 89.12 141 GLY B O 1
ATOM 5615 N N . LYS B 1 142 ? 1.007 43.062 -2.213 1 91.06 142 LYS B N 1
ATOM 5616 C CA . LYS B 1 142 ? 1.565 44.156 -3.01 1 91.06 142 LYS B CA 1
ATOM 5617 C C . LYS B 1 142 ? 2.172 43.625 -4.309 1 91.06 142 LYS B C 1
ATOM 5619 O O . LYS B 1 142 ? 2.988 42.719 -4.289 1 91.06 142 LYS B O 1
ATOM 5624 N N . GLY B 1 143 ? 1.748 44.219 -5.379 1 86.38 143 GLY B N 1
ATOM 5625 C CA . GLY B 1 143 ? 2.271 43.906 -6.695 1 86.38 143 GLY B CA 1
ATOM 5626 C C . GLY B 1 143 ? 1.592 42.688 -7.316 1 86.38 143 GLY B C 1
ATOM 5627 O O . GLY B 1 143 ? 1.781 42.406 -8.5 1 86.38 143 GLY B O 1
ATOM 5628 N N . SER B 1 144 ? 0.855 42 -6.559 1 83.19 144 SER B N 1
ATOM 5629 C CA . SER B 1 144 ? 0.188 40.812 -7.074 1 83.19 144 SER B CA 1
ATOM 5630 C C . SER B 1 144 ? -1.202 41.156 -7.609 1 83.19 144 SER B C 1
ATOM 5632 O O . SER B 1 144 ? -1.834 42.094 -7.156 1 83.19 144 SER B O 1
ATOM 5634 N N . THR B 1 145 ? -1.593 40.312 -8.555 1 75.44 145 THR B N 1
ATOM 5635 C CA . THR B 1 145 ? -2.959 40.406 -9.055 1 75.44 145 THR B CA 1
ATOM 5636 C C . THR B 1 145 ? -3.758 39.156 -8.656 1 75.44 145 THR B C 1
ATOM 5638 O O . THR B 1 145 ? -4.977 39.125 -8.844 1 75.44 145 THR B O 1
ATOM 5641 N N . VAL B 1 146 ? -3.072 38.312 -8.094 1 69.25 146 VAL B N 1
ATOM 5642 C CA . VAL B 1 146 ? -3.711 37.031 -7.773 1 69.25 146 VAL B CA 1
ATOM 5643 C C . VAL B 1 146 ? -4.5 37.188 -6.473 1 69.25 146 VAL B C 1
ATOM 5645 O O . VAL B 1 146 ? -3.961 37.594 -5.449 1 69.25 146 VAL B O 1
ATOM 5648 N N . GLY B 1 147 ? -5.797 36.812 -6.578 1 64.69 147 GLY B N 1
ATOM 5649 C CA . GLY B 1 147 ? -6.645 36.812 -5.398 1 64.69 147 GLY B CA 1
ATOM 5650 C C . GLY B 1 147 ? -7.23 38.188 -5.094 1 64.69 147 GLY B C 1
ATOM 5651 O O . GLY B 1 147 ? -7.859 38.375 -4.051 1 64.69 147 GLY B O 1
ATOM 5652 N N . CYS B 1 148 ? -6.926 39.062 -5.988 1 68.81 148 CYS B N 1
ATOM 5653 C CA . CYS B 1 148 ? -7.438 40.406 -5.758 1 68.81 148 CYS B CA 1
ATOM 5654 C C . CYS B 1 148 ? -8.938 40.469 -6.02 1 68.81 148 CYS B C 1
ATOM 5656 O O . CYS B 1 148 ? -9.461 39.719 -6.855 1 68.81 148 CYS B O 1
ATOM 5658 N N . GLU B 1 149 ? -9.641 41.156 -5.098 1 64.06 149 GLU B N 1
ATOM 5659 C CA . GLU B 1 149 ? -11.062 41.375 -5.344 1 64.06 149 GLU B CA 1
ATOM 5660 C C . GLU B 1 149 ? -11.297 41.969 -6.727 1 64.06 149 GLU B C 1
ATOM 5662 O O . GLU B 1 149 ? -10.422 42.656 -7.27 1 64.06 149 GLU B O 1
ATOM 5667 N N . PRO B 1 150 ? -12.578 41.562 -7.168 1 60.5 150 PRO B N 1
ATOM 5668 C CA . PRO B 1 150 ? -12.914 42.156 -8.461 1 60.5 150 PRO B CA 1
ATOM 5669 C C . PRO B 1 150 ? -12.781 43.688 -8.453 1 60.5 150 PRO B C 1
ATOM 5671 O O . PRO B 1 150 ? -13.25 44.344 -7.52 1 60.5 150 PRO B O 1
ATOM 5674 N N . GLY B 1 151 ? -12.047 44.25 -9.281 1 59.03 151 GLY B N 1
ATOM 5675 C CA . GLY B 1 151 ? -11.875 45.688 -9.414 1 59.03 151 GLY B CA 1
ATOM 5676 C C . GLY B 1 151 ? -10.531 46.156 -8.898 1 59.03 151 GLY B C 1
ATOM 5677 O O . GLY B 1 151 ? -10.125 47.281 -9.188 1 59.03 151 GLY B O 1
ATOM 5678 N N . ARG B 1 152 ? -10.039 45.344 -7.934 1 61.16 152 ARG B N 1
ATOM 5679 C CA . ARG B 1 152 ? -8.703 45.719 -7.496 1 61.16 152 ARG B CA 1
ATOM 5680 C C . ARG B 1 152 ? -7.637 45.125 -8.391 1 61.16 152 ARG B C 1
ATOM 5682 O O . ARG B 1 152 ? -7.555 43.906 -8.523 1 61.16 152 ARG B O 1
ATOM 5689 N N . LYS B 1 153 ? -7.012 45.938 -9.109 1 64.25 153 LYS B N 1
ATOM 5690 C CA . LYS B 1 153 ? -6.082 45.469 -10.125 1 64.25 153 LYS B CA 1
ATOM 5691 C C . LYS B 1 153 ? -4.793 44.938 -9.5 1 64.25 153 LYS B C 1
ATOM 5693 O O . LYS B 1 153 ? -4.301 43.875 -9.867 1 64.25 153 LYS B O 1
ATOM 5698 N N . VAL B 1 154 ? -4.281 45.781 -8.484 1 76 154 VAL B N 1
ATOM 5699 C CA . VAL B 1 154 ? -3.004 45.406 -7.891 1 76 154 VAL B CA 1
ATOM 5700 C C . VAL B 1 154 ? -3.059 45.594 -6.375 1 76 154 VAL B C 1
ATOM 5702 O O . VAL B 1 154 ? -3.617 46.562 -5.883 1 76 154 VAL B O 1
ATOM 5705 N N . GLY B 1 155 ? -2.623 44.688 -5.676 1 81.69 155 GLY B N 1
ATOM 5706 C CA . GLY B 1 155 ? -2.643 44.75 -4.227 1 81.69 155 GLY B CA 1
ATOM 5707 C C . GLY B 1 155 ? -1.659 45.75 -3.658 1 81.69 155 GLY B C 1
ATOM 5708 O O . GLY B 1 155 ? -0.689 46.125 -4.324 1 81.69 155 GLY B O 1
ATOM 5709 N N . ALA B 1 156 ? -1.939 46.219 -2.422 1 88.5 156 ALA B N 1
ATOM 5710 C CA . ALA B 1 156 ? -1.069 47.188 -1.753 1 88.5 156 ALA B CA 1
ATOM 5711 C C . ALA B 1 156 ? -0.604 46.656 -0.399 1 88.5 156 ALA B C 1
ATOM 5713 O O . ALA B 1 156 ? 0.302 47.219 0.217 1 88.5 156 ALA B O 1
ATOM 5714 N N . ALA B 1 157 ? -1.162 45.625 0.024 1 93.88 157 ALA B N 1
ATOM 5715 C CA . ALA B 1 157 ? -0.864 45.094 1.355 1 93.88 157 ALA B CA 1
ATOM 5716 C C . ALA B 1 157 ? 0.497 44.406 1.382 1 93.88 157 ALA B C 1
ATOM 5718 O O . ALA B 1 157 ? 0.857 43.688 0.443 1 93.88 157 ALA B O 1
ATOM 5719 N N . LEU B 1 158 ? 1.233 44.562 2.451 1 96 158 LEU B N 1
ATOM 5720 C CA . LEU B 1 158 ? 2.586 44.031 2.547 1 96 158 LEU B CA 1
ATOM 5721 C C . LEU B 1 158 ? 2.617 42.781 3.445 1 96 158 LEU B C 1
ATOM 5723 O O . LEU B 1 158 ? 3.516 41.938 3.328 1 96 158 LEU B O 1
ATOM 5727 N N . MET B 1 159 ? 1.693 42.688 4.336 1 96.94 159 MET B N 1
ATOM 5728 C CA . MET B 1 159 ? 1.836 41.688 5.406 1 96.94 159 MET B CA 1
ATOM 5729 C C . MET B 1 159 ? 0.975 40.469 5.133 1 96.94 159 MET B C 1
ATOM 5731 O O . MET B 1 159 ? -0.246 40.562 5.012 1 96.94 159 MET B O 1
ATOM 5735 N N . SER B 1 160 ? 1.572 39.344 4.992 1 94.75 160 SER B N 1
ATOM 5736 C CA . SER B 1 160 ? 0.878 38.062 5.102 1 94.75 160 SER B CA 1
ATOM 5737 C C . SER B 1 160 ? 0.957 37.5 6.523 1 94.75 160 SER B C 1
ATOM 5739 O O . SER B 1 160 ? 1.697 38.031 7.359 1 94.75 160 SER B O 1
ATOM 5741 N N . ILE B 1 161 ? 0.181 36.5 6.801 1 95.94 161 ILE B N 1
ATOM 5742 C CA . ILE B 1 161 ? 0.195 35.938 8.148 1 95.94 161 ILE B CA 1
ATOM 5743 C C . ILE B 1 161 ? 1.539 35.25 8.414 1 95.94 161 ILE B C 1
ATOM 5745 O O . ILE B 1 161 ? 2.037 35.281 9.539 1 95.94 161 ILE B O 1
ATOM 5749 N N . ASP B 1 162 ? 2.141 34.594 7.402 1 95.56 162 ASP B N 1
ATOM 5750 C CA . ASP B 1 162 ? 3.475 34.031 7.516 1 95.56 162 ASP B CA 1
ATOM 5751 C C . ASP B 1 162 ? 4.504 35.094 7.91 1 95.56 162 ASP B C 1
ATOM 5753 O O . ASP B 1 162 ? 5.273 34.875 8.852 1 95.56 162 ASP B O 1
ATOM 5757 N N . THR B 1 163 ? 4.461 36.156 7.203 1 96.88 163 THR B N 1
ATOM 5758 C CA . THR B 1 163 ? 5.383 37.25 7.449 1 96.88 163 THR B CA 1
ATOM 5759 C C . THR B 1 163 ? 5.203 37.812 8.859 1 96.88 163 THR B C 1
ATOM 5761 O O . THR B 1 163 ? 6.188 38.031 9.578 1 96.88 163 THR B O 1
ATOM 5764 N N . LEU B 1 164 ? 3.982 38.031 9.203 1 98.56 164 LEU B N 1
ATOM 5765 C CA . LEU B 1 164 ? 3.713 38.531 10.539 1 98.56 164 LEU B CA 1
ATOM 5766 C C . LEU B 1 164 ? 4.227 37.594 11.609 1 98.56 164 LEU B C 1
ATOM 5768 O O . LEU B 1 164 ? 4.777 38.031 12.625 1 98.56 164 LEU B O 1
ATOM 5772 N N . SER B 1 165 ? 4.031 36.344 11.438 1 98.06 165 SER B N 1
ATOM 5773 C CA . SER B 1 165 ? 4.496 35.375 12.406 1 98.06 165 SER B CA 1
ATOM 5774 C C . SER B 1 165 ? 6.016 35.375 12.531 1 98.06 165 SER B C 1
ATOM 5776 O O . SER B 1 165 ? 6.555 35.25 13.633 1 98.06 165 SER B O 1
ATOM 5778 N N . TYR B 1 166 ? 6.77 35.531 11.438 1 98.12 166 TYR B N 1
ATOM 5779 C CA . TYR B 1 166 ? 8.227 35.625 11.484 1 98.12 166 TYR B CA 1
ATOM 5780 C C . TYR B 1 166 ? 8.672 36.875 12.211 1 98.12 166 TYR B C 1
ATOM 5782 O O . TYR B 1 166 ? 9.594 36.844 13.031 1 98.12 166 TYR B O 1
ATOM 5790 N N . LEU B 1 167 ? 7.996 37.938 11.898 1 98.75 167 LEU B N 1
ATOM 5791 C CA . LEU B 1 167 ? 8.336 39.188 12.555 1 98.75 167 LEU B CA 1
ATOM 5792 C C . LEU B 1 167 ? 8.086 39.094 14.055 1 98.75 167 LEU B C 1
ATOM 5794 O O . LEU B 1 167 ? 8.852 39.656 14.852 1 98.75 167 LEU B O 1
ATOM 5798 N N . ALA B 1 168 ? 7.027 38.469 14.406 1 98.81 168 ALA B N 1
ATOM 5799 C CA . ALA B 1 168 ? 6.766 38.219 15.82 1 98.81 168 ALA B CA 1
ATOM 5800 C C . ALA B 1 168 ? 7.902 37.438 16.469 1 98.81 168 ALA B C 1
ATOM 5802 O O . ALA B 1 168 ? 8.328 37.781 17.578 1 98.81 168 ALA B O 1
ATOM 5803 N N . MET B 1 169 ? 8.391 36.406 15.852 1 98.56 169 MET B N 1
ATOM 5804 C CA . MET B 1 169 ? 9.5 35.625 16.359 1 98.56 169 MET B CA 1
ATOM 5805 C C . MET B 1 169 ? 10.766 36.469 16.5 1 98.56 169 MET B C 1
ATOM 5807 O O . MET B 1 169 ? 11.508 36.312 17.469 1 98.56 169 MET B O 1
ATOM 5811 N N . GLU B 1 170 ? 10.953 37.344 15.617 1 98.69 170 GLU B N 1
ATOM 5812 C CA . GLU B 1 170 ? 12.172 38.156 15.555 1 98.69 170 GLU B CA 1
ATOM 5813 C C . GLU B 1 170 ? 12.195 39.219 16.641 1 98.69 170 GLU B C 1
ATOM 5815 O O . GLU B 1 170 ? 13.266 39.594 17.125 1 98.69 170 GLU B O 1
ATOM 5820 N N . ARG B 1 171 ? 11.016 39.656 17.047 1 98.75 171 ARG B N 1
ATOM 5821 C CA . ARG B 1 171 ? 11.031 40.969 17.703 1 98.75 171 ARG B CA 1
ATOM 5822 C C . ARG B 1 171 ? 10.312 40.906 19.047 1 98.75 171 ARG B C 1
ATOM 5824 O O . ARG B 1 171 ? 10.289 41.906 19.797 1 98.75 171 ARG B O 1
ATOM 5831 N N . SER B 1 172 ? 9.695 39.781 19.375 1 98.75 172 SER B N 1
ATOM 5832 C CA . SER B 1 172 ? 8.859 39.75 20.578 1 98.75 172 SER B CA 1
ATOM 5833 C C . SER B 1 172 ? 9.414 38.812 21.641 1 98.75 172 SER B C 1
ATOM 5835 O O . SER B 1 172 ? 9.969 37.75 21.297 1 98.75 172 SER B O 1
ATOM 5837 N N . ARG B 1 173 ? 9.203 39.156 22.922 1 98.38 173 ARG B N 1
ATOM 5838 C CA . ARG B 1 173 ? 9.617 38.344 24.047 1 98.38 173 ARG B CA 1
ATOM 5839 C C . ARG B 1 173 ? 8.414 37.75 24.781 1 98.38 173 ARG B C 1
ATOM 5841 O O . ARG B 1 173 ? 8.555 36.812 25.578 1 98.38 173 ARG B O 1
ATOM 5848 N N . THR B 1 174 ? 7.246 38.312 24.484 1 98.75 174 THR B N 1
ATOM 5849 C CA . THR B 1 174 ? 6 37.812 25.047 1 98.75 174 THR B CA 1
ATOM 5850 C C . THR B 1 174 ? 4.918 37.688 23.984 1 98.75 174 THR B C 1
ATOM 5852 O O . THR B 1 174 ? 5.035 38.281 22.906 1 98.75 174 THR B O 1
ATOM 5855 N N . SER B 1 175 ? 3.924 36.906 24.328 1 98.81 175 SER B N 1
ATOM 5856 C CA . SER B 1 175 ? 2.82 36.75 23.391 1 98.81 175 SER B CA 1
ATOM 5857 C C . SER B 1 175 ? 2.041 38.062 23.25 1 98.81 175 SER B C 1
ATOM 5859 O O . SER B 1 175 ? 1.564 38.375 22.156 1 98.81 175 SER B O 1
ATOM 5861 N N . ARG B 1 176 ? 1.878 38.781 24.281 1 98.75 176 ARG B N 1
ATOM 5862 C CA . ARG B 1 176 ? 1.21 40.094 24.234 1 98.75 176 ARG B CA 1
ATOM 5863 C C . ARG B 1 176 ? 1.942 41.031 23.297 1 98.75 176 ARG B C 1
ATOM 5865 O O . ARG B 1 176 ? 1.322 41.688 22.438 1 98.75 176 ARG B O 1
ATOM 5872 N N . GLU B 1 177 ? 3.285 41.094 23.469 1 98.62 177 GLU B N 1
ATOM 5873 C CA . GLU B 1 177 ? 4.105 41.906 22.578 1 98.62 177 GLU B CA 1
ATOM 5874 C C . GLU B 1 177 ? 3.928 41.469 21.125 1 98.62 177 GLU B C 1
ATOM 5876 O O . GLU B 1 177 ? 3.871 42.312 20.219 1 98.62 177 GLU B O 1
ATOM 5881 N N . ALA B 1 178 ? 3.859 40.219 20.938 1 98.94 178 ALA B N 1
ATOM 5882 C CA . ALA B 1 178 ? 3.75 39.656 19.594 1 98.94 178 ALA B CA 1
ATOM 5883 C C . ALA B 1 178 ? 2.432 40.062 18.938 1 98.94 178 ALA B C 1
ATOM 5885 O O . ALA B 1 178 ? 2.412 40.469 17.781 1 98.94 178 ALA B O 1
ATOM 5886 N N . VAL B 1 179 ? 1.312 39.906 19.609 1 98.81 179 VAL B N 1
ATOM 5887 C CA . VAL B 1 179 ? -0.003 40.219 19.062 1 98.81 179 VAL B CA 1
ATOM 5888 C C . VAL B 1 179 ? -0.096 41.719 18.75 1 98.81 179 VAL B C 1
ATOM 5890 O O . VAL B 1 179 ? -0.64 42.125 17.719 1 98.81 179 VAL B O 1
ATOM 5893 N N . GLU B 1 180 ? 0.407 42.531 19.641 1 98.75 180 GLU B N 1
ATOM 5894 C CA . GLU B 1 180 ? 0.409 43.969 19.422 1 98.75 180 GLU B CA 1
ATOM 5895 C C . GLU B 1 180 ? 1.254 44.344 18.203 1 98.75 180 GLU B C 1
ATOM 5897 O O . GLU B 1 180 ? 0.836 45.156 17.375 1 98.75 180 GLU B O 1
ATOM 5902 N N . LEU B 1 181 ? 2.43 43.75 18.188 1 98.88 181 LEU B N 1
ATOM 5903 C CA . LEU B 1 181 ? 3.33 44.031 17.078 1 98.88 181 LEU B CA 1
ATOM 5904 C C . LEU B 1 181 ? 2.682 43.625 15.742 1 98.88 181 LEU B C 1
ATOM 5906 O O . LEU B 1 181 ? 2.674 44.438 14.805 1 98.88 181 LEU B O 1
ATOM 5910 N N . MET B 1 182 ? 2.164 42.438 15.641 1 98.88 182 MET B N 1
ATOM 5911 C CA . MET B 1 182 ? 1.553 41.938 14.406 1 98.88 182 MET B CA 1
ATOM 5912 C C . MET B 1 182 ? 0.375 42.812 14 1 98.88 182 MET B C 1
ATOM 5914 O O . MET B 1 182 ? 0.242 43.188 12.828 1 98.88 182 MET B O 1
ATOM 5918 N N . GLY B 1 183 ? -0.457 43.125 14.945 1 98.88 183 GLY B N 1
ATOM 5919 C CA . GLY B 1 183 ? -1.585 44 14.664 1 98.88 183 GLY B CA 1
ATOM 5920 C C . GLY B 1 183 ? -1.169 45.375 14.141 1 98.88 183 GLY B C 1
ATOM 5921 O O . GLY B 1 183 ? -1.733 45.844 13.156 1 98.88 183 GLY B O 1
ATOM 5922 N N . GLN B 1 184 ? -0.205 45.969 14.805 1 98.69 184 GLN B N 1
ATOM 5923 C CA . GLN B 1 184 ? 0.265 47.281 14.406 1 98.69 184 GLN B CA 1
ATOM 5924 C C . GLN B 1 184 ? 0.856 47.281 13 1 98.69 184 GLN B C 1
ATOM 5926 O O . GLN B 1 184 ? 0.582 48.156 12.195 1 98.69 184 GLN B O 1
ATOM 5931 N N . LEU B 1 185 ? 1.661 46.312 12.727 1 98.75 185 LEU B N 1
ATOM 5932 C CA . LEU B 1 185 ? 2.283 46.188 11.406 1 98.75 185 LEU B CA 1
ATOM 5933 C C . LEU B 1 185 ? 1.231 45.969 10.328 1 98.75 185 LEU B C 1
ATOM 5935 O O . LEU B 1 185 ? 1.314 46.531 9.242 1 98.75 185 LEU B O 1
ATOM 5939 N N . ALA B 1 186 ? 0.274 45.125 10.602 1 98.62 186 ALA B N 1
ATOM 5940 C CA . ALA B 1 186 ? -0.796 44.875 9.641 1 98.62 186 ALA B CA 1
ATOM 5941 C C . ALA B 1 186 ? -1.63 46.125 9.391 1 98.62 186 ALA B C 1
ATOM 5943 O O . ALA B 1 186 ? -2.025 46.406 8.25 1 98.62 186 ALA B O 1
ATOM 5944 N N . SER B 1 187 ? -1.934 46.812 10.453 1 98.56 187 SER B N 1
ATOM 5945 C CA . SER B 1 187 ? -2.709 48.031 10.32 1 98.56 187 SER B CA 1
ATOM 5946 C C . SER B 1 187 ? -1.952 49.094 9.516 1 98.56 187 SER B C 1
ATOM 5948 O O . SER B 1 187 ? -2.553 49.844 8.734 1 98.56 187 SER B O 1
ATOM 5950 N N . LYS B 1 188 ? -0.715 49.156 9.727 1 98.38 188 LYS B N 1
ATOM 5951 C CA . LYS B 1 188 ? 0.105 50.188 9.094 1 98.38 188 LYS B CA 1
ATOM 5952 C C . LYS B 1 188 ? 0.395 49.844 7.637 1 98.38 188 LYS B C 1
ATOM 5954 O O . LYS B 1 188 ? 0.371 50.719 6.77 1 98.38 188 LYS B O 1
ATOM 5959 N N . TYR B 1 189 ? 0.686 48.594 7.355 1 97.94 189 TYR B N 1
ATOM 5960 C CA . TYR B 1 189 ? 1.232 48.219 6.051 1 97.94 189 TYR B CA 1
ATOM 5961 C C . TYR B 1 189 ? 0.246 47.375 5.258 1 97.94 189 TYR B C 1
ATOM 5963 O O . TYR B 1 189 ? 0.525 47 4.121 1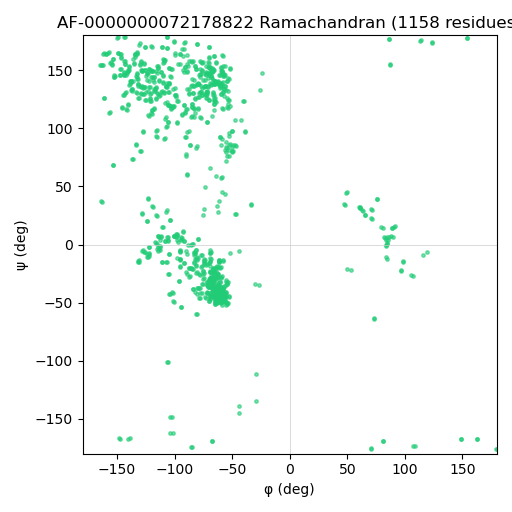 97.94 189 TYR B O 1
ATOM 5971 N N . GLY B 1 190 ? -0.861 47.094 5.82 1 96.25 190 GLY B N 1
ATOM 5972 C CA . GLY B 1 190 ? -1.868 46.281 5.156 1 96.25 190 GLY B CA 1
ATOM 5973 C C . GLY B 1 190 ? -1.666 44.781 5.367 1 96.25 190 GLY B C 1
ATOM 5974 O O . GLY B 1 190 ? -0.538 44.344 5.562 1 96.25 190 GLY B O 1
ATOM 5975 N N . PHE B 1 191 ? -2.834 44.062 5.238 1 96.06 191 PHE B N 1
ATOM 5976 C CA . PHE B 1 191 ? -2.832 42.625 5.387 1 96.06 191 PHE B CA 1
ATOM 5977 C C . PHE B 1 191 ? -3.525 41.938 4.207 1 96.06 191 PHE B C 1
ATOM 5979 O O . PHE B 1 191 ? -4.555 42.438 3.734 1 96.06 191 PHE B O 1
ATOM 5986 N N . TYR B 1 192 ? -2.885 40.875 3.73 1 92.38 192 TYR B N 1
ATOM 5987 C CA . TYR B 1 192 ? -3.537 40.031 2.725 1 92.38 192 TYR B CA 1
ATOM 5988 C C . TYR B 1 192 ? -3.467 38.562 3.105 1 92.38 192 TYR B C 1
ATOM 5990 O O . TYR B 1 192 ? -2.475 38.094 3.68 1 92.38 192 TYR B O 1
ATOM 5998 N N . GLY B 1 193 ? -4.59 37.812 2.945 1 88.56 193 GLY B N 1
ATOM 5999 C CA . GLY B 1 193 ? -4.648 36.375 3.145 1 88.56 193 GLY B CA 1
ATOM 6000 C C . GLY B 1 193 ? -4.238 35.562 1.913 1 88.56 193 GLY B C 1
ATOM 6001 O O . GLY B 1 193 ? -3.676 36.125 0.97 1 88.56 193 GLY B O 1
ATOM 6002 N N . PRO B 1 194 ? -4.379 34.25 1.996 1 79 194 PRO B N 1
ATOM 6003 C CA . PRO B 1 194 ? -4.02 33.438 0.83 1 79 194 PRO B CA 1
ATOM 6004 C C . PRO B 1 194 ? -4.836 33.781 -0.41 1 79 194 PRO B C 1
ATOM 6006 O O . PRO B 1 194 ? -6.047 34 -0.316 1 79 194 PRO B O 1
ATOM 6009 N N . PRO B 1 195 ? -4.051 33.875 -1.5 1 63.09 195 PRO B N 1
ATOM 6010 C CA . PRO B 1 195 ? -4.727 34.25 -2.74 1 63.09 195 PRO B CA 1
ATOM 6011 C C . PRO B 1 195 ? -5.637 33.156 -3.291 1 63.09 195 PRO B C 1
ATOM 6013 O O . PRO B 1 195 ? -5.289 31.969 -3.229 1 63.09 195 PRO B O 1
ATOM 6016 N N . ASP B 1 196 ? -6.699 33.531 -3.887 1 58.75 196 ASP B N 1
ATOM 6017 C CA . ASP B 1 196 ? -7.551 32.656 -4.695 1 58.75 196 ASP B CA 1
ATOM 6018 C C . ASP B 1 196 ? -7.855 31.359 -3.967 1 58.75 196 ASP B C 1
ATOM 6020 O O . ASP B 1 196 ? -7.91 30.297 -4.586 1 58.75 196 ASP B O 1
ATOM 6024 N N . SER B 1 197 ? -7.953 31.531 -2.693 1 64.19 197 SER B N 1
ATOM 6025 C CA . SER B 1 197 ? -8.203 30.312 -1.946 1 64.19 197 SER B CA 1
ATOM 6026 C C . SER B 1 197 ? -9.68 30.172 -1.578 1 64.19 197 SER B C 1
ATOM 6028 O O . SER B 1 197 ? -10.336 31.172 -1.265 1 64.19 197 SER B O 1
ATOM 6030 N N . PHE B 1 198 ? -10.141 29 -1.796 1 62.5 198 PHE B N 1
ATOM 6031 C CA . PHE B 1 198 ? -11.477 28.719 -1.292 1 62.5 198 PHE B CA 1
ATOM 6032 C C . PHE B 1 198 ? -11.523 28.844 0.227 1 62.5 198 PHE B C 1
ATOM 6034 O O . PHE B 1 198 ? -12.594 28.969 0.814 1 62.5 198 PHE B O 1
ATOM 6041 N N . GLU B 1 199 ? -10.352 28.875 0.841 1 69.31 199 GLU B N 1
ATOM 6042 C CA . GLU B 1 199 ? -10.242 28.891 2.297 1 69.31 199 GLU B CA 1
ATOM 6043 C C . GLU B 1 199 ? -10.555 30.281 2.854 1 69.31 199 GLU B C 1
ATOM 6045 O O . GLU B 1 199 ? -10.867 30.422 4.039 1 69.31 199 GLU B O 1
ATOM 6050 N N . GLY B 1 200 ? -10.469 31.219 2.021 1 73.38 200 GLY B N 1
ATOM 6051 C CA . GLY B 1 200 ? -10.82 32.562 2.443 1 73.38 200 GLY B CA 1
ATOM 6052 C C . GLY B 1 200 ? -9.617 33.469 2.566 1 73.38 200 GLY B C 1
ATOM 6053 O O . GLY B 1 200 ? -8.516 33.125 2.133 1 73.38 200 GLY B O 1
ATOM 6054 N N . SER B 1 201 ? -9.898 34.625 3.07 1 85.12 201 SER B N 1
ATOM 6055 C CA . SER B 1 201 ? -8.945 35.75 3.021 1 85.12 201 SER B CA 1
ATOM 6056 C C . SER B 1 201 ? -8.484 36.125 4.422 1 85.12 201 SER B C 1
ATOM 6058 O O . SER B 1 201 ? -7.66 37.031 4.578 1 85.12 201 SER B O 1
ATOM 6060 N N . GLY B 1 202 ? -8.984 35.469 5.449 1 92.88 202 GLY B N 1
ATOM 6061 C CA . GLY B 1 202 ? -8.641 35.781 6.824 1 92.88 202 GLY B CA 1
ATOM 6062 C C . GLY B 1 202 ? -7.727 34.75 7.461 1 92.88 202 GLY B C 1
ATOM 6063 O O . GLY B 1 202 ? -7.469 33.688 6.875 1 92.88 202 GLY B O 1
ATOM 6064 N N . GLU B 1 203 ? -7.215 35.125 8.641 1 96.38 203 GLU B N 1
ATOM 6065 C CA . GLU B 1 203 ? -6.316 34.219 9.375 1 96.38 203 GLU B CA 1
ATOM 6066 C C . GLU B 1 203 ? -6.582 34.281 10.875 1 96.38 203 GLU B C 1
ATOM 6068 O O . GLU B 1 203 ? -7.004 35.344 11.391 1 96.38 203 GLU B O 1
ATOM 6073 N N . SER B 1 204 ? -6.391 33.219 11.469 1 97.44 204 SER B N 1
ATOM 6074 C CA . SER B 1 204 ? -6.406 33.125 12.93 1 97.44 204 SER B CA 1
ATOM 6075 C C . SER B 1 204 ? -5.105 32.5 13.453 1 97.44 204 SER B C 1
ATOM 6077 O O . SER B 1 204 ? -4.629 31.5 12.938 1 97.44 204 SER B O 1
ATOM 6079 N N . LEU B 1 205 ? -4.512 33.156 14.445 1 98.25 205 LEU B N 1
ATOM 6080 C CA . LEU B 1 205 ? -3.352 32.625 15.148 1 98.25 205 LEU B CA 1
ATOM 6081 C C . LEU B 1 205 ? -3.662 32.406 16.625 1 98.25 205 LEU B C 1
ATOM 6083 O O . LEU B 1 205 ? -4.484 33.125 17.203 1 98.25 205 LEU B O 1
ATOM 6087 N N . ILE B 1 206 ? -3.109 31.406 17.125 1 98.81 206 ILE B N 1
ATOM 6088 C CA . ILE B 1 206 ? -2.832 31.359 18.562 1 98.81 206 ILE B CA 1
ATOM 6089 C C . ILE B 1 206 ? -1.371 31.734 18.812 1 98.81 206 ILE B C 1
ATOM 6091 O O . ILE B 1 206 ? -0.469 31.188 18.172 1 98.81 206 ILE B O 1
ATOM 6095 N N . VAL B 1 207 ? -1.159 32.688 19.672 1 98.88 207 VAL B N 1
ATOM 6096 C CA . VAL B 1 207 ? 0.176 33.125 20.062 1 98.88 207 VAL B CA 1
ATOM 6097 C C . VAL B 1 207 ? 0.397 32.844 21.547 1 98.88 207 VAL B C 1
ATOM 6099 O O . VAL B 1 207 ? -0.414 33.219 22.391 1 98.88 207 VAL B O 1
ATOM 6102 N N . GLY B 1 208 ? 1.461 32.156 21.812 1 98.81 208 GLY B N 1
ATOM 6103 C CA . GLY B 1 208 ? 1.695 31.781 23.203 1 98.81 208 GLY B CA 1
ATOM 6104 C C . GLY B 1 208 ? 3.09 32.125 23.688 1 98.81 208 GLY B C 1
ATOM 6105 O O . GLY B 1 208 ? 3.996 32.344 22.891 1 98.81 208 GLY B O 1
ATOM 6106 N N . ASP B 1 209 ? 3.268 32.25 24.938 1 98.81 209 ASP B N 1
ATOM 6107 C CA . ASP B 1 209 ? 4.5 32.281 25.719 1 98.81 209 ASP B CA 1
ATOM 6108 C C . ASP B 1 209 ? 4.328 31.594 27.078 1 98.81 209 ASP B C 1
ATOM 6110 O O . ASP B 1 209 ? 3.279 31 27.344 1 98.81 209 ASP B O 1
ATOM 6114 N N . PRO B 1 210 ? 5.367 31.516 27.906 1 98.31 210 PRO B N 1
ATOM 6115 C CA . PRO B 1 210 ? 5.254 30.75 29.141 1 98.31 210 PRO B CA 1
ATOM 6116 C C . PRO B 1 210 ? 4.176 31.281 30.078 1 98.31 210 PRO B C 1
ATOM 6118 O O . PRO B 1 210 ? 3.758 30.594 31.016 1 98.31 210 PRO B O 1
ATOM 6121 N N . ASP B 1 211 ? 3.674 32.469 29.844 1 98.5 211 ASP B N 1
ATOM 6122 C CA . ASP B 1 211 ? 2.75 33.094 30.781 1 98.5 211 ASP B CA 1
ATOM 6123 C C . ASP B 1 211 ? 1.307 32.969 30.297 1 98.5 211 ASP B C 1
ATOM 6125 O O . ASP B 1 211 ? 0.391 32.812 31.109 1 98.5 211 ASP B O 1
ATOM 6129 N N . GLU B 1 212 ? 1.093 33.156 29.047 1 98.56 212 GLU B N 1
ATOM 6130 C CA . GLU B 1 212 ? -0.281 33.25 28.562 1 98.56 212 GLU B CA 1
ATOM 6131 C C . GLU B 1 212 ? -0.361 32.969 27.062 1 98.56 212 GLU B C 1
ATOM 6133 O O . GLU B 1 212 ? 0.667 32.844 26.391 1 98.56 212 GLU B O 1
ATOM 6138 N N . ALA B 1 213 ? -1.542 32.719 26.609 1 98.88 213 ALA B N 1
ATOM 6139 C CA . ALA B 1 213 ? -1.845 32.531 25.188 1 98.88 213 ALA B CA 1
ATOM 6140 C C . ALA B 1 213 ? -2.938 33.5 24.734 1 98.88 213 ALA B C 1
ATOM 6142 O O . ALA B 1 213 ? -3.836 33.844 25.5 1 98.88 213 ALA B O 1
ATOM 6143 N N . TRP B 1 214 ? -2.834 33.906 23.516 1 98.88 214 TRP B N 1
ATOM 6144 C CA . TRP B 1 214 ? -3.785 34.812 22.875 1 98.88 214 TRP B CA 1
ATOM 6145 C C . TRP B 1 214 ? -4.301 34.25 21.562 1 98.88 214 TRP B C 1
ATOM 6147 O O . TRP B 1 214 ? -3.537 33.656 20.797 1 98.88 214 TRP B O 1
ATOM 6157 N N . ALA B 1 215 ? -5.621 34.344 21.375 1 98.81 215 ALA B N 1
ATOM 6158 C CA . ALA B 1 215 ? -6.137 34.219 20.016 1 98.81 215 ALA B CA 1
ATOM 6159 C C . ALA B 1 215 ? -6.062 35.562 19.266 1 98.81 215 ALA B C 1
ATOM 6161 O O . ALA B 1 215 ? -6.422 36.594 19.812 1 98.81 215 ALA B O 1
ATOM 6162 N N . PHE B 1 216 ? -5.527 35.531 18.094 1 98.88 216 PHE B N 1
ATOM 6163 C CA . PHE B 1 216 ? -5.387 36.688 17.219 1 98.88 216 PHE B CA 1
ATOM 6164 C C . PHE B 1 216 ? -6.059 36.438 15.875 1 98.88 216 PHE B C 1
ATOM 6166 O O . PHE B 1 216 ? -5.609 35.594 15.102 1 98.88 216 PHE B O 1
ATOM 6173 N N . GLN B 1 217 ? -7.148 37.125 15.562 1 98.75 217 GLN B N 1
ATOM 6174 C CA . GLN B 1 217 ? -7.895 36.938 14.328 1 98.75 217 GLN B CA 1
ATOM 6175 C C . GLN B 1 217 ? -7.895 38.219 13.484 1 98.75 217 GLN B C 1
ATOM 6177 O O . GLN B 1 217 ? -8.141 39.312 14.008 1 98.75 217 GLN B O 1
ATOM 6182 N N . ILE B 1 218 ? -7.598 38.062 12.18 1 98.5 218 ILE B N 1
ATOM 6183 C CA . ILE B 1 218 ? -7.262 39.25 11.375 1 98.5 218 ILE B CA 1
ATOM 6184 C C . ILE B 1 218 ? -7.82 39.062 9.961 1 98.5 218 ILE B C 1
ATOM 6186 O O . ILE B 1 218 ? -7.91 37.969 9.453 1 98.5 218 ILE B O 1
ATOM 6190 N N . LEU B 1 219 ? -8.219 40.188 9.289 1 96.25 219 LEU B N 1
ATOM 6191 C CA . LEU B 1 219 ? -8.594 40.312 7.887 1 96.25 219 LEU B CA 1
ATOM 6192 C C . LEU B 1 219 ? -8.195 41.656 7.324 1 96.25 219 LEU B C 1
ATOM 6194 O O . LEU B 1 219 ? -7.848 42.562 8.078 1 96.25 219 LEU B O 1
ATOM 6198 N N . SER B 1 220 ? -8.203 41.719 6.023 1 94.38 220 SER B N 1
ATOM 6199 C CA . SER B 1 220 ? -7.996 43.031 5.383 1 94.38 220 SER B CA 1
ATOM 6200 C C . SER B 1 220 ? -9.156 43.969 5.676 1 94.38 220 SER B C 1
ATOM 6202 O O . SER B 1 220 ? -10.289 43.531 5.859 1 94.38 220 SER B O 1
ATOM 6204 N N . ASP B 1 221 ? -8.859 45.219 5.715 1 94.12 221 ASP B N 1
ATOM 6205 C CA . ASP B 1 221 ? -9.977 46.156 5.742 1 94.12 221 ASP B CA 1
ATOM 6206 C C . ASP B 1 221 ? -10.539 46.375 4.34 1 94.12 221 ASP B C 1
ATOM 6208 O O . ASP B 1 221 ? -9.977 45.875 3.357 1 94.12 221 ASP B O 1
ATOM 6212 N N . PRO B 1 222 ? -11.656 47.094 4.223 1 90.62 222 PRO B N 1
ATOM 6213 C CA . PRO B 1 222 ? -12.289 47.219 2.906 1 90.62 222 PRO B CA 1
ATOM 6214 C C . PRO B 1 222 ? -11.414 47.969 1.897 1 90.62 222 PRO B C 1
ATOM 6216 O O . PRO B 1 222 ? -11.57 47.781 0.688 1 90.62 222 PRO B O 1
ATOM 6219 N N . THR B 1 223 ? -10.461 48.75 2.344 1 91 223 THR B N 1
ATOM 6220 C CA . THR B 1 223 ? -9.617 49.531 1.438 1 91 223 THR B CA 1
ATOM 6221 C C . THR B 1 223 ? -8.492 48.656 0.875 1 91 223 THR B C 1
ATOM 6223 O O . THR B 1 223 ? -7.883 49 -0.137 1 91 223 THR B O 1
ATOM 6226 N N . GLY B 1 224 ? -8.18 47.656 1.583 1 90.81 224 GLY B N 1
ATOM 6227 C CA . GLY B 1 224 ? -7.078 46.781 1.177 1 90.81 224 GLY B CA 1
ATOM 6228 C C . GLY B 1 224 ? -5.719 47.312 1.583 1 90.81 224 GLY B C 1
ATOM 6229 O O . GLY B 1 224 ? -4.688 46.75 1.22 1 90.81 224 GLY B O 1
ATOM 6230 N N . THR B 1 225 ? -5.652 48.344 2.295 1 93.81 225 THR B N 1
ATOM 6231 C CA . THR B 1 225 ? -4.387 49 2.633 1 93.81 225 THR B CA 1
ATOM 6232 C C . THR B 1 225 ? -4.121 48.906 4.133 1 93.81 225 THR B C 1
ATOM 6234 O O . THR B 1 225 ? -3.072 49.344 4.609 1 93.81 225 THR B O 1
ATOM 6237 N N . SER B 1 226 ? -5.047 48.406 4.852 1 96.88 226 SER B N 1
ATOM 6238 C CA . SER B 1 226 ? -4.938 48.219 6.293 1 96.88 226 SER B CA 1
ATOM 6239 C C . SER B 1 226 ? -5.539 46.875 6.723 1 96.88 226 SER B C 1
ATOM 6241 O O . SER B 1 226 ? -5.727 45.969 5.898 1 96.88 226 SER B O 1
ATOM 6243 N N . ALA B 1 227 ? -5.742 46.75 8.102 1 98.19 227 ALA B N 1
ATOM 6244 C CA . ALA B 1 227 ? -6.258 45.469 8.617 1 98.19 227 ALA B CA 1
ATOM 6245 C C . ALA B 1 227 ? -7.277 45.719 9.727 1 98.19 227 ALA B C 1
ATOM 6247 O O . ALA B 1 227 ? -7.27 46.781 10.375 1 98.19 227 ALA B O 1
ATOM 6248 N N . ILE B 1 228 ? -8.195 44.844 9.836 1 98.5 228 ILE B N 1
ATOM 6249 C CA . ILE B 1 228 ? -9.062 44.688 11 1 98.5 228 ILE B CA 1
ATOM 6250 C C . ILE B 1 228 ? -8.641 43.469 11.812 1 98.5 228 ILE B C 1
ATOM 6252 O O . ILE B 1 228 ? -8.445 42.375 11.258 1 98.5 228 ILE B O 1
ATOM 6256 N N . TRP B 1 229 ? -8.5 43.625 13.133 1 98.81 229 TRP B N 1
ATOM 6257 C CA . TRP B 1 229 ? -8.07 42.469 13.922 1 98.81 229 TRP B CA 1
ATOM 6258 C C . TRP B 1 229 ? -8.516 42.594 15.367 1 98.81 229 TRP B C 1
ATOM 6260 O O . TRP B 1 229 ? -8.836 43.688 15.828 1 98.81 229 TRP B O 1
ATOM 6270 N N . VAL B 1 230 ? -8.617 41.531 16.016 1 98.88 230 VAL B N 1
ATOM 6271 C CA . VAL B 1 230 ? -8.93 41.406 17.422 1 98.88 230 VAL B CA 1
ATOM 6272 C C . VAL B 1 230 ? -8.055 40.344 18.062 1 98.88 230 VAL B C 1
ATOM 6274 O O . VAL B 1 230 ? -7.738 39.312 17.422 1 98.88 230 VAL B O 1
ATOM 6277 N N . ALA B 1 231 ? -7.59 40.531 19.219 1 98.88 231 ALA B N 1
ATOM 6278 C CA . ALA B 1 231 ? -6.902 39.531 20.031 1 98.88 231 ALA B CA 1
ATOM 6279 C C . ALA B 1 231 ? -7.613 39.312 21.359 1 98.88 231 ALA B C 1
ATOM 6281 O O . ALA B 1 231 ? -8.07 40.281 21.984 1 98.88 231 ALA B O 1
ATOM 6282 N N . LYS B 1 232 ? -7.773 38.156 21.734 1 98.88 232 LYS B N 1
ATOM 6283 C CA . LYS B 1 232 ? -8.414 37.75 22.984 1 98.88 232 LYS B CA 1
ATOM 6284 C C . LYS B 1 232 ? -7.531 36.812 23.781 1 98.88 232 LYS B C 1
ATOM 6286 O O . LYS B 1 232 ? -7.035 35.812 23.25 1 98.88 232 LYS B O 1
ATOM 6291 N N . ARG B 1 233 ? -7.344 37.125 25.031 1 98.88 233 ARG B N 1
ATOM 6292 C CA . ARG B 1 233 ? -6.523 36.281 25.906 1 98.88 233 ARG B CA 1
ATOM 6293 C C . ARG B 1 233 ? -7.281 35.031 26.344 1 98.88 233 ARG B C 1
ATOM 6295 O O . ARG B 1 233 ? -8.469 35.094 26.672 1 98.88 233 ARG B O 1
ATOM 6302 N N . LEU B 1 234 ? -6.621 33.906 26.312 1 98.88 234 LEU B N 1
ATOM 6303 C CA . LEU B 1 234 ? -7.184 32.656 26.828 1 98.88 234 LEU B CA 1
ATOM 6304 C C . LEU B 1 234 ? -7.062 32.594 28.344 1 98.88 234 LEU B C 1
ATOM 6306 O O . LEU B 1 234 ? -5.977 32.812 28.906 1 98.88 234 LEU B O 1
ATOM 6310 N N . PRO B 1 235 ? -8.172 32.344 29.078 1 98.81 235 PRO B N 1
ATOM 6311 C CA . PRO B 1 235 ? -8.031 32.156 30.516 1 98.81 235 PRO B CA 1
ATOM 6312 C C . PRO B 1 235 ? -7.066 31.031 30.875 1 98.81 235 PRO B C 1
ATOM 6314 O O . PRO B 1 235 ? -7.043 30 30.203 1 98.81 235 PRO B O 1
ATOM 6317 N N . ASP B 1 236 ? -6.332 31.203 31.969 1 98.75 236 ASP B N 1
ATOM 6318 C CA . ASP B 1 236 ? -5.238 30.297 32.312 1 98.75 236 ASP B CA 1
ATOM 6319 C C . ASP B 1 236 ? -5.754 28.891 32.562 1 98.75 236 ASP B C 1
ATOM 6321 O O . ASP B 1 236 ? -5.012 27.922 32.406 1 98.75 236 ASP B O 1
ATOM 6325 N N . ASP B 1 237 ? -6.992 28.688 32.938 1 98.81 237 ASP B N 1
ATOM 6326 C CA . ASP B 1 237 ? -7.516 27.391 33.344 1 98.81 237 ASP B CA 1
ATOM 6327 C C . ASP B 1 237 ? -8.391 26.797 32.219 1 98.81 237 ASP B C 1
ATOM 6329 O O . ASP B 1 237 ? -9.242 25.938 32.5 1 98.81 237 ASP B O 1
ATOM 6333 N N . GLN B 1 238 ? -8.188 27.266 31.062 1 98.81 238 GLN B N 1
ATOM 6334 C CA . GLN B 1 238 ? -9.078 26.812 30 1 98.81 238 GLN B CA 1
ATOM 6335 C C . GLN B 1 238 ? -8.281 26.406 28.766 1 98.81 238 GLN B C 1
ATOM 6337 O O . GLN B 1 238 ? -7.07 26.609 28.703 1 98.81 238 GLN B O 1
ATOM 6342 N N . MET B 1 239 ? -8.969 25.719 27.906 1 98.75 239 MET B N 1
ATOM 6343 C CA . MET B 1 239 ? -8.438 25.375 26.594 1 98.75 239 MET B CA 1
ATOM 6344 C C . MET B 1 239 ? -9.391 25.828 25.484 1 98.75 239 MET B C 1
ATOM 6346 O O . MET B 1 239 ? -10.602 25.953 25.703 1 98.75 239 MET B O 1
ATOM 6350 N N . THR B 1 240 ? -8.852 26.156 24.312 1 98.81 240 THR B N 1
ATOM 6351 C CA . THR B 1 240 ? -9.648 26.5 23.156 1 98.81 240 THR B CA 1
ATOM 6352 C C . THR B 1 240 ? -9.133 25.781 21.906 1 98.81 240 THR B C 1
ATOM 6354 O O . THR B 1 240 ? -8.078 25.156 21.938 1 98.81 240 THR B O 1
ATOM 6357 N N . VAL B 1 241 ? -9.953 25.734 20.859 1 98.75 241 VAL B N 1
ATOM 6358 C CA . VAL B 1 241 ? -9.648 25.125 19.562 1 98.75 241 VAL B CA 1
ATOM 6359 C C . VAL B 1 241 ? -10.141 26.016 18.438 1 98.75 241 VAL B C 1
ATOM 6361 O O . VAL B 1 241 ? -11.219 26.609 18.531 1 98.75 241 VAL B O 1
ATOM 6364 N N . VAL B 1 242 ? -9.344 26.266 17.469 1 98.25 242 VAL B N 1
ATOM 6365 C CA . VAL B 1 242 ? -9.695 26.984 16.25 1 98.25 242 VAL B CA 1
ATOM 6366 C C . VAL B 1 242 ? -9.43 26.094 15.031 1 98.25 242 VAL B C 1
ATOM 6368 O O . VAL B 1 242 ? -8.328 25.578 14.859 1 98.25 242 VAL B O 1
ATOM 6371 N N . ALA B 1 243 ? -10.5 25.953 14.242 1 97.44 243 ALA B N 1
ATOM 6372 C CA . ALA B 1 243 ? -10.359 25.172 13.016 1 97.44 243 ALA B CA 1
ATOM 6373 C C . ALA B 1 243 ? -10.977 25.906 11.828 1 97.44 243 ALA B C 1
ATOM 6375 O O . ALA B 1 243 ? -12.141 25.688 11.492 1 97.44 243 ALA B O 1
ATOM 6376 N N . ASN B 1 244 ? -10.289 26.75 11.18 1 95.69 244 ASN B N 1
ATOM 6377 C CA . ASN B 1 244 ? -10.539 27.391 9.891 1 95.69 244 ASN B CA 1
ATOM 6378 C C . ASN B 1 244 ? -11.797 28.25 9.922 1 95.69 244 ASN B C 1
ATOM 6380 O O . ASN B 1 244 ? -12.492 28.375 8.914 1 95.69 244 ASN B O 1
ATOM 6384 N N . MET B 1 245 ? -12.109 28.75 10.977 1 95.88 245 MET B N 1
ATOM 6385 C CA . MET B 1 245 ? -13.148 29.75 11.148 1 95.88 245 MET B CA 1
ATOM 6386 C C . MET B 1 245 ? -12.852 30.641 12.367 1 95.88 245 MET B C 1
ATOM 6388 O O . MET B 1 245 ? -12.289 30.172 13.352 1 95.88 245 MET B O 1
ATOM 6392 N N . TYR B 1 246 ? -13.211 31.922 12.195 1 97.12 246 TYR B N 1
ATOM 6393 C CA . TYR B 1 246 ? -13.086 32.781 13.367 1 97.12 246 TYR B CA 1
ATOM 6394 C C . TYR B 1 246 ? -13.93 32.25 14.523 1 97.12 246 TYR B C 1
ATOM 6396 O O . TYR B 1 246 ? -15.016 31.703 14.305 1 97.12 246 TYR B O 1
ATOM 6404 N N . THR B 1 247 ? -13.461 32.5 15.758 1 98.12 247 THR B N 1
ATOM 6405 C CA . THR B 1 247 ? -14.156 31.938 16.906 1 98.12 247 THR B CA 1
ATOM 6406 C C . THR B 1 247 ? -14.391 33 17.969 1 98.12 247 THR B C 1
ATOM 6408 O O . THR B 1 247 ? -15.164 32.812 18.906 1 98.12 247 THR B O 1
ATOM 6411 N N . ILE B 1 248 ? -13.703 34.125 17.875 1 98.5 248 ILE B N 1
ATOM 6412 C CA . ILE B 1 248 ? -13.922 35.188 18.844 1 98.5 248 ILE B CA 1
ATOM 6413 C C . ILE B 1 248 ? -15.281 35.844 18.609 1 98.5 248 ILE B C 1
ATOM 6415 O O . ILE B 1 248 ? -15.57 36.312 17.516 1 98.5 248 ILE B O 1
ATOM 6419 N N . ARG B 1 249 ? -16.078 35.906 19.625 1 96.81 249 ARG B N 1
ATOM 6420 C CA . ARG B 1 249 ? -17.422 36.438 19.516 1 96.81 249 ARG B CA 1
ATOM 6421 C C . ARG B 1 249 ? -17.516 37.812 20.156 1 96.81 249 ARG B C 1
ATOM 6423 O O . ARG B 1 249 ? -16.938 38.781 19.641 1 96.81 249 ARG B O 1
ATOM 6430 N N . GLU B 1 250 ? -18.016 37.906 21.297 1 96.06 250 GLU B N 1
ATOM 6431 C CA . GLU B 1 250 ? -18.203 39.188 21.953 1 96.06 250 GLU B CA 1
ATOM 6432 C C . GLU B 1 250 ? -16.859 39.844 22.281 1 96.06 250 GLU B C 1
ATOM 6434 O O . GLU B 1 250 ? -16 39.219 22.906 1 96.06 250 GLU B O 1
ATOM 6439 N N . VAL B 1 251 ? -16.766 41.125 21.891 1 98.06 251 VAL B N 1
ATOM 6440 C CA . VAL B 1 251 ? -15.531 41.875 22.094 1 98.06 251 VAL B CA 1
ATOM 6441 C C . VAL B 1 251 ? -15.773 43 23.078 1 98.06 251 VAL B C 1
ATOM 6443 O O . VAL B 1 251 ? -16.719 43.781 22.922 1 98.06 251 VAL B O 1
ATOM 6446 N N . ASN B 1 252 ? -14.906 43.062 24.062 1 96.81 252 ASN B N 1
ATOM 6447 C CA . ASN B 1 252 ? -14.891 44.188 25 1 96.81 252 ASN B CA 1
ATOM 6448 C C . ASN B 1 252 ? -13.586 44.969 24.906 1 96.81 252 ASN B C 1
ATOM 6450 O O . ASN B 1 252 ? -12.617 44.688 25.609 1 96.81 252 ASN B O 1
ATOM 6454 N N . ALA B 1 253 ? -13.602 46.031 24.188 1 95.12 253 ALA B N 1
ATOM 6455 C CA . ALA B 1 253 ? -12.391 46.812 23.906 1 95.12 253 ALA B CA 1
ATOM 6456 C C . ALA B 1 253 ? -11.898 47.531 25.156 1 95.12 253 ALA B C 1
ATOM 6458 O O . ALA B 1 253 ? -10.742 47.938 25.219 1 95.12 253 ALA B O 1
ATOM 6459 N N . ASP B 1 254 ? -12.695 47.656 26.188 1 95.88 254 ASP B N 1
ATOM 6460 C CA . ASP B 1 254 ? -12.312 48.344 27.406 1 95.88 254 ASP B CA 1
ATOM 6461 C C . ASP B 1 254 ? -11.562 47.406 28.344 1 95.88 254 ASP B C 1
ATOM 6463 O O . ASP B 1 254 ? -10.891 47.875 29.281 1 95.88 254 ASP B O 1
ATOM 6467 N N . ASP B 1 255 ? -11.742 46.188 28.156 1 97.81 255 ASP B N 1
ATOM 6468 C CA . ASP B 1 255 ? -11.008 45.188 28.938 1 97.81 255 ASP B CA 1
ATOM 6469 C C . ASP B 1 255 ? -9.609 45 28.359 1 97.81 255 ASP B C 1
ATOM 6471 O O . ASP B 1 255 ? -9.344 43.969 27.703 1 97.81 255 ASP B O 1
ATOM 6475 N N . LYS B 1 256 ? -8.695 45.781 28.703 1 96.81 256 LYS B N 1
ATOM 6476 C CA . LYS B 1 256 ? -7.359 45.812 28.109 1 96.81 256 LYS B CA 1
ATOM 6477 C C . LYS B 1 256 ? -6.535 44.594 28.547 1 96.81 256 LYS B C 1
ATOM 6479 O O . LYS B 1 256 ? -5.516 44.281 27.938 1 96.81 256 LYS B O 1
ATOM 6484 N N . ASP B 1 257 ? -6.949 43.938 29.609 1 97.56 257 ASP B N 1
ATOM 6485 C CA . ASP B 1 257 ? -6.238 42.75 30.094 1 97.56 257 ASP B CA 1
ATOM 6486 C C . ASP B 1 257 ? -6.504 41.531 29.203 1 97.56 257 ASP B C 1
ATOM 6488 O O . ASP B 1 257 ? -5.68 40.625 29.125 1 97.56 257 ASP B O 1
ATOM 6492 N N . ASN B 1 258 ? -7.656 41.656 28.547 1 98.44 258 ASN B N 1
ATOM 6493 C CA . ASN B 1 258 ? -8.055 40.438 27.859 1 98.44 258 ASN B CA 1
ATOM 6494 C C . ASN B 1 258 ? -8.336 40.688 26.391 1 98.44 258 ASN B C 1
ATOM 6496 O O . ASN B 1 258 ? -8.555 39.75 25.625 1 98.44 258 ASN B O 1
ATOM 6500 N N . PHE B 1 259 ? -8.32 41.906 25.969 1 98.69 259 PHE B N 1
ATOM 6501 C CA . PHE B 1 259 ? -8.562 42.219 24.578 1 98.69 259 PHE B CA 1
ATOM 6502 C C . PHE B 1 259 ? -7.574 43.25 24.062 1 98.69 259 PHE B C 1
ATOM 6504 O O . PHE B 1 259 ? -7.195 44.188 24.797 1 98.69 259 PHE B O 1
ATOM 6511 N N . ILE B 1 260 ? -7.133 43.094 22.906 1 98.69 260 ILE B N 1
ATOM 6512 C CA . ILE B 1 260 ? -6.441 44.094 22.078 1 98.69 260 ILE B CA 1
ATOM 6513 C C . ILE B 1 260 ? -7.102 44.156 20.703 1 98.69 260 ILE B C 1
ATOM 6515 O O . ILE B 1 260 ? -7.355 43.125 20.078 1 98.69 260 ILE B O 1
ATOM 6519 N N . VAL B 1 261 ? -7.449 45.344 20.203 1 98.56 261 VAL B N 1
ATOM 6520 C CA . VAL B 1 261 ? -8.258 45.406 18.984 1 98.56 261 VAL B CA 1
ATOM 6521 C C . VAL B 1 261 ? -7.684 46.469 18.047 1 98.56 261 VAL B C 1
ATOM 6523 O O . VAL B 1 261 ? -6.965 47.375 18.484 1 98.56 261 VAL B O 1
ATOM 6526 N N . SER B 1 262 ? -7.914 46.375 16.844 1 98.5 262 SER B N 1
ATOM 6527 C CA . SER B 1 262 ? -7.547 47.406 15.875 1 98.5 262 SER B CA 1
ATOM 6528 C C . SER B 1 262 ? -8.398 48.656 16.047 1 98.5 262 SER B C 1
ATOM 6530 O O . SER B 1 262 ? -9.562 48.562 16.438 1 98.5 262 SER B O 1
ATOM 6532 N N . PRO B 1 263 ? -7.859 49.781 15.664 1 96.69 263 PRO B N 1
ATOM 6533 C CA . PRO B 1 263 ? -8.602 51.031 15.883 1 96.69 263 PRO B CA 1
ATOM 6534 C C . PRO B 1 263 ? -9.844 51.156 15.008 1 96.69 263 PRO B C 1
ATOM 6536 O O . PRO B 1 263 ? -10.781 51.875 15.352 1 96.69 263 PRO B O 1
ATOM 6539 N N . ASN B 1 264 ? -9.883 50.469 13.93 1 97.75 264 ASN B N 1
ATOM 6540 C CA . ASN B 1 264 ? -10.977 50.625 12.969 1 97.75 264 ASN B CA 1
ATOM 6541 C C . ASN B 1 264 ? -12 49.5 13.133 1 97.75 264 ASN B C 1
ATOM 6543 O O . ASN B 1 264 ? -12.914 49.375 12.32 1 97.75 264 ASN B O 1
ATOM 6547 N N . LEU B 1 265 ? -11.875 48.656 14.156 1 97.81 265 LEU B N 1
ATOM 6548 C CA . LEU B 1 265 ? -12.695 47.469 14.344 1 97.81 265 LEU B CA 1
ATOM 6549 C C . LEU B 1 265 ? -14.18 47.844 14.336 1 97.81 265 LEU B C 1
ATOM 6551 O O . LEU B 1 265 ? -14.961 47.25 13.578 1 97.81 265 LEU B O 1
ATOM 6555 N N . PHE B 1 266 ? -14.578 48.781 15.117 1 96.94 266 PHE B N 1
ATOM 6556 C CA . PHE B 1 266 ? -15.977 49.156 15.305 1 96.94 266 PHE B CA 1
ATOM 6557 C C . PHE B 1 266 ? -16.438 50.094 14.18 1 96.94 266 PHE B C 1
ATOM 6559 O O . PHE B 1 266 ? -17.562 49.938 13.688 1 96.94 266 PHE B O 1
ATOM 6566 N N . GLY B 1 267 ? -15.594 50.969 13.836 1 96.75 267 GLY B N 1
ATOM 6567 C CA . GLY B 1 267 ? -15.938 51.969 12.82 1 96.75 267 GLY B CA 1
ATOM 6568 C C . GLY B 1 267 ? -16.312 51.344 11.492 1 96.75 267 GLY B C 1
ATOM 6569 O O . GLY B 1 267 ? -17.266 51.781 10.844 1 96.75 267 GLY B O 1
ATOM 6570 N N . VAL B 1 268 ? -15.578 50.375 11.062 1 96.19 268 VAL B N 1
ATOM 6571 C CA . VAL B 1 268 ? -15.844 49.719 9.781 1 96.19 268 VAL B CA 1
ATOM 6572 C C . VAL B 1 268 ? -17.203 49.031 9.828 1 96.19 268 VAL B C 1
ATOM 6574 O O . VAL B 1 268 ? -18.016 49.156 8.898 1 96.19 268 VAL B O 1
ATOM 6577 N N . ALA B 1 269 ? -17.484 48.281 10.867 1 95.19 269 ALA B N 1
ATOM 6578 C CA . ALA B 1 269 ? -18.766 47.594 10.992 1 95.19 269 ALA B CA 1
ATOM 6579 C C . ALA B 1 269 ? -19.922 48.594 11.008 1 95.19 269 ALA B C 1
ATOM 6581 O O . ALA B 1 269 ? -20.969 48.344 10.398 1 95.19 269 ALA B O 1
ATOM 6582 N N . SER B 1 270 ? -19.703 49.656 11.719 1 94.38 270 SER B N 1
ATOM 6583 C CA . SER B 1 270 ? -20.734 50.688 11.789 1 94.38 270 SER B CA 1
ATOM 6584 C C . SER B 1 270 ? -20.984 51.344 10.43 1 94.38 270 SER B C 1
ATOM 6586 O O . SER B 1 270 ? -22.125 51.562 10.039 1 94.38 270 SER B O 1
ATOM 6588 N N . SER B 1 271 ? -19.953 51.656 9.773 1 94.12 271 SER B N 1
ATOM 6589 C CA . SER B 1 271 ? -20.062 52.312 8.469 1 94.12 271 SER B CA 1
ATOM 6590 C C . SER B 1 271 ? -20.781 51.406 7.461 1 94.12 271 SER B C 1
ATOM 6592 O O . SER B 1 271 ? -21.406 51.906 6.527 1 94.12 271 SER B O 1
ATOM 6594 N N . LYS B 1 272 ? -20.734 50.125 7.672 1 91.56 272 LYS B N 1
ATOM 6595 C CA . LYS B 1 272 ? -21.391 49.188 6.789 1 91.56 272 LYS B CA 1
ATOM 6596 C C . LYS B 1 272 ? -22.828 48.906 7.234 1 91.56 272 LYS B C 1
ATOM 6598 O O . LYS B 1 272 ? -23.578 48.219 6.547 1 91.56 272 LYS B O 1
ATOM 6603 N N . GLY B 1 273 ? -23.172 49.469 8.414 1 90.44 273 GLY B N 1
ATOM 6604 C CA . GLY B 1 273 ? -24.5 49.281 8.961 1 90.44 273 GLY B CA 1
ATOM 6605 C C . GLY B 1 273 ? -24.672 47.938 9.641 1 90.44 273 GLY B C 1
ATOM 6606 O O . GLY B 1 273 ? -25.797 47.469 9.852 1 90.44 273 GLY B O 1
ATOM 6607 N N . TRP B 1 274 ? -23.562 47.25 9.922 1 91.62 274 TRP B N 1
ATOM 6608 C CA . TRP B 1 274 ? -23.625 45.906 10.492 1 91.62 274 TRP B CA 1
ATOM 6609 C C . TRP B 1 274 ? -23.75 45.938 12.008 1 91.62 274 TRP B C 1
ATOM 6611 O O . TRP B 1 274 ? -24.203 45 12.633 1 91.62 274 TRP B O 1
ATOM 6621 N N . TRP B 1 275 ? -23.391 47.031 12.594 1 92.31 275 TRP B N 1
ATOM 6622 C CA . TRP B 1 275 ? -23.297 47.188 14.047 1 92.31 275 TRP B CA 1
ATOM 6623 C C . TRP B 1 275 ? -23.641 48.594 14.477 1 92.31 275 TRP B C 1
ATOM 6625 O O . TRP B 1 275 ? -23.297 49.562 13.789 1 92.31 275 TRP B O 1
ATOM 6635 N N . LYS B 1 276 ? -24.25 48.656 15.625 1 91.88 276 LYS B N 1
ATOM 6636 C CA . LYS B 1 276 ? -24.578 49.969 16.203 1 91.88 276 LYS B CA 1
ATOM 6637 C C . LYS B 1 276 ? -23.875 50.156 17.547 1 91.88 276 LYS B C 1
ATOM 6639 O O . LYS B 1 276 ? -23.859 49.281 18.375 1 91.88 276 LYS B O 1
ATOM 6644 N N . GLN B 1 277 ? -23.469 51.375 17.672 1 91.06 277 GLN B N 1
ATOM 6645 C CA . GLN B 1 277 ? -22.797 51.719 18.922 1 91.06 277 GLN B CA 1
ATOM 6646 C C . GLN B 1 277 ? -23.734 51.5 20.109 1 91.06 277 GLN B C 1
ATOM 6648 O O . GLN B 1 277 ? -24.922 51.844 20.047 1 91.06 277 GLN B O 1
ATOM 6653 N N . GLY B 1 278 ? -23.172 50.906 21.156 1 90.56 278 GLY B N 1
ATOM 6654 C CA . GLY B 1 278 ? -23.969 50.625 22.344 1 90.56 278 GLY B CA 1
ATOM 6655 C C . GLY B 1 278 ? -24.469 49.219 22.422 1 90.56 278 GLY B C 1
ATOM 6656 O O . GLY B 1 278 ? -24.969 48.781 23.453 1 90.56 278 GLY B O 1
ATOM 6657 N N . THR B 1 279 ? -24.406 48.531 21.359 1 91.88 279 THR B N 1
ATOM 6658 C CA . THR B 1 279 ? -24.781 47.094 21.375 1 91.88 279 THR B CA 1
ATOM 6659 C C . THR B 1 279 ? -23.531 46.219 21.453 1 91.88 279 THR B C 1
ATOM 6661 O O . THR B 1 279 ? -22.422 46.688 21.234 1 91.88 279 THR B O 1
ATOM 6664 N N . ALA B 1 280 ? -23.828 45 21.781 1 93.88 280 ALA B N 1
ATOM 6665 C CA . ALA B 1 280 ? -22.719 44.062 21.859 1 93.88 280 ALA B CA 1
ATOM 6666 C C . ALA B 1 280 ? -22.094 43.875 20.5 1 93.88 280 ALA B C 1
ATOM 6668 O O . ALA B 1 280 ? -22.781 43.781 19.484 1 93.88 280 ALA B O 1
ATOM 6669 N N . PHE B 1 281 ? -20.812 43.844 20.469 1 95.88 281 PHE B N 1
ATOM 6670 C CA . PHE B 1 281 ? -20.078 43.625 19.219 1 95.88 281 PHE B CA 1
ATOM 6671 C C . PHE B 1 281 ? -19.578 42.188 19.125 1 95.88 281 PHE B C 1
ATOM 6673 O O . PHE B 1 281 ? -18.812 41.719 19.984 1 95.88 281 PHE B O 1
ATOM 6680 N N . ASP B 1 282 ? -20.031 41.469 18.125 1 96.38 282 ASP B N 1
ATOM 6681 C CA . ASP B 1 282 ? -19.625 40.094 17.844 1 96.38 282 ASP B CA 1
ATOM 6682 C C . ASP B 1 282 ? -18.734 40.031 16.609 1 96.38 282 ASP B C 1
ATOM 6684 O O . ASP B 1 282 ? -19.203 40.156 15.477 1 96.38 282 ASP B O 1
ATOM 6688 N N . PHE B 1 283 ? -17.453 39.75 16.828 1 97.62 283 PHE B N 1
ATOM 6689 C CA . PHE B 1 283 ? -16.453 39.812 15.766 1 97.62 283 PHE B CA 1
ATOM 6690 C C . PHE B 1 283 ? -16.766 38.75 14.695 1 97.62 283 PHE B C 1
ATOM 6692 O O . PHE B 1 283 ? -16.688 39.031 13.5 1 97.62 283 PHE B O 1
ATOM 6699 N N . THR B 1 284 ? -16.984 37.469 15.086 1 96.69 284 THR B N 1
ATOM 6700 C CA . THR B 1 284 ? -17.25 36.375 14.164 1 96.69 284 THR B CA 1
ATOM 6701 C C . THR B 1 284 ? -18.5 36.656 13.336 1 96.69 284 THR B C 1
ATOM 6703 O O . THR B 1 284 ? -18.5 36.438 12.125 1 96.69 284 THR B O 1
ATOM 6706 N N . LEU B 1 285 ? -19.516 37.094 13.984 1 94.69 285 LEU B N 1
ATOM 6707 C CA . LEU B 1 285 ? -20.75 37.406 13.266 1 94.69 285 LEU B CA 1
ATOM 6708 C C . LEU B 1 285 ? -20.484 38.438 12.172 1 94.69 285 LEU B C 1
ATOM 6710 O O . LEU B 1 285 ? -21 38.312 11.055 1 94.69 285 LEU B O 1
ATOM 6714 N N . MET B 1 286 ? -19.703 39.469 12.5 1 94.25 286 MET B N 1
ATOM 6715 C CA . MET B 1 286 ? -19.531 40.625 11.609 1 94.25 286 MET B CA 1
ATOM 6716 C C . MET B 1 286 ? -18.516 40.312 10.508 1 94.25 286 MET B C 1
ATOM 6718 O O . MET B 1 286 ? -18.703 40.719 9.359 1 94.25 286 MET B O 1
ATOM 6722 N N . TYR B 1 287 ? -17.453 39.562 10.852 1 94.69 287 TYR B N 1
ATOM 6723 C CA . TYR B 1 287 ? -16.312 39.625 9.953 1 94.69 287 TYR B CA 1
ATOM 6724 C C . TYR B 1 287 ? -15.945 38.25 9.422 1 94.69 287 TYR B C 1
ATOM 6726 O O . TYR B 1 287 ? -15.094 38.125 8.539 1 94.69 287 TYR B O 1
ATOM 6734 N N . SER B 1 288 ? -16.531 37.188 9.922 1 94.5 288 SER B N 1
ATOM 6735 C CA . SER B 1 288 ? -16.25 35.844 9.422 1 94.5 288 SER B CA 1
ATOM 6736 C C . SER B 1 288 ? -17 35.594 8.125 1 94.5 288 SER B C 1
ATOM 6738 O O . SER B 1 288 ? -18.109 36.094 7.926 1 94.5 288 SER B O 1
ATOM 6740 N N . GLY B 1 289 ? -16.344 34.812 7.254 1 90.5 289 GLY B N 1
ATOM 6741 C CA . GLY B 1 289 ? -17.047 34.281 6.094 1 90.5 289 GLY B CA 1
ATOM 6742 C C . GLY B 1 289 ? -17.734 32.969 6.375 1 90.5 289 GLY B C 1
ATOM 6743 O O . GLY B 1 289 ? -18.375 32.375 5.484 1 90.5 289 GLY B O 1
ATOM 6744 N N . GLY B 1 290 ? -17.609 32.469 7.637 1 91.31 290 GLY B N 1
ATOM 6745 C CA . GLY B 1 290 ? -18.219 31.188 8 1 91.31 290 GLY B CA 1
ATOM 6746 C C . GLY B 1 290 ? -17.391 29.984 7.574 1 91.31 290 GLY B C 1
ATOM 6747 O O . GLY B 1 290 ? -16.188 30.109 7.324 1 91.31 290 GLY B O 1
ATOM 6748 N N . GLU B 1 291 ? -18.047 28.812 7.684 1 91.69 291 GLU B N 1
ATOM 6749 C CA . GLU B 1 291 ? -17.406 27.578 7.223 1 91.69 291 GLU B CA 1
ATOM 6750 C C . GLU B 1 291 ? -17.266 27.578 5.703 1 91.69 291 GLU B C 1
ATOM 6752 O O . GLU B 1 291 ? -18.109 28.125 4.992 1 91.69 291 GLU B O 1
ATOM 6757 N N . TYR B 1 292 ? -16.219 27.016 5.234 1 86.31 292 TYR B N 1
ATOM 6758 C CA . TYR B 1 292 ? -16.016 26.844 3.799 1 86.31 292 TYR B CA 1
ATOM 6759 C C . TYR B 1 292 ? -15.867 25.375 3.434 1 86.31 292 TYR B C 1
ATOM 6761 O O . TYR B 1 292 ? -15.828 24.516 4.316 1 86.31 292 TYR B O 1
ATOM 6769 N N . ALA B 1 293 ? -15.867 25.031 2.145 1 88.12 293 ALA B N 1
ATOM 6770 C CA . ALA B 1 293 ? -15.805 23.688 1.572 1 88.12 293 ALA B CA 1
ATOM 6771 C C . ALA B 1 293 ? -17.125 22.953 1.764 1 88.12 293 ALA B C 1
ATOM 6773 O O . ALA B 1 293 ? -17.812 22.641 0.791 1 88.12 293 ALA B O 1
ATOM 6774 N N . HIS B 1 294 ? -17.469 22.719 3.057 1 93 294 HIS B N 1
ATOM 6775 C CA . HIS B 1 294 ? -18.766 22.109 3.371 1 93 294 HIS B CA 1
ATOM 6776 C C . HIS B 1 294 ? -19.172 22.422 4.805 1 93 294 HIS B C 1
ATOM 6778 O O . HIS B 1 294 ? -18.375 22.922 5.594 1 93 294 HIS B O 1
ATOM 6784 N N . LYS B 1 295 ? -20.469 22.172 5.055 1 94.19 295 LYS B N 1
ATOM 6785 C CA . LYS B 1 295 ? -20.938 22.281 6.43 1 94.19 295 LYS B CA 1
ATOM 6786 C C . LYS B 1 295 ? -20.219 21.281 7.336 1 94.19 295 LYS B C 1
ATOM 6788 O O . LYS B 1 295 ? -19.969 20.141 6.934 1 94.19 295 LYS B O 1
ATOM 6793 N N . TYR B 1 296 ? -19.828 21.703 8.539 1 96.25 296 TYR B N 1
ATOM 6794 C CA . TYR B 1 296 ? -19.156 20.922 9.57 1 96.25 296 TYR B CA 1
ATOM 6795 C C . TYR B 1 296 ? -17.656 20.875 9.344 1 96.25 296 TYR B C 1
ATOM 6797 O O . TYR B 1 296 ? -16.922 20.219 10.094 1 96.25 296 TYR B O 1
ATOM 6805 N N . TYR B 1 297 ? -17.172 21.547 8.273 1 95.81 297 TYR B N 1
ATOM 6806 C CA . TYR B 1 297 ? -15.742 21.547 7.984 1 95.81 297 TYR B CA 1
ATOM 6807 C C . TYR B 1 297 ? -14.945 22.047 9.18 1 95.81 297 TYR B C 1
ATOM 6809 O O . TYR B 1 297 ? -13.891 21.5 9.508 1 95.81 297 TYR B O 1
ATOM 6817 N N . SER B 1 298 ? -15.414 23.047 9.844 1 96.12 298 SER B N 1
ATOM 6818 C CA . SER B 1 298 ? -14.766 23.672 10.984 1 96.12 298 SER B CA 1
ATOM 6819 C C . SER B 1 298 ? -15.391 23.219 12.297 1 96.12 298 SER B C 1
ATOM 6821 O O . SER B 1 298 ? -14.695 22.703 13.18 1 96.12 298 SER B O 1
ATOM 6823 N N . GLY B 1 299 ? -16.703 23.281 12.305 1 96.94 299 GLY B N 1
ATOM 6824 C CA . GLY B 1 299 ? -17.406 23.031 13.555 1 96.94 299 GLY B CA 1
ATOM 6825 C C . GLY B 1 299 ? -17.234 21.625 14.078 1 96.94 299 GLY B C 1
ATOM 6826 O O . GLY B 1 299 ? -17.125 21.422 15.281 1 96.94 299 GLY B O 1
ATOM 6827 N N . ARG B 1 300 ? -17.219 20.656 13.234 1 97.25 300 ARG B N 1
ATOM 6828 C CA . ARG B 1 300 ? -17.062 19.266 13.672 1 97.25 300 ARG B CA 1
ATOM 6829 C C . ARG B 1 300 ? -15.719 19.062 14.359 1 97.25 300 ARG B C 1
ATOM 6831 O O . ARG B 1 300 ? -15.617 18.344 15.352 1 97.25 300 ARG B O 1
ATOM 6838 N N . ARG B 1 301 ? -14.695 19.625 13.836 1 98.19 301 ARG B N 1
ATOM 6839 C CA . ARG B 1 301 ? -13.375 19.531 14.461 1 98.19 301 ARG B CA 1
ATOM 6840 C C . ARG B 1 301 ? -13.359 20.266 15.797 1 98.19 301 ARG B C 1
ATOM 6842 O O . ARG B 1 301 ? -12.75 19.797 16.766 1 98.19 301 ARG B O 1
ATOM 6849 N N . MET B 1 302 ? -13.992 21.422 15.836 1 98.38 302 MET B N 1
ATOM 6850 C CA . MET B 1 302 ? -14.086 22.156 17.094 1 98.38 302 MET B CA 1
ATOM 6851 C C . MET B 1 302 ? -14.859 21.359 18.141 1 98.38 302 MET B C 1
ATOM 6853 O O . MET B 1 302 ? -14.445 21.281 19.297 1 98.38 302 MET B O 1
ATOM 6857 N N . TRP B 1 303 ? -15.969 20.766 17.672 1 98.56 303 TRP B N 1
ATOM 6858 C CA . TRP B 1 303 ? -16.734 19.891 18.547 1 98.56 303 TRP B CA 1
ATOM 6859 C C . TRP B 1 303 ? -15.844 18.797 19.141 1 98.56 303 TRP B C 1
ATOM 6861 O O . TRP B 1 303 ? -15.828 18.578 20.344 1 98.56 303 TRP B O 1
ATOM 6871 N N . ARG B 1 304 ? -15.117 18.125 18.312 1 98.56 304 ARG B N 1
ATOM 6872 C CA . ARG B 1 304 ? -14.297 17 18.75 1 98.56 304 ARG B CA 1
ATOM 6873 C C . ARG B 1 304 ? -13.219 17.453 19.719 1 98.56 304 ARG B C 1
ATOM 6875 O O . ARG B 1 304 ? -12.961 16.797 20.734 1 98.56 304 ARG B O 1
ATOM 6882 N N . GLY B 1 305 ? -12.492 18.594 19.406 1 98.62 305 GLY B N 1
ATOM 6883 C CA . GLY B 1 305 ? -11.484 19.125 20.312 1 98.62 305 GLY B CA 1
ATOM 6884 C C . GLY B 1 305 ? -12.031 19.422 21.703 1 98.62 305 GLY B C 1
ATOM 6885 O O . GLY B 1 305 ? -11.43 19.016 22.703 1 98.62 305 GLY B O 1
ATOM 6886 N N . LEU B 1 306 ? -13.188 20.047 21.734 1 98.69 306 LEU B N 1
ATOM 6887 C CA . LEU B 1 306 ? -13.812 20.391 23 1 98.69 306 LEU B CA 1
ATOM 6888 C C . LEU B 1 306 ? -14.25 19.141 23.75 1 98.69 306 LEU B C 1
ATOM 6890 O O . LEU B 1 306 ? -14.078 19.047 24.969 1 98.69 306 LEU B O 1
ATOM 6894 N N . GLN B 1 307 ? -14.781 18.219 23 1 98.19 307 GLN B N 1
ATOM 6895 C CA . GLN B 1 307 ? -15.242 16.984 23.594 1 98.19 307 GLN B CA 1
ATOM 6896 C C . GLN B 1 307 ? -14.078 16.188 24.203 1 98.19 307 GLN B C 1
ATOM 6898 O O . GLN B 1 307 ? -14.227 15.578 25.266 1 98.19 307 GLN B O 1
ATOM 6903 N N . MET B 1 308 ? -12.961 16.125 23.578 1 98.12 308 MET B N 1
ATOM 6904 C CA . MET B 1 308 ? -11.805 15.406 24.094 1 98.12 308 MET B CA 1
ATOM 6905 C C . MET B 1 308 ? -11.258 16.078 25.344 1 98.12 308 MET B C 1
ATOM 6907 O O . MET B 1 308 ? -10.805 15.391 26.266 1 98.12 308 MET B O 1
ATOM 6911 N N . ALA B 1 309 ? -11.344 17.359 25.453 1 98.62 309 ALA B N 1
ATOM 6912 C CA . ALA B 1 309 ? -10.859 18.109 26.625 1 98.62 309 ALA B CA 1
ATOM 6913 C C . ALA B 1 309 ? -11.844 18 27.781 1 98.62 309 ALA B C 1
ATOM 6915 O O . ALA B 1 309 ? -11.43 17.938 28.938 1 98.62 309 ALA B O 1
ATOM 6916 N N . LYS B 1 310 ? -13.125 18.016 27.422 1 98.56 310 LYS B N 1
ATOM 6917 C CA . LYS B 1 310 ? -14.18 18.016 28.422 1 98.56 310 LYS B CA 1
ATOM 6918 C C . LYS B 1 310 ? -15.305 17.062 28.062 1 98.56 310 LYS B C 1
ATOM 6920 O O . LYS B 1 310 ? -16.422 17.5 27.781 1 98.56 310 LYS B O 1
ATOM 6925 N N . PRO B 1 311 ? -15.078 15.797 28.188 1 97.31 311 PRO B N 1
ATOM 6926 C CA . PRO B 1 311 ? -16.078 14.797 27.812 1 97.31 311 PRO B CA 1
ATOM 6927 C C . PRO B 1 311 ? -17.375 14.938 28.609 1 97.31 311 PRO B C 1
ATOM 6929 O O . PRO B 1 311 ? -18.438 14.461 28.172 1 97.31 311 PRO B O 1
ATOM 6932 N N . SER B 1 312 ? -17.375 15.594 29.766 1 97.81 312 SER B N 1
ATOM 6933 C CA . SER B 1 312 ? -18.562 15.766 30.578 1 97.81 312 SER B CA 1
ATOM 6934 C C . SER B 1 312 ? -19.5 16.797 29.969 1 97.81 312 SER B C 1
ATOM 6936 O O . SER B 1 312 ? -20.672 16.906 30.375 1 97.81 312 SER B O 1
ATOM 6938 N N . LEU B 1 313 ? -18.953 17.578 29.062 1 96.81 313 LEU B N 1
ATOM 6939 C CA . LEU B 1 313 ? -19.766 18.609 28.422 1 96.81 313 LEU B CA 1
ATOM 6940 C C . LEU B 1 313 ? -20.453 18.062 27.172 1 96.81 313 LEU B C 1
ATOM 6942 O O . LEU B 1 313 ? -19.781 17.625 26.234 1 96.81 313 LEU B O 1
ATOM 6946 N N . SER B 1 314 ? -21.75 18.016 27.172 1 95.75 314 SER B N 1
ATOM 6947 C CA . SER B 1 314 ? -22.5 17.578 26 1 95.75 314 SER B CA 1
ATOM 6948 C C . SER B 1 314 ? -22.688 18.719 25 1 95.75 314 SER B C 1
ATOM 6950 O O . SER B 1 314 ? -23.25 19.75 25.328 1 95.75 314 SER B O 1
ATOM 6952 N N . LEU B 1 315 ? -22.156 18.578 23.844 1 97.56 315 LEU B N 1
ATOM 6953 C CA . LEU B 1 315 ? -22.281 19.547 22.766 1 97.56 315 LEU B CA 1
ATOM 6954 C C . LEU B 1 315 ? -22.938 18.922 21.531 1 97.56 315 LEU B C 1
ATOM 6956 O O . LEU B 1 315 ? -22.719 17.75 21.234 1 97.56 315 LEU B O 1
ATOM 6960 N N . PRO B 1 316 ? -23.75 19.656 20.797 1 97.75 316 PRO B N 1
ATOM 6961 C CA . PRO B 1 316 ? -24.406 19.094 19.609 1 97.75 316 PRO B CA 1
ATOM 6962 C C . PRO B 1 316 ? -23.422 18.844 18.469 1 97.75 316 PRO B C 1
ATOM 6964 O O . PRO B 1 316 ? -22.5 19.641 18.266 1 97.75 316 PRO B O 1
ATOM 6967 N N . THR B 1 317 ? -23.703 17.828 17.719 1 97 317 THR B N 1
ATOM 6968 C CA . THR B 1 317 ? -22.859 17.516 16.562 1 97 317 THR B CA 1
ATOM 6969 C C . THR B 1 317 ? -23.422 18.109 15.289 1 97 317 THR B C 1
ATOM 6971 O O . THR B 1 317 ? -22.766 18.125 14.25 1 97 317 THR B O 1
ATOM 6974 N N . SER B 1 318 ? -24.641 18.578 15.297 1 96 318 SER B N 1
ATOM 6975 C CA . SER B 1 318 ? -25.297 19.219 14.156 1 96 318 SER B CA 1
ATOM 6976 C C . SER B 1 318 ? -25.75 20.641 14.508 1 96 318 SER B C 1
ATOM 6978 O O . SER B 1 318 ? -25.984 20.953 15.672 1 96 318 SER B O 1
ATOM 6980 N N . TYR B 1 319 ? -25.781 21.422 13.586 1 95.69 319 TYR B N 1
ATOM 6981 C CA . TYR B 1 319 ? -26.188 22.812 13.703 1 95.69 319 TYR B CA 1
ATOM 6982 C C . TYR B 1 319 ? -26.547 23.391 12.344 1 95.69 319 TYR B C 1
ATOM 6984 O O . TYR B 1 319 ? -26.266 22.781 11.305 1 95.69 319 TYR B O 1
ATOM 6992 N N . GLU B 1 320 ? -27.188 24.484 12.305 1 91.81 320 GLU B N 1
ATOM 6993 C CA . GLU B 1 320 ? -27.562 25.141 11.062 1 91.81 320 GLU B CA 1
ATOM 6994 C C . GLU B 1 320 ? -26.406 25.953 10.492 1 91.81 320 GLU B C 1
ATOM 6996 O O . GLU B 1 320 ? -25.938 25.688 9.375 1 91.81 320 GLU B O 1
ATOM 7001 N N . ASP B 1 321 ? -25.891 26.938 11.219 1 93.19 321 ASP B N 1
ATOM 7002 C CA . ASP B 1 321 ? -24.781 27.828 10.867 1 93.19 321 ASP B CA 1
ATOM 7003 C C . ASP B 1 321 ? -24.125 28.406 12.117 1 93.19 321 ASP B C 1
ATOM 7005 O O . ASP B 1 321 ? -24.688 29.266 12.781 1 93.19 321 ASP B O 1
ATOM 7009 N N . ILE B 1 322 ? -22.891 28.047 12.367 1 93.44 322 ILE B N 1
ATOM 7010 C CA . ILE B 1 322 ? -22.281 28.406 13.648 1 93.44 322 ILE B CA 1
ATOM 7011 C C . ILE B 1 322 ? -21.797 29.844 13.602 1 93.44 322 ILE B C 1
ATOM 7013 O O . ILE B 1 322 ? -21.469 30.422 14.641 1 93.44 322 ILE B O 1
ATOM 7017 N N . ARG B 1 323 ? -21.719 30.453 12.445 1 93.75 323 ARG B N 1
ATOM 7018 C CA . ARG B 1 323 ? -21.438 31.891 12.375 1 93.75 323 ARG B CA 1
ATOM 7019 C C . ARG B 1 323 ? -22.594 32.688 12.961 1 93.75 323 ARG B C 1
ATOM 7021 O O . ARG B 1 323 ? -22.375 33.594 13.805 1 93.75 323 ARG B O 1
ATOM 7028 N N . TYR B 1 324 ? -23.812 32.344 12.641 1 91.75 324 TYR B N 1
ATOM 7029 C CA . TYR B 1 324 ? -24.984 33.125 13 1 91.75 324 TYR B CA 1
ATOM 7030 C C . TYR B 1 324 ? -25.641 32.594 14.273 1 91.75 324 TYR B C 1
ATOM 7032 O O . TYR B 1 324 ? -26.25 33.344 15.031 1 91.75 324 TYR B O 1
ATOM 7040 N N . LYS B 1 325 ? -25.531 31.297 14.477 1 92.69 325 LYS B N 1
ATOM 7041 C CA . LYS B 1 325 ? -26.078 30.625 15.648 1 92.69 325 LYS B CA 1
ATOM 7042 C C . LYS B 1 325 ? -25.031 29.734 16.312 1 92.69 325 LYS B C 1
ATOM 7044 O O . LYS B 1 325 ? -25.078 28.516 16.188 1 92.69 325 LYS B O 1
ATOM 7049 N N . PRO B 1 326 ? -24.234 30.359 17.047 1 94.81 326 PRO B N 1
ATOM 7050 C CA . PRO B 1 326 ? -23.156 29.594 17.672 1 94.81 326 PRO B CA 1
ATOM 7051 C C . PRO B 1 326 ? -23.672 28.516 18.625 1 94.81 326 PRO B C 1
ATOM 7053 O O . PRO B 1 326 ? -24.594 28.781 19.391 1 94.81 326 PRO B O 1
ATOM 7056 N N . VAL B 1 327 ? -23.031 27.344 18.625 1 96.81 327 VAL B N 1
ATOM 7057 C CA . VAL B 1 327 ? -23.484 26.266 19.5 1 96.81 327 VAL B CA 1
ATOM 7058 C C . VAL B 1 327 ? -22.328 25.828 20.391 1 96.81 327 VAL B C 1
ATOM 7060 O O . VAL B 1 327 ? -22.531 25.062 21.344 1 96.81 327 VAL B O 1
ATOM 7063 N N . TYR B 1 328 ? -21.125 26.312 20.172 1 98.06 328 TYR B N 1
ATOM 7064 C CA . TYR B 1 328 ? -19.969 25.906 20.953 1 98.06 328 TYR B CA 1
ATOM 7065 C C . TYR B 1 328 ? -19.438 27.078 21.781 1 98.06 328 TYR B C 1
ATOM 7067 O O . TYR B 1 328 ? -19.406 28.203 21.297 1 98.06 328 TYR B O 1
ATOM 7075 N N . PRO B 1 329 ? -19 26.75 23.031 1 98.06 329 PRO B N 1
ATOM 7076 C CA . PRO B 1 329 ? -18.281 27.797 23.766 1 98.06 329 PRO B CA 1
ATOM 7077 C C . PRO B 1 329 ? -16.906 28.094 23.156 1 98.06 329 PRO B C 1
ATOM 7079 O O . PRO B 1 329 ? -16.312 27.219 22.5 1 98.06 329 PRO B O 1
ATOM 7082 N N . TRP B 1 330 ? -16.438 29.344 23.359 1 98.12 330 TRP B N 1
ATOM 7083 C CA . TRP B 1 330 ? -15.133 29.719 22.828 1 98.12 330 TRP B CA 1
ATOM 7084 C C . TRP B 1 330 ? -14.016 28.906 23.484 1 98.12 330 TRP B C 1
ATOM 7086 O O . TRP B 1 330 ? -13.016 28.594 22.844 1 98.12 330 TRP B O 1
ATOM 7096 N N . SER B 1 331 ? -14.102 28.672 24.781 1 98.62 331 SER B N 1
ATOM 7097 C CA . SER B 1 331 ? -13.133 27.891 25.531 1 98.62 331 SER B CA 1
ATOM 7098 C C . SER B 1 331 ? -13.805 27.125 26.672 1 98.62 331 SER B C 1
ATOM 7100 O O . SER B 1 331 ? -14.945 27.422 27.031 1 98.62 331 SER B O 1
ATOM 7102 N N . VAL B 1 332 ? -13.117 26.078 27.172 1 98.75 332 VAL B N 1
ATOM 7103 C CA . VAL B 1 332 ? -13.641 25.281 28.281 1 98.75 332 VAL B CA 1
ATOM 7104 C C . VAL B 1 332 ? -12.516 24.938 29.25 1 98.75 332 VAL B C 1
ATOM 7106 O O . VAL B 1 332 ? -11.336 24.938 28.891 1 98.75 332 VAL B O 1
ATOM 7109 N N . SER B 1 333 ? -12.922 24.734 30.5 1 98.75 333 SER B N 1
ATOM 7110 C CA . SER B 1 333 ? -12.008 24.109 31.453 1 98.75 333 SER B CA 1
ATOM 7111 C C . SER B 1 333 ? -11.977 22.594 31.266 1 98.75 333 SER B C 1
ATOM 7113 O O . SER B 1 333 ? -12.977 21.906 31.469 1 98.75 333 SER B O 1
ATOM 7115 N N . PRO B 1 334 ? -10.852 22.062 30.906 1 98.81 334 PRO B N 1
ATOM 7116 C CA . PRO B 1 334 ? -10.805 20.609 30.719 1 98.81 334 PRO B CA 1
ATOM 7117 C C . PRO B 1 334 ? -11.172 19.844 32 1 98.81 334 PRO B C 1
ATOM 7119 O O . PRO B 1 334 ? -10.914 20.328 33.094 1 98.81 334 PRO B O 1
ATOM 7122 N N . ASP B 1 335 ? -11.734 18.594 31.859 1 98.69 335 ASP B N 1
ATOM 7123 C CA . ASP B 1 335 ? -12.125 17.781 33 1 98.69 335 ASP B CA 1
ATOM 7124 C C . ASP B 1 335 ? -10.898 17.297 33.781 1 98.69 335 ASP B C 1
ATOM 7126 O O . ASP B 1 335 ? -10.961 17.078 34.969 1 98.69 335 ASP B O 1
ATOM 7130 N N . THR B 1 336 ? -9.852 17.016 33.031 1 98.5 336 THR B N 1
ATOM 7131 C CA . THR B 1 336 ? -8.555 16.656 33.594 1 98.5 336 THR B CA 1
ATOM 7132 C C . THR B 1 336 ? -7.441 17.516 33 1 98.5 336 THR B C 1
ATOM 7134 O O . THR B 1 336 ? -7.551 17.984 31.875 1 98.5 336 THR B O 1
ATOM 7137 N N . LYS B 1 337 ? -6.402 17.75 33.812 1 98.69 337 LYS B N 1
ATOM 7138 C CA . LYS B 1 337 ? -5.277 18.531 33.281 1 98.69 337 LYS B CA 1
ATOM 7139 C C . LYS B 1 337 ? -4.691 17.891 32.031 1 98.69 337 LYS B C 1
ATOM 7141 O O . LYS B 1 337 ? -4.629 16.672 31.938 1 98.69 337 LYS B O 1
ATOM 7146 N N . VAL B 1 338 ? -4.23 18.719 31.141 1 98.75 338 VAL B N 1
ATOM 7147 C CA . VAL B 1 338 ? -3.824 18.312 29.797 1 98.75 338 VAL B CA 1
ATOM 7148 C C . VAL B 1 338 ? -2.301 18.281 29.703 1 98.75 338 VAL B C 1
ATOM 7150 O O . VAL B 1 338 ? -1.617 19.125 30.281 1 98.75 338 VAL B O 1
ATOM 7153 N N . SER B 1 339 ? -1.739 17.312 29.062 1 98.56 339 SER B N 1
ATOM 7154 C CA . SER B 1 339 ? -0.31 17.234 28.766 1 98.56 339 SER B CA 1
ATOM 7155 C C . SER B 1 339 ? -0.037 17.406 27.281 1 98.56 339 SER B C 1
ATOM 7157 O O . SER B 1 339 ? -0.966 17.406 26.469 1 98.56 339 SER B O 1
ATOM 7159 N N . HIS B 1 340 ? 1.286 17.562 26.953 1 98.62 340 HIS B N 1
ATOM 7160 C CA . HIS B 1 340 ? 1.66 17.641 25.547 1 98.62 340 HIS B CA 1
ATOM 7161 C C . HIS B 1 340 ? 1.308 16.344 24.812 1 98.62 340 HIS B C 1
ATOM 7163 O O . HIS B 1 340 ? 0.983 16.375 23.625 1 98.62 340 HIS B O 1
ATOM 7169 N N . HIS B 1 341 ? 1.273 15.211 25.453 1 98.62 341 HIS B N 1
ATOM 7170 C CA . HIS B 1 341 ? 0.883 13.945 24.844 1 98.62 341 HIS B CA 1
ATOM 7171 C C . HIS B 1 341 ? -0.594 13.953 24.469 1 98.62 341 HIS B C 1
ATOM 7173 O O . HIS B 1 341 ? -0.991 13.312 23.484 1 98.62 341 HIS B O 1
ATOM 7179 N N . ASP B 1 342 ? -1.403 14.602 25.281 1 98.75 342 ASP B N 1
ATOM 7180 C CA . ASP B 1 342 ? -2.811 14.734 24.922 1 98.75 342 ASP B CA 1
ATOM 7181 C C . ASP B 1 342 ? -2.965 15.492 23.594 1 98.75 342 ASP B C 1
ATOM 7183 O O . ASP B 1 342 ? -3.734 15.086 22.734 1 98.75 342 ASP B O 1
ATOM 7187 N N . LEU B 1 343 ? -2.264 16.578 23.453 1 98.81 343 LEU B N 1
ATOM 7188 C CA . LEU B 1 343 ? -2.338 17.328 22.219 1 98.81 343 LEU B CA 1
ATOM 7189 C C . LEU B 1 343 ? -1.826 16.5 21.031 1 98.81 343 LEU B C 1
ATOM 7191 O O . LEU B 1 343 ? -2.375 16.578 19.938 1 98.81 343 LEU B O 1
ATOM 7195 N N . MET B 1 344 ? -0.684 15.75 21.25 1 98.75 344 MET B N 1
ATOM 7196 C CA . MET B 1 344 ? -0.223 14.836 20.203 1 98.75 344 MET B CA 1
ATOM 7197 C C . MET B 1 344 ? -1.342 13.898 19.766 1 98.75 344 MET B C 1
ATOM 7199 O O . MET B 1 344 ? -1.594 13.734 18.578 1 98.75 344 MET B O 1
ATOM 7203 N N . SER B 1 345 ? -2.029 13.375 20.734 1 98.5 345 SER B N 1
ATOM 7204 C CA . SER B 1 345 ? -3.123 12.445 20.453 1 98.5 345 SER B CA 1
ATOM 7205 C C . SER B 1 345 ? -4.285 13.141 19.766 1 98.5 345 SER B C 1
ATOM 7207 O O . SER B 1 345 ? -4.941 12.562 18.891 1 98.5 345 SER B O 1
ATOM 7209 N N . TRP B 1 346 ? -4.605 14.391 20.219 1 98.75 346 TRP B N 1
ATOM 7210 C CA . TRP B 1 346 ? -5.691 15.141 19.609 1 98.75 346 TRP B CA 1
ATOM 7211 C C . TRP B 1 346 ? -5.426 15.359 18.125 1 98.75 346 TRP B C 1
ATOM 7213 O O . TRP B 1 346 ? -6.336 15.234 17.297 1 98.75 346 TRP B O 1
ATOM 7223 N N . HIS B 1 347 ? -4.211 15.617 17.734 1 98.75 347 HIS B N 1
ATOM 7224 C CA . HIS B 1 347 ? -3.865 15.859 16.328 1 98.75 347 HIS B CA 1
ATOM 7225 C C . HIS B 1 347 ? -3.879 14.562 15.531 1 98.75 347 HIS B C 1
ATOM 7227 O O . HIS B 1 347 ? -3.865 14.586 14.305 1 98.75 347 HIS B O 1
ATOM 7233 N N . ARG B 1 348 ? -3.9 13.422 16.219 1 98.62 348 ARG B N 1
ATOM 7234 C CA . ARG B 1 348 ? -3.957 12.117 15.555 1 98.62 348 ARG B CA 1
ATOM 7235 C C . ARG B 1 348 ? -5.398 11.633 15.43 1 98.62 348 ARG B C 1
ATOM 7237 O O . ARG B 1 348 ? -5.645 10.531 14.938 1 98.62 348 ARG B O 1
ATOM 7244 N N . ASP B 1 349 ? -6.395 12.43 15.805 1 98.62 349 ASP B N 1
ATOM 7245 C CA . ASP B 1 349 ? -7.766 11.945 15.945 1 98.62 349 ASP B CA 1
ATOM 7246 C C . ASP B 1 349 ? -8.523 12.039 14.617 1 98.62 349 ASP B C 1
ATOM 7248 O O . ASP B 1 349 ? -8.453 13.062 13.93 1 98.62 349 ASP B O 1
ATOM 7252 N N . TRP B 1 350 ? -9.211 10.961 14.289 1 98.31 350 TRP B N 1
ATOM 7253 C CA . TRP B 1 350 ? -10.062 10.859 13.117 1 98.31 350 TRP B CA 1
ATOM 7254 C C . TRP B 1 350 ? -11.508 10.586 13.516 1 98.31 350 TRP B C 1
ATOM 7256 O O . TRP B 1 350 ? -12.203 9.812 12.844 1 98.31 350 TRP B O 1
ATOM 7266 N N . TYR B 1 351 ? -11.914 11.125 14.672 1 98.31 351 TYR B N 1
ATOM 7267 C CA . TYR B 1 351 ? -13.227 10.992 15.289 1 98.31 351 TYR B CA 1
ATOM 7268 C C . TYR B 1 351 ? -13.43 9.578 15.82 1 98.31 351 TYR B C 1
ATOM 7270 O O . TYR B 1 351 ? -14.547 9.055 15.789 1 98.31 351 TYR B O 1
ATOM 7278 N N . ALA B 1 352 ? -12.375 8.938 16.234 1 97.88 352 ALA B N 1
ATOM 7279 C CA . ALA B 1 352 ? -12.414 7.566 16.719 1 97.88 352 ALA B CA 1
ATOM 7280 C C . ALA B 1 352 ? -13.422 7.414 17.859 1 97.88 352 ALA B C 1
ATOM 7282 O O . ALA B 1 352 ? -13.453 8.234 18.781 1 97.88 352 ALA B O 1
ATOM 7283 N N . GLY B 1 353 ? -14.219 6.391 17.734 1 97.25 353 GLY B N 1
ATOM 7284 C CA . GLY B 1 353 ? -15.148 6.059 18.797 1 97.25 353 GLY B CA 1
ATOM 7285 C C . GLY B 1 353 ? -16.438 6.859 18.75 1 97.25 353 GLY B C 1
ATOM 7286 O O . GLY B 1 353 ? -17.312 6.676 19.578 1 97.25 353 GLY B O 1
ATOM 7287 N N . THR B 1 354 ? -16.609 7.762 17.812 1 97.62 354 THR B N 1
ATOM 7288 C CA . THR B 1 354 ? -17.828 8.539 17.656 1 97.62 354 THR B CA 1
ATOM 7289 C C . THR B 1 354 ? -18.625 8.055 16.453 1 97.62 354 THR B C 1
ATOM 7291 O O . THR B 1 354 ? -18.203 7.109 15.766 1 97.62 354 THR B O 1
ATOM 7294 N N . GLU B 1 355 ? -19.797 8.664 16.188 1 96.44 355 GLU B N 1
ATOM 7295 C CA . GLU B 1 355 ? -20.625 8.32 15.031 1 96.44 355 GLU B CA 1
ATOM 7296 C C . GLU B 1 355 ? -19.969 8.758 13.727 1 96.44 355 GLU B C 1
ATOM 7298 O O . GLU B 1 355 ? -20.391 8.336 12.648 1 96.44 355 GLU B O 1
ATOM 7303 N N . PHE B 1 356 ? -18.828 9.516 13.812 1 97.56 356 PHE B N 1
ATOM 7304 C CA . PHE B 1 356 ? -18.141 10.023 12.625 1 97.56 356 PHE B CA 1
ATOM 7305 C C . PHE B 1 356 ? -16.812 9.32 12.43 1 97.56 356 PHE B C 1
ATOM 7307 O O . PHE B 1 356 ? -15.938 9.82 11.719 1 97.56 356 PHE B O 1
ATOM 7314 N N . ASP B 1 357 ? -16.625 8.203 13.125 1 98.19 357 ASP B N 1
ATOM 7315 C CA . ASP B 1 357 ? -15.375 7.457 13.062 1 98.19 357 ASP B CA 1
ATOM 7316 C C . ASP B 1 357 ? -15.008 7.121 11.617 1 98.19 357 ASP B C 1
ATOM 7318 O O . ASP B 1 357 ? -15.703 6.332 10.961 1 98.19 357 ASP B O 1
ATOM 7322 N N . MET B 1 358 ? -13.883 7.648 11.203 1 97.94 358 MET B N 1
ATOM 7323 C CA . MET B 1 358 ? -13.547 7.613 9.781 1 97.94 358 MET B CA 1
ATOM 7324 C C . MET B 1 358 ? -12.961 6.258 9.398 1 97.94 358 MET B C 1
ATOM 7326 O O . MET B 1 358 ? -12.703 6.004 8.219 1 97.94 358 MET B O 1
ATOM 7330 N N . THR B 1 359 ? -12.727 5.32 10.32 1 98.12 359 THR B N 1
ATOM 7331 C CA . THR B 1 359 ? -12.211 3.99 10.023 1 98.12 359 THR B CA 1
ATOM 7332 C C . THR B 1 359 ? -13.352 3.004 9.80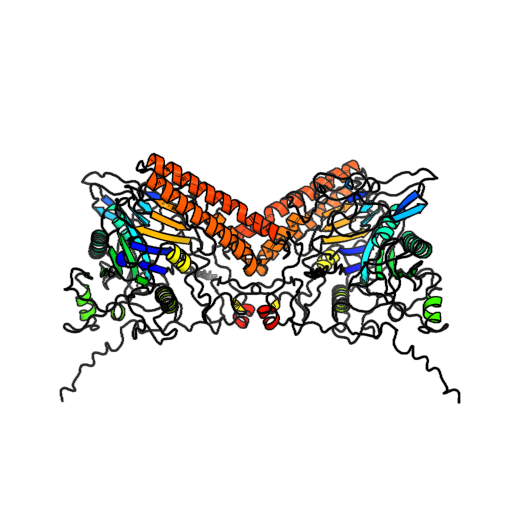5 1 98.12 359 THR B C 1
ATOM 7334 O O . THR B 1 359 ? -13.125 1.803 9.641 1 98.12 359 THR B O 1
ATOM 7337 N N . LYS B 1 360 ? -14.555 3.5 9.852 1 96.81 360 LYS B N 1
ATOM 7338 C CA . LYS B 1 360 ? -15.727 2.639 9.719 1 96.81 360 LYS B CA 1
ATOM 7339 C C . LYS B 1 360 ? -16.422 2.867 8.383 1 96.81 360 LYS B C 1
ATOM 7341 O O . LYS B 1 360 ? -16.25 3.918 7.758 1 96.81 360 LYS B O 1
ATOM 7346 N N . GLY B 1 361 ? -17.188 1.834 7.941 1 95.38 361 GLY B N 1
ATOM 7347 C CA . GLY B 1 361 ? -18 1.938 6.738 1 95.38 361 GLY B CA 1
ATOM 7348 C C . GLY B 1 361 ? -17.234 1.604 5.473 1 95.38 361 GLY B C 1
ATOM 7349 O O . GLY B 1 361 ? -16.016 1.405 5.508 1 95.38 361 GLY B O 1
ATOM 7350 N N . VAL B 1 362 ? -17.953 1.624 4.305 1 96.75 362 VAL B N 1
ATOM 7351 C CA . VAL B 1 362 ? -17.406 1.258 3.004 1 96.75 362 VAL B CA 1
ATOM 7352 C C . VAL B 1 362 ? -16.344 2.277 2.58 1 96.75 362 VAL B C 1
ATOM 7354 O O . VAL B 1 362 ? -15.352 1.925 1.944 1 96.75 362 VAL B O 1
ATOM 7357 N N . GLN B 1 363 ? -16.547 3.533 3.033 1 95.94 363 GLN B N 1
ATOM 7358 C CA . GLN B 1 363 ? -15.664 4.613 2.619 1 95.94 363 GLN B CA 1
ATOM 7359 C C . GLN B 1 363 ? -14.258 4.41 3.176 1 95.94 363 GLN B C 1
ATOM 7361 O O . GLN B 1 363 ? -13.289 4.949 2.639 1 95.94 363 GLN B O 1
ATOM 7366 N N . ALA B 1 364 ? -14.117 3.613 4.234 1 97.75 364 ALA B N 1
ATOM 7367 C CA . ALA B 1 364 ? -12.82 3.371 4.855 1 97.75 364 ALA B CA 1
ATOM 7368 C C . ALA B 1 364 ? -12.07 2.256 4.137 1 97.75 364 ALA B C 1
ATOM 7370 O O . ALA B 1 364 ? -10.93 1.941 4.488 1 97.75 364 ALA B O 1
ATOM 7371 N N . GLY B 1 365 ? -12.672 1.673 3.057 1 97.38 365 GLY B N 1
ATOM 7372 C CA . GLY B 1 365 ? -12.055 0.564 2.348 1 97.38 365 GLY B CA 1
ATOM 7373 C C . GLY B 1 365 ? -12.047 -0.725 3.146 1 97.38 365 GLY B C 1
ATOM 7374 O O . GLY B 1 365 ? -12.594 -0.782 4.25 1 97.38 365 GLY B O 1
ATOM 7375 N N . PRO B 1 366 ? -11.398 -1.722 2.58 1 97.62 366 PRO B N 1
ATOM 7376 C CA . PRO B 1 366 ? -11.461 -3.043 3.211 1 97.62 366 PRO B CA 1
ATOM 7377 C C . PRO B 1 366 ? -10.758 -3.086 4.566 1 97.62 366 PRO B C 1
ATOM 7379 O O . PRO B 1 366 ? -11.102 -3.906 5.418 1 97.62 366 PRO B O 1
ATOM 7382 N N . PHE B 1 367 ? -9.812 -2.178 4.758 1 98.19 367 PHE B N 1
ATOM 7383 C CA . PHE B 1 367 ? -8.969 -2.363 5.93 1 98.19 367 PHE B CA 1
ATOM 7384 C C . PHE B 1 367 ? -9 -1.127 6.82 1 98.19 367 PHE B C 1
ATOM 7386 O O . PHE B 1 367 ? -8.055 -0.868 7.566 1 98.19 367 PHE B O 1
ATOM 7393 N N . GLY B 1 368 ? -9.969 -0.297 6.715 1 98.06 368 GLY B N 1
ATOM 7394 C CA . GLY B 1 368 ? -10.359 0.694 7.707 1 98.06 368 GLY B CA 1
ATOM 7395 C C . GLY B 1 368 ? -9.43 1.892 7.746 1 98.06 368 GLY B C 1
ATOM 7396 O O . GLY B 1 368 ? -9.062 2.367 8.828 1 98.06 368 GLY B O 1
ATOM 7397 N N . THR B 1 369 ? -8.93 2.408 6.609 1 98.5 369 THR B N 1
ATOM 7398 C CA . THR B 1 369 ? -8.102 3.609 6.609 1 98.5 369 THR B CA 1
ATOM 7399 C C . THR B 1 369 ? -8.945 4.848 6.887 1 98.5 369 THR B C 1
ATOM 7401 O O . THR B 1 369 ? -10.078 4.957 6.398 1 98.5 369 THR B O 1
ATOM 7404 N N . PRO B 1 370 ? -8.461 5.766 7.742 1 98.19 370 PRO B N 1
ATOM 7405 C CA . PRO B 1 370 ? -9.18 7.016 7.977 1 98.19 370 PRO B CA 1
ATOM 7406 C C . PRO B 1 370 ? -8.898 8.07 6.91 1 98.19 370 PRO B C 1
ATOM 7408 O O . PRO B 1 370 ? -9.516 9.141 6.914 1 98.19 370 PRO B O 1
ATOM 7411 N N . ASP B 1 371 ? -7.953 7.832 5.996 1 97.38 371 ASP B N 1
ATOM 7412 C CA . ASP B 1 371 ? -7.516 8.828 5.023 1 97.38 371 ASP B CA 1
ATOM 7413 C C . ASP B 1 371 ? -8.547 8.984 3.902 1 97.38 371 ASP B C 1
ATOM 7415 O O . ASP B 1 371 ? -9.047 7.992 3.371 1 97.38 371 ASP B O 1
ATOM 7419 N N . ARG B 1 372 ? -8.938 10.242 3.658 1 96.5 372 ARG B N 1
ATOM 7420 C CA . ARG B 1 372 ? -9.836 10.633 2.576 1 96.5 372 ARG B CA 1
ATOM 7421 C C . ARG B 1 372 ? -9.148 11.609 1.626 1 96.5 372 ARG B C 1
ATOM 7423 O O . ARG B 1 372 ? -8.82 12.727 2.018 1 96.5 372 ARG B O 1
ATOM 7430 N N . TYR B 1 373 ? -8.977 11.172 0.404 1 94.88 373 TYR B N 1
ATOM 7431 C CA . TYR B 1 373 ? -8.234 11.984 -0.55 1 94.88 373 TYR B CA 1
ATOM 7432 C C . TYR B 1 373 ? -9.141 13.016 -1.214 1 94.88 373 TYR B C 1
ATOM 7434 O O . TYR B 1 373 ? -10.359 12.828 -1.286 1 94.88 373 TYR B O 1
ATOM 7442 N N . GLN B 1 374 ? -8.477 14.023 -1.684 1 89.5 374 GLN B N 1
ATOM 7443 C CA . GLN B 1 374 ? -9.195 15.031 -2.459 1 89.5 374 GLN B CA 1
ATOM 7444 C C . GLN B 1 374 ? -9.789 14.43 -3.727 1 89.5 374 GLN B C 1
ATOM 7446 O O . GLN B 1 374 ? -9.148 13.617 -4.395 1 89.5 374 GLN B O 1
ATOM 7451 N N . THR B 1 375 ? -11.062 14.883 -4.004 1 88.94 375 THR B N 1
ATOM 7452 C CA . THR B 1 375 ? -11.773 14.359 -5.164 1 88.94 375 THR B CA 1
ATOM 7453 C C . THR B 1 375 ? -11.969 15.453 -6.211 1 88.94 375 THR B C 1
ATOM 7455 O O . THR B 1 375 ? -12.352 16.578 -5.879 1 88.94 375 THR B O 1
ATOM 7458 N N . THR B 1 376 ? -11.609 15.203 -7.434 1 85.75 376 THR B N 1
ATOM 7459 C CA . THR B 1 376 ? -11.891 16.109 -8.539 1 85.75 376 THR B CA 1
ATOM 7460 C C . THR B 1 376 ? -12.977 15.547 -9.445 1 85.75 376 THR B C 1
ATOM 7462 O O . THR B 1 376 ? -13.133 15.984 -10.586 1 85.75 376 THR B O 1
ATOM 7465 N N . SER B 1 377 ? -13.805 14.805 -8.977 1 87.12 377 SER B N 1
ATOM 7466 C CA . SER B 1 377 ? -14.883 14.133 -9.703 1 87.12 377 SER B CA 1
ATOM 7467 C C . SER B 1 377 ? -16.109 15.031 -9.82 1 87.12 377 SER B C 1
ATOM 7469 O O . SER B 1 377 ? -16.266 15.977 -9.055 1 87.12 377 SER B O 1
ATOM 7471 N N . LYS B 1 378 ? -16.906 14.719 -10.805 1 89.31 378 LYS B N 1
ATOM 7472 C CA . LYS B 1 378 ? -18.172 15.43 -10.992 1 89.31 378 LYS B CA 1
ATOM 7473 C C . LYS B 1 378 ? -19.234 14.906 -10.039 1 89.31 378 LYS B C 1
ATOM 7475 O O . LYS B 1 378 ? -20.281 15.531 -9.867 1 89.31 378 LYS B O 1
ATOM 7480 N N . VAL B 1 379 ? -18.922 13.805 -9.43 1 91.88 379 VAL B N 1
ATOM 7481 C CA . VAL B 1 379 ? -19.844 13.289 -8.43 1 91.88 379 VAL B CA 1
ATOM 7482 C C . VAL B 1 379 ? -19.938 14.258 -7.254 1 91.88 379 VAL B C 1
ATOM 7484 O O . VAL B 1 379 ? -18.922 14.633 -6.668 1 91.88 379 VAL B O 1
ATOM 7487 N N . GLN B 1 380 ? -21.172 14.664 -6.926 1 91.69 380 GLN B N 1
ATOM 7488 C CA . GLN B 1 380 ? -21.359 15.633 -5.852 1 91.69 380 GLN B CA 1
ATOM 7489 C C . GLN B 1 380 ? -21.281 14.961 -4.484 1 91.69 380 GLN B C 1
ATOM 7491 O O . GLN B 1 380 ? -21.781 13.844 -4.312 1 91.69 380 GLN B O 1
ATOM 7496 N N . GLY B 1 381 ? -20.625 15.617 -3.598 1 94.06 381 GLY B N 1
ATOM 7497 C CA . GLY B 1 381 ? -20.5 15.141 -2.23 1 94.06 381 GLY B CA 1
ATOM 7498 C C . GLY B 1 381 ? -19.25 15.641 -1.535 1 94.06 381 GLY B C 1
ATOM 7499 O O . GLY B 1 381 ? -18.484 16.422 -2.105 1 94.06 381 GLY B O 1
ATOM 7500 N N . HIS B 1 382 ? -19.109 15.258 -0.249 1 95.06 382 HIS B N 1
ATOM 7501 C CA . HIS B 1 382 ? -17.953 15.656 0.542 1 95.06 382 HIS B CA 1
ATOM 7502 C C . HIS B 1 382 ? -17.531 14.539 1.49 1 95.06 382 HIS B C 1
ATOM 7504 O O . HIS B 1 382 ? -18.359 13.766 1.963 1 95.06 382 HIS B O 1
ATOM 7510 N N . TRP B 1 383 ? -16.297 14.469 1.676 1 94.31 383 TRP B N 1
ATOM 7511 C CA . TRP B 1 383 ? -15.797 13.688 2.801 1 94.31 383 TRP B CA 1
ATOM 7512 C C . TRP B 1 383 ? -15.859 14.492 4.094 1 94.31 383 TRP B C 1
ATOM 7514 O O . TRP B 1 383 ? -15.711 15.711 4.082 1 94.31 383 TRP B O 1
ATOM 7524 N N . GLU B 1 384 ? -16.016 13.727 5.242 1 94 384 GLU B N 1
ATOM 7525 C CA . GLU B 1 384 ? -15.766 14.352 6.539 1 94 384 GLU B CA 1
ATOM 7526 C C . GLU B 1 384 ? -14.328 14.859 6.633 1 94 384 GLU B C 1
ATOM 7528 O O . GLU B 1 384 ? -13.398 14.211 6.148 1 94 384 GLU B O 1
ATOM 7533 N N . ARG B 1 385 ? -14.164 16.047 7.207 1 95.56 385 ARG B N 1
ATOM 7534 C CA . ARG B 1 385 ? -12.859 16.625 7.473 1 95.56 385 ARG B CA 1
ATOM 7535 C C . ARG B 1 385 ? -12.43 16.391 8.922 1 95.56 385 ARG B C 1
ATOM 7537 O O . ARG B 1 385 ? -12.891 17.094 9.828 1 95.56 385 ARG B O 1
ATOM 7544 N N . SER B 1 386 ? -11.5 15.484 9.148 1 96.88 386 SER B N 1
ATOM 7545 C CA . SER B 1 386 ? -11.07 15.172 10.508 1 96.88 386 SER B CA 1
ATOM 7546 C C . SER B 1 386 ? -9.883 16.031 10.922 1 96.88 386 SER B C 1
ATOM 7548 O O . SER B 1 386 ? -9.352 16.797 10.117 1 96.88 386 SER B O 1
ATOM 7550 N N . ILE B 1 387 ? -9.477 15.922 12.211 1 98.12 387 ILE B N 1
ATOM 7551 C CA . ILE B 1 387 ? -8.305 16.641 12.711 1 98.12 387 ILE B CA 1
ATOM 7552 C C . ILE B 1 387 ? -7.039 16.031 12.109 1 98.12 387 ILE B C 1
ATOM 7554 O O . ILE B 1 387 ? -6.207 16.75 11.555 1 98.12 387 ILE B O 1
ATOM 7558 N N . ALA B 1 388 ? -6.984 14.688 12.188 1 97.75 388 ALA B N 1
ATOM 7559 C CA . ALA B 1 388 ? -5.902 14.008 11.484 1 97.75 388 ALA B CA 1
ATOM 7560 C C . ALA B 1 388 ? -6.133 14.031 9.977 1 97.75 388 ALA B C 1
ATOM 7562 O O . ALA B 1 388 ? -7.242 13.766 9.508 1 97.75 388 ALA B O 1
ATOM 7563 N N . LEU B 1 389 ? -5.105 14.406 9.281 1 96.06 389 LEU B N 1
ATOM 7564 C CA . LEU B 1 389 ? -5.246 14.547 7.836 1 96.06 389 LEU B CA 1
ATOM 7565 C C . LEU B 1 389 ? -4.027 13.977 7.117 1 96.06 389 LEU B C 1
ATOM 7567 O O . LEU B 1 389 ? -2.889 14.234 7.512 1 96.06 389 LEU B O 1
ATOM 7571 N N . TYR B 1 390 ? -4.227 13.289 5.992 1 95.44 390 TYR B N 1
ATOM 7572 C CA . TYR B 1 390 ? -3.176 12.594 5.258 1 95.44 390 TYR B CA 1
ATOM 7573 C C . TYR B 1 390 ? -2.219 13.578 4.605 1 95.44 390 TYR B C 1
ATOM 7575 O O . TYR B 1 390 ? -1.061 13.25 4.344 1 95.44 390 TYR B O 1
ATOM 7583 N N . ARG B 1 391 ? -2.627 14.812 4.34 1 93.44 391 ARG B N 1
ATOM 7584 C CA . ARG B 1 391 ? -1.788 15.742 3.588 1 93.44 391 ARG B CA 1
ATOM 7585 C C . ARG B 1 391 ? -1.088 16.719 4.52 1 93.44 391 ARG B C 1
ATOM 7587 O O . ARG B 1 391 ? -0.521 17.719 4.066 1 93.44 391 ARG B O 1
ATOM 7594 N N . THR B 1 392 ? -1.226 16.484 5.82 1 96.31 392 THR B N 1
ATOM 7595 C CA . THR B 1 392 ? -0.548 17.359 6.773 1 96.31 392 THR B CA 1
ATOM 7596 C C . THR B 1 392 ? 0.957 17.359 6.523 1 96.31 392 THR B C 1
ATOM 7598 O O . THR B 1 392 ? 1.576 16.312 6.395 1 96.31 392 THR B O 1
ATOM 7601 N N . ASN B 1 393 ? 1.549 18.547 6.457 1 94.75 393 ASN B N 1
ATOM 7602 C CA . ASN B 1 393 ? 2.979 18.703 6.219 1 94.75 393 ASN B CA 1
ATOM 7603 C C . ASN B 1 393 ? 3.781 18.578 7.508 1 94.75 393 ASN B C 1
ATOM 7605 O O . ASN B 1 393 ? 4.906 18.078 7.5 1 94.75 393 ASN B O 1
ATOM 7609 N N . ALA B 1 394 ? 3.211 19.125 8.547 1 96.12 394 ALA B N 1
ATOM 7610 C CA . ALA B 1 394 ? 3.852 19.062 9.859 1 96.12 394 ALA B CA 1
ATOM 7611 C C . ALA B 1 394 ? 2.857 19.391 10.969 1 96.12 394 ALA B C 1
ATOM 7613 O O . ALA B 1 394 ? 1.826 20.016 10.719 1 96.12 394 ALA B O 1
ATOM 7614 N N . VAL B 1 395 ? 3.193 18.859 12.086 1 98.19 395 VAL B N 1
ATOM 7615 C CA . VAL B 1 395 ? 2.475 19.234 13.297 1 98.19 395 VAL B CA 1
ATOM 7616 C C . VAL B 1 395 ? 3.473 19.578 14.406 1 98.19 395 VAL B C 1
ATOM 7618 O O . VAL B 1 395 ? 4.5 18.922 14.555 1 98.19 395 VAL B O 1
ATOM 7621 N N . TYR B 1 396 ? 3.17 20.609 15.109 1 97.94 396 TYR B N 1
ATOM 7622 C CA . TYR B 1 396 ? 3.996 20.828 16.297 1 97.94 396 TYR B CA 1
ATOM 7623 C C . TYR B 1 396 ? 3.135 21.125 17.516 1 97.94 396 TYR B C 1
ATOM 7625 O O . TYR B 1 396 ? 2.02 21.641 17.391 1 97.94 396 TYR B O 1
ATOM 7633 N N . VAL B 1 397 ? 3.615 20.703 18.625 1 98.75 397 VAL B N 1
ATOM 7634 C CA . VAL B 1 397 ? 3.102 20.938 19.969 1 98.75 397 VAL B CA 1
ATOM 7635 C C . VAL B 1 397 ? 4.141 21.703 20.781 1 98.75 397 VAL B C 1
ATOM 7637 O O . VAL B 1 397 ? 5.23 21.188 21.047 1 98.75 397 VAL B O 1
ATOM 7640 N N . GLN B 1 398 ? 3.752 22.906 21.188 1 98.44 398 GLN B N 1
ATOM 7641 C CA . GLN B 1 398 ? 4.656 23.75 21.953 1 98.44 398 GLN B CA 1
ATOM 7642 C C . GLN B 1 398 ? 4.375 23.656 23.453 1 98.44 398 GLN B C 1
ATOM 7644 O O . GLN B 1 398 ? 3.238 23.844 23.891 1 98.44 398 GLN B O 1
ATOM 7649 N N . GLN B 1 399 ? 5.387 23.312 24.125 1 98.62 399 GLN B N 1
ATOM 7650 C CA . GLN B 1 399 ? 5.375 23.281 25.594 1 98.62 399 GLN B CA 1
ATOM 7651 C C . GLN B 1 399 ? 6.188 24.422 26.172 1 98.62 399 GLN B C 1
ATOM 7653 O O . GLN B 1 399 ? 7.406 24.328 26.328 1 98.62 399 GLN B O 1
ATOM 7658 N N . LEU B 1 400 ? 5.469 25.469 26.609 1 98.62 400 LEU B N 1
ATOM 7659 C CA . LEU B 1 400 ? 6.117 26.734 26.938 1 98.62 400 LEU B CA 1
ATOM 7660 C C . LEU B 1 400 ? 6.168 26.953 28.453 1 98.62 400 LEU B C 1
ATOM 7662 O O . LEU B 1 400 ? 5.125 27.016 29.109 1 98.62 400 LEU B O 1
ATOM 7666 N N . HIS B 1 401 ? 7.312 27.125 28.969 1 96.81 401 HIS B N 1
ATOM 7667 C CA . HIS B 1 401 ? 7.531 27.297 30.406 1 96.81 401 HIS B CA 1
ATOM 7668 C C . HIS B 1 401 ? 8.711 28.219 30.672 1 96.81 401 HIS B C 1
ATOM 7670 O O . HIS B 1 401 ? 9.617 28.328 29.844 1 96.81 401 HIS B O 1
ATOM 7676 N N . HIS B 1 402 ? 8.641 28.906 31.812 1 95.94 402 HIS B N 1
ATOM 7677 C CA . HIS B 1 402 ? 9.781 29.703 32.219 1 95.94 402 HIS B CA 1
ATOM 7678 C C . HIS B 1 402 ? 10.93 28.828 32.719 1 95.94 402 HIS B C 1
ATOM 7680 O O . HIS B 1 402 ? 10.703 27.719 33.219 1 95.94 402 HIS B O 1
ATOM 7686 N N . PRO B 1 403 ? 12.125 29.406 32.406 1 94.12 403 PRO B N 1
ATOM 7687 C CA . PRO B 1 403 ? 13.203 28.703 33.125 1 94.12 403 PRO B CA 1
ATOM 7688 C C . PRO B 1 403 ? 13.031 28.734 34.625 1 94.12 403 PRO B C 1
ATOM 7690 O O . PRO B 1 403 ? 12.508 29.719 35.188 1 94.12 403 PRO B O 1
ATOM 7693 N N . GLY B 1 404 ? 13.531 27.672 35.25 1 89.56 404 GLY B N 1
ATOM 7694 C CA . GLY B 1 404 ? 13.375 27.5 36.688 1 89.56 404 GLY B CA 1
ATOM 7695 C C . GLY B 1 404 ? 12.695 26.188 37.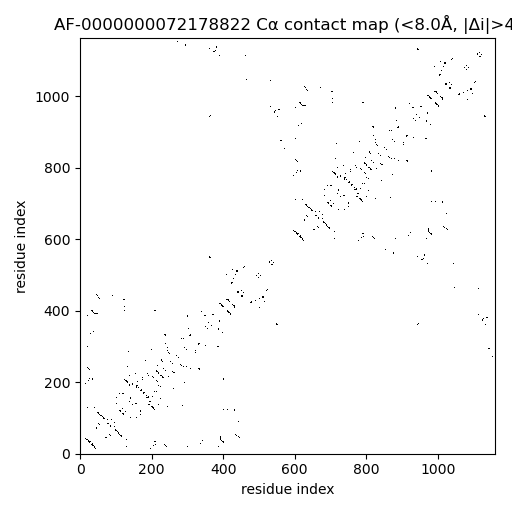062 1 89.56 404 GLY B C 1
ATOM 7696 O O . GLY B 1 404 ? 12.297 25.422 36.188 1 89.56 404 GLY B O 1
ATOM 7697 N N . GLU B 1 405 ? 12.633 25.875 38.344 1 84.06 405 GLU B N 1
ATOM 7698 C CA . GLU B 1 405 ? 11.977 24.672 38.844 1 84.06 405 GLU B CA 1
ATOM 7699 C C . GLU B 1 405 ? 12.445 23.438 38.094 1 84.06 405 GLU B C 1
ATOM 7701 O O . GLU B 1 405 ? 11.625 22.656 37.594 1 84.06 405 GLU B O 1
ATOM 7706 N N . GLY B 1 406 ? 13.688 23.344 37.906 1 87.5 406 GLY B N 1
ATOM 7707 C CA . GLY B 1 406 ? 14.258 22.156 37.312 1 87.5 406 GLY B CA 1
ATOM 7708 C C . GLY B 1 406 ? 14.297 22.203 35.781 1 87.5 406 GLY B C 1
ATOM 7709 O O . GLY B 1 406 ? 14.57 21.203 35.125 1 87.5 406 GLY B O 1
ATOM 7710 N N . ARG B 1 407 ? 13.945 23.359 35.25 1 93.31 407 ARG B N 1
ATOM 7711 C CA . ARG B 1 407 ? 14.039 23.562 33.781 1 93.31 407 ARG B CA 1
ATOM 7712 C C . ARG B 1 407 ? 15.062 24.641 33.469 1 93.31 407 ARG B C 1
ATOM 7714 O O . ARG B 1 407 ? 14.734 25.828 33.438 1 93.31 407 ARG B O 1
ATOM 7721 N N . PRO B 1 408 ? 16.281 24.219 33.219 1 92.88 408 PRO B N 1
ATOM 7722 C CA . PRO B 1 408 ? 17.297 25.219 32.875 1 92.88 408 PRO B CA 1
ATOM 7723 C C . PRO B 1 408 ? 16.922 26.031 31.625 1 92.88 408 PRO B C 1
ATOM 7725 O O . PRO B 1 408 ? 16.078 25.594 30.844 1 92.88 408 PRO B O 1
ATOM 7728 N N . GLN B 1 409 ? 17.625 27.109 31.562 1 89.88 409 GLN B N 1
ATOM 7729 C CA . GLN B 1 409 ? 17.453 27.953 30.391 1 89.88 409 GLN B CA 1
ATOM 7730 C C . GLN B 1 409 ? 17.719 27.156 29.109 1 89.88 409 GLN B C 1
ATOM 7732 O O . GLN B 1 409 ? 18.656 26.375 29.047 1 89.88 409 GLN B O 1
ATOM 7737 N N . GLY B 1 410 ? 16.938 27.297 28.156 1 93.31 410 GLY B N 1
ATOM 7738 C CA . GLY B 1 410 ? 17.109 26.625 26.875 1 93.31 410 GLY B CA 1
ATOM 7739 C C . GLY B 1 410 ? 16.297 25.344 26.75 1 93.31 410 GLY B C 1
ATOM 7740 O O . GLY B 1 410 ? 16.094 24.844 25.641 1 93.31 410 GLY B O 1
ATOM 7741 N N . THR B 1 411 ? 15.938 24.797 27.922 1 95.12 411 THR B N 1
ATOM 7742 C CA . THR B 1 411 ? 15.141 23.578 27.875 1 95.12 411 THR B CA 1
ATOM 7743 C C . THR B 1 411 ? 13.766 23.797 28.484 1 95.12 411 THR B C 1
ATOM 7745 O O . THR B 1 411 ? 12.969 22.859 28.594 1 95.12 411 THR B O 1
ATOM 7748 N N . ALA B 1 412 ? 13.516 25.016 28.906 1 94.5 412 ALA B N 1
ATOM 7749 C CA . ALA B 1 412 ? 12.25 25.297 29.562 1 94.5 412 ALA B CA 1
ATOM 7750 C C . ALA B 1 412 ? 11.086 25.25 28.578 1 94.5 412 ALA B C 1
ATOM 7752 O O . ALA B 1 412 ? 10.016 24.734 28.906 1 94.5 412 ALA B O 1
ATOM 7753 N N . SER B 1 413 ? 11.281 25.797 27.406 1 97.75 413 SER B N 1
ATOM 7754 C CA . SER B 1 413 ? 10.305 25.703 26.328 1 97.75 413 SER B CA 1
ATOM 7755 C C . SER B 1 413 ? 10.773 24.75 25.25 1 97.75 413 SER B C 1
ATOM 7757 O O . SER B 1 413 ? 11.945 24.75 24.875 1 97.75 413 SER B O 1
ATOM 7759 N N . VAL B 1 414 ? 9.82 23.891 24.812 1 98.31 414 VAL B N 1
ATOM 7760 C CA . VAL B 1 414 ? 10.164 22.828 23.875 1 98.31 414 VAL B CA 1
ATOM 7761 C C . VAL B 1 414 ? 9.148 22.781 22.734 1 98.31 414 VAL B C 1
ATOM 7763 O O . VAL B 1 414 ? 7.938 22.844 22.969 1 98.31 414 VAL B O 1
ATOM 7766 N N . ALA B 1 415 ? 9.656 22.75 21.5 1 98.44 415 ALA B N 1
ATOM 7767 C CA . ALA B 1 415 ? 8.82 22.438 20.344 1 98.44 415 ALA B CA 1
ATOM 7768 C C . ALA B 1 415 ? 8.867 20.953 20.016 1 98.44 415 ALA B C 1
ATOM 7770 O O . ALA B 1 415 ? 9.922 20.422 19.641 1 98.44 415 ALA B O 1
ATOM 7771 N N . TRP B 1 416 ? 7.793 20.266 20.203 1 98.69 416 TRP B N 1
ATOM 7772 C CA . TRP B 1 416 ? 7.641 18.906 19.703 1 98.69 416 TRP B CA 1
ATOM 7773 C C . TRP B 1 416 ? 7.172 18.906 18.25 1 98.69 416 TRP B C 1
ATOM 7775 O O . TRP B 1 416 ? 6.066 19.359 17.953 1 98.69 416 TRP B O 1
ATOM 7785 N N . TYR B 1 417 ? 7.988 18.344 17.359 1 98.44 417 TYR B N 1
ATOM 7786 C CA . TYR B 1 417 ? 7.75 18.5 15.938 1 98.44 417 TYR B CA 1
ATOM 7787 C C . TYR B 1 417 ? 7.566 17.156 15.258 1 98.44 417 TYR B C 1
ATOM 7789 O O . TYR B 1 417 ? 8.398 16.25 15.406 1 98.44 417 TYR B O 1
ATOM 7797 N N . ALA B 1 418 ? 6.457 16.984 14.594 1 98.44 418 ALA B N 1
ATOM 7798 C CA . ALA B 1 418 ? 6.188 15.852 13.727 1 98.44 418 ALA B CA 1
ATOM 7799 C C . ALA B 1 418 ? 6.258 16.25 12.258 1 98.44 418 ALA B C 1
ATOM 7801 O O . ALA B 1 418 ? 5.492 17.109 11.805 1 98.44 418 ALA B O 1
ATOM 7802 N N . ALA B 1 419 ? 7.176 15.602 11.5 1 96.81 419 ALA B N 1
ATOM 7803 C CA . ALA B 1 419 ? 7.461 15.984 10.117 1 96.81 419 ALA B CA 1
ATOM 7804 C C . ALA B 1 419 ? 6.543 15.25 9.141 1 96.81 419 ALA B C 1
ATOM 7806 O O . ALA B 1 419 ? 7.016 14.57 8.227 1 96.81 419 ALA B O 1
ATOM 7807 N N . GLY B 1 420 ? 5.27 15.414 9.242 1 96.88 420 GLY B N 1
ATOM 7808 C CA . GLY B 1 420 ? 4.289 14.789 8.375 1 96.88 420 GLY B CA 1
ATOM 7809 C C . GLY B 1 420 ? 2.969 14.508 9.062 1 96.88 420 GLY B C 1
ATOM 7810 O O . GLY B 1 420 ? 2.717 15.023 10.156 1 96.88 420 GLY B O 1
ATOM 7811 N N . PRO B 1 421 ? 2.074 13.703 8.438 1 97.5 421 PRO B N 1
ATOM 7812 C CA . PRO B 1 421 ? 0.79 13.375 9.062 1 97.5 421 PRO B CA 1
ATOM 7813 C C . PRO B 1 421 ? 0.95 12.672 10.406 1 97.5 421 PRO B C 1
ATOM 7815 O O . PRO B 1 421 ? 1.63 11.648 10.5 1 97.5 421 PRO B O 1
ATOM 7818 N N . PRO B 1 422 ? 0.277 13.172 11.359 1 97.5 422 PRO B N 1
ATOM 7819 C CA . PRO B 1 422 ? 0.575 12.766 12.734 1 97.5 422 PRO B CA 1
ATOM 7820 C C . PRO B 1 422 ? 0.267 11.297 13 1 97.5 422 PRO B C 1
ATOM 7822 O O . PRO B 1 422 ? 0.962 10.648 13.789 1 97.5 422 PRO B O 1
ATOM 7825 N N . PRO B 1 423 ? -0.731 10.672 12.352 1 98.31 423 PRO B N 1
ATOM 7826 C CA . PRO B 1 423 ? -0.934 9.242 12.594 1 98.31 423 PRO B CA 1
ATOM 7827 C C . PRO B 1 423 ? 0.276 8.398 12.195 1 98.31 423 PRO B C 1
ATOM 7829 O O . PRO B 1 423 ? 0.396 7.246 12.625 1 98.31 423 PRO B O 1
ATOM 7832 N N . TYR B 1 424 ? 1.189 8.961 11.445 1 98.69 424 TYR B N 1
ATOM 7833 C CA . TYR B 1 424 ? 2.285 8.164 10.898 1 98.69 424 TYR B CA 1
ATOM 7834 C C . TYR B 1 424 ? 3.635 8.727 11.336 1 98.69 424 TYR B C 1
ATOM 7836 O O . TYR B 1 424 ? 4.684 8.195 10.961 1 98.69 424 TYR B O 1
ATOM 7844 N N . ALA B 1 425 ? 3.652 9.836 12.086 1 98.56 425 ALA B N 1
ATOM 7845 C CA . ALA B 1 425 ? 4.879 10.523 12.477 1 98.56 425 ALA B CA 1
ATOM 7846 C C . ALA B 1 425 ? 5.082 10.461 13.992 1 98.56 425 ALA B C 1
ATOM 7848 O O . ALA B 1 425 ? 4.121 10.289 14.742 1 98.56 425 ALA B O 1
ATOM 7849 N N . ALA B 1 426 ? 6.277 10.508 14.383 1 98.69 426 ALA B N 1
ATOM 7850 C CA . ALA B 1 426 ? 6.594 10.719 15.797 1 98.69 426 ALA B CA 1
ATOM 7851 C C . ALA B 1 426 ? 7.051 12.156 16.047 1 98.69 426 ALA B C 1
ATOM 7853 O O . ALA B 1 426 ? 7.629 12.797 15.164 1 98.69 426 ALA B O 1
ATOM 7854 N N . PHE B 1 427 ? 6.781 12.578 17.234 1 98.81 427 PHE B N 1
ATOM 7855 C CA . PHE B 1 427 ? 7.219 13.906 17.641 1 98.81 427 PHE B CA 1
ATOM 7856 C C . PHE B 1 427 ? 8.633 13.867 18.203 1 98.81 427 PHE B C 1
ATOM 7858 O O . PHE B 1 427 ? 8.93 13.062 19.078 1 98.81 427 PHE B O 1
ATOM 7865 N N . VAL B 1 428 ? 9.484 14.773 17.672 1 98.62 428 VAL B N 1
ATOM 7866 C CA . VAL B 1 428 ? 10.82 14.945 18.234 1 98.62 428 VAL B CA 1
ATOM 7867 C C . VAL B 1 428 ? 10.906 16.297 18.938 1 98.62 428 VAL B C 1
ATOM 7869 O O . VAL B 1 428 ? 10.359 17.297 18.469 1 98.62 428 VAL B O 1
ATOM 7872 N N . PRO B 1 429 ? 11.562 16.328 20.078 1 98.62 429 PRO B N 1
ATOM 7873 C CA . PRO B 1 429 ? 11.648 17.578 20.844 1 98.62 429 PRO B CA 1
ATOM 7874 C C . PRO B 1 429 ? 12.781 18.484 20.359 1 98.62 429 PRO B C 1
ATOM 7876 O O . PRO B 1 429 ? 13.891 18 20.094 1 98.62 429 PRO B O 1
ATOM 7879 N N . ILE B 1 430 ? 12.516 19.734 20.25 1 98.38 430 ILE B N 1
ATOM 7880 C CA . ILE B 1 430 ? 13.492 20.781 19.953 1 98.38 430 ILE B CA 1
ATOM 7881 C C . ILE B 1 430 ? 13.398 21.891 21 1 98.38 430 ILE B C 1
ATOM 7883 O O . ILE B 1 430 ? 12.633 22.844 20.844 1 98.38 430 ILE B O 1
ATOM 7887 N N . PRO B 1 431 ? 14.242 21.828 21.984 1 97.88 431 PRO B N 1
ATOM 7888 C CA . PRO B 1 431 ? 14.227 22.875 23 1 97.88 431 PRO B CA 1
ATOM 7889 C C . PRO B 1 431 ? 14.594 24.25 22.438 1 97.88 431 PRO B C 1
ATOM 7891 O O . PRO B 1 431 ? 15.328 24.344 21.453 1 97.88 431 PRO B O 1
ATOM 7894 N N . SER B 1 432 ? 14.156 25.266 23.141 1 96.75 432 SER B N 1
ATOM 7895 C CA . SER B 1 432 ? 14.336 26.641 22.688 1 96.75 432 SER B CA 1
ATOM 7896 C C . SER B 1 432 ? 15.812 27 22.625 1 96.75 432 SER B C 1
ATOM 7898 O O . SER B 1 432 ? 16.203 27.938 21.922 1 96.75 432 SER B O 1
ATOM 7900 N N . GLY B 1 433 ? 16.656 26.266 23.297 1 96.81 433 GLY B N 1
ATOM 7901 C CA . GLY B 1 433 ? 18.078 26.531 23.312 1 96.81 433 GLY B CA 1
ATOM 7902 C C . GLY B 1 433 ? 18.812 25.953 22.125 1 96.81 433 GLY B C 1
ATOM 7903 O O . GLY B 1 433 ? 19.969 26.297 21.875 1 96.81 433 GLY B O 1
ATOM 7904 N N . VAL B 1 434 ? 18.172 25.031 21.406 1 97.88 434 VAL B N 1
ATOM 7905 C CA . VAL B 1 434 ? 18.75 24.547 20.172 1 97.88 434 VAL B CA 1
ATOM 7906 C C . VAL B 1 434 ? 18.812 25.672 19.141 1 97.88 434 VAL B C 1
ATOM 7908 O O . VAL B 1 434 ? 17.781 26.281 18.812 1 97.88 434 VAL B O 1
ATOM 7911 N N . ASN B 1 435 ? 20.031 25.984 18.656 1 97.94 435 ASN B N 1
ATOM 7912 C CA . ASN B 1 435 ? 20.172 27.156 17.797 1 97.94 435 ASN B CA 1
ATOM 7913 C C . ASN B 1 435 ? 20.781 26.781 16.453 1 97.94 435 ASN B C 1
ATOM 7915 O O . ASN B 1 435 ? 21.625 27.516 15.922 1 97.94 435 ASN B O 1
ATOM 7919 N N . GLU B 1 436 ? 20.391 25.688 15.922 1 97.81 436 GLU B N 1
ATOM 7920 C CA . GLU B 1 436 ? 20.688 25.234 14.57 1 97.81 436 GLU B CA 1
ATOM 7921 C C . GLU B 1 436 ? 19.578 24.375 14.008 1 97.81 436 GLU B C 1
ATOM 7923 O O . GLU B 1 436 ? 18.703 23.906 14.75 1 97.81 436 GLU B O 1
ATOM 7928 N N . THR B 1 437 ? 19.625 24.203 12.742 1 98.19 437 THR B N 1
ATOM 7929 C CA . THR B 1 437 ? 18.656 23.344 12.086 1 98.19 437 THR B CA 1
ATOM 7930 C C . THR B 1 437 ? 18.922 21.875 12.383 1 98.19 437 THR B C 1
ATOM 7932 O O . THR B 1 437 ? 20.078 21.422 12.312 1 98.19 437 THR B O 1
ATOM 7935 N N . ILE B 1 438 ? 17.906 21.188 12.812 1 98.31 438 ILE B N 1
ATOM 7936 C CA . ILE B 1 438 ? 18.016 19.734 12.93 1 98.31 438 ILE B CA 1
ATOM 7937 C C . ILE B 1 438 ? 18.062 19.109 11.539 1 98.31 438 ILE B C 1
ATOM 7939 O O . ILE B 1 438 ? 17.141 19.25 10.742 1 98.31 438 ILE B O 1
ATOM 7943 N N . HIS B 1 439 ? 19.078 18.344 11.258 1 97.75 439 HIS B N 1
ATOM 7944 C CA . HIS B 1 439 ? 19.359 17.844 9.914 1 97.75 439 HIS B CA 1
ATOM 7945 C C . HIS B 1 439 ? 18.234 16.953 9.414 1 97.75 439 HIS B C 1
ATOM 7947 O O . HIS B 1 439 ? 17.844 17.031 8.25 1 97.75 439 HIS B O 1
ATOM 7953 N N . ALA B 1 440 ? 17.672 16.172 10.273 1 98.19 440 ALA B N 1
ATOM 7954 C CA . ALA B 1 440 ? 16.609 15.234 9.906 1 98.19 440 ALA B CA 1
ATOM 7955 C C . ALA B 1 440 ? 15.383 15.977 9.391 1 98.19 440 ALA B C 1
ATOM 7957 O O . ALA B 1 440 ? 14.539 15.398 8.703 1 98.19 440 ALA B O 1
ATOM 7958 N N . LEU B 1 441 ? 15.273 17.281 9.719 1 98.06 441 LEU B N 1
ATOM 7959 C CA . LEU B 1 441 ? 14.086 18.062 9.406 1 98.06 441 LEU B CA 1
ATOM 7960 C C . LEU B 1 441 ? 14.391 19.125 8.352 1 98.06 441 LEU B C 1
ATOM 7962 O O . LEU B 1 441 ? 13.531 19.938 8.023 1 98.06 441 LEU B O 1
ATOM 7966 N N . GLN B 1 442 ? 15.547 19.109 7.777 1 96.62 442 GLN B N 1
ATOM 7967 C CA . GLN B 1 442 ? 16.078 20.188 6.945 1 96.62 442 GLN B CA 1
ATOM 7968 C C . GLN B 1 442 ? 15.641 20.031 5.492 1 96.62 442 GLN B C 1
ATOM 7970 O O . GLN B 1 442 ? 15.523 21.016 4.758 1 96.62 442 GLN B O 1
ATOM 7975 N N . PHE B 1 443 ? 15.406 18.781 5.094 1 93.94 443 PHE B N 1
ATOM 7976 C CA . PHE B 1 443 ? 15.148 18.5 3.684 1 93.94 443 PHE B CA 1
ATOM 7977 C C . PHE B 1 443 ? 13.75 17.938 3.486 1 93.94 443 PHE B C 1
ATOM 7979 O O . PHE B 1 443 ? 13.32 17.062 4.234 1 93.94 443 PHE B O 1
ATOM 7986 N N . ALA B 1 444 ? 13.047 18.516 2.439 1 94.81 444 ALA B N 1
ATOM 7987 C CA . ALA B 1 444 ? 11.688 18.047 2.174 1 94.81 444 ALA B CA 1
ATOM 7988 C C . ALA B 1 444 ? 11.227 18.484 0.786 1 94.81 444 ALA B C 1
ATOM 7990 O O . ALA B 1 444 ? 10.078 18.906 0.611 1 94.81 444 ALA B O 1
ATOM 7991 N N . ASN B 1 445 ? 12.133 18.484 -0.211 1 95.12 445 ASN B N 1
ATOM 7992 C CA . ASN B 1 445 ? 11.719 18.75 -1.586 1 95.12 445 ASN B CA 1
ATOM 7993 C C . ASN B 1 445 ? 10.672 17.75 -2.061 1 95.12 445 ASN B C 1
ATOM 7995 O O . ASN B 1 445 ? 10.945 16.547 -2.15 1 95.12 445 ASN B O 1
ATOM 7999 N N . PRO B 1 446 ? 9.484 18.234 -2.373 1 93.12 446 PRO B N 1
ATOM 8000 C CA . PRO B 1 446 ? 8.414 17.297 -2.727 1 93.12 446 PRO B CA 1
ATOM 8001 C C . PRO B 1 446 ? 8.664 16.594 -4.062 1 93.12 446 PRO B C 1
ATOM 8003 O O . PRO B 1 446 ? 7.988 15.617 -4.387 1 93.12 446 PRO B O 1
ATOM 8006 N N . LYS B 1 447 ? 9.609 17.031 -4.855 1 93.12 447 LYS B N 1
ATOM 8007 C CA . LYS B 1 447 ? 9.844 16.484 -6.188 1 93.12 447 LYS B CA 1
ATOM 8008 C C . LYS B 1 447 ? 11.094 15.609 -6.211 1 93.12 447 LYS B C 1
ATOM 8010 O O . LYS B 1 447 ? 11.516 15.148 -7.27 1 93.12 447 LYS B O 1
ATOM 8015 N N . GLN B 1 448 ? 11.656 15.398 -5.023 1 93.31 448 GLN B N 1
ATOM 8016 C CA . GLN B 1 448 ? 12.867 14.594 -4.93 1 93.31 448 GLN B CA 1
ATOM 8017 C C . GLN B 1 448 ? 12.891 13.789 -3.633 1 93.31 448 GLN B C 1
ATOM 8019 O O . GLN B 1 448 ? 13.016 14.359 -2.547 1 93.31 448 GLN B O 1
ATOM 8024 N N . PHE B 1 449 ? 12.906 12.508 -3.814 1 94.19 449 PHE B N 1
ATOM 8025 C CA . PHE B 1 449 ? 12.969 11.664 -2.625 1 94.19 449 PHE B CA 1
ATOM 8026 C C . PHE B 1 449 ? 14.367 11.711 -2.006 1 94.19 449 PHE B C 1
ATOM 8028 O O . PHE B 1 449 ? 15.359 11.484 -2.691 1 94.19 449 PHE B O 1
ATOM 8035 N N . GLU B 1 450 ? 14.391 11.969 -0.737 1 92.31 450 GLU B N 1
ATOM 8036 C CA . GLU B 1 450 ? 15.625 11.93 0.043 1 92.31 450 GLU B CA 1
ATOM 8037 C C . GLU B 1 450 ? 15.484 11 1.243 1 92.31 450 GLU B C 1
ATOM 8039 O O . GLU B 1 450 ? 14.641 11.219 2.115 1 92.31 450 GLU B O 1
ATOM 8044 N N . ASN B 1 451 ? 16.359 10.023 1.364 1 94.25 451 ASN B N 1
ATOM 8045 C CA . ASN B 1 451 ? 16.25 9.008 2.41 1 94.25 451 ASN B CA 1
ATOM 8046 C C . ASN B 1 451 ? 16.766 9.531 3.75 1 94.25 451 ASN B C 1
ATOM 8048 O O . ASN B 1 451 ? 16.797 8.797 4.738 1 94.25 451 ASN B O 1
ATOM 8052 N N . TYR B 1 452 ? 17.156 10.859 3.834 1 95.81 452 TYR B N 1
ATOM 8053 C CA . TYR B 1 452 ? 17.562 11.5 5.082 1 95.81 452 TYR B CA 1
ATOM 8054 C C . TYR B 1 452 ? 16.562 12.586 5.477 1 95.81 452 TYR B C 1
ATOM 8056 O O . TYR B 1 452 ? 16.844 13.383 6.375 1 95.81 452 TYR B O 1
ATOM 8064 N N . SER B 1 453 ? 15.477 12.656 4.754 1 97.12 453 SER B N 1
ATOM 8065 C CA . SER B 1 453 ? 14.359 13.531 5.086 1 97.12 453 SER B CA 1
ATOM 8066 C C . SER B 1 453 ? 13.328 12.812 5.949 1 97.12 453 SER B C 1
ATOM 8068 O O . SER B 1 453 ? 12.68 11.867 5.488 1 97.12 453 SER B O 1
ATOM 8070 N N . MET B 1 454 ? 13.094 13.32 7.129 1 98.31 454 MET B N 1
ATOM 8071 C CA . MET B 1 454 ? 12.078 12.727 7.992 1 98.31 454 MET B CA 1
ATOM 8072 C C . MET B 1 454 ? 10.703 12.812 7.352 1 98.31 454 MET B C 1
ATOM 8074 O O . MET B 1 454 ? 9.906 11.883 7.449 1 98.31 454 MET B O 1
ATOM 8078 N N . ASN B 1 455 ? 10.445 13.906 6.688 1 97.31 455 ASN B N 1
ATOM 8079 C CA . ASN B 1 455 ? 9.148 14.078 6.031 1 97.31 455 ASN B CA 1
ATOM 8080 C C . ASN B 1 455 ? 8.898 12.984 4.996 1 97.31 455 ASN B C 1
ATOM 8082 O O . ASN B 1 455 ? 7.832 12.367 4.988 1 97.31 455 ASN B O 1
ATOM 8086 N N . TRP B 1 456 ? 9.875 12.68 4.172 1 97.06 456 TRP B N 1
ATOM 8087 C CA . TRP B 1 456 ? 9.734 11.656 3.145 1 97.06 456 TRP B CA 1
ATOM 8088 C C . TRP B 1 456 ? 9.562 10.273 3.773 1 97.06 456 TRP B C 1
ATOM 8090 O O . TRP B 1 456 ? 8.766 9.461 3.291 1 97.06 456 TRP B O 1
ATOM 8100 N N . LEU B 1 457 ? 10.344 10.047 4.797 1 98.31 457 LEU B N 1
ATOM 8101 C CA . LEU B 1 457 ? 10.258 8.734 5.422 1 98.31 457 LEU B CA 1
ATOM 8102 C C . LEU B 1 457 ? 8.891 8.523 6.066 1 98.31 457 LEU B C 1
ATOM 8104 O O . LEU B 1 457 ? 8.344 7.418 6.012 1 98.31 457 LEU B O 1
ATOM 8108 N N . VAL B 1 458 ? 8.312 9.562 6.629 1 98.19 458 VAL B N 1
ATOM 8109 C CA . VAL B 1 458 ? 6.969 9.492 7.199 1 98.19 458 VAL B CA 1
ATOM 8110 C C . VAL B 1 458 ? 5.945 9.25 6.094 1 98.19 458 VAL B C 1
ATOM 8112 O O . VAL B 1 458 ? 5.039 8.43 6.242 1 98.19 458 VAL B O 1
ATOM 8115 N N . ARG B 1 459 ? 6.074 9.914 5.039 1 96.75 459 ARG B N 1
ATOM 8116 C CA . ARG B 1 459 ? 5.152 9.75 3.922 1 96.75 459 ARG B CA 1
ATOM 8117 C C . ARG B 1 459 ? 5.215 8.336 3.357 1 96.75 459 ARG B C 1
ATOM 8119 O O . ARG B 1 459 ? 4.188 7.773 2.967 1 96.75 459 ARG B O 1
ATOM 8126 N N . ARG B 1 460 ? 6.398 7.773 3.344 1 97.19 460 ARG B N 1
ATOM 8127 C CA . ARG B 1 460 ? 6.543 6.398 2.883 1 97.19 460 ARG B CA 1
ATOM 8128 C C . ARG B 1 460 ? 5.801 5.434 3.801 1 97.19 460 ARG B C 1
ATOM 8130 O O . ARG B 1 460 ? 5.164 4.484 3.332 1 97.19 460 ARG B O 1
ATOM 8137 N N . VAL B 1 461 ? 5.984 5.648 5.02 1 98.56 461 VAL B N 1
ATOM 8138 C CA . VAL B 1 461 ? 5.301 4.805 5.992 1 98.56 461 VAL B CA 1
ATOM 8139 C C . VAL B 1 461 ? 3.789 4.957 5.836 1 98.56 461 VAL B C 1
ATOM 8141 O O . VAL B 1 461 ? 3.053 3.967 5.852 1 98.56 461 VAL B O 1
ATOM 8144 N N . MET B 1 462 ? 3.318 6.184 5.637 1 98.12 462 MET B N 1
ATOM 8145 C CA . MET B 1 462 ? 1.898 6.441 5.418 1 98.12 462 MET B CA 1
ATOM 8146 C C . MET B 1 462 ? 1.392 5.688 4.195 1 98.12 462 MET B C 1
ATOM 8148 O O . MET B 1 462 ? 0.369 5.004 4.262 1 98.12 462 MET B O 1
ATOM 8152 N N . ASP B 1 463 ? 2.094 5.789 3.127 1 98 463 ASP B N 1
ATOM 8153 C CA . ASP B 1 463 ? 1.683 5.148 1.881 1 98 463 ASP B CA 1
ATOM 8154 C C . ASP B 1 463 ? 1.608 3.631 2.041 1 98 463 ASP B C 1
ATOM 8156 O O . ASP B 1 463 ? 0.618 3.008 1.653 1 98 463 ASP B O 1
ATOM 8160 N N . VAL B 1 464 ? 2.592 3.066 2.666 1 98.44 464 VAL B N 1
ATOM 8161 C CA . VAL B 1 464 ? 2.662 1.614 2.797 1 98.44 464 VAL B CA 1
ATOM 8162 C C . VAL B 1 464 ? 1.568 1.128 3.746 1 98.44 464 VAL B C 1
ATOM 8164 O O . VAL B 1 464 ? 1.002 0.051 3.549 1 98.44 464 VAL B O 1
ATOM 8167 N N . CYS B 1 465 ? 1.196 1.934 4.691 1 98.56 465 CYS B N 1
ATOM 8168 C CA . CYS B 1 465 ? 0.155 1.55 5.637 1 98.56 465 CYS B CA 1
ATOM 8169 C C . CYS B 1 465 ? -1.19 1.4 4.938 1 98.56 465 CYS B C 1
ATOM 8171 O O . CYS B 1 465 ? -2.098 0.748 5.457 1 98.56 465 CYS B O 1
ATOM 8173 N N . GLN B 1 466 ? -1.331 2.02 3.748 1 98.38 466 GLN B N 1
ATOM 8174 C CA . GLN B 1 466 ? -2.602 1.94 3.037 1 98.38 466 GLN B CA 1
ATOM 8175 C C . GLN B 1 466 ? -2.857 0.526 2.523 1 98.38 466 GLN B C 1
ATOM 8177 O O . GLN B 1 466 ? -3.982 0.191 2.146 1 98.38 466 GLN B O 1
ATOM 8182 N N . ILE B 1 467 ? -1.802 -0.324 2.514 1 98.38 467 ILE B N 1
ATOM 8183 C CA . ILE B 1 467 ? -1.92 -1.697 2.037 1 98.38 467 ILE B CA 1
ATOM 8184 C C . ILE B 1 467 ? -2.793 -2.504 2.998 1 98.38 467 ILE B C 1
ATOM 8186 O O . ILE B 1 467 ? -3.656 -3.27 2.566 1 98.38 467 ILE B O 1
ATOM 8190 N N . ARG B 1 468 ? -2.58 -2.354 4.23 1 98 468 ARG B N 1
ATOM 8191 C CA . ARG B 1 468 ? -3.24 -3.08 5.312 1 98 468 ARG B CA 1
ATOM 8192 C C . ARG B 1 468 ? -3.26 -2.256 6.594 1 98 468 ARG B C 1
ATOM 8194 O O . ARG B 1 468 ? -2.652 -2.643 7.598 1 98 468 ARG B O 1
ATOM 8201 N N . PHE B 1 469 ? -4.051 -1.193 6.5 1 98.56 469 PHE B N 1
ATOM 8202 C CA . PHE B 1 469 ? -4.012 -0.163 7.531 1 98.56 469 PHE B CA 1
ATOM 8203 C C . PHE B 1 469 ? -4.289 -0.76 8.906 1 98.56 469 PHE B C 1
ATOM 8205 O O . PHE B 1 469 ? -3.572 -0.477 9.867 1 98.56 469 PHE B O 1
ATOM 8212 N N . ASP B 1 470 ? -5.27 -1.574 9.078 1 97.69 470 ASP B N 1
ATOM 8213 C CA . ASP B 1 470 ? -5.766 -2.068 10.352 1 97.69 470 ASP B CA 1
ATOM 8214 C C . ASP B 1 470 ? -4.676 -2.807 11.125 1 97.69 470 ASP B C 1
ATOM 8216 O O . ASP B 1 470 ? -4.645 -2.773 12.352 1 97.69 470 ASP B O 1
ATOM 8220 N N . VAL B 1 471 ? -3.713 -3.379 10.344 1 97.44 471 VAL B N 1
ATOM 8221 C CA . VAL B 1 471 ? -2.674 -4.164 11 1 97.44 471 VAL B CA 1
ATOM 8222 C C . VAL B 1 471 ? -1.371 -3.367 11.039 1 97.44 471 VAL B C 1
ATOM 8224 O O . VAL B 1 471 ? -0.71 -3.299 12.078 1 97.44 471 VAL B O 1
ATOM 8227 N N . MET B 1 472 ? -0.986 -2.699 9.992 1 98.44 472 MET B N 1
ATOM 8228 C CA . MET B 1 472 ? 0.306 -2.031 9.867 1 98.44 472 MET B CA 1
ATOM 8229 C C . MET B 1 472 ? 0.376 -0.807 10.773 1 98.44 472 MET B C 1
ATOM 8231 O O . MET B 1 472 ? 1.428 -0.51 11.344 1 98.44 472 MET B O 1
ATOM 8235 N N . HIS B 1 473 ? -0.74 -0.099 10.922 1 98.56 473 HIS B N 1
ATOM 8236 C CA . HIS B 1 473 ? -0.745 1.116 11.734 1 98.56 473 HIS B CA 1
ATOM 8237 C C . HIS B 1 473 ? -0.454 0.807 13.195 1 98.56 473 HIS B C 1
ATOM 8239 O O . HIS B 1 473 ? 0.085 1.649 13.914 1 98.56 473 HIS B O 1
ATOM 8245 N N . LYS B 1 474 ? -0.762 -0.411 13.656 1 98.25 474 LYS B N 1
ATOM 8246 C CA . LYS B 1 474 ? -0.435 -0.803 15.023 1 98.25 474 LYS B CA 1
ATOM 8247 C C . LYS B 1 474 ? 1.071 -0.766 15.258 1 98.25 474 LYS B C 1
ATOM 8249 O O . LYS B 1 474 ? 1.528 -0.325 16.312 1 98.25 474 LYS B O 1
ATOM 8254 N N . ASP B 1 475 ? 1.797 -1.242 14.281 1 98.38 475 ASP B N 1
ATOM 8255 C CA . ASP B 1 475 ? 3.252 -1.211 14.391 1 98.38 475 ASP B CA 1
ATOM 8256 C C . ASP B 1 475 ? 3.771 0.225 14.383 1 98.38 475 ASP B C 1
ATOM 8258 O O . ASP B 1 475 ? 4.742 0.543 15.07 1 98.38 475 ASP B O 1
ATOM 8262 N N . VAL B 1 476 ? 3.162 1.092 13.602 1 98.75 476 VAL B N 1
ATOM 8263 C CA . VAL B 1 476 ? 3.545 2.5 13.57 1 98.75 476 VAL B CA 1
ATOM 8264 C C . VAL B 1 476 ? 3.273 3.143 14.93 1 98.75 476 VAL B C 1
ATOM 8266 O O . VAL B 1 476 ? 4.121 3.865 15.461 1 98.75 476 VAL B O 1
ATOM 8269 N N . ASN B 1 477 ? 2.107 2.861 15.484 1 98.5 477 ASN B N 1
ATOM 8270 C CA . ASN B 1 477 ? 1.759 3.377 16.797 1 98.5 477 ASN B CA 1
ATOM 8271 C C . ASN B 1 477 ? 2.773 2.947 17.859 1 98.5 477 ASN B C 1
ATOM 8273 O O . ASN B 1 477 ? 3.15 3.742 18.719 1 98.5 477 ASN B O 1
ATOM 8277 N N . ASN B 1 478 ? 3.178 1.697 17.781 1 98.56 478 ASN B N 1
ATOM 8278 C CA . ASN B 1 478 ? 4.184 1.206 18.719 1 98.56 478 ASN B CA 1
ATOM 8279 C C . ASN B 1 478 ? 5.5 1.967 18.578 1 98.56 478 ASN B C 1
ATOM 8281 O O . ASN B 1 478 ? 6.125 2.322 19.578 1 98.56 478 ASN B O 1
ATOM 8285 N N . ALA B 1 479 ? 5.891 2.189 17.391 1 98.75 479 ALA B N 1
ATOM 8286 C CA . ALA B 1 479 ? 7.121 2.938 17.141 1 98.75 479 ALA B CA 1
ATOM 8287 C C . ALA B 1 479 ? 7.004 4.371 17.641 1 98.75 479 ALA B C 1
ATOM 8289 O O . ALA B 1 479 ? 7.957 4.922 18.188 1 98.75 479 ALA B O 1
ATOM 8290 N N . GLN B 1 480 ? 5.816 4.98 17.453 1 98.69 480 GLN B N 1
ATOM 8291 C CA . GLN B 1 480 ? 5.555 6.332 17.938 1 98.69 480 GLN B CA 1
ATOM 8292 C C . GLN B 1 480 ? 5.695 6.41 19.453 1 98.69 480 GLN B C 1
ATOM 8294 O O . GLN B 1 480 ? 6.383 7.289 19.984 1 98.69 480 GLN B O 1
ATOM 8299 N N . GLN B 1 481 ? 5.066 5.504 20.125 1 98.5 481 GLN B N 1
ATOM 8300 C CA . GLN B 1 481 ? 5.098 5.488 21.578 1 98.5 481 GLN B CA 1
ATOM 8301 C C . GLN B 1 481 ? 6.527 5.336 22.094 1 98.5 481 GLN B C 1
ATOM 8303 O O . GLN B 1 481 ? 6.934 6.031 23.031 1 98.5 481 GLN B O 1
ATOM 8308 N N . ALA B 1 482 ? 7.246 4.438 21.422 1 98.69 482 ALA B N 1
ATOM 8309 C CA . ALA B 1 482 ? 8.633 4.223 21.844 1 98.69 482 ALA B CA 1
ATOM 8310 C C . ALA B 1 482 ? 9.469 5.477 21.609 1 98.69 482 ALA B C 1
ATOM 8312 O O . ALA B 1 482 ? 10.211 5.902 22.5 1 98.69 482 ALA B O 1
ATOM 8313 N N . ALA B 1 483 ? 9.359 6.066 20.484 1 98.75 483 ALA B N 1
ATOM 8314 C CA . ALA B 1 483 ? 10.148 7.246 20.141 1 98.75 483 ALA B CA 1
ATOM 8315 C C . ALA B 1 483 ? 9.82 8.414 21.062 1 98.75 483 ALA B C 1
ATOM 8317 O O . ALA B 1 483 ? 10.719 9.133 21.516 1 98.75 483 ALA B O 1
ATOM 8318 N N . GLU B 1 484 ? 8.586 8.617 21.359 1 98.75 484 GLU B N 1
ATOM 8319 C CA . GLU B 1 484 ? 8.148 9.766 22.156 1 98.75 484 GLU B CA 1
ATOM 8320 C C . GLU B 1 484 ? 8.453 9.555 23.625 1 98.75 484 GLU B C 1
ATOM 8322 O O . GLU B 1 484 ? 8.789 10.5 24.344 1 98.75 484 GLU B O 1
ATOM 8327 N N . SER B 1 485 ? 8.367 8.312 24.062 1 98.5 485 SER B N 1
ATOM 8328 C CA . SER B 1 485 ? 8.805 8 25.422 1 98.5 485 SER B CA 1
ATOM 8329 C C . SER B 1 485 ? 10.297 8.25 25.594 1 98.5 485 SER B C 1
ATOM 8331 O O . SER B 1 485 ? 10.727 8.82 26.594 1 98.5 485 SER B O 1
ATOM 8333 N N . ASP B 1 486 ? 11.062 7.789 24.625 1 98.62 486 ASP B N 1
ATOM 8334 C CA . ASP B 1 486 ? 12.508 8.031 24.641 1 98.62 486 ASP B CA 1
ATOM 8335 C C . ASP B 1 486 ? 12.812 9.523 24.656 1 98.62 486 ASP B C 1
ATOM 8337 O O . ASP B 1 486 ? 13.75 9.969 25.312 1 98.62 486 ASP B O 1
ATOM 8341 N N . ALA B 1 487 ? 12.062 10.258 23.953 1 98.75 487 ALA B N 1
ATOM 8342 C CA . ALA B 1 487 ? 12.242 11.711 23.906 1 98.75 487 ALA B CA 1
ATOM 8343 C C . ALA B 1 487 ? 12 12.344 25.266 1 98.75 487 ALA B C 1
ATOM 8345 O O . ALA B 1 487 ? 12.758 13.219 25.703 1 98.75 487 ALA B O 1
ATOM 8346 N N . ASP B 1 488 ? 10.945 11.961 25.938 1 98.31 488 ASP B N 1
ATOM 8347 C CA . ASP B 1 488 ? 10.656 12.453 27.281 1 98.31 488 ASP B CA 1
ATOM 8348 C C . ASP B 1 488 ? 11.805 12.148 28.234 1 98.31 488 ASP B C 1
ATOM 8350 O O . ASP B 1 488 ? 12.227 13.016 29 1 98.31 488 ASP B O 1
ATOM 8354 N N . ALA B 1 489 ? 12.227 10.922 28.141 1 98.56 489 ALA B N 1
ATOM 8355 C CA . ALA B 1 489 ? 13.32 10.5 29 1 98.56 489 ALA B CA 1
ATOM 8356 C C . ALA B 1 489 ? 14.586 11.312 28.734 1 98.56 489 ALA B C 1
ATOM 8358 O O . ALA B 1 489 ? 15.305 11.688 29.656 1 98.56 489 ALA B O 1
ATOM 8359 N N . LEU B 1 490 ? 14.828 11.531 27.484 1 98.5 490 LEU B N 1
ATOM 8360 C CA . LEU B 1 490 ? 16 12.312 27.109 1 98.5 490 LEU B CA 1
ATOM 8361 C C . LEU B 1 490 ? 15.914 13.734 27.656 1 98.5 490 LEU B C 1
ATOM 8363 O O . LEU B 1 490 ? 16.891 14.258 28.188 1 98.5 490 LEU B O 1
ATOM 8367 N N . LEU B 1 491 ? 14.805 14.406 27.484 1 97.38 491 LEU B N 1
ATOM 8368 C CA . LEU B 1 491 ? 14.609 15.773 27.953 1 97.38 491 LEU B CA 1
ATOM 8369 C C . LEU B 1 491 ? 14.812 15.859 29.469 1 97.38 491 LEU B C 1
ATOM 8371 O O . LEU B 1 491 ? 15.438 16.797 29.969 1 97.38 491 LEU B O 1
ATOM 8375 N N . GLU B 1 492 ? 14.258 14.922 30.172 1 96.56 492 GLU B N 1
ATOM 8376 C CA . GLU B 1 492 ? 14.422 14.883 31.625 1 96.56 492 GLU B CA 1
ATOM 8377 C C . GLU B 1 492 ? 15.891 14.734 32 1 96.56 492 GLU B C 1
ATOM 8379 O O . GLU B 1 492 ? 16.359 15.391 32.938 1 96.56 492 GLU B O 1
ATOM 8384 N N . LYS B 1 493 ? 16.516 13.852 31.281 1 97.75 493 LYS B N 1
ATOM 8385 C CA . LYS B 1 493 ? 17.938 13.648 31.547 1 97.75 493 LYS B CA 1
ATOM 8386 C C . LYS B 1 493 ? 18.734 14.938 31.297 1 97.75 493 LYS B C 1
ATOM 8388 O O . LYS B 1 493 ? 19.609 15.281 32.094 1 97.75 493 LYS B O 1
ATOM 8393 N N . VAL B 1 494 ? 18.438 15.602 30.25 1 97.75 494 VAL B N 1
ATOM 8394 C CA . VAL B 1 494 ? 19.125 16.844 29.891 1 97.75 494 VAL B CA 1
ATOM 8395 C C . VAL B 1 494 ? 18.844 17.906 30.953 1 97.75 494 VAL B C 1
ATOM 8397 O O . VAL B 1 494 ? 19.75 18.641 31.359 1 97.75 494 VAL B O 1
ATOM 8400 N N . ARG B 1 495 ? 17.641 18.031 31.453 1 96.12 495 ARG B N 1
ATOM 8401 C CA . ARG B 1 495 ? 17.25 18.984 32.469 1 96.12 495 ARG B CA 1
ATOM 8402 C C . ARG B 1 495 ? 17.953 18.688 33.812 1 96.12 495 ARG B C 1
ATOM 8404 O O . ARG B 1 495 ? 18.453 19.609 34.469 1 96.12 495 ARG B O 1
ATOM 8411 N N . GLN B 1 496 ? 17.984 17.5 34.156 1 95.88 496 GLN B N 1
ATOM 8412 C CA . GLN B 1 496 ? 18.641 17.094 35.406 1 95.88 496 GLN B CA 1
ATOM 8413 C C . GLN B 1 496 ? 20.141 17.422 35.344 1 95.88 496 GLN B C 1
ATOM 8415 O O . GLN B 1 496 ? 20.734 17.766 36.375 1 95.88 496 GLN B O 1
ATOM 8420 N N . ALA B 1 497 ? 20.656 17.297 34.219 1 96.12 497 ALA B N 1
ATOM 8421 C CA . ALA B 1 497 ? 22.078 17.594 34.031 1 96.12 497 ALA B CA 1
ATOM 8422 C C . ALA B 1 497 ? 22.328 19.094 34.062 1 96.12 497 ALA B C 1
ATOM 8424 O O . ALA B 1 497 ? 23.469 19.547 34.219 1 96.12 497 ALA B O 1
ATOM 8425 N N . GLY B 1 498 ? 21.297 19.875 33.969 1 93.62 498 GLY B N 1
ATOM 8426 C CA . GLY B 1 498 ? 21.422 21.328 34 1 93.62 498 GLY B CA 1
ATOM 8427 C C . GLY B 1 498 ? 22.047 21.906 32.75 1 93.62 498 GLY B C 1
ATOM 8428 O O . GLY B 1 498 ? 22.625 22.984 32.781 1 93.62 498 GLY B O 1
ATOM 8429 N N . THR B 1 499 ? 22 21.203 31.656 1 87.56 499 THR B N 1
ATOM 8430 C CA . THR B 1 499 ? 22.656 21.594 30.406 1 87.56 499 THR B CA 1
ATOM 8431 C C . THR B 1 499 ? 22 22.859 29.828 1 87.56 499 THR B C 1
ATOM 8433 O O . THR B 1 499 ? 20.797 22.891 29.609 1 87.56 499 THR B O 1
ATOM 8436 N N . THR B 1 500 ? 22.844 23.844 29.516 1 88.12 500 THR B N 1
ATOM 8437 C CA . THR B 1 500 ? 22.328 25.109 28.969 1 88.12 500 THR B CA 1
ATOM 8438 C C . THR B 1 500 ? 23.109 25.5 27.719 1 88.12 500 THR B C 1
ATOM 8440 O O . THR B 1 500 ? 22.656 26.359 26.953 1 88.12 500 THR B O 1
ATOM 8443 N N . SER B 1 501 ? 24.234 24.891 27.453 1 94.31 501 SER B N 1
ATOM 8444 C CA . SER B 1 501 ? 25.078 25.219 26.312 1 94.31 501 SER B CA 1
ATOM 8445 C C . SER B 1 501 ? 24.375 24.906 25 1 94.31 501 SER B C 1
ATOM 8447 O O . SER B 1 501 ? 24 23.75 24.75 1 94.31 501 SER B O 1
ATOM 8449 N N . PRO B 1 502 ? 24.234 25.875 24.141 1 96 502 PRO B N 1
ATOM 8450 C CA . PRO B 1 502 ? 23.609 25.609 22.844 1 96 502 PRO B CA 1
ATOM 8451 C C . PRO B 1 502 ? 24.344 24.531 22.047 1 96 502 PRO B C 1
ATOM 8453 O O . PRO B 1 502 ? 23.703 23.703 21.391 1 96 502 PRO B O 1
ATOM 8456 N N . VAL B 1 503 ? 25.656 24.531 22.141 1 97.38 503 VAL B N 1
ATOM 8457 C CA . VAL B 1 503 ? 26.453 23.562 21.406 1 97.38 503 VAL B CA 1
ATOM 8458 C C . VAL B 1 503 ? 26.109 22.141 21.875 1 97.38 503 VAL B C 1
ATOM 8460 O O . VAL B 1 503 ? 25.953 21.234 21.062 1 97.38 503 VAL B O 1
ATOM 8463 N N . GLU B 1 504 ? 26.016 22 23.188 1 97.75 504 GLU B N 1
ATOM 8464 C CA . GLU B 1 504 ? 25.672 20.688 23.75 1 97.75 504 GLU B CA 1
ATOM 8465 C C . GLU B 1 504 ? 24.234 20.297 23.422 1 97.75 504 GLU B C 1
ATOM 8467 O O . GLU B 1 504 ? 23.953 19.156 23.078 1 97.75 504 GLU B O 1
ATOM 8472 N N . LEU B 1 505 ? 23.344 21.219 23.562 1 98.12 505 LEU B N 1
ATOM 8473 C CA . LEU B 1 505 ? 21.938 20.953 23.234 1 98.12 505 LEU B CA 1
ATOM 8474 C C . LEU B 1 505 ? 21.797 20.562 21.766 1 98.12 505 LEU B C 1
ATOM 8476 O O . LEU B 1 505 ? 21.062 19.625 21.438 1 98.12 505 LEU B O 1
ATOM 8480 N N . ASN B 1 506 ? 22.516 21.312 20.891 1 98.56 506 ASN B N 1
ATOM 8481 C CA . ASN B 1 506 ? 22.5 20.969 19.484 1 98.56 506 ASN B CA 1
ATOM 8482 C C . ASN B 1 506 ? 22.922 19.516 19.25 1 98.56 506 ASN B C 1
ATOM 8484 O O . ASN B 1 506 ? 22.234 18.781 18.531 1 98.56 506 ASN B O 1
ATOM 8488 N N . LYS B 1 507 ? 24 19.156 19.828 1 98.5 507 LYS B N 1
ATOM 8489 C CA . LYS B 1 507 ? 24.531 17.812 19.641 1 98.5 507 LYS B CA 1
ATOM 8490 C C . LYS B 1 507 ? 23.531 16.75 20.109 1 98.5 507 LYS B C 1
ATOM 8492 O O . LYS B 1 507 ? 23.281 15.781 19.391 1 98.5 507 LYS B O 1
ATOM 8497 N N . ILE B 1 508 ? 22.969 16.906 21.266 1 98.56 508 ILE B N 1
ATOM 8498 C CA . ILE B 1 508 ? 22.062 15.938 21.891 1 98.56 508 ILE B CA 1
ATOM 8499 C C . ILE B 1 508 ? 20.828 15.75 21.016 1 98.56 508 ILE B C 1
ATOM 8501 O O . ILE B 1 508 ? 20.438 14.625 20.703 1 98.56 508 ILE B O 1
ATOM 8505 N N . PHE B 1 509 ? 20.266 16.797 20.578 1 98.56 509 PHE B N 1
ATOM 8506 C CA . PHE B 1 509 ? 18.969 16.688 19.922 1 98.56 509 PHE B CA 1
ATOM 8507 C C . PHE B 1 509 ? 19.141 16.406 18.422 1 98.56 509 PHE B C 1
ATOM 8509 O O . PHE B 1 509 ? 18.25 15.852 17.797 1 98.56 509 PHE B O 1
ATOM 8516 N N . GLN B 1 510 ? 20.328 16.703 17.859 1 98.5 510 GLN B N 1
ATOM 8517 C CA . GLN B 1 510 ? 20.703 16.172 16.547 1 98.5 510 GLN B CA 1
ATOM 8518 C C . GLN B 1 510 ? 20.75 14.648 16.562 1 98.5 510 GLN B C 1
ATOM 8520 O O . GLN B 1 510 ? 20.188 14 15.672 1 98.5 510 GLN B O 1
ATOM 8525 N N . GLU B 1 511 ? 21.422 14.195 17.531 1 98.62 511 GLU B N 1
ATOM 8526 C CA . GLU B 1 511 ? 21.594 12.75 17.641 1 98.62 511 GLU B CA 1
ATOM 8527 C C . GLU B 1 511 ? 20.266 12.047 17.859 1 98.62 511 GLU B C 1
ATOM 8529 O O . GLU B 1 511 ? 20 11 17.25 1 98.62 511 GLU B O 1
ATOM 8534 N N . HIS B 1 512 ? 19.438 12.594 18.656 1 98.75 512 HIS B N 1
ATOM 8535 C CA . HIS B 1 512 ? 18.141 11.992 18.922 1 98.75 512 HIS B CA 1
ATOM 8536 C C . HIS B 1 512 ? 17.281 11.961 17.672 1 98.75 512 HIS B C 1
ATOM 8538 O O . HIS B 1 512 ? 16.672 10.938 17.344 1 98.75 512 HIS B O 1
ATOM 8544 N N . ALA B 1 513 ? 17.203 13.094 17 1 98.69 513 ALA B N 1
ATOM 8545 C CA . ALA B 1 513 ? 16.406 13.156 15.773 1 98.69 513 ALA B CA 1
ATOM 8546 C C . ALA B 1 513 ? 16.938 12.164 14.734 1 98.69 513 ALA B C 1
ATOM 8548 O O . ALA B 1 513 ? 16.156 11.562 13.992 1 98.69 513 ALA B O 1
ATOM 8549 N N . SER B 1 514 ? 18.234 12.031 14.688 1 98.56 514 SER B N 1
ATOM 8550 C CA . SER B 1 514 ? 18.844 11.062 13.781 1 98.56 514 SER B CA 1
ATOM 8551 C C . SER B 1 514 ? 18.422 9.641 14.125 1 98.56 514 SER B C 1
ATOM 8553 O O . SER B 1 514 ? 18.188 8.82 13.227 1 98.56 514 SER B O 1
ATOM 8555 N N . GLN B 1 515 ? 18.375 9.328 15.383 1 98.62 515 GLN B N 1
ATOM 8556 C CA . GLN B 1 515 ? 17.938 8.008 15.82 1 98.62 515 GLN B CA 1
ATOM 8557 C C . GLN B 1 515 ? 16.5 7.738 15.406 1 98.62 515 GLN B C 1
ATOM 8559 O O . GLN B 1 515 ? 16.172 6.645 14.953 1 98.62 515 GLN B O 1
ATOM 8564 N N . VAL B 1 516 ? 15.648 8.719 15.578 1 98.81 516 VAL B N 1
ATOM 8565 C CA . VAL B 1 516 ? 14.25 8.578 15.172 1 98.81 516 VAL B CA 1
ATOM 8566 C C . VAL B 1 516 ? 14.172 8.406 13.656 1 98.81 516 VAL B C 1
ATOM 8568 O O . VAL B 1 516 ? 13.414 7.566 13.156 1 98.81 516 VAL B O 1
ATOM 8571 N N . LEU B 1 517 ? 14.953 9.188 12.922 1 98.75 517 LEU B N 1
ATOM 8572 C CA . LEU B 1 517 ? 15.023 9.062 11.469 1 98.75 517 LEU B CA 1
ATOM 8573 C C . LEU B 1 517 ? 15.398 7.637 11.062 1 98.75 517 LEU B C 1
ATOM 8575 O O . LEU B 1 517 ? 14.789 7.066 10.156 1 98.75 517 LEU B O 1
ATOM 8579 N N . GLN B 1 518 ? 16.375 7.031 11.742 1 98.62 518 GLN B N 1
ATOM 8580 C CA . GLN B 1 518 ? 16.812 5.676 11.43 1 98.62 518 GLN B CA 1
ATOM 8581 C C . GLN B 1 518 ? 15.695 4.668 11.695 1 98.62 518 GLN B C 1
ATOM 8583 O O . GLN B 1 518 ? 15.523 3.705 10.945 1 98.62 518 GLN B O 1
ATOM 8588 N N . THR B 1 519 ? 14.992 4.875 12.734 1 98.69 519 THR B N 1
ATOM 8589 C CA . THR B 1 519 ? 13.859 4.012 13.055 1 98.69 519 THR B CA 1
ATOM 8590 C C . THR B 1 519 ? 12.82 4.055 11.938 1 98.69 519 THR B C 1
ATOM 8592 O O . THR B 1 519 ? 12.312 3.014 11.508 1 98.69 519 THR B O 1
ATOM 8595 N N . TRP B 1 520 ? 12.5 5.223 11.484 1 98.56 520 TRP B N 1
ATOM 8596 C CA . TRP B 1 520 ? 11.492 5.367 10.445 1 98.56 520 TRP B CA 1
ATOM 8597 C C . TRP B 1 520 ? 12.008 4.836 9.109 1 98.56 520 TRP B C 1
ATOM 8599 O O . TRP B 1 520 ? 11.234 4.309 8.305 1 98.56 520 TRP B O 1
ATOM 8609 N N . LYS B 1 521 ? 13.312 4.969 8.898 1 97.81 521 LYS B N 1
ATOM 8610 C CA . LYS B 1 521 ? 13.93 4.418 7.695 1 97.81 521 LYS B CA 1
ATOM 8611 C C . LYS B 1 521 ? 13.734 2.904 7.625 1 97.81 521 LYS B C 1
ATOM 8613 O O . LYS B 1 521 ? 13.531 2.348 6.543 1 97.81 521 LYS B O 1
ATOM 8618 N N . LYS B 1 522 ? 13.695 2.254 8.766 1 97.88 522 LYS B N 1
ATOM 8619 C CA . LYS B 1 522 ? 13.602 0.798 8.828 1 97.88 522 LYS B CA 1
ATOM 8620 C C . LYS B 1 522 ? 12.141 0.348 8.898 1 97.88 522 LYS B C 1
ATOM 8622 O O . LYS B 1 522 ? 11.836 -0.817 8.641 1 97.88 522 LYS B O 1
ATOM 8627 N N . LEU B 1 523 ? 11.281 1.246 9.211 1 98.25 523 LEU B N 1
ATOM 8628 C CA . LEU B 1 523 ? 9.898 0.883 9.508 1 98.25 523 LEU B CA 1
ATOM 8629 C C . LEU B 1 523 ? 9.164 0.462 8.234 1 98.25 523 LEU B C 1
ATOM 8631 O O . LEU B 1 523 ? 8.445 -0.542 8.234 1 98.25 523 LEU B O 1
ATOM 8635 N N . MET B 1 524 ? 9.367 1.169 7.152 1 96.25 524 MET B N 1
ATOM 8636 C CA . MET B 1 524 ? 8.648 0.854 5.918 1 96.25 524 MET B CA 1
ATOM 8637 C C . MET B 1 524 ? 9.055 -0.52 5.391 1 96.25 524 MET B C 1
ATOM 8639 O O . MET B 1 524 ? 8.203 -1.377 5.164 1 96.25 524 MET B O 1
ATOM 8643 N N . PRO B 1 525 ? 10.383 -0.809 5.246 1 96.06 525 PRO B N 1
ATOM 8644 C CA . PRO B 1 525 ? 10.734 -2.152 4.785 1 96.06 525 PRO B CA 1
ATOM 8645 C C . PRO B 1 525 ? 10.281 -3.246 5.746 1 96.06 525 PRO B C 1
ATOM 8647 O O . PRO B 1 525 ? 9.93 -4.348 5.312 1 96.06 525 PRO B O 1
ATOM 8650 N N . TYR B 1 526 ? 10.297 -2.973 7.051 1 97.56 526 TYR B N 1
ATOM 8651 C CA . TYR B 1 526 ? 9.812 -3.936 8.039 1 97.56 526 TYR B CA 1
ATOM 8652 C C . TYR B 1 526 ? 8.352 -4.277 7.797 1 97.56 526 TYR B C 1
ATOM 8654 O O . TYR B 1 526 ? 7.973 -5.449 7.781 1 97.56 526 TYR B O 1
ATOM 8662 N N . LEU B 1 527 ? 7.496 -3.262 7.57 1 98.38 527 LEU B N 1
ATOM 8663 C CA . LEU B 1 527 ? 6.07 -3.467 7.355 1 98.38 527 LEU B CA 1
ATOM 8664 C C . LEU B 1 527 ? 5.816 -4.258 6.078 1 98.38 527 LEU B C 1
ATOM 8666 O O . LEU B 1 527 ? 4.98 -5.16 6.059 1 98.38 527 LEU B O 1
ATOM 8670 N N . LEU B 1 528 ? 6.562 -3.959 5.012 1 97.38 528 LEU B N 1
ATOM 8671 C CA . LEU B 1 528 ? 6.395 -4.637 3.73 1 97.38 528 LEU B CA 1
ATOM 8672 C C . LEU B 1 528 ? 6.789 -6.105 3.836 1 97.38 528 LEU B C 1
ATOM 8674 O O . LEU B 1 528 ? 6.195 -6.965 3.18 1 97.38 528 LEU B O 1
ATOM 8678 N N . PHE B 1 529 ? 7.781 -6.359 4.688 1 97.06 529 PHE B N 1
ATOM 8679 C CA . PHE B 1 529 ? 8.195 -7.742 4.891 1 97.06 529 PHE B CA 1
ATOM 8680 C C . PHE B 1 529 ? 7.23 -8.469 5.816 1 97.06 529 PHE B C 1
ATOM 8682 O O . PHE B 1 529 ? 6.746 -9.555 5.488 1 97.06 529 PHE B O 1
ATOM 8689 N N . ARG B 1 530 ? 6.852 -7.867 6.926 1 97 530 ARG B N 1
ATOM 8690 C CA . ARG B 1 530 ? 6.094 -8.477 8.016 1 97 530 ARG B CA 1
ATOM 8691 C C . ARG B 1 530 ? 4.711 -8.914 7.543 1 97 530 ARG B C 1
ATOM 8693 O O . ARG B 1 530 ? 4.176 -9.922 8.008 1 97 530 ARG B O 1
ATOM 8700 N N . PHE B 1 531 ? 4.191 -8.219 6.566 1 97.38 531 PHE B N 1
ATOM 8701 C CA . PHE B 1 531 ? 2.822 -8.5 6.156 1 97.38 531 PHE B CA 1
ATOM 8702 C C . PHE B 1 531 ? 2.742 -8.719 4.648 1 97.38 531 PHE B C 1
ATOM 8704 O O . PHE B 1 531 ? 1.712 -8.438 4.031 1 97.38 531 PHE B O 1
ATOM 8711 N N . SER B 1 532 ? 3.836 -9.164 4.062 1 95.94 532 SER B N 1
ATOM 8712 C CA . SER B 1 532 ? 3.922 -9.383 2.621 1 95.94 532 SER B CA 1
ATOM 8713 C C . SER B 1 532 ? 2.846 -10.352 2.143 1 95.94 532 SER B C 1
ATOM 8715 O O . SER B 1 532 ? 2.609 -11.383 2.771 1 95.94 532 SER B O 1
ATOM 8717 N N . GLY B 1 533 ? 2.164 -9.977 1.023 1 94.62 533 GLY B N 1
ATOM 8718 C CA . GLY B 1 533 ? 1.164 -10.852 0.433 1 94.62 533 GLY B CA 1
ATOM 8719 C C . GLY B 1 533 ? -0.044 -11.07 1.326 1 94.62 533 GLY B C 1
ATOM 8720 O O . GLY B 1 533 ? -0.654 -12.141 1.306 1 94.62 533 GLY B O 1
ATOM 8721 N N . ASN B 1 534 ? -0.308 -10.094 2.211 1 95.88 534 ASN B N 1
ATOM 8722 C CA . ASN B 1 534 ? -1.407 -10.188 3.168 1 95.88 534 ASN B CA 1
ATOM 8723 C C . ASN B 1 534 ? -1.236 -11.383 4.105 1 95.88 534 ASN B C 1
ATOM 8725 O O . ASN B 1 534 ? -2.217 -12.031 4.477 1 95.88 534 ASN B O 1
ATOM 8729 N N . THR B 1 535 ? -0.018 -11.711 4.398 1 95.06 535 THR B N 1
ATOM 8730 C CA . THR B 1 535 ? 0.345 -12.797 5.305 1 95.06 535 THR B CA 1
ATOM 8731 C C . THR B 1 535 ? 1.179 -12.273 6.473 1 95.06 535 THR B C 1
ATOM 8733 O O . THR B 1 535 ? 2.107 -11.484 6.27 1 95.06 535 THR B O 1
ATOM 8736 N N . ASP B 1 536 ? 0.759 -12.648 7.703 1 94.88 536 ASP B N 1
ATOM 8737 C CA . ASP B 1 536 ? 1.659 -12.414 8.828 1 94.88 536 ASP B CA 1
ATOM 8738 C C . ASP B 1 536 ? 2.846 -13.375 8.789 1 94.88 536 ASP B C 1
ATOM 8740 O O . ASP B 1 536 ? 2.705 -14.555 9.109 1 94.88 536 ASP B O 1
ATOM 8744 N N . ILE B 1 537 ? 4.031 -12.93 8.422 1 93.62 537 ILE B N 1
ATOM 8745 C CA . ILE B 1 537 ? 5.188 -13.773 8.133 1 93.62 537 ILE B CA 1
ATOM 8746 C C . ILE B 1 537 ? 5.645 -14.484 9.398 1 93.62 537 ILE B C 1
ATOM 8748 O O . ILE B 1 537 ? 6.207 -15.578 9.336 1 93.62 537 ILE B O 1
ATOM 8752 N N . GLU B 1 538 ? 5.352 -13.945 10.555 1 91 538 GLU B N 1
ATOM 8753 C CA . GLU B 1 538 ? 5.738 -14.578 11.812 1 91 538 GLU B CA 1
ATOM 8754 C C . GLU B 1 538 ? 4.93 -15.844 12.062 1 91 538 GLU B C 1
ATOM 8756 O O . GLU B 1 538 ? 5.477 -16.859 12.5 1 91 538 GLU B O 1
ATOM 8761 N N . THR B 1 539 ? 3.695 -15.844 11.703 1 90.44 539 THR B N 1
ATOM 8762 C CA . THR B 1 539 ? 2.83 -16.984 11.961 1 90.44 539 THR B CA 1
ATOM 8763 C C . THR B 1 539 ? 2.543 -17.75 10.664 1 90.44 539 THR B C 1
ATOM 8765 O O . THR B 1 539 ? 2.035 -18.875 10.695 1 90.44 539 THR B O 1
ATOM 8768 N N . MET B 1 540 ? 2.85 -17.078 9.555 1 89.75 540 MET B N 1
ATOM 8769 C CA . MET B 1 540 ? 2.58 -17.594 8.219 1 89.75 540 MET B CA 1
ATOM 8770 C C . MET B 1 540 ? 1.088 -17.828 8.016 1 89.75 540 MET B C 1
ATOM 8772 O O . MET B 1 540 ? 0.69 -18.766 7.316 1 89.75 540 MET B O 1
ATOM 8776 N N . GLN B 1 541 ? 0.304 -16.984 8.68 1 89.88 541 GLN B N 1
ATOM 8777 C CA . GLN B 1 541 ? -1.145 -17.047 8.516 1 89.88 541 GLN B CA 1
ATOM 8778 C C . GLN B 1 541 ? -1.643 -15.875 7.672 1 89.88 541 GLN B C 1
ATOM 8780 O O . GLN B 1 541 ? -1.143 -14.75 7.793 1 89.88 541 GLN B O 1
ATOM 8785 N N . SER B 1 542 ? -2.566 -16.219 6.809 1 91.31 542 SER B N 1
ATOM 8786 C CA . SER B 1 542 ? -3.211 -15.156 6.031 1 91.31 542 SER B CA 1
ATOM 8787 C C . SER B 1 542 ? -4.016 -14.227 6.93 1 91.31 542 SER B C 1
ATOM 8789 O O . SER B 1 542 ? -4.664 -14.672 7.879 1 91.31 542 SER B O 1
ATOM 8791 N N . LEU B 1 543 ? -3.955 -12.977 6.637 1 93.88 543 LEU B N 1
ATOM 8792 C CA . LEU B 1 543 ? -4.734 -11.984 7.367 1 93.88 543 LEU B CA 1
ATOM 8793 C C . LEU B 1 543 ? -6.145 -11.867 6.797 1 93.88 543 LEU B C 1
ATOM 8795 O O . LEU B 1 543 ? -6.316 -11.57 5.613 1 93.88 543 LEU B O 1
ATOM 8799 N N . SER B 1 544 ? -7.141 -12.109 7.629 1 94 544 SER B N 1
ATOM 8800 C CA . SER B 1 544 ? -8.523 -12.109 7.168 1 94 544 SER B CA 1
ATOM 8801 C C . SER B 1 544 ? -9.047 -10.688 6.992 1 94 544 SER B C 1
ATOM 8803 O O . SER B 1 544 ? -8.492 -9.742 7.559 1 94 544 SER B O 1
ATOM 8805 N N . TYR B 1 545 ? -10.117 -10.531 6.141 1 96.44 545 TYR B N 1
ATOM 8806 C CA . TYR B 1 545 ? -10.867 -9.289 6.086 1 96.44 545 TYR B CA 1
ATOM 8807 C C . TYR B 1 545 ? -11.633 -9.047 7.383 1 96.44 545 TYR B C 1
ATOM 8809 O O . TYR B 1 545 ? -12.031 -10 8.055 1 96.44 545 TYR B O 1
ATOM 8817 N N . PRO B 1 546 ? -11.82 -7.777 7.73 1 96.19 546 PRO B N 1
ATOM 8818 C CA . PRO B 1 546 ? -12.797 -7.508 8.789 1 96.19 546 PRO B CA 1
ATOM 8819 C C . PRO B 1 546 ? -14.203 -7.965 8.43 1 96.19 546 PRO B C 1
ATOM 8821 O O . PRO B 1 546 ? -14.617 -7.844 7.27 1 96.19 546 PRO B O 1
ATOM 8824 N N . ASP B 1 547 ? -14.992 -8.438 9.422 1 96.19 547 ASP B N 1
ATOM 8825 C CA . ASP B 1 547 ? -16.344 -8.938 9.203 1 96.19 547 ASP B CA 1
ATOM 8826 C C . ASP B 1 547 ? -17.234 -7.871 8.562 1 96.19 547 ASP B C 1
ATOM 8828 O O . ASP B 1 547 ? -18.016 -8.164 7.652 1 96.19 547 ASP B O 1
ATOM 8832 N N . ALA B 1 548 ? -17.109 -6.652 9.062 1 95.75 548 ALA B N 1
ATOM 8833 C CA . ALA B 1 548 ? -17.938 -5.57 8.555 1 95.75 548 ALA B CA 1
ATOM 8834 C C . ALA B 1 548 ? -17.734 -5.379 7.055 1 95.75 548 ALA B C 1
ATOM 8836 O O . ALA B 1 548 ? -18.688 -5.074 6.328 1 95.75 548 ALA B O 1
ATOM 8837 N N . TRP B 1 549 ? -16.547 -5.547 6.566 1 96.81 549 TRP B N 1
ATOM 8838 C CA . TRP B 1 549 ? -16.266 -5.422 5.141 1 96.81 549 TRP B CA 1
ATOM 8839 C C . TRP B 1 549 ? -16.891 -6.578 4.363 1 96.81 549 TRP B C 1
ATOM 8841 O O . TRP B 1 549 ? -17.469 -6.375 3.295 1 96.81 549 TRP B O 1
ATOM 8851 N N . LEU B 1 550 ? -16.719 -7.832 4.84 1 96.75 550 LEU B N 1
ATOM 8852 C CA . LEU B 1 550 ? -17.297 -9 4.176 1 96.75 550 LEU B CA 1
ATOM 8853 C C . LEU B 1 550 ? -18.797 -8.859 4.031 1 96.75 550 LEU B C 1
ATOM 8855 O O . LEU B 1 550 ? -19.375 -9.234 3.006 1 96.75 550 LEU B O 1
ATOM 8859 N N . GLU B 1 551 ? -19.422 -8.258 5.008 1 95.19 551 GLU B N 1
ATOM 8860 C CA . GLU B 1 551 ? -20.875 -8.055 4.984 1 95.19 551 GLU B CA 1
ATOM 8861 C C . GLU B 1 551 ? -21.266 -6.992 3.963 1 95.19 551 GLU B C 1
ATOM 8863 O O . GLU B 1 551 ? -22.281 -7.117 3.291 1 95.19 551 GLU B O 1
ATOM 8868 N N . ALA B 1 552 ? -20.422 -6.023 3.826 1 94.5 552 ALA B N 1
ATOM 8869 C CA . ALA B 1 552 ? -20.781 -4.867 3.012 1 94.5 552 ALA B CA 1
ATOM 8870 C C . ALA B 1 552 ? -20.391 -5.082 1.553 1 94.5 552 ALA B C 1
ATOM 8872 O O . ALA B 1 552 ? -20.969 -4.477 0.651 1 94.5 552 ALA B O 1
ATOM 8873 N N . SER B 1 553 ? -19.391 -5.938 1.267 1 94 553 SER B N 1
ATOM 8874 C CA . SER B 1 553 ? -18.766 -5.992 -0.05 1 94 553 SER B CA 1
ATOM 8875 C C . SER B 1 553 ? -19.375 -7.105 -0.903 1 94 553 SER B C 1
ATOM 8877 O O . SER B 1 553 ? -18.859 -7.41 -1.981 1 94 553 SER B O 1
ATOM 8879 N N . GLY B 1 554 ? -20.312 -7.801 -0.474 1 90.75 554 GLY B N 1
ATOM 8880 C CA . GLY B 1 554 ? -21 -8.805 -1.275 1 90.75 554 GLY B CA 1
ATOM 8881 C C . GLY B 1 554 ? -20.375 -10.188 -1.149 1 90.75 554 GLY B C 1
ATOM 8882 O O . GLY B 1 554 ? -20.625 -11.062 -1.985 1 90.75 554 GLY B O 1
ATOM 8883 N N . TYR B 1 555 ? -19.578 -10.422 -0.192 1 95.06 555 TYR B N 1
ATOM 8884 C CA . TYR B 1 555 ? -18.969 -11.719 0.079 1 95.06 555 TYR B CA 1
ATOM 8885 C C . TYR B 1 555 ? -20.047 -12.805 0.201 1 95.06 555 TYR B C 1
ATOM 8887 O O . TYR B 1 555 ? -19.859 -13.914 -0.295 1 95.06 555 TYR B O 1
ATOM 8895 N N . LYS B 1 556 ? -21.188 -12.484 0.721 1 93.88 556 LYS B N 1
ATOM 8896 C CA . LYS B 1 556 ? -22.281 -13.422 0.937 1 93.88 556 LYS B CA 1
ATOM 8897 C C . LYS B 1 556 ? -22.984 -13.758 -0.376 1 93.88 556 LYS B C 1
ATOM 8899 O O . LYS B 1 556 ? -23.578 -14.828 -0.506 1 93.88 556 LYS B O 1
ATOM 8904 N N . ASP B 1 557 ? -22.812 -12.844 -1.294 1 93.56 557 ASP B N 1
ATOM 8905 C CA . ASP B 1 557 ? -23.5 -13.008 -2.574 1 93.56 557 ASP B CA 1
ATOM 8906 C C . ASP B 1 557 ? -22.562 -13.625 -3.617 1 93.56 557 ASP B C 1
ATOM 8908 O O . ASP B 1 557 ? -22.891 -13.664 -4.805 1 93.56 557 ASP B O 1
ATOM 8912 N N . GLY B 1 558 ? -21.391 -14.047 -3.203 1 94.31 558 GLY B N 1
ATOM 8913 C CA . GLY B 1 558 ? -20.469 -14.719 -4.102 1 94.31 558 GLY B CA 1
ATOM 8914 C C . GLY B 1 558 ? -20.953 -16.078 -4.547 1 94.31 558 GLY B C 1
ATOM 8915 O O . GLY B 1 558 ? -22.125 -16.406 -4.383 1 94.31 558 GLY B O 1
ATOM 8916 N N . PRO B 1 559 ? -20.047 -16.828 -5.191 1 95.5 559 PRO B N 1
ATOM 8917 C CA . PRO B 1 559 ? -20.453 -18.172 -5.625 1 95.5 559 PRO B CA 1
ATOM 8918 C C . PRO B 1 559 ? -21.031 -19 -4.484 1 95.5 559 PRO B C 1
ATOM 8920 O O . PRO B 1 559 ? -20.562 -18.906 -3.346 1 95.5 559 PRO B O 1
ATOM 8923 N N . PRO B 1 560 ? -22.016 -19.797 -4.773 1 93.94 560 PRO B N 1
ATOM 8924 C CA . PRO B 1 560 ? -22.578 -20.656 -3.738 1 93.94 560 PRO B CA 1
ATOM 8925 C C . PRO B 1 560 ? -21.625 -21.781 -3.334 1 93.94 560 PRO B C 1
ATOM 8927 O O . PRO B 1 560 ? -20.594 -21.984 -3.977 1 93.94 560 PRO B O 1
ATOM 8930 N N . ASP B 1 561 ? -21.922 -22.5 -2.289 1 90.56 561 ASP B N 1
ATOM 8931 C CA . ASP B 1 561 ? -21.156 -23.656 -1.858 1 90.56 561 ASP B CA 1
ATOM 8932 C C . ASP B 1 561 ? -21.094 -24.719 -2.959 1 90.56 561 ASP B C 1
ATOM 8934 O O . ASP B 1 561 ? -22.016 -24.828 -3.773 1 90.56 561 ASP B O 1
ATOM 8938 N N . ALA B 1 562 ? -19.969 -25.406 -2.975 1 85.62 562 ALA B N 1
ATOM 8939 C CA . ALA B 1 562 ? -19.859 -26.516 -3.924 1 85.62 562 ALA B CA 1
ATOM 8940 C C . ALA B 1 562 ? -20.953 -27.547 -3.688 1 85.62 562 ALA B C 1
ATOM 8942 O O . ALA B 1 562 ? -21.344 -27.797 -2.545 1 85.62 562 ALA B O 1
ATOM 8943 N N . PRO B 1 563 ? -21.531 -28.031 -4.746 1 75 563 PRO B N 1
ATOM 8944 C CA . PRO B 1 563 ? -22.547 -29.062 -4.555 1 75 563 PRO B CA 1
ATOM 8945 C C . PRO B 1 563 ? -22.062 -30.219 -3.682 1 75 563 PRO B C 1
ATOM 8947 O O . PRO B 1 563 ? -20.906 -30.625 -3.768 1 75 563 PRO B O 1
ATOM 8950 N N . LYS B 1 564 ? -22.719 -30.5 -2.48 1 65.62 564 LYS B N 1
ATOM 8951 C CA . LYS B 1 564 ? -22.359 -31.594 -1.57 1 65.62 564 LYS B CA 1
ATOM 8952 C C . LYS B 1 564 ? -22.688 -32.938 -2.188 1 65.62 564 LYS B C 1
ATOM 8954 O O . LYS B 1 564 ? -23.812 -33.188 -2.6 1 65.62 564 LYS B O 1
ATOM 8959 N N . GLU B 1 565 ? -21.953 -33.25 -3.295 1 55.59 565 GLU B N 1
ATOM 8960 C CA . GLU B 1 565 ? -22.391 -34.531 -3.891 1 55.59 565 GLU B CA 1
ATOM 8961 C C . GLU B 1 565 ? -22.047 -35.719 -2.988 1 55.59 565 GLU B C 1
ATOM 8963 O O . GLU B 1 565 ? -21.078 -35.656 -2.232 1 55.59 565 GLU B O 1
ATOM 8968 N N . ASP B 1 566 ? -23.031 -36.594 -2.908 1 50.69 566 ASP B N 1
ATOM 8969 C CA . ASP B 1 566 ? -22.781 -37.969 -2.463 1 50.69 566 ASP B CA 1
ATOM 8970 C C . ASP B 1 566 ? -21.578 -38.562 -3.186 1 50.69 566 ASP B C 1
ATOM 8972 O O . ASP B 1 566 ? -21.422 -38.406 -4.395 1 50.69 566 ASP B O 1
ATOM 8976 N N . LYS B 1 567 ? -20.453 -38.719 -2.535 1 53.41 567 LYS B N 1
ATOM 8977 C CA . LYS B 1 567 ? -19.219 -39.312 -3.049 1 53.41 567 LYS B CA 1
ATOM 8978 C C . LYS B 1 567 ? -19.531 -40.375 -4.125 1 53.41 567 LYS B C 1
ATOM 8980 O O . LYS B 1 567 ? -18.625 -40.906 -4.746 1 53.41 567 LYS B O 1
ATOM 8985 N N . CYS B 1 568 ? -20.641 -41.125 -4.008 1 50.91 568 CYS B N 1
ATOM 8986 C CA . CYS B 1 568 ? -20.922 -42.188 -4.973 1 50.91 568 CYS B CA 1
ATOM 8987 C C . CYS B 1 568 ? -21.594 -41.625 -6.219 1 50.91 568 CYS B C 1
ATOM 8989 O O . CYS B 1 568 ? -22.531 -40.844 -6.117 1 50.91 568 CYS B O 1
ATOM 8991 N N . PRO B 1 569 ? -21.016 -41.531 -7.426 1 51.16 569 PRO B N 1
ATOM 8992 C CA . PRO B 1 569 ? -21.812 -41.125 -8.578 1 51.16 569 PRO B CA 1
ATOM 8993 C C . PRO B 1 569 ? -23.312 -41.406 -8.391 1 51.16 569 PRO B C 1
ATOM 8995 O O . PRO B 1 569 ? -23.688 -42.25 -7.578 1 51.16 569 PRO B O 1
ATOM 8998 N N . PRO B 1 570 ? -24.266 -40.688 -8.891 1 41.75 570 PRO B N 1
ATOM 8999 C CA . PRO B 1 570 ? -25.688 -40.938 -8.617 1 41.75 570 PRO B CA 1
ATOM 9000 C C . PRO B 1 570 ? -25.969 -42.406 -8.344 1 41.75 570 PRO B C 1
ATOM 9002 O O . PRO B 1 570 ? -25.109 -43.25 -8.547 1 41.75 570 PRO B O 1
ATOM 9005 N N . LYS B 1 571 ? -27.203 -43 -9.078 1 43.66 571 LYS B N 1
ATOM 9006 C CA . LYS B 1 571 ? -28.047 -44.125 -8.688 1 43.66 571 LYS B CA 1
ATOM 9007 C C . LYS B 1 571 ? -27.234 -45.438 -8.602 1 43.66 571 LYS B C 1
ATOM 9009 O O . LYS B 1 571 ? -27.141 -46.156 -9.578 1 43.66 571 LYS B O 1
ATOM 9014 N N . CYS B 1 572 ? -26.125 -45.375 -8.172 1 40.62 572 CYS B N 1
ATOM 9015 C CA . CYS B 1 572 ? -25.688 -46.719 -7.809 1 40.62 572 CYS B CA 1
ATOM 9016 C C . CYS B 1 572 ? -26.797 -47.469 -7.07 1 40.62 572 CYS B C 1
ATOM 9018 O O . CYS B 1 572 ? -26.531 -48.5 -6.441 1 40.62 572 CYS B O 1
ATOM 9020 N N . ASP B 1 573 ? -27.859 -46.875 -6.773 1 35.44 573 ASP B N 1
ATOM 9021 C CA . ASP B 1 573 ? -28.984 -47.781 -6.539 1 35.44 573 ASP B CA 1
ATOM 9022 C C . ASP B 1 573 ? -29.266 -48.625 -7.773 1 35.44 573 ASP B C 1
ATOM 9024 O O . ASP B 1 573 ? -29.766 -48.125 -8.781 1 35.44 573 ASP B O 1
ATOM 9028 N N . LEU B 1 574 ? -28.312 -49.406 -8.289 1 33.03 574 LEU B N 1
ATOM 9029 C CA . LEU B 1 574 ? -28.75 -50.5 -9.125 1 33.03 574 LEU B CA 1
ATOM 9030 C C . LEU B 1 574 ? -30.078 -51.062 -8.641 1 33.03 574 LEU B C 1
ATOM 9032 O O . LEU B 1 574 ? -30.109 -51.906 -7.738 1 33.03 574 LEU B O 1
ATOM 9036 N N . ASP B 1 575 ? -31.016 -50.375 -8.117 1 30.94 575 ASP B N 1
ATOM 9037 C CA . ASP B 1 575 ? -32.25 -51.156 -8.211 1 30.94 575 ASP B CA 1
ATOM 9038 C C . ASP B 1 575 ? -32.531 -51.531 -9.664 1 30.94 575 ASP B C 1
ATOM 9040 O O . ASP B 1 575 ? -33.25 -50.812 -10.359 1 30.94 575 ASP B O 1
ATOM 9044 N N . TRP B 1 576 ? -31.672 -51.969 -10.578 1 28.95 576 TRP B N 1
ATOM 9045 C CA . TRP B 1 576 ? -32.062 -52.812 -11.695 1 28.95 576 TRP B CA 1
ATOM 9046 C C . TRP B 1 576 ? -32.938 -53.969 -11.219 1 28.95 576 TRP B C 1
ATOM 9048 O O . TRP B 1 576 ? -32.469 -55.062 -10.906 1 28.95 576 TRP B O 1
ATOM 9058 N N . GLU B 1 577 ? -33.688 -53.938 -10.125 1 26.48 577 GLU B N 1
ATOM 9059 C CA . GLU B 1 577 ? -34.688 -55 -10.117 1 26.48 577 GLU B CA 1
ATOM 9060 C C . GLU B 1 577 ? -35.375 -55.125 -11.477 1 26.48 577 GLU B C 1
ATOM 9062 O O . GLU B 1 577 ? -35.188 -54.312 -12.352 1 26.48 577 GLU B O 1
ATOM 9067 N N . ASN B 1 578 ? -36.844 -55.5 -11.453 1 27.09 578 ASN B N 1
ATOM 9068 C CA . ASN B 1 578 ? -37.969 -56.344 -11.836 1 27.09 578 ASN B CA 1
ATOM 9069 C C . ASN B 1 578 ? -38.719 -55.781 -13.047 1 27.09 578 ASN B C 1
ATOM 9071 O O . ASN B 1 578 ? -39.781 -56.312 -13.43 1 27.09 578 ASN B O 1
ATOM 9075 N N . ASP B 1 579 ? -38.531 -54.531 -13.492 1 25.03 579 ASP B N 1
ATOM 9076 C CA . ASP B 1 579 ? -39.625 -54.438 -14.445 1 25.03 579 ASP B CA 1
ATOM 9077 C C . ASP B 1 579 ? -39.344 -55.219 -15.719 1 25.03 579 ASP B C 1
ATOM 9079 O O . ASP B 1 579 ? -38.906 -54.656 -16.719 1 25.03 579 ASP B O 1
ATOM 9083 N N . VAL B 1 580 ? -38.531 -56.375 -15.609 1 24.33 580 VAL B N 1
ATOM 9084 C CA . VAL B 1 580 ? -38.875 -57.406 -16.562 1 24.33 580 VAL B CA 1
ATOM 9085 C C . VAL B 1 580 ? -40.312 -57.875 -16.312 1 24.33 580 VAL B C 1
ATOM 9087 O O . VAL B 1 580 ? -40.594 -58.562 -15.312 1 24.33 580 VAL B O 1
ATOM 9090 N N . VAL B 1 581 ? -41.375 -57.031 -15.719 1 22.52 581 VAL B N 1
ATOM 9091 C CA . VAL B 1 581 ? -42.656 -57.594 -16.203 1 22.52 581 VAL B CA 1
ATOM 9092 C C . VAL B 1 581 ? -42.906 -57.156 -17.641 1 22.52 581 VAL B C 1
ATOM 9094 O O . VAL B 1 581 ? -42.656 -56 -17.984 1 22.52 581 VAL B O 1
#

Radius of gyration: 36.62 Å; Cα contacts (8 Å, |Δi|>4): 2822; chains: 2; bounding box: 74×113×85 Å